Protein AF-0000000069439923 (afdb_homodimer)

Secondary structure (DSSP, 8-state):
-------HHHHHHHHHHHTTSGGG-HHHHHHHHHTTPPPHHHHHHHHSPTT--EESSTT---S-TTTS-HHHHHHH-GGGGEEEEEEESSHHHHHHHHTEEEEEEE-TTTGGGEE-HHHHHHHHHHHHHHHHHT--EEEE--B-EE-TT--SS--SS-TT--HHHHHHTTTTTS-EEEEE-SEEETHHHHHHHHSSEEEEETT-EEESS-HHHHHHTTS----GGGSSBHHHHTTTTS-SEEESSHHHHHHHHHHHHHTTS---S---B--GGGGGGTS-SSTT----SHHHHHHHSBTT--EEESTTSSTTEEEEEEEETTEEEEEEEE-TTTGGG-B-HHHHHHHHHHHHHHHHTT--EEEEEEE--B--SHHHHHTTHHHHHHHHHHHHHT--S-EEEEEEEEEEHHHHHHHTTTSTTSSSEEEE-TT-EEESS-HHHHHHHHTHHHHHT---HHHHHHHHHHHHHHHHHHTBHHHHHHTTSSSEE--GGGHHHHHHHHHHHHTTSPPPPPPP-----/-------HHHHHHHHHHHTTSGGG-HHHHHHHHHTTPPPHHHHHHHHSPTT--EESSTT---S-TTTS-HHHHHHHSGGGGEEEEEEESSHHHHHHHHTEEEEEEE-TTTGGGEE-HHHHHHHHHHHHHHHHHT--EEEE--B-EE-TT--SS--SS-TT--HHHHHHTTTTTS-EEEEE-SEEETHHHHHHHHSSEEEEETT-EEESS-HHHHHHTTS----GGGSSBHHHHTTTTS-SEEESSHHHHHHHHHHHHHTTS---S---B--GGGGGGTS-SSTT----SHHHHHHHSBTT--EEESTTSSTTEEEEEEEETTEEEEEEEE-TTTGGG-B-HHHHHHHHHHHHHHHHTT--EEEEEEE--B--SHHHHHTTHHHHHHHHHHHHHT--S-EEEEEEEEEEHHHHHHHTTTSTTSSSEEEE-TT-EEESS-HHHHHHHHTHHHHHT---HHHHHHHHHHHHHHHHHHTBHHHHHHTTSSSEE--GGGHHHHHHHHHHHHTTSPPPPPPP-----

Structure (mmCIF, N/CA/C/O backbone):
data_AF-0000000069439923-model_v1
#
loop_
_entity.id
_entity.type
_entity.pdbx_description
1 polymer 'Carboxyl transferase/pyruvate carboxylase'
#
loop_
_atom_site.group_PDB
_atom_site.id
_atom_site.type_symbol
_atom_site.label_atom_id
_atom_site.label_alt_id
_atom_site.label_comp_id
_atom_site.label_asym_id
_atom_site.label_entity_id
_atom_site.label_seq_id
_atom_site.pdbx_PDB_ins_code
_atom_site.Cartn_x
_atom_site.Cartn_y
_atom_site.Cartn_z
_atom_site.occupancy
_atom_site.B_iso_or_equiv
_atom_site.auth_seq_id
_atom_site.auth_comp_id
_atom_site.auth_asym_id
_atom_site.auth_atom_id
_atom_site.pdbx_PDB_model_num
ATOM 1 N N . MET A 1 1 ? 37.375 -51.719 -9.453 1 40 1 MET A N 1
ATOM 2 C CA . MET A 1 1 ? 36.125 -51.344 -8.812 1 40 1 MET A CA 1
ATOM 3 C C . MET A 1 1 ? 34.969 -52.219 -9.297 1 40 1 MET A C 1
ATOM 5 O O . MET A 1 1 ? 34.75 -52.375 -10.5 1 40 1 MET A O 1
ATOM 9 N N . ALA A 1 2 ? 34.719 -53.25 -8.516 1 52.19 2 ALA A N 1
ATOM 10 C CA . ALA A 1 2 ? 33.781 -54.344 -8.852 1 52.19 2 ALA A CA 1
ATOM 11 C C . ALA A 1 2 ? 32.5 -53.781 -9.43 1 52.19 2 ALA A C 1
ATOM 13 O O . ALA A 1 2 ? 31.953 -52.781 -8.945 1 52.19 2 ALA A O 1
ATOM 14 N N . ASP A 1 3 ? 32.188 -54 -10.664 1 51.09 3 ASP A N 1
ATOM 15 C CA . ASP A 1 3 ? 30.938 -53.688 -11.336 1 51.09 3 ASP A CA 1
ATOM 16 C C . ASP A 1 3 ? 29.734 -54.094 -10.477 1 51.09 3 ASP A C 1
ATOM 18 O O . ASP A 1 3 ? 29.406 -55.281 -10.383 1 51.09 3 ASP A O 1
ATOM 22 N N . GLU A 1 4 ? 29.766 -53.75 -9.203 1 59.94 4 GLU A N 1
ATOM 23 C CA . GLU A 1 4 ? 28.688 -54.094 -8.273 1 59.94 4 GLU A CA 1
ATOM 24 C C . GLU A 1 4 ? 27.328 -54.062 -8.961 1 59.94 4 GLU A C 1
ATOM 26 O O . GLU A 1 4 ? 26.969 -53.094 -9.617 1 59.94 4 GLU A O 1
ATOM 31 N N . GLN A 1 5 ? 26.844 -55.156 -9.367 1 76.88 5 GLN A N 1
ATOM 32 C CA . GLN A 1 5 ? 25.562 -55.406 -10.016 1 76.88 5 GLN A CA 1
ATOM 33 C C . GLN A 1 5 ? 24.422 -54.719 -9.258 1 76.88 5 GLN A C 1
ATOM 35 O O . GLN A 1 5 ? 24.172 -55 -8.094 1 76.88 5 GLN A O 1
ATOM 40 N N . LEU A 1 6 ? 23.938 -53.438 -9.68 1 85.56 6 LEU A N 1
ATOM 41 C CA . LEU A 1 6 ? 22.844 -52.719 -9.055 1 85.56 6 LEU A CA 1
ATOM 42 C C . LEU A 1 6 ? 21.578 -53.562 -9 1 85.56 6 LEU A C 1
ATOM 44 O O . LEU A 1 6 ? 21.297 -54.344 -9.922 1 85.56 6 LEU A O 1
ATOM 48 N N . ARG A 1 7 ? 20.938 -53.562 -7.867 1 90.12 7 ARG A N 1
ATOM 49 C CA . ARG A 1 7 ? 19.625 -54.219 -7.738 1 90.12 7 ARG A CA 1
ATOM 50 C C . ARG A 1 7 ? 18.641 -53.656 -8.773 1 90.12 7 ARG A C 1
ATOM 52 O O . ARG A 1 7 ? 18.781 -52.531 -9.219 1 90.12 7 ARG A O 1
ATOM 59 N N . GLU A 1 8 ? 17.734 -54.531 -9.141 1 87.12 8 GLU A N 1
ATOM 60 C CA . GLU A 1 8 ? 16.75 -54.188 -10.172 1 87.12 8 GLU A CA 1
ATOM 61 C C . GLU A 1 8 ? 16.016 -52.906 -9.812 1 87.12 8 GLU A C 1
ATOM 63 O O . GLU A 1 8 ? 15.766 -52.062 -10.68 1 87.12 8 GLU A O 1
ATOM 68 N N . ASP A 1 9 ? 15.602 -52.812 -8.57 1 90.31 9 ASP A N 1
ATOM 69 C CA . ASP A 1 9 ? 14.891 -51.625 -8.141 1 90.31 9 ASP A CA 1
ATOM 70 C C . ASP A 1 9 ? 15.781 -50.375 -8.25 1 90.31 9 ASP A C 1
ATOM 72 O O . ASP A 1 9 ? 15.297 -49.281 -8.562 1 90.31 9 ASP A O 1
ATOM 76 N N . HIS A 1 10 ? 17.031 -50.531 -8.047 1 90.25 10 HIS A N 1
ATOM 77 C CA . HIS A 1 10 ? 17.953 -49.406 -8.203 1 90.25 10 HIS A CA 1
ATOM 78 C C . HIS A 1 10 ? 18.125 -49.062 -9.68 1 90.25 10 HIS A C 1
ATOM 80 O O . HIS A 1 10 ? 18.234 -47.875 -10.016 1 90.25 10 HIS A O 1
ATOM 86 N N . VAL A 1 11 ? 18.203 -50.062 -10.469 1 90.5 11 VAL A N 1
ATOM 87 C CA . VAL A 1 11 ? 18.297 -49.812 -11.906 1 90.5 11 VAL A CA 1
ATOM 88 C C . VAL A 1 11 ? 17.062 -49.062 -12.383 1 90.5 11 VAL A C 1
ATOM 90 O O . VAL A 1 11 ? 17.172 -48.094 -13.156 1 90.5 11 VAL A O 1
ATOM 93 N N . GLU A 1 12 ? 15.945 -49.5 -11.938 1 90.5 12 GLU A N 1
ATOM 94 C CA . GLU A 1 12 ? 14.711 -48.812 -12.281 1 90.5 12 GLU A CA 1
ATOM 95 C C . GLU A 1 12 ? 14.742 -47.375 -11.812 1 90.5 12 GLU A C 1
ATOM 97 O O . GLU A 1 12 ? 14.328 -46.469 -12.547 1 90.5 12 GLU A O 1
ATOM 102 N N . LEU A 1 13 ? 15.172 -47.156 -10.625 1 91.5 13 LEU A N 1
ATOM 103 C CA . LEU A 1 13 ? 15.281 -45.812 -10.078 1 91.5 13 LEU A CA 1
ATOM 104 C C . LEU A 1 13 ? 16.141 -44.906 -10.984 1 91.5 13 LEU A C 1
ATOM 106 O O . LEU A 1 13 ? 15.742 -43.781 -11.312 1 91.5 13 LEU A O 1
ATOM 110 N N . LEU A 1 14 ? 17.203 -45.406 -11.344 1 92.69 14 LEU A N 1
ATOM 111 C CA . LEU A 1 14 ? 18.125 -44.625 -12.164 1 92.69 14 LEU A CA 1
ATOM 112 C C . LEU A 1 14 ? 17.531 -44.344 -13.539 1 92.69 14 LEU A C 1
ATOM 114 O O . LEU A 1 14 ? 17.719 -43.25 -14.086 1 92.69 14 LEU A O 1
ATOM 118 N N . ALA A 1 15 ? 16.844 -45.312 -14.062 1 93 15 ALA A N 1
ATOM 119 C CA . ALA A 1 15 ? 16.188 -45.125 -15.344 1 93 15 ALA A CA 1
ATOM 120 C C . ALA A 1 15 ? 15.109 -44.031 -15.25 1 93 15 ALA A C 1
ATOM 122 O O . ALA A 1 15 ? 15.008 -43.188 -16.125 1 93 15 ALA A O 1
ATOM 123 N N . ARG A 1 16 ? 14.328 -44.062 -14.172 1 92.81 16 ARG A N 1
ATOM 124 C CA . ARG A 1 16 ? 13.281 -43.094 -13.953 1 92.81 16 ARG A CA 1
ATOM 125 C C . ARG A 1 16 ? 13.867 -41.688 -13.734 1 92.81 16 ARG A C 1
ATOM 127 O O . ARG A 1 16 ? 13.32 -40.719 -14.211 1 92.81 16 ARG A O 1
ATOM 134 N N . ARG A 1 17 ? 14.867 -41.688 -13 1 93.12 17 ARG A N 1
ATOM 135 C CA . ARG A 1 17 ? 15.547 -40.406 -12.766 1 93.12 17 ARG A CA 1
ATOM 136 C C . ARG A 1 17 ? 16.047 -39.812 -14.07 1 93.12 17 ARG A C 1
ATOM 138 O O . ARG A 1 17 ? 15.938 -38.594 -14.281 1 93.12 17 ARG A O 1
ATOM 145 N N . ALA A 1 18 ? 16.594 -40.625 -14.906 1 95.06 18 ALA A N 1
ATOM 146 C CA . ALA A 1 18 ? 17.125 -40.156 -16.188 1 95.06 18 ALA A CA 1
ATOM 147 C C . ALA A 1 18 ? 16.016 -39.531 -17.047 1 95.06 18 ALA A C 1
ATOM 149 O O . ALA A 1 18 ? 16.266 -38.594 -17.797 1 95.06 18 ALA A O 1
ATOM 150 N N . LEU A 1 19 ? 14.828 -39.969 -16.875 1 94.94 19 LEU A N 1
ATOM 151 C CA . LEU A 1 19 ? 13.695 -39.469 -17.641 1 94.94 19 LEU A CA 1
ATOM 152 C C . LEU A 1 19 ? 13.312 -38.062 -17.188 1 94.94 19 LEU A C 1
ATOM 154 O O . LEU A 1 19 ? 12.586 -37.344 -17.891 1 94.94 19 LEU A O 1
ATOM 158 N N . THR A 1 20 ? 13.75 -37.656 -16.031 1 95.69 20 THR A N 1
ATOM 159 C CA . THR A 1 20 ? 13.398 -36.344 -15.508 1 95.69 20 THR A CA 1
ATOM 160 C C . THR A 1 20 ? 14.383 -35.281 -15.984 1 95.69 20 THR A C 1
ATOM 162 O O . THR A 1 20 ? 14.188 -34.094 -15.75 1 95.69 20 THR A O 1
ATOM 165 N N . GLU A 1 21 ? 15.406 -35.688 -16.688 1 95.75 21 GLU A N 1
ATOM 166 C CA . GLU A 1 21 ? 16.469 -34.781 -17.141 1 95.75 21 GLU A CA 1
ATOM 167 C C . GLU A 1 21 ? 16.219 -34.312 -18.578 1 95.75 21 GLU A C 1
ATOM 169 O O . GLU A 1 21 ? 15.484 -34.969 -19.328 1 95.75 21 GLU A O 1
ATOM 174 N N . ASP A 1 22 ? 16.812 -33.25 -18.969 1 96.31 22 ASP A N 1
ATOM 175 C CA . ASP A 1 22 ? 16.656 -32.656 -20.297 1 96.31 22 ASP A CA 1
ATOM 176 C C . ASP A 1 22 ? 17.078 -33.656 -21.391 1 96.31 22 ASP A C 1
ATOM 178 O O . ASP A 1 22 ? 16.484 -33.688 -22.469 1 96.31 22 ASP A O 1
ATOM 182 N N . ALA A 1 23 ? 18.094 -34.438 -21.047 1 96.06 23 ALA A N 1
ATOM 183 C CA . ALA A 1 23 ? 18.641 -35.375 -22.016 1 96.06 23 ALA A CA 1
ATOM 184 C C . ALA A 1 23 ? 17.578 -36.375 -22.484 1 96.06 23 ALA A C 1
ATOM 186 O O . ALA A 1 23 ? 17.672 -36.938 -23.578 1 96.06 23 ALA A O 1
ATOM 187 N N . ALA A 1 24 ? 16.594 -36.594 -21.688 1 95.88 24 ALA A N 1
ATOM 188 C CA . ALA A 1 24 ? 15.547 -37.531 -22 1 95.88 24 ALA A CA 1
ATOM 189 C C . ALA A 1 24 ? 14.531 -36.938 -22.969 1 95.88 24 ALA A C 1
ATOM 191 O O . ALA A 1 24 ? 13.711 -37.688 -23.531 1 95.88 24 ALA A O 1
ATOM 192 N N . ARG A 1 25 ? 14.531 -35.719 -23.219 1 96.06 25 ARG A N 1
ATOM 193 C CA . ARG A 1 25 ? 13.578 -35.062 -24.094 1 96.06 25 ARG A CA 1
ATOM 194 C C . ARG A 1 25 ? 14.297 -34.156 -25.094 1 96.06 25 ARG A C 1
ATOM 196 O O . ARG A 1 25 ? 14.055 -32.969 -25.156 1 96.06 25 ARG A O 1
ATOM 203 N N . PRO A 1 26 ? 15.125 -34.719 -25.938 1 96.25 26 PRO A N 1
ATOM 204 C CA . PRO A 1 26 ? 15.992 -33.938 -26.828 1 96.25 26 PRO A CA 1
ATOM 205 C C . PRO A 1 26 ? 15.195 -33.062 -27.797 1 96.25 26 PRO A C 1
ATOM 207 O O . PRO A 1 26 ? 15.617 -31.938 -28.109 1 96.25 26 PRO A O 1
ATOM 210 N N . ASP A 1 27 ? 14.07 -33.531 -28.312 1 96.25 27 ASP A N 1
ATOM 211 C CA . ASP A 1 27 ? 13.273 -32.75 -29.266 1 96.25 27 ASP A CA 1
ATOM 212 C C . ASP A 1 27 ? 12.711 -31.484 -28.609 1 96.25 27 ASP A C 1
ATOM 214 O O . ASP A 1 27 ? 12.766 -30.406 -29.188 1 96.25 27 ASP A O 1
ATOM 218 N N . ALA A 1 28 ? 12.133 -31.688 -27.422 1 95.5 28 ALA A N 1
ATOM 219 C CA . ALA A 1 28 ? 11.602 -30.547 -26.688 1 95.5 28 ALA A CA 1
ATOM 220 C C . ALA A 1 28 ? 12.703 -29.531 -26.391 1 95.5 28 ALA A C 1
ATOM 222 O O . ALA A 1 28 ? 12.492 -28.312 -26.516 1 95.5 28 ALA A O 1
ATOM 223 N N . VAL A 1 29 ? 13.836 -29.984 -26 1 96.62 29 VAL A N 1
ATOM 224 C CA . VAL A 1 29 ? 14.977 -29.141 -25.672 1 96.62 29 VAL A CA 1
ATOM 225 C C . VAL A 1 29 ? 15.461 -28.406 -26.922 1 96.62 29 VAL A C 1
ATOM 227 O O . VAL A 1 29 ? 15.742 -27.203 -26.875 1 96.62 29 VAL A O 1
ATOM 230 N N . ALA A 1 30 ? 15.492 -29.109 -28.016 1 97.31 30 ALA A N 1
ATOM 231 C CA . ALA A 1 30 ? 15.93 -28.5 -29.266 1 97.31 30 ALA A CA 1
ATOM 232 C C . ALA A 1 30 ? 14.977 -27.391 -29.703 1 97.31 30 ALA A C 1
ATOM 234 O O . ALA A 1 30 ? 15.414 -26.344 -30.172 1 97.31 30 ALA A O 1
ATOM 235 N N . ARG A 1 31 ? 13.75 -27.641 -29.594 1 96.62 31 ARG A N 1
ATOM 236 C CA . ARG A 1 31 ? 12.758 -26.625 -29.938 1 96.62 31 ARG A CA 1
ATOM 237 C C . ARG A 1 31 ? 12.906 -25.391 -29.047 1 96.62 31 ARG A C 1
ATOM 239 O O . ARG A 1 31 ? 12.812 -24.266 -29.531 1 96.62 31 ARG A O 1
ATOM 246 N N . ARG A 1 32 ? 13.109 -25.672 -27.75 1 96.44 32 ARG A N 1
ATOM 247 C CA . ARG A 1 32 ? 13.328 -24.578 -26.797 1 96.44 32 ARG A CA 1
ATOM 248 C C . ARG A 1 32 ? 14.539 -23.75 -27.188 1 96.44 32 ARG A C 1
ATOM 250 O O . ARG A 1 32 ? 14.453 -22.516 -27.234 1 96.44 32 ARG A O 1
ATOM 257 N N . HIS A 1 33 ? 15.625 -24.391 -27.516 1 97.19 33 HIS A N 1
ATOM 258 C CA . HIS A 1 33 ? 16.859 -23.703 -27.906 1 97.19 33 HIS A CA 1
ATOM 259 C C . HIS A 1 33 ? 16.688 -22.953 -29.219 1 97.19 33 HIS A C 1
ATOM 261 O O . HIS A 1 33 ? 17.203 -21.844 -29.375 1 97.19 33 HIS A O 1
ATOM 267 N N . ALA A 1 34 ? 15.953 -23.5 -30.109 1 96.81 34 ALA A N 1
ATOM 268 C CA . ALA A 1 34 ? 15.711 -22.891 -31.422 1 96.81 34 ALA A CA 1
ATOM 269 C C . ALA A 1 34 ? 14.922 -21.594 -31.281 1 96.81 34 ALA A C 1
ATOM 271 O O . ALA A 1 34 ? 15.094 -20.656 -32.062 1 96.81 34 ALA A O 1
ATOM 272 N N . ALA A 1 35 ? 14.133 -21.562 -30.281 1 93.94 35 ALA A N 1
ATOM 273 C CA . ALA A 1 35 ? 13.32 -20.375 -30.016 1 93.94 35 ALA A CA 1
ATOM 274 C C . ALA A 1 35 ? 14.094 -19.359 -29.172 1 93.94 35 ALA A C 1
ATOM 276 O O . ALA A 1 35 ? 13.547 -18.328 -28.75 1 93.94 35 ALA A O 1
ATOM 277 N N . GLY A 1 36 ? 15.375 -19.672 -28.875 1 93.5 36 GLY A N 1
ATOM 278 C CA . GLY A 1 36 ? 16.234 -18.75 -28.156 1 93.5 36 GLY A CA 1
ATOM 279 C C . GLY A 1 36 ? 16.109 -18.875 -26.641 1 93.5 36 GLY A C 1
ATOM 280 O O . GLY A 1 36 ? 16.641 -18.047 -25.906 1 93.5 36 GLY A O 1
ATOM 281 N N . GLY A 1 37 ? 15.359 -19.922 -26.203 1 96.12 37 GLY A N 1
ATOM 282 C CA . GLY A 1 37 ? 15.156 -20.078 -24.766 1 96.12 37 GLY A CA 1
ATOM 283 C C . GLY A 1 37 ? 16.094 -21.078 -24.141 1 96.12 37 GLY A C 1
ATOM 284 O O . GLY A 1 37 ? 16.688 -21.906 -24.828 1 96.12 37 GLY A O 1
ATOM 285 N N . ARG A 1 38 ? 16.25 -20.969 -22.766 1 97.75 38 ARG A N 1
ATOM 286 C CA . ARG A 1 38 ? 16.953 -21.969 -21.953 1 97.75 38 ARG A CA 1
ATOM 287 C C . ARG A 1 38 ? 15.961 -22.906 -21.266 1 97.75 38 ARG A C 1
ATOM 289 O O . ARG A 1 38 ? 14.789 -22.562 -21.109 1 97.75 38 ARG A O 1
ATOM 296 N N . THR A 1 39 ? 16.422 -24.109 -21 1 98 39 THR A N 1
ATOM 297 C CA . THR A 1 39 ? 15.562 -24.984 -20.219 1 98 39 THR A CA 1
ATOM 298 C C . THR A 1 39 ? 15.531 -24.562 -18.75 1 98 39 THR A C 1
ATOM 300 O O . THR A 1 39 ? 16.391 -23.812 -18.297 1 98 39 THR A O 1
ATOM 303 N N . ALA A 1 40 ? 14.492 -25.047 -18.047 1 98.12 40 ALA A N 1
ATOM 304 C CA . ALA A 1 40 ? 14.383 -24.781 -16.609 1 98.12 40 ALA A CA 1
ATOM 305 C C . ALA A 1 40 ? 15.641 -25.25 -15.875 1 98.12 40 ALA A C 1
ATOM 307 O O . ALA A 1 40 ? 16.172 -24.516 -15.031 1 98.12 40 ALA A O 1
ATOM 308 N N . ARG A 1 41 ? 16.109 -26.422 -16.203 1 97.88 41 ARG A N 1
ATOM 309 C CA . ARG A 1 41 ? 17.266 -27 -15.5 1 97.88 41 ARG A CA 1
ATOM 310 C C . ARG A 1 41 ? 18.547 -26.234 -15.836 1 97.88 41 ARG A C 1
ATOM 312 O O . ARG A 1 41 ? 19.422 -26.109 -14.984 1 97.88 41 ARG A O 1
ATOM 319 N N . GLU A 1 42 ? 18.688 -25.719 -17.094 1 98.25 42 GLU A N 1
ATOM 320 C CA . GLU A 1 42 ? 19.828 -24.875 -17.453 1 98.25 42 GLU A CA 1
ATOM 321 C C . GLU A 1 42 ? 19.844 -23.594 -16.609 1 98.25 42 GLU A C 1
ATOM 323 O O . GLU A 1 42 ? 20.906 -23.203 -16.094 1 98.25 42 GLU A O 1
ATOM 328 N N . ASN A 1 43 ? 18.703 -22.922 -16.516 1 98.69 43 ASN A N 1
ATOM 329 C CA . ASN A 1 43 ? 18.609 -21.719 -15.703 1 98.69 43 ASN A CA 1
ATOM 330 C C . ASN A 1 43 ? 18.938 -21.984 -14.242 1 98.69 43 ASN A C 1
ATOM 332 O O . ASN A 1 43 ? 19.672 -21.219 -13.617 1 98.69 43 ASN A O 1
ATOM 336 N N . ILE A 1 44 ? 18.391 -23.078 -13.672 1 98.62 44 ILE A N 1
ATOM 337 C CA . ILE A 1 44 ? 18.641 -23.422 -12.281 1 98.62 44 ILE A CA 1
ATOM 338 C C . ILE A 1 44 ? 20.125 -23.703 -12.086 1 98.62 44 ILE A C 1
ATOM 340 O O . ILE A 1 44 ? 20.75 -23.219 -11.133 1 98.62 44 ILE A O 1
ATOM 344 N N . SER A 1 45 ? 20.672 -24.516 -13.016 1 98.25 45 SER A N 1
ATOM 345 C CA . SER A 1 45 ? 22.094 -24.859 -12.914 1 98.25 45 SER A CA 1
ATOM 346 C C . SER A 1 45 ? 22.969 -23.609 -12.945 1 98.25 45 SER A C 1
ATOM 348 O O . SER A 1 45 ? 23.984 -23.531 -12.234 1 98.25 45 SER A O 1
ATOM 350 N N . ASP A 1 46 ? 22.609 -22.703 -13.789 1 98.44 46 ASP A N 1
ATOM 351 C CA . ASP A 1 46 ? 23.359 -21.453 -13.914 1 98.44 46 ASP A CA 1
ATOM 352 C C . ASP A 1 46 ? 23.188 -20.578 -12.672 1 98.44 46 ASP A C 1
ATOM 354 O O . ASP A 1 46 ? 24.078 -19.797 -12.32 1 98.44 46 ASP A O 1
ATOM 358 N N . LEU A 1 47 ? 22.094 -20.609 -11.961 1 98.75 47 LEU A N 1
ATOM 359 C CA . LEU A 1 47 ? 21.75 -19.766 -10.82 1 98.75 47 LEU A CA 1
ATOM 360 C C . LEU A 1 47 ? 22.438 -20.281 -9.555 1 98.75 47 LEU A C 1
ATOM 362 O O . LEU A 1 47 ? 22.953 -19.484 -8.758 1 98.75 47 LEU A O 1
ATOM 366 N N . VAL A 1 48 ? 22.453 -21.625 -9.336 1 98.62 48 VAL A N 1
ATOM 367 C CA . VAL A 1 48 ? 22.812 -22.156 -8.031 1 98.62 48 VAL A CA 1
ATOM 368 C C . VAL A 1 48 ? 24.281 -22.578 -8.023 1 98.62 48 VAL A C 1
ATOM 370 O O . VAL A 1 48 ? 24.891 -22.734 -9.086 1 98.62 48 VAL A O 1
ATOM 373 N N . ASP A 1 49 ? 24.828 -22.688 -6.844 1 97.94 49 ASP A N 1
ATOM 374 C CA . ASP A 1 49 ? 26.172 -23.234 -6.715 1 97.94 49 ASP A CA 1
ATOM 375 C C . ASP A 1 49 ? 26.219 -24.688 -7.168 1 97.94 49 ASP A C 1
ATOM 377 O O . ASP A 1 49 ? 25.312 -25.469 -6.879 1 97.94 49 ASP A O 1
ATOM 381 N N . ALA A 1 50 ? 27.359 -25.031 -7.812 1 96.81 50 ALA A N 1
ATOM 382 C CA . ALA A 1 50 ? 27.5 -26.375 -8.367 1 96.81 50 ALA A CA 1
ATOM 383 C C . ALA A 1 50 ? 27.312 -27.422 -7.285 1 96.81 50 ALA A C 1
ATOM 385 O O . ALA A 1 50 ? 27.906 -27.344 -6.211 1 96.81 50 ALA A O 1
ATOM 386 N N . GLY A 1 51 ? 26.406 -28.375 -7.578 1 94.19 51 GLY A N 1
ATOM 387 C CA . GLY A 1 51 ? 26.203 -29.516 -6.715 1 94.19 51 GLY A CA 1
ATOM 388 C C . GLY A 1 51 ? 25.328 -29.219 -5.512 1 94.19 51 GLY A C 1
ATOM 389 O O . GLY A 1 51 ? 25.141 -30.094 -4.652 1 94.19 51 GLY A O 1
ATOM 390 N N . SER A 1 52 ? 24.734 -28.078 -5.43 1 96.75 52 SER A N 1
ATOM 391 C CA . SER A 1 52 ? 24.031 -27.688 -4.207 1 96.75 52 SER A CA 1
ATOM 392 C C . SER A 1 52 ? 22.531 -27.906 -4.336 1 96.75 52 SER A C 1
ATOM 394 O O . SER A 1 52 ? 21.812 -27.891 -3.336 1 96.75 52 SER A O 1
ATOM 396 N N . PHE A 1 53 ? 22.031 -28.156 -5.5 1 97.44 53 PHE A N 1
ATOM 397 C CA . PHE A 1 53 ? 20.594 -28.203 -5.73 1 97.44 53 PHE A CA 1
ATOM 398 C C . PHE A 1 53 ? 20.016 -29.531 -5.219 1 97.44 53 PHE A C 1
ATOM 400 O O . PHE A 1 53 ? 20.469 -30.609 -5.605 1 97.44 53 PHE A O 1
ATOM 407 N N . VAL A 1 54 ? 19.062 -29.422 -4.32 1 95.56 54 VAL A N 1
ATOM 408 C CA . VAL A 1 54 ? 18.266 -30.547 -3.828 1 95.56 54 VAL A CA 1
ATOM 409 C C . VAL A 1 54 ? 16.844 -30.438 -4.34 1 95.56 54 VAL A C 1
ATOM 411 O O . VAL A 1 54 ? 16.078 -29.578 -3.893 1 95.56 54 VAL A O 1
ATOM 414 N N . GLU A 1 55 ? 16.5 -31.344 -5.234 1 96.56 55 GLU A N 1
ATOM 415 C CA . GLU A 1 55 ? 15.211 -31.25 -5.922 1 96.56 55 GLU A CA 1
ATOM 416 C C . GLU A 1 55 ? 14.109 -31.953 -5.133 1 96.56 55 GLU A C 1
ATOM 418 O O . GLU A 1 55 ? 14.328 -33.062 -4.602 1 96.56 55 GLU A O 1
ATOM 423 N N .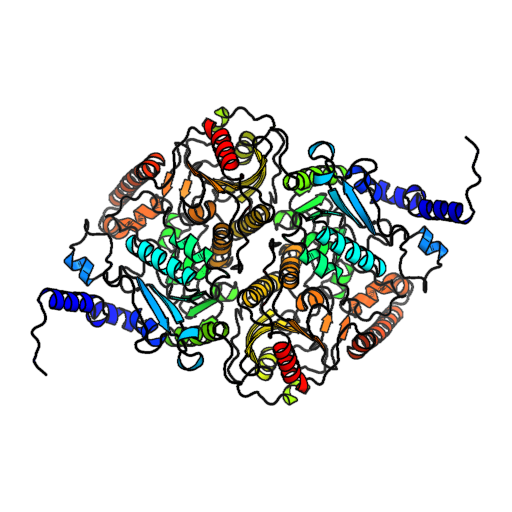 TYR A 1 56 ? 13.023 -31.297 -5.047 1 95.25 56 TYR A N 1
ATOM 424 C CA . TYR A 1 56 ? 11.828 -31.859 -4.43 1 95.25 56 TYR A CA 1
ATOM 425 C C . TYR A 1 56 ? 10.789 -32.219 -5.484 1 95.25 56 TYR A C 1
ATOM 427 O O . TYR A 1 56 ? 10.484 -31.391 -6.359 1 95.25 56 TYR A O 1
ATOM 435 N N . GLY A 1 57 ? 10.297 -33.438 -5.43 1 94.12 57 GLY A N 1
ATOM 436 C CA . GLY A 1 57 ? 9.164 -33.844 -6.254 1 94.12 57 GLY A CA 1
ATOM 437 C C . GLY A 1 57 ? 9.547 -34.094 -7.703 1 94.12 57 GLY A C 1
ATOM 438 O O . GLY A 1 57 ? 8.766 -33.812 -8.609 1 94.12 57 GLY A O 1
ATOM 439 N N . ARG A 1 58 ? 10.75 -34.656 -7.957 1 93.19 58 ARG A N 1
ATOM 440 C CA . ARG A 1 58 ? 11.242 -34.812 -9.32 1 93.19 58 ARG A CA 1
ATOM 441 C C . ARG A 1 58 ? 10.406 -35.844 -10.086 1 93.19 58 ARG A C 1
ATOM 443 O O . ARG A 1 58 ? 10.359 -35.812 -11.32 1 93.19 58 ARG A O 1
ATOM 450 N N . PHE A 1 59 ? 9.734 -36.812 -9.344 1 94.38 59 PHE A N 1
ATOM 451 C CA . PHE A 1 59 ? 9.07 -37.906 -10.016 1 94.38 59 PHE A CA 1
ATOM 452 C C . PHE A 1 59 ? 7.59 -37.625 -10.219 1 94.38 59 PHE A C 1
ATOM 454 O O . PHE A 1 59 ? 6.867 -38.438 -10.812 1 94.38 59 PHE A O 1
ATOM 461 N N . ALA A 1 60 ? 7.102 -36.438 -9.695 1 94.81 60 ALA A N 1
ATOM 462 C CA . ALA A 1 60 ? 5.711 -36.062 -9.938 1 94.81 60 ALA A CA 1
ATOM 463 C C . ALA A 1 60 ? 5.426 -35.969 -11.438 1 94.81 60 ALA A C 1
ATOM 465 O O . ALA A 1 60 ? 6.285 -35.531 -12.211 1 94.81 60 ALA A O 1
ATOM 466 N N . ILE A 1 61 ? 4.234 -36.438 -11.852 1 94.25 61 ILE A N 1
ATOM 467 C CA . ILE A 1 61 ? 3.787 -36.375 -13.234 1 94.25 61 ILE A CA 1
ATOM 468 C C . ILE A 1 61 ? 2.398 -35.719 -13.289 1 94.25 61 ILE A C 1
ATOM 470 O O . ILE A 1 61 ? 1.719 -35.625 -12.266 1 94.25 61 ILE A O 1
ATOM 474 N N . ALA A 1 62 ? 1.951 -35.281 -14.469 1 94 62 ALA A N 1
ATOM 475 C CA . ALA A 1 62 ? 0.643 -34.656 -14.641 1 94 62 ALA A CA 1
ATOM 476 C C . ALA A 1 62 ? -0.479 -35.625 -14.266 1 94 62 ALA A C 1
ATOM 478 O O . ALA A 1 62 ? -0.38 -36.812 -14.508 1 94 62 ALA A O 1
ATOM 479 N N . ALA A 1 63 ? -1.541 -35.094 -13.641 1 91.38 63 ALA A N 1
ATOM 480 C CA . ALA A 1 63 ? -2.699 -35.875 -13.227 1 91.38 63 ALA A CA 1
ATOM 481 C C . ALA A 1 63 ? -3.658 -36.094 -14.391 1 91.38 63 ALA A C 1
ATOM 483 O O . ALA A 1 63 ? -4.812 -35.656 -14.344 1 91.38 63 ALA A O 1
ATOM 484 N N . GLN A 1 64 ? -3.203 -36.844 -15.398 1 90.31 64 GLN A N 1
ATOM 485 C CA . GLN A 1 64 ? -3.975 -37.031 -16.625 1 90.31 64 GLN A CA 1
ATOM 486 C C . GLN A 1 64 ? -3.98 -38.5 -17.047 1 90.31 64 GLN A C 1
ATOM 488 O O . GLN A 1 64 ? -3.928 -38.812 -18.234 1 90.31 64 GLN A O 1
ATOM 493 N N . ARG A 1 65 ? -4.016 -39.375 -16.125 1 87.19 65 ARG A N 1
ATOM 494 C CA . ARG A 1 65 ? -3.926 -40.781 -16.438 1 87.19 65 ARG A CA 1
ATOM 495 C C . ARG A 1 65 ? -5.176 -41.281 -17.156 1 87.19 65 ARG A C 1
ATOM 497 O O . ARG A 1 65 ? -5.145 -42.312 -17.859 1 87.19 65 ARG A O 1
ATOM 504 N N . ARG A 1 66 ? -6.23 -40.594 -16.984 1 86.06 66 ARG A N 1
ATOM 505 C CA . ARG A 1 66 ? -7.461 -40.969 -17.672 1 86.06 66 ARG A CA 1
ATOM 506 C C . ARG A 1 66 ? -7.398 -40.625 -19.141 1 86.06 66 ARG A C 1
ATOM 508 O O . ARG A 1 66 ? -8.156 -41.188 -19.953 1 86.06 66 ARG A O 1
ATOM 515 N N . ARG A 1 67 ? -6.5 -39.844 -19.453 1 84.62 67 ARG A N 1
ATOM 516 C CA . ARG A 1 67 ? -6.445 -39.344 -20.812 1 84.62 67 ARG A CA 1
ATOM 517 C C . ARG A 1 67 ? -5.18 -39.812 -21.531 1 84.62 67 ARG A C 1
ATOM 519 O O . ARG A 1 67 ? -5.137 -39.844 -22.75 1 84.62 67 ARG A O 1
ATOM 526 N N . ARG A 1 68 ? -4.164 -40.125 -20.781 1 88.94 68 ARG A N 1
ATOM 527 C CA . ARG A 1 68 ? -2.861 -40.469 -21.344 1 88.94 68 ARG A CA 1
ATOM 528 C C . ARG A 1 68 ? -2.287 -41.719 -20.656 1 88.94 68 ARG A C 1
ATOM 530 O O . ARG A 1 68 ? -2.584 -41.969 -19.5 1 88.94 68 ARG A O 1
ATOM 537 N N . GLU A 1 69 ? -1.441 -42.344 -21.422 1 92.94 69 GLU A N 1
ATOM 538 C CA . GLU A 1 69 ? -0.777 -43.531 -20.859 1 92.94 69 GLU A CA 1
ATOM 539 C C . GLU A 1 69 ? 0.26 -43.125 -19.812 1 92.94 69 GLU A C 1
ATOM 541 O O . GLU A 1 69 ? 0.959 -42.125 -19.984 1 92.94 69 GLU A O 1
ATOM 546 N N . LEU A 1 70 ? 0.329 -44 -18.781 1 92.5 70 LEU A N 1
ATOM 547 C CA . LEU A 1 70 ? 1.248 -43.719 -17.688 1 92.5 70 LEU A CA 1
ATOM 548 C C . LEU A 1 70 ? 2.674 -43.562 -18.203 1 92.5 70 LEU A C 1
ATOM 550 O O . LEU A 1 70 ? 3.375 -42.625 -17.781 1 92.5 70 LEU A O 1
ATOM 554 N N . ALA A 1 71 ? 3.076 -44.406 -19.125 1 93.31 71 ALA A N 1
ATOM 555 C CA . ALA A 1 71 ? 4.434 -44.344 -19.656 1 93.31 71 ALA A CA 1
ATOM 556 C C . ALA A 1 71 ? 4.688 -43 -20.375 1 93.31 71 ALA A C 1
ATOM 558 O O . ALA A 1 71 ? 5.785 -42.469 -20.297 1 93.31 71 ALA A O 1
ATOM 559 N N . ASP A 1 72 ? 3.717 -42.594 -21.047 1 95.19 72 ASP A N 1
ATOM 560 C CA . ASP A 1 72 ? 3.812 -41.312 -21.734 1 95.19 72 ASP A CA 1
ATOM 561 C C . ASP A 1 72 ? 3.932 -40.156 -20.75 1 95.19 72 ASP A C 1
ATOM 563 O O . ASP A 1 72 ? 4.746 -39.25 -20.938 1 95.19 72 ASP A O 1
ATOM 567 N N . LEU A 1 73 ? 3.131 -40.188 -19.688 1 94.56 73 LEU A N 1
ATOM 568 C CA . LEU A 1 73 ? 3.174 -39.156 -18.656 1 94.56 73 LEU A CA 1
ATOM 569 C C . LEU A 1 73 ? 4.531 -39.125 -17.969 1 94.56 73 LEU A C 1
ATOM 571 O O . LEU A 1 73 ? 5.094 -38.062 -17.734 1 94.56 73 LEU A O 1
ATOM 575 N N . ILE A 1 74 ? 5.027 -40.312 -17.641 1 94.44 74 ILE A N 1
ATOM 576 C CA . ILE A 1 74 ? 6.324 -40.406 -17 1 94.44 74 ILE A CA 1
ATOM 577 C C . ILE A 1 74 ? 7.406 -39.812 -17.891 1 94.44 74 ILE A C 1
ATOM 579 O O . ILE A 1 74 ? 8.281 -39.094 -17.422 1 94.44 74 ILE A O 1
ATOM 583 N N . ALA A 1 75 ? 7.266 -39.969 -19.188 1 93.94 75 ALA A N 1
ATOM 584 C CA . ALA A 1 75 ? 8.289 -39.531 -20.141 1 93.94 75 ALA A CA 1
ATOM 585 C C . ALA A 1 75 ? 8.156 -38.062 -20.484 1 93.94 75 ALA A C 1
ATOM 587 O O . ALA A 1 75 ? 9.148 -37.375 -20.719 1 93.94 75 ALA A O 1
ATOM 588 N N . ARG A 1 76 ? 6.98 -37.531 -20.422 1 94.5 76 ARG A N 1
ATOM 589 C CA . ARG A 1 76 ? 6.77 -36.25 -21.078 1 94.5 76 ARG A CA 1
ATOM 590 C C . ARG A 1 76 ? 6.383 -35.188 -20.062 1 94.5 76 ARG A C 1
ATOM 592 O O . ARG A 1 76 ? 6.418 -34 -20.375 1 94.5 76 ARG A O 1
ATOM 599 N N . THR A 1 77 ? 6.066 -35.562 -18.875 1 96.31 77 THR A N 1
ATOM 600 C CA . THR A 1 77 ? 5.629 -34.562 -17.906 1 96.31 77 THR A CA 1
ATOM 601 C C . THR A 1 77 ? 6.457 -34.656 -16.625 1 96.31 77 THR A C 1
ATOM 603 O O . THR A 1 77 ? 5.906 -34.656 -15.523 1 96.31 77 THR A O 1
ATOM 606 N N . PRO A 1 78 ? 7.824 -34.719 -16.812 1 95.12 78 PRO A N 1
ATOM 607 C CA . PRO A 1 78 ? 8.664 -34.812 -15.617 1 95.12 78 PRO A CA 1
ATOM 608 C C . PRO A 1 78 ? 8.422 -33.656 -14.641 1 95.12 78 PRO A C 1
ATOM 610 O O . PRO A 1 78 ? 8.211 -32.5 -15.062 1 95.12 78 PRO A O 1
ATOM 613 N N . ALA A 1 79 ? 8.414 -33.969 -13.305 1 95.62 79 ALA A N 1
ATOM 614 C CA . ALA A 1 79 ? 8.242 -33.031 -12.195 1 95.62 79 ALA A CA 1
ATOM 615 C C . ALA A 1 79 ? 6.934 -32.281 -12.32 1 95.62 79 ALA A C 1
ATOM 617 O O . ALA A 1 79 ? 6.777 -31.203 -11.742 1 95.62 79 ALA A O 1
ATOM 618 N N . ASP A 1 80 ? 5.996 -32.781 -13.195 1 95.75 80 ASP A N 1
ATOM 619 C CA . ASP A 1 80 ? 4.73 -32.125 -13.516 1 95.75 80 ASP A CA 1
ATOM 620 C C . ASP A 1 80 ? 4.957 -30.688 -14.016 1 95.75 80 ASP A C 1
ATOM 622 O O . ASP A 1 80 ? 4.195 -29.781 -13.68 1 95.75 80 ASP A O 1
ATOM 626 N N . GLY A 1 81 ? 6.059 -30.438 -14.617 1 96.19 81 GLY A N 1
ATOM 627 C CA . GLY A 1 81 ? 6.355 -29.156 -15.25 1 96.19 81 GLY A CA 1
ATOM 628 C C . GLY A 1 81 ? 6.867 -28.125 -14.266 1 96.19 81 GLY A C 1
ATOM 629 O O . GLY A 1 81 ? 6.902 -26.938 -14.586 1 96.19 81 GLY A O 1
ATOM 630 N N . LEU A 1 82 ? 7.234 -28.484 -13.07 1 97.81 82 LEU A N 1
ATOM 631 C CA . LEU A 1 82 ? 7.77 -27.578 -12.07 1 97.81 82 LEU A CA 1
ATOM 632 C C . LEU A 1 82 ? 9.016 -28.156 -11.414 1 97.81 82 LEU A C 1
ATOM 634 O O . LEU A 1 82 ? 8.914 -29.062 -10.578 1 97.81 82 LEU A O 1
ATOM 638 N N . VAL A 1 83 ? 10.195 -27.656 -11.82 1 97.88 83 VAL A N 1
ATOM 639 C CA . VAL A 1 83 ? 11.438 -28.016 -11.141 1 97.88 83 VAL A CA 1
ATOM 640 C C . VAL A 1 83 ? 11.641 -27.141 -9.914 1 97.88 83 VAL A C 1
ATOM 642 O O . VAL A 1 83 ? 11.617 -25.906 -10.008 1 97.88 83 VAL A O 1
ATOM 645 N N . ALA A 1 84 ? 11.766 -27.734 -8.719 1 97.94 84 ALA A N 1
ATOM 646 C CA . ALA A 1 84 ? 11.797 -26.953 -7.484 1 97.94 84 ALA A CA 1
ATOM 647 C C . ALA A 1 84 ? 12.688 -27.625 -6.441 1 97.94 84 ALA A C 1
ATOM 649 O O . ALA A 1 84 ? 12.812 -28.844 -6.406 1 97.94 84 ALA A O 1
ATOM 650 N N . GLY A 1 85 ? 13.289 -26.781 -5.629 1 97.31 85 GLY A N 1
ATOM 651 C CA . GLY A 1 85 ? 14.125 -27.312 -4.57 1 97.31 85 GLY A CA 1
ATOM 652 C C . GLY A 1 85 ? 14.906 -26.25 -3.822 1 97.31 85 GLY A C 1
ATOM 653 O O . GLY A 1 85 ? 14.586 -25.062 -3.902 1 97.31 85 GLY A O 1
ATOM 654 N N . THR A 1 86 ? 15.766 -26.688 -2.947 1 97.38 86 THR A N 1
ATOM 655 C CA . THR A 1 86 ? 16.672 -25.828 -2.197 1 97.38 86 THR A CA 1
ATOM 656 C C . THR A 1 86 ? 18.078 -25.875 -2.777 1 97.38 86 THR A C 1
ATOM 658 O O . THR A 1 86 ? 18.438 -26.844 -3.453 1 97.38 86 THR A O 1
ATOM 661 N N . ALA A 1 87 ? 18.766 -24.844 -2.619 1 98 87 ALA A N 1
ATOM 662 C CA . ALA A 1 87 ? 20.141 -24.766 -3.104 1 98 87 ALA A CA 1
ATOM 663 C C . ALA A 1 87 ? 20.891 -23.609 -2.432 1 98 87 ALA A C 1
ATOM 665 O O . ALA A 1 87 ? 20.391 -23 -1.486 1 98 87 ALA A O 1
ATOM 666 N N . ARG A 1 88 ? 22.125 -23.469 -2.775 1 98.06 88 ARG A N 1
ATOM 667 C CA . ARG A 1 88 ? 22.906 -22.297 -2.408 1 98.06 88 ARG A CA 1
ATOM 668 C C . ARG A 1 88 ? 23.094 -21.375 -3.604 1 98.06 88 ARG A C 1
ATOM 670 O O . ARG A 1 88 ? 23.312 -21.828 -4.727 1 98.06 88 ARG A O 1
ATOM 677 N N . VAL A 1 89 ? 22.891 -20.156 -3.41 1 98.56 89 VAL A N 1
ATOM 678 C CA . VAL A 1 89 ? 23.188 -19.125 -4.398 1 98.56 89 VAL A CA 1
ATOM 679 C C . VAL A 1 89 ? 24.203 -18.141 -3.83 1 98.56 89 VAL A C 1
ATOM 681 O O . VAL A 1 89 ? 24.016 -17.625 -2.725 1 98.56 89 VAL A O 1
ATOM 684 N N . ASN A 1 90 ? 25.297 -17.859 -4.535 1 98.19 90 ASN A N 1
ATOM 685 C CA . ASN A 1 90 ? 26.328 -16.922 -4.121 1 98.19 90 ASN A CA 1
ATOM 686 C C . ASN A 1 90 ? 27.141 -17.469 -2.945 1 98.19 90 ASN A C 1
ATOM 688 O O . ASN A 1 90 ? 27.5 -16.734 -2.035 1 98.19 90 ASN A O 1
ATOM 692 N N . GLY A 1 91 ? 27.375 -18.781 -2.945 1 96.94 91 GLY A N 1
ATOM 693 C CA . GLY A 1 91 ? 28.141 -19.406 -1.877 1 96.94 91 GLY A CA 1
ATOM 694 C C . GLY A 1 91 ? 29.531 -18.828 -1.735 1 96.94 91 GLY A C 1
ATOM 695 O O . GLY A 1 91 ? 30.078 -18.766 -0.63 1 96.94 91 GLY A O 1
ATOM 696 N N . ASN A 1 92 ? 30.125 -18.422 -2.807 1 95.44 92 ASN A N 1
ATOM 697 C CA . ASN A 1 92 ? 31.469 -17.844 -2.799 1 95.44 92 ASN A CA 1
ATOM 698 C C . ASN A 1 92 ? 31.516 -16.531 -2.025 1 95.44 92 ASN A C 1
ATOM 700 O O . ASN A 1 92 ? 32.562 -16.156 -1.494 1 95.44 92 ASN A O 1
ATOM 704 N N . LEU A 1 93 ? 30.375 -15.859 -1.918 1 95.12 93 LEU A N 1
ATOM 705 C CA . LEU A 1 93 ? 30.328 -14.562 -1.258 1 95.12 93 LEU A CA 1
ATOM 706 C C . LEU A 1 93 ? 29.875 -14.711 0.195 1 95.12 93 LEU A C 1
ATOM 708 O O . LEU A 1 93 ? 30.328 -13.961 1.064 1 95.12 93 LEU A O 1
ATOM 712 N N . PHE A 1 94 ? 29.031 -15.664 0.524 1 96.25 94 PHE A N 1
ATOM 713 C CA . PHE A 1 94 ? 28.312 -15.609 1.796 1 96.25 94 PHE A CA 1
ATOM 714 C C . PHE A 1 94 ? 28.516 -16.891 2.59 1 96.25 94 PHE A C 1
ATOM 716 O O . PHE A 1 94 ? 28.156 -16.969 3.764 1 96.25 94 PHE A O 1
ATOM 723 N N . GLY A 1 95 ? 29.172 -17.828 2.109 1 92.75 95 GLY A N 1
ATOM 724 C CA . GLY A 1 95 ? 29.312 -19.109 2.773 1 92.75 95 GLY A CA 1
ATOM 725 C C . GLY A 1 95 ? 28.062 -19.969 2.672 1 92.75 95 GLY A C 1
ATOM 726 O O . GLY A 1 95 ? 27.062 -19.562 2.078 1 92.75 95 GLY A O 1
ATOM 727 N N . ALA A 1 96 ? 28.078 -21.094 3.252 1 88.75 96 ALA A N 1
ATOM 728 C CA . ALA A 1 96 ? 27.047 -22.094 3.035 1 88.75 96 ALA A CA 1
ATOM 729 C C . ALA A 1 96 ? 25.734 -21.703 3.709 1 88.75 96 ALA A C 1
ATOM 731 O O . ALA A 1 96 ? 24.656 -21.828 3.117 1 88.75 96 ALA A O 1
ATOM 732 N N . ASP A 1 97 ? 25.812 -21.172 4.887 1 88.94 97 ASP A N 1
ATOM 733 C CA . ASP A 1 97 ? 24.609 -20.906 5.656 1 88.94 97 ASP A CA 1
ATOM 734 C C . ASP A 1 97 ? 23.859 -19.703 5.094 1 88.94 97 ASP A C 1
ATOM 736 O O . ASP A 1 97 ? 22.656 -19.781 4.836 1 88.94 97 ASP A O 1
ATOM 740 N N . ARG A 1 98 ? 24.578 -18.656 4.719 1 93.69 98 ARG A N 1
ATOM 741 C CA . ARG A 1 98 ? 23.938 -17.422 4.285 1 93.69 98 ARG A CA 1
ATOM 742 C C . ARG A 1 98 ? 23.578 -17.469 2.803 1 93.69 98 ARG A C 1
ATOM 744 O O . ARG A 1 98 ? 22.875 -16.594 2.293 1 93.69 98 ARG A O 1
ATOM 751 N N . SER A 1 99 ? 24.016 -18.578 2.189 1 97.62 99 SER A N 1
ATOM 752 C CA . SER A 1 99 ? 23.766 -18.688 0.757 1 97.62 99 SER A CA 1
ATOM 753 C C . SER A 1 99 ? 22.594 -19.625 0.479 1 97.62 99 SER A C 1
ATOM 755 O O . SER A 1 99 ? 22.234 -19.859 -0.679 1 97.62 99 SER A O 1
ATOM 757 N N . ALA A 1 100 ? 21.984 -20.234 1.54 1 97.62 100 ALA A N 1
ATOM 758 C CA . ALA A 1 100 ? 20.828 -21.125 1.375 1 97.62 100 ALA A CA 1
ATOM 759 C C . ALA A 1 100 ? 19.641 -20.375 0.771 1 97.62 100 ALA A C 1
ATOM 761 O O . ALA A 1 100 ? 19.281 -19.297 1.238 1 97.62 100 ALA A O 1
ATOM 762 N N . CYS A 1 101 ? 19.109 -20.906 -0.301 1 98.5 101 CYS A N 1
ATOM 763 C CA . CYS A 1 101 ? 17.984 -20.328 -1.021 1 98.5 101 CYS A CA 1
ATOM 764 C C . CYS A 1 101 ? 17.031 -21.422 -1.49 1 98.5 101 CYS A C 1
ATOM 766 O O . CYS A 1 101 ? 17.328 -22.609 -1.383 1 98.5 101 CYS A O 1
ATOM 768 N N . ALA A 1 102 ? 15.875 -21.047 -1.843 1 98.75 102 ALA A N 1
ATOM 769 C CA . ALA A 1 102 ? 14.969 -21.891 -2.602 1 98.75 102 ALA A CA 1
ATOM 770 C C . ALA A 1 102 ? 14.859 -21.438 -4.051 1 98.75 102 ALA A C 1
ATOM 772 O O . ALA A 1 102 ? 15.023 -20.25 -4.344 1 98.75 102 ALA A O 1
ATOM 773 N N . VAL A 1 103 ? 14.68 -22.375 -4.926 1 98.69 103 VAL A N 1
ATOM 774 C CA . VAL A 1 103 ? 14.516 -22.078 -6.344 1 98.69 103 VAL A CA 1
ATOM 775 C C . VAL A 1 103 ? 13.383 -22.906 -6.93 1 98.69 103 VAL A C 1
ATOM 777 O O . VAL A 1 103 ? 13.289 -24.109 -6.656 1 98.69 103 VAL A O 1
ATOM 780 N N . LEU A 1 104 ? 12.5 -22.25 -7.59 1 98.69 104 LEU A N 1
ATOM 781 C CA . LEU A 1 104 ? 11.445 -22.906 -8.359 1 98.69 104 LEU A CA 1
ATOM 782 C C . LEU A 1 104 ? 11.461 -22.422 -9.812 1 98.69 104 LEU A C 1
ATOM 784 O O . LEU A 1 104 ? 11.75 -21.25 -10.078 1 98.69 104 LEU A O 1
ATOM 788 N N . SER A 1 105 ? 11.172 -23.328 -10.711 1 98.62 105 SER A N 1
ATOM 789 C CA . SER A 1 105 ? 11.094 -22.953 -12.117 1 98.62 105 SER A CA 1
ATOM 790 C C . SER A 1 105 ? 10.016 -23.766 -12.836 1 98.62 105 SER A C 1
ATOM 792 O O . SER A 1 105 ? 10.094 -25 -12.898 1 98.62 105 SER A O 1
ATOM 794 N N . TYR A 1 106 ? 9.023 -23 -13.297 1 98.19 106 TYR A N 1
ATOM 795 C CA . TYR A 1 106 ? 8.18 -23.688 -14.273 1 98.19 106 TYR A CA 1
ATOM 796 C C . TYR A 1 106 ? 8.992 -24.094 -15.5 1 98.19 106 TYR A C 1
ATOM 798 O O . TYR A 1 106 ? 9.93 -23.406 -15.898 1 98.19 106 TYR A O 1
ATOM 806 N N . ASP A 1 107 ? 8.703 -25.281 -16.047 1 97.25 107 ASP A N 1
ATOM 807 C CA . ASP A 1 107 ? 9.32 -25.797 -17.266 1 97.25 107 ASP A CA 1
ATOM 808 C C . ASP A 1 107 ? 8.398 -25.641 -18.469 1 97.25 107 ASP A C 1
ATOM 810 O O . ASP A 1 107 ? 7.5 -26.453 -18.672 1 97.25 107 ASP A O 1
ATOM 814 N N . TYR A 1 108 ? 8.688 -24.656 -19.234 1 96.06 108 TYR A N 1
ATOM 815 C CA . TYR A 1 108 ? 7.816 -24.328 -20.359 1 96.06 108 TYR A CA 1
ATOM 816 C C . TYR A 1 108 ? 7.762 -25.484 -21.359 1 96.06 108 TYR A C 1
ATOM 818 O O . TYR A 1 108 ? 6.812 -25.594 -22.141 1 96.06 108 TYR A O 1
ATOM 826 N N . THR A 1 109 ? 8.75 -26.344 -21.375 1 96.06 109 THR A N 1
ATOM 827 C CA . THR A 1 109 ? 8.781 -27.469 -22.297 1 96.06 109 THR A CA 1
ATOM 828 C C . THR A 1 109 ? 7.805 -28.562 -21.859 1 96.06 109 THR A C 1
ATOM 830 O O . THR A 1 109 ? 7.535 -29.5 -22.625 1 96.06 109 THR A O 1
ATOM 833 N N . VAL A 1 110 ? 7.332 -28.469 -20.672 1 95.38 110 VAL A N 1
ATOM 834 C CA . VAL A 1 110 ? 6.355 -29.422 -20.141 1 95.38 110 VAL A CA 1
ATOM 835 C C . VAL A 1 110 ? 4.984 -28.75 -20.062 1 95.38 110 VAL A C 1
ATOM 837 O O . VAL A 1 110 ? 4.703 -28.016 -19.109 1 95.38 110 VAL A O 1
ATOM 840 N N . LEU A 1 111 ? 4.078 -29.031 -20.969 1 92.69 111 LEU A N 1
ATOM 841 C CA . LEU A 1 111 ? 2.705 -28.547 -21.047 1 92.69 111 LEU A CA 1
ATOM 842 C C . LEU A 1 111 ? 2.654 -27.031 -20.875 1 92.69 111 LEU A C 1
ATOM 844 O O . LEU A 1 111 ? 1.84 -26.516 -20.109 1 92.69 111 LEU A O 1
ATOM 848 N N . ALA A 1 112 ? 3.592 -26.312 -21.406 1 91.69 112 ALA A N 1
ATOM 849 C CA . ALA A 1 112 ? 3.662 -24.859 -21.531 1 91.69 112 ALA A CA 1
ATOM 850 C C . ALA A 1 112 ? 3.773 -24.203 -20.156 1 91.69 112 ALA A C 1
ATOM 852 O O . ALA A 1 112 ? 3.311 -23.062 -19.969 1 91.69 112 ALA A O 1
ATOM 853 N N . GLY A 1 113 ? 4.297 -24.938 -19.172 1 93.94 113 GLY A N 1
ATOM 854 C CA . GLY A 1 113 ? 4.5 -24.359 -17.859 1 93.94 113 GLY A CA 1
ATOM 855 C C . GLY A 1 113 ? 3.203 -24.094 -17.125 1 93.94 113 GLY A C 1
ATOM 856 O O . GLY A 1 113 ? 3.131 -23.172 -16.297 1 93.94 113 GLY A O 1
ATOM 857 N N . THR A 1 114 ? 2.127 -24.828 -17.469 1 92.94 114 THR A N 1
ATOM 858 C CA . THR A 1 114 ? 0.838 -24.641 -16.812 1 92.94 114 THR A CA 1
ATOM 859 C C . THR A 1 114 ? 0.862 -25.234 -15.398 1 92.94 114 THR A C 1
ATOM 861 O O . THR A 1 114 ? 1.718 -26.062 -15.086 1 92.94 114 THR A O 1
ATOM 864 N N . GLN A 1 115 ? -0.063 -24.781 -14.602 1 94.25 115 GLN A N 1
ATOM 865 C CA . GLN A 1 115 ? -0.148 -25.203 -13.203 1 94.25 115 GLN A CA 1
ATOM 866 C C . GLN A 1 115 ? -1.088 -26.391 -13.047 1 94.25 115 GLN A C 1
ATOM 868 O O . GLN A 1 115 ? -2.305 -26.25 -13.18 1 94.25 115 GLN A O 1
ATOM 873 N N . GLY A 1 116 ? -0.518 -27.562 -12.766 1 91.88 116 GLY A N 1
ATOM 874 C CA . GLY A 1 116 ? -1.314 -28.766 -12.555 1 91.88 116 GLY A CA 1
ATOM 875 C C . GLY A 1 116 ? -1.57 -29.062 -11.094 1 91.88 116 GLY A C 1
ATOM 876 O O . GLY A 1 116 ? -1.004 -28.406 -10.211 1 91.88 116 GLY A O 1
ATOM 877 N N . ALA A 1 117 ? -2.428 -30.016 -10.844 1 91.56 117 ALA A N 1
ATOM 878 C CA . ALA A 1 117 ? -2.824 -30.391 -9.484 1 91.56 117 ALA A CA 1
ATOM 879 C C . ALA A 1 117 ? -1.612 -30.781 -8.648 1 91.56 117 ALA A C 1
ATOM 881 O O . ALA A 1 117 ? -1.456 -30.312 -7.516 1 91.56 117 ALA A O 1
ATOM 882 N N . LEU A 1 118 ? -0.797 -31.641 -9.18 1 92.12 118 LEU A N 1
ATOM 883 C CA . LEU A 1 118 ? 0.372 -32.062 -8.422 1 92.12 118 LEU A CA 1
ATOM 884 C C . LEU A 1 118 ? 1.401 -30.953 -8.328 1 92.12 118 LEU A C 1
ATOM 886 O O . LEU A 1 118 ? 2.129 -30.859 -7.332 1 92.12 118 LEU A O 1
ATOM 890 N N . GLY A 1 119 ? 1.432 -30.109 -9.375 1 93.62 119 GLY A N 1
ATOM 891 C CA . GLY A 1 119 ? 2.248 -28.906 -9.273 1 93.62 119 GLY A CA 1
ATOM 892 C C . GLY A 1 119 ? 1.885 -28.031 -8.086 1 93.62 119 GLY A C 1
ATOM 893 O O . GLY A 1 119 ? 2.764 -27.469 -7.43 1 93.62 119 GLY A O 1
ATOM 894 N N . HIS A 1 120 ? 0.644 -27.891 -7.812 1 94.75 120 HIS A N 1
ATOM 895 C CA . HIS A 1 120 ? 0.19 -27.125 -6.656 1 94.75 120 HIS A CA 1
ATOM 896 C C . HIS A 1 120 ? 0.651 -27.781 -5.352 1 94.75 120 HIS A C 1
ATOM 898 O O . HIS A 1 120 ? 1.09 -27.078 -4.434 1 94.75 120 HIS A O 1
ATOM 904 N N . HIS A 1 121 ? 0.59 -29.109 -5.316 1 93 121 HIS A N 1
ATOM 905 C CA . HIS A 1 121 ? 1.079 -29.781 -4.125 1 93 121 HIS A CA 1
ATOM 906 C C . HIS A 1 121 ? 2.562 -29.516 -3.902 1 93 121 HIS A C 1
ATOM 908 O O . HIS A 1 121 ? 2.998 -29.312 -2.768 1 93 121 HIS A O 1
ATOM 914 N N . LYS A 1 122 ? 3.307 -29.578 -4.977 1 94.94 122 LYS A N 1
ATOM 915 C CA . LYS A 1 122 ? 4.738 -29.297 -4.887 1 94.94 122 LYS A CA 1
ATOM 916 C C . LYS A 1 122 ? 5 -27.891 -4.375 1 94.94 122 LYS A C 1
ATOM 918 O O . LYS A 1 122 ? 5.859 -27.688 -3.512 1 94.94 122 LYS A O 1
ATOM 923 N N . LYS A 1 123 ? 4.27 -26.906 -4.883 1 97.25 123 LYS A N 1
ATOM 924 C CA . LYS A 1 123 ? 4.414 -25.531 -4.418 1 97.25 123 LYS A CA 1
ATOM 925 C C . LYS A 1 123 ? 4.066 -25.406 -2.938 1 97.25 123 LYS A C 1
ATOM 927 O O . LYS A 1 123 ? 4.816 -24.812 -2.164 1 97.25 123 LYS A O 1
ATOM 932 N N . ASP A 1 124 ? 2.934 -26.016 -2.541 1 96 124 ASP A N 1
ATOM 933 C CA . ASP A 1 124 ? 2.518 -25.953 -1.143 1 96 124 ASP A CA 1
ATOM 934 C C . ASP A 1 124 ? 3.619 -26.469 -0.216 1 96 124 ASP A C 1
ATOM 936 O O . ASP A 1 124 ? 3.953 -25.812 0.777 1 96 124 ASP A O 1
ATOM 940 N N . ARG A 1 125 ? 4.176 -27.562 -0.606 1 93.75 125 ARG A N 1
ATOM 941 C CA . ARG A 1 125 ? 5.23 -28.172 0.196 1 93.75 125 ARG A CA 1
ATOM 942 C C . ARG A 1 125 ? 6.461 -27.281 0.268 1 93.75 125 ARG A C 1
ATOM 944 O O . ARG A 1 125 ? 6.992 -27.031 1.353 1 93.75 125 ARG A O 1
ATOM 951 N N . LEU A 1 126 ? 6.844 -26.766 -0.826 1 96.38 126 LEU A N 1
ATOM 952 C CA . LEU A 1 126 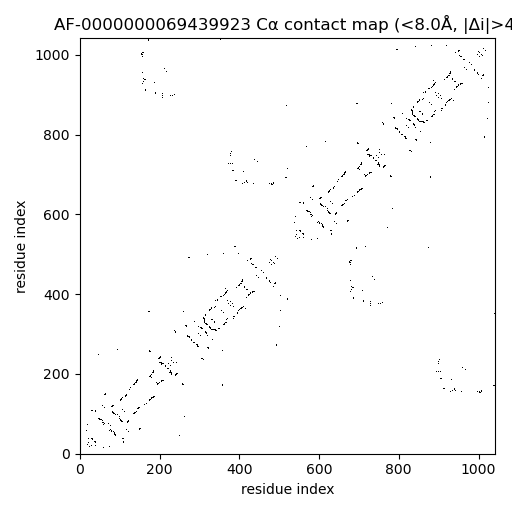? 8.062 -25.969 -0.846 1 96.38 126 LEU A CA 1
ATOM 953 C C . LEU A 1 126 ? 7.844 -24.609 -0.176 1 96.38 126 LEU A C 1
ATOM 955 O O . LEU A 1 126 ? 8.734 -24.094 0.502 1 96.38 126 LEU A O 1
ATOM 959 N N . PHE A 1 127 ? 6.691 -24 -0.396 1 98.19 127 PHE A N 1
ATOM 960 C CA . PHE A 1 127 ? 6.406 -22.719 0.241 1 98.19 127 PHE A CA 1
ATOM 961 C C . PHE A 1 127 ? 6.391 -22.859 1.759 1 98.19 127 PHE A C 1
ATOM 963 O O . PHE A 1 127 ? 6.871 -21.969 2.475 1 98.19 127 PHE A O 1
ATOM 970 N N . ASP A 1 128 ? 5.887 -23.938 2.283 1 94.81 128 ASP A N 1
ATOM 971 C CA . ASP A 1 128 ? 5.941 -24.234 3.713 1 94.81 128 ASP A CA 1
ATOM 972 C C . ASP A 1 128 ? 7.387 -24.328 4.195 1 94.81 128 ASP A C 1
ATOM 974 O O . ASP A 1 128 ? 7.746 -23.75 5.223 1 94.81 128 ASP A O 1
ATOM 978 N N . LEU A 1 129 ? 8.188 -25.016 3.461 1 94.44 129 LEU A N 1
ATOM 979 C CA . LEU A 1 129 ? 9.586 -25.203 3.828 1 94.44 129 LEU A CA 1
ATOM 980 C C . LEU A 1 129 ? 10.336 -23.875 3.768 1 94.44 129 LEU A C 1
ATOM 982 O O . LEU A 1 129 ? 11.188 -23.594 4.613 1 94.44 129 LEU A O 1
ATOM 986 N N . ILE A 1 130 ? 10.047 -23.062 2.762 1 97.88 130 ILE A N 1
ATOM 987 C CA . ILE A 1 130 ? 10.656 -21.75 2.621 1 97.88 130 ILE A CA 1
ATOM 988 C C . ILE A 1 130 ? 10.352 -20.906 3.859 1 97.88 130 ILE A C 1
ATOM 990 O O . ILE A 1 130 ? 11.242 -20.25 4.395 1 97.88 130 ILE A O 1
ATOM 994 N N . GLU A 1 131 ? 9.148 -20.922 4.293 1 96.56 131 GLU A N 1
ATOM 995 C CA . GLU A 1 131 ? 8.766 -20.172 5.484 1 96.56 131 GLU A CA 1
ATOM 996 C C . GLU A 1 131 ? 9.484 -20.703 6.723 1 96.56 131 GLU A C 1
ATOM 998 O O . GLU A 1 131 ? 10.023 -19.922 7.508 1 96.56 131 GLU A O 1
ATOM 1003 N N . ARG A 1 132 ? 9.57 -22.016 6.914 1 93.56 132 ARG A N 1
ATOM 1004 C CA . ARG A 1 132 ? 10.164 -22.641 8.094 1 93.56 132 ARG A CA 1
ATOM 1005 C C . ARG A 1 132 ? 11.664 -22.375 8.156 1 93.56 132 ARG A C 1
ATOM 1007 O O . ARG A 1 132 ? 12.219 -22.188 9.242 1 93.56 132 ARG A O 1
ATOM 1014 N N . MET A 1 133 ? 12.227 -22.328 6.93 1 95.44 133 MET A N 1
ATOM 1015 C CA . MET A 1 133 ? 13.688 -22.234 6.887 1 95.44 133 MET A CA 1
ATOM 1016 C C . MET A 1 133 ? 14.117 -20.812 6.547 1 95.44 133 MET A C 1
ATOM 1018 O O . MET A 1 133 ? 15.312 -20.516 6.508 1 95.44 133 MET A O 1
ATOM 1022 N N . LYS A 1 134 ? 13.102 -19.922 6.309 1 96.25 134 LYS A N 1
ATOM 1023 C CA . LYS A 1 134 ? 13.344 -18.531 5.961 1 96.25 134 LYS A CA 1
ATOM 1024 C C . LYS A 1 134 ? 14.328 -18.422 4.793 1 96.25 134 LYS A C 1
ATOM 1026 O O . LYS A 1 134 ? 15.32 -17.688 4.879 1 96.25 134 LYS A O 1
ATOM 1031 N N . LEU A 1 135 ? 14 -19.047 3.656 1 97.62 135 LEU A N 1
ATOM 1032 C CA . LEU A 1 135 ? 14.906 -19.125 2.514 1 97.62 135 LEU A CA 1
ATOM 1033 C C . LEU A 1 135 ? 14.57 -18.062 1.479 1 97.62 135 LEU A C 1
ATOM 1035 O O . LEU A 1 135 ? 13.492 -18.078 0.885 1 97.62 135 LEU A O 1
ATOM 1039 N N . PRO A 1 136 ? 15.578 -17.094 1.241 1 98.44 136 PRO A N 1
ATOM 1040 C CA . PRO A 1 136 ? 15.383 -16.266 0.042 1 98.44 136 PRO A CA 1
ATOM 1041 C C . PRO A 1 136 ? 15.07 -17.109 -1.197 1 98.44 136 PRO A C 1
ATOM 1043 O O . PRO A 1 136 ? 15.578 -18.219 -1.343 1 98.44 136 PRO A O 1
ATOM 1046 N N . THR A 1 137 ? 14.195 -16.594 -2.121 1 98.75 137 THR A N 1
ATOM 1047 C CA . THR A 1 137 ? 13.68 -17.469 -3.162 1 98.75 137 THR A CA 1
ATOM 1048 C C . THR A 1 137 ? 13.75 -16.797 -4.527 1 98.75 137 THR A C 1
ATOM 1050 O O . THR A 1 137 ? 13.43 -15.617 -4.656 1 98.75 137 THR A O 1
ATOM 1053 N N . VAL A 1 138 ? 14.203 -17.516 -5.512 1 98.81 138 VAL A N 1
ATOM 1054 C CA . VAL A 1 138 ? 14.094 -17.125 -6.914 1 98.81 138 VAL A CA 1
ATOM 1055 C C . VAL A 1 138 ? 13.07 -18.016 -7.613 1 98.81 138 VAL A C 1
ATOM 1057 O O . VAL A 1 138 ? 13.125 -19.25 -7.492 1 98.81 138 VAL A O 1
ATOM 1060 N N . PHE A 1 139 ? 12.078 -17.469 -8.273 1 98.81 139 PHE A N 1
ATOM 1061 C CA . PHE A 1 139 ? 11.008 -18.203 -8.945 1 98.81 139 PHE A CA 1
ATOM 1062 C C . PHE A 1 139 ? 10.945 -17.844 -10.422 1 98.81 139 PHE A C 1
ATOM 1064 O O . PHE A 1 139 ? 10.594 -16.719 -10.781 1 98.81 139 PHE A O 1
ATOM 1071 N N . PHE A 1 140 ? 11.352 -18.766 -11.344 1 98.81 140 PHE A N 1
ATOM 1072 C CA . PHE A 1 140 ? 11.148 -18.609 -12.781 1 98.81 140 PHE A CA 1
ATOM 1073 C C . PHE A 1 140 ? 9.695 -18.875 -13.156 1 98.81 140 PHE A C 1
ATOM 1075 O O . PHE A 1 140 ? 9.266 -20.031 -13.172 1 98.81 140 PHE A O 1
ATOM 1082 N N . ALA A 1 141 ? 8.945 -17.812 -13.594 1 98.44 141 ALA A N 1
ATOM 1083 C CA . ALA A 1 141 ? 7.488 -17.859 -13.547 1 98.44 141 ALA A CA 1
ATOM 1084 C C . ALA A 1 141 ? 6.902 -17.938 -14.953 1 98.44 141 ALA A C 1
ATOM 1086 O O . ALA A 1 141 ? 5.707 -17.703 -15.148 1 98.44 141 ALA A O 1
ATOM 1087 N N . GLU A 1 142 ? 7.664 -18.281 -15.93 1 97.56 142 GLU A N 1
ATOM 1088 C CA . GLU A 1 142 ? 7.16 -18.422 -17.297 1 97.56 142 GLU A CA 1
ATOM 1089 C C . GLU A 1 142 ? 6.035 -19.453 -17.359 1 97.56 142 GLU A C 1
ATOM 1091 O O . GLU A 1 142 ? 6.141 -20.531 -16.781 1 97.56 142 GLU A O 1
ATOM 1096 N N . GLY A 1 143 ? 4.938 -19.062 -18.094 1 94.81 143 GLY A N 1
ATOM 1097 C CA . GLY A 1 143 ? 3.924 -20.078 -18.328 1 94.81 143 GLY A CA 1
ATOM 1098 C C . GLY A 1 143 ? 2.523 -19.5 -18.438 1 94.81 143 GLY A C 1
ATOM 1099 O O . GLY A 1 143 ? 2.332 -18.297 -18.328 1 94.81 143 GLY A O 1
ATOM 1100 N N . GLY A 1 144 ? 1.486 -20.438 -18.672 1 88.12 144 GLY A N 1
ATOM 1101 C CA . GLY A 1 144 ? 0.151 -20.031 -19.094 1 88.12 144 GLY A CA 1
ATOM 1102 C C . GLY A 1 144 ? -0.849 -20.031 -17.953 1 88.12 144 GLY A C 1
ATOM 1103 O O . GLY A 1 144 ? -2.008 -19.656 -18.141 1 88.12 144 GLY A O 1
ATOM 1104 N N . GLY A 1 145 ? -0.498 -20.484 -16.844 1 89.19 145 GLY A N 1
ATOM 1105 C CA . GLY A 1 145 ? -1.441 -20.484 -15.742 1 89.19 145 GLY A CA 1
ATOM 1106 C C . GLY A 1 145 ? -1.994 -21.859 -15.43 1 89.19 145 GLY A C 1
ATOM 1107 O O . GLY A 1 145 ? -1.256 -22.844 -15.438 1 89.19 145 GLY A O 1
ATOM 1108 N N . GLY A 1 146 ? -3.381 -21.906 -15.094 1 89.44 146 GLY A N 1
ATOM 1109 C CA . GLY A 1 146 ? -3.988 -23.172 -14.68 1 89.44 146 GLY A CA 1
ATOM 1110 C C . GLY A 1 146 ? -4.098 -24.172 -15.812 1 89.44 146 GLY A C 1
ATOM 1111 O O . GLY A 1 146 ? -4.371 -23.812 -16.953 1 89.44 146 GLY A O 1
ATOM 1112 N N . ARG A 1 147 ? -3.951 -25.453 -15.414 1 87.06 147 ARG A N 1
ATOM 1113 C CA . ARG A 1 147 ? -3.996 -26.531 -16.391 1 87.06 147 ARG A CA 1
ATOM 1114 C C . ARG A 1 147 ? -5.398 -27.125 -16.484 1 87.06 147 ARG A C 1
ATOM 1116 O O . ARG A 1 147 ? -5.844 -27.828 -15.586 1 87.06 147 ARG A O 1
ATOM 1123 N N . PRO A 1 148 ? -6.172 -26.922 -17.516 1 77 148 PRO A N 1
ATOM 1124 C CA . PRO A 1 148 ? -7.512 -27.516 -17.656 1 77 148 PRO A CA 1
ATOM 1125 C C . PRO A 1 148 ? -7.48 -29.016 -17.875 1 77 148 PRO A C 1
ATOM 1127 O O . PRO A 1 148 ? -8.453 -29.719 -17.578 1 77 148 PRO A O 1
ATOM 1130 N N . GLY A 1 149 ? -6.5 -29.719 -18.156 1 75.06 149 GLY A N 1
ATOM 1131 C CA . GLY A 1 149 ? -6.461 -31.109 -18.562 1 75.06 149 GLY A CA 1
ATOM 1132 C C . GLY A 1 149 ? -6.195 -32.062 -17.422 1 75.06 149 GLY A C 1
ATOM 1133 O O . GLY A 1 149 ? -6.215 -33.281 -17.594 1 75.06 149 GLY A O 1
ATOM 1134 N N . ASP A 1 150 ? -5.969 -31.516 -16.203 1 82.94 150 ASP A N 1
ATOM 1135 C CA . ASP A 1 150 ? -5.754 -32.375 -15.039 1 82.94 150 ASP A CA 1
ATOM 1136 C C . ASP A 1 150 ? -7.07 -32.938 -14.539 1 82.94 150 ASP A C 1
ATOM 1138 O O . ASP A 1 150 ? -7.711 -32.375 -13.648 1 82.94 150 ASP A O 1
ATOM 1142 N N . THR A 1 151 ? -7.426 -34.125 -15.109 1 72.25 151 THR A N 1
ATOM 1143 C CA . THR A 1 151 ? -8.773 -34.656 -14.93 1 72.25 151 THR A CA 1
ATOM 1144 C C . THR A 1 151 ? -8.797 -35.719 -13.852 1 72.25 151 THR A C 1
ATOM 1146 O O . THR A 1 151 ? -9.867 -36.219 -13.469 1 72.25 151 THR A O 1
ATOM 1149 N N . ASP A 1 152 ? -7.699 -36.125 -13.344 1 78.94 152 ASP A N 1
ATOM 1150 C CA . ASP A 1 152 ? -7.66 -37.25 -12.398 1 78.94 152 ASP A CA 1
ATOM 1151 C C . ASP A 1 152 ? -7.949 -36.781 -10.977 1 78.94 152 ASP A C 1
ATOM 1153 O O . ASP A 1 152 ? -8.008 -37.594 -10.047 1 78.94 152 ASP A O 1
ATOM 1157 N N . TYR A 1 153 ? -8.289 -35.594 -10.812 1 75.25 153 TYR A N 1
ATOM 1158 C CA . TYR A 1 153 ? -8.594 -34.969 -9.523 1 75.25 153 TYR A CA 1
ATOM 1159 C C . TYR A 1 153 ? -10 -34.406 -9.516 1 75.25 153 TYR A C 1
ATOM 1161 O O . TYR A 1 153 ? -10.406 -33.719 -10.461 1 75.25 153 TYR A O 1
ATOM 1169 N N . PRO A 1 154 ? -10.891 -35.031 -8.547 1 79.12 154 PRO A N 1
ATOM 1170 C CA . PRO A 1 154 ? -12.203 -34.375 -8.484 1 79.12 154 PRO A CA 1
ATOM 1171 C C . PRO A 1 154 ? -12.102 -32.875 -8.242 1 79.12 154 PRO A C 1
ATOM 1173 O O . PRO A 1 154 ? -11.492 -32.438 -7.266 1 79.12 154 PRO A O 1
ATOM 1176 N N . VAL A 1 155 ? -12.57 -32.156 -9.234 1 83.88 155 VAL A N 1
ATOM 1177 C CA . VAL A 1 155 ? -12.484 -30.703 -9.078 1 83.88 155 VAL A CA 1
ATOM 1178 C C . VAL A 1 155 ? -13.719 -30.047 -9.695 1 83.88 155 VAL A C 1
ATOM 1180 O O . VAL A 1 155 ? -14.25 -30.531 -10.703 1 83.88 155 VAL A O 1
ATOM 1183 N N . VAL A 1 156 ? -14.211 -29.016 -8.969 1 87.5 156 VAL A N 1
ATOM 1184 C CA . VAL A 1 156 ? -15.211 -28.141 -9.562 1 87.5 156 VAL A CA 1
ATOM 1185 C C . VAL A 1 156 ? -14.555 -26.828 -10.008 1 87.5 156 VAL A C 1
ATOM 1187 O O . VAL A 1 156 ? -14.484 -26.531 -11.203 1 87.5 156 VAL A O 1
ATOM 1190 N N . SER A 1 157 ? -13.922 -26.141 -9.117 1 88.5 157 SER A N 1
ATOM 1191 C CA . SER A 1 157 ? -13.281 -24.875 -9.461 1 88.5 157 SER A CA 1
ATOM 1192 C C . SER A 1 157 ? -11.766 -24.953 -9.25 1 88.5 157 SER A C 1
ATOM 1194 O O . SER A 1 157 ? -11.016 -24.188 -9.844 1 88.5 157 SER A O 1
ATOM 1196 N N . MET A 1 158 ? -11.281 -25.812 -8.383 1 88.5 158 MET A N 1
ATOM 1197 C CA . MET A 1 158 ? -9.883 -25.938 -7.977 1 88.5 158 MET A CA 1
ATOM 1198 C C . MET A 1 158 ? -9.391 -24.672 -7.297 1 88.5 158 MET A C 1
ATOM 1200 O O . MET A 1 158 ? -8.188 -24.391 -7.281 1 88.5 158 MET A O 1
ATOM 1204 N N . LEU A 1 159 ? -10.25 -23.875 -6.789 1 91.81 159 LEU A N 1
ATOM 1205 C CA . LEU A 1 159 ? -9.875 -22.594 -6.191 1 91.81 159 LEU A CA 1
ATOM 1206 C C . LEU A 1 159 ? -9.578 -22.766 -4.703 1 91.81 159 LEU A C 1
ATOM 1208 O O . LEU A 1 159 ? -9.273 -21.781 -4.016 1 91.81 159 LEU A O 1
ATOM 1212 N N . ASP A 1 160 ? -9.648 -23.938 -4.23 1 91.31 160 ASP A N 1
ATOM 1213 C CA . ASP A 1 160 ? -9.305 -24.219 -2.84 1 91.31 160 ASP A CA 1
ATOM 1214 C C . ASP A 1 160 ? -7.812 -24.516 -2.689 1 91.31 160 ASP A C 1
ATOM 1216 O O . ASP A 1 160 ? -7.312 -24.656 -1.572 1 91.31 160 ASP A O 1
ATOM 1220 N N . VAL A 1 161 ? -7.043 -24.562 -3.816 1 91.56 161 VAL A N 1
ATOM 1221 C CA . VAL A 1 161 ? -5.598 -24.734 -3.729 1 91.56 161 VAL A CA 1
ATOM 1222 C C . VAL A 1 161 ? -4.992 -23.594 -2.906 1 91.56 161 VAL A C 1
ATOM 1224 O O . VAL A 1 161 ? -5.465 -22.453 -2.965 1 91.56 161 VAL A O 1
ATOM 1227 N N . ARG A 1 162 ? -3.875 -23.797 -2.244 1 93.75 162 ARG A N 1
ATOM 1228 C CA . ARG A 1 162 ? -3.363 -22.859 -1.255 1 93.75 162 ARG A CA 1
ATOM 1229 C C . ARG A 1 162 ? -2.131 -22.125 -1.779 1 93.75 162 ARG A C 1
ATOM 1231 O O . ARG A 1 162 ? -1.661 -21.172 -1.163 1 93.75 162 ARG A O 1
ATOM 1238 N N . ALA A 1 163 ? -1.645 -22.5 -2.873 1 94.5 163 ALA A N 1
ATOM 1239 C CA . ALA A 1 163 ? -0.344 -22.047 -3.35 1 94.5 163 ALA A CA 1
ATOM 1240 C C . ALA A 1 163 ? -0.28 -20.516 -3.381 1 94.5 163 ALA A C 1
ATOM 1242 O O . ALA A 1 163 ? 0.716 -19.922 -2.961 1 94.5 163 ALA A O 1
ATOM 1243 N N . PHE A 1 164 ? -1.31 -19.859 -3.834 1 95.19 164 PHE A N 1
ATOM 1244 C CA . PHE A 1 164 ? -1.302 -18.406 -3.982 1 95.19 164 PHE A CA 1
ATOM 1245 C C . PHE A 1 164 ? -1.299 -17.719 -2.619 1 95.19 164 PHE A C 1
ATOM 1247 O O . PHE A 1 164 ? -0.564 -16.766 -2.406 1 95.19 164 PHE A O 1
ATOM 1254 N N . LYS A 1 165 ? -2.09 -18.25 -1.695 1 95.69 165 LYS A N 1
ATOM 1255 C CA . LYS A 1 165 ? -2.072 -17.75 -0.322 1 95.69 165 LYS A CA 1
ATOM 1256 C C . LYS A 1 165 ? -0.688 -17.906 0.302 1 95.69 165 LYS A C 1
ATOM 1258 O O . LYS A 1 165 ? -0.157 -16.969 0.896 1 95.69 165 LYS A O 1
ATOM 1263 N N . LEU A 1 166 ? -0.125 -19.078 0.192 1 96.38 166 LEU A N 1
ATOM 1264 C CA . LEU A 1 166 ? 1.148 -19.391 0.832 1 96.38 166 LEU A CA 1
ATOM 1265 C C . LEU A 1 166 ? 2.27 -18.531 0.26 1 96.38 166 LEU A C 1
ATOM 1267 O O . LEU A 1 166 ? 3.105 -18.031 1.007 1 96.38 166 LEU A O 1
ATOM 1271 N N . TRP A 1 167 ? 2.258 -18.375 -1.056 1 97.44 167 TRP A N 1
ATOM 1272 C CA . TRP A 1 167 ? 3.256 -17.531 -1.698 1 97.44 167 TRP A CA 1
ATOM 1273 C C . TRP A 1 167 ? 3.1 -16.078 -1.264 1 97.44 167 TRP A C 1
ATOM 1275 O O . TRP A 1 167 ? 4.074 -15.43 -0.88 1 97.44 167 TRP A O 1
ATOM 1285 N N . ALA A 1 168 ? 1.906 -15.602 -1.292 1 96.75 168 ALA A N 1
ATOM 1286 C CA . ALA A 1 168 ? 1.62 -14.227 -0.892 1 96.75 168 ALA A CA 1
ATOM 1287 C C . ALA A 1 168 ? 2.01 -13.984 0.565 1 96.75 168 ALA A C 1
ATOM 1289 O O . ALA A 1 168 ? 2.51 -12.914 0.913 1 96.75 168 ALA A O 1
ATOM 1290 N N . ALA A 1 169 ? 1.842 -14.961 1.387 1 95.56 169 ALA A N 1
ATOM 1291 C CA . ALA A 1 169 ? 2.086 -14.852 2.822 1 95.56 169 ALA A CA 1
ATOM 1292 C C . ALA A 1 169 ? 3.58 -14.742 3.119 1 95.56 169 ALA A C 1
ATOM 1294 O O . ALA A 1 169 ? 3.975 -14.391 4.23 1 95.56 169 ALA A O 1
ATOM 1295 N N . LEU A 1 170 ? 4.414 -15.055 2.135 1 96.94 170 LEU A N 1
ATOM 1296 C CA . LEU A 1 170 ? 5.859 -14.961 2.322 1 96.94 170 LEU A CA 1
ATOM 1297 C C . LEU A 1 170 ? 6.332 -13.516 2.178 1 96.94 170 LEU A C 1
ATOM 1299 O O . LEU A 1 170 ? 7.512 -13.227 2.387 1 96.94 170 LEU A O 1
ATOM 1303 N N . SER A 1 171 ? 5.457 -12.602 1.84 1 96 171 SER A N 1
ATOM 1304 C CA . SER A 1 171 ? 5.797 -11.188 1.745 1 96 171 SER A CA 1
ATOM 1305 C C . SER A 1 171 ? 6.375 -10.664 3.059 1 96 171 SER A C 1
ATOM 1307 O O . SER A 1 171 ? 5.77 -10.836 4.117 1 96 171 SER A O 1
ATOM 1309 N N . GLY A 1 172 ? 7.543 -10.031 2.975 1 94.19 172 GLY A N 1
ATOM 1310 C CA . GLY A 1 172 ? 8.195 -9.469 4.145 1 94.19 172 GLY A CA 1
ATOM 1311 C C . GLY A 1 172 ? 8.859 -10.508 5.02 1 94.19 172 GLY A C 1
ATOM 1312 O O . GLY A 1 172 ? 9.516 -10.18 6.004 1 94.19 172 GLY A O 1
ATOM 1313 N N . VAL A 1 173 ? 8.68 -11.82 4.707 1 94.75 173 VAL A N 1
ATOM 1314 C CA . VAL A 1 173 ? 9.281 -12.914 5.473 1 94.75 173 VAL A CA 1
ATOM 1315 C C . VAL A 1 173 ? 10.609 -13.32 4.84 1 94.75 173 VAL A C 1
ATOM 1317 O O . VAL A 1 173 ? 11.617 -13.445 5.535 1 94.75 173 VAL A O 1
ATOM 1320 N N . VAL A 1 174 ? 10.594 -13.516 3.584 1 97.25 174 VAL A N 1
ATOM 1321 C CA . VAL A 1 174 ? 11.805 -13.789 2.82 1 97.25 174 VAL A CA 1
ATOM 1322 C C . VAL A 1 174 ? 11.797 -12.977 1.525 1 97.25 174 VAL A C 1
ATOM 1324 O O . VAL A 1 174 ? 10.734 -12.727 0.954 1 97.25 174 VAL A O 1
ATOM 1327 N N . PRO A 1 175 ? 13.008 -12.555 1.021 1 97.69 175 PRO A N 1
ATOM 1328 C CA . PRO A 1 175 ? 13.023 -11.922 -0.3 1 97.69 175 PRO A CA 1
ATOM 1329 C C . PRO A 1 175 ? 12.617 -12.883 -1.417 1 97.69 175 PRO A C 1
ATOM 1331 O O . PRO A 1 175 ? 13.094 -14.016 -1.471 1 97.69 175 PRO A O 1
ATOM 1334 N N . ARG A 1 176 ? 11.703 -12.484 -2.262 1 98.5 176 ARG A N 1
ATOM 1335 C CA . ARG A 1 176 ? 11.219 -13.273 -3.389 1 98.5 176 ARG A CA 1
ATOM 1336 C C . ARG A 1 176 ? 11.5 -12.57 -4.711 1 98.5 176 ARG A C 1
ATOM 1338 O O . ARG A 1 176 ? 10.992 -11.477 -4.957 1 98.5 176 ARG A O 1
ATOM 1345 N N . ILE A 1 177 ? 12.297 -13.148 -5.555 1 98.75 177 ILE A N 1
ATOM 1346 C CA . ILE A 1 177 ? 12.641 -12.602 -6.863 1 98.75 177 ILE A CA 1
ATOM 1347 C C . ILE A 1 177 ? 12.062 -13.492 -7.965 1 98.75 177 ILE A C 1
ATOM 1349 O O . ILE A 1 177 ? 12.344 -14.688 -8.016 1 98.75 177 ILE A O 1
ATOM 1353 N N . SER A 1 178 ? 11.234 -12.891 -8.797 1 98.75 178 SER A N 1
ATOM 1354 C CA . SER A 1 178 ? 10.719 -13.633 -9.938 1 98.75 178 SER A CA 1
ATOM 1355 C C . SER A 1 178 ? 11.492 -13.297 -11.211 1 98.75 178 SER A C 1
ATOM 1357 O O . SER A 1 178 ? 11.875 -12.141 -11.422 1 98.75 178 SER A O 1
ATOM 1359 N N . VAL A 1 179 ? 11.727 -14.258 -12 1 98.81 179 VAL A N 1
ATOM 1360 C CA . VAL A 1 179 ? 12.305 -14.102 -13.336 1 98.81 179 VAL A CA 1
ATOM 1361 C C . VAL A 1 179 ? 11.281 -14.539 -14.391 1 98.81 179 VAL A C 1
ATOM 1363 O O . VAL A 1 179 ? 10.68 -15.609 -14.273 1 98.81 179 VAL A O 1
ATOM 1366 N N . VAL A 1 180 ? 11.109 -13.672 -15.367 1 98.5 180 VAL A N 1
ATOM 1367 C CA . VAL A 1 180 ? 10.109 -13.984 -16.391 1 98.5 180 VAL A CA 1
ATOM 1368 C C . VAL A 1 180 ? 10.727 -13.836 -17.781 1 98.5 180 VAL A C 1
ATOM 1370 O O . VAL A 1 180 ? 11.32 -12.797 -18.094 1 98.5 180 VAL A O 1
ATOM 1373 N N . ASN A 1 181 ? 10.633 -14.828 -18.531 1 97.69 181 ASN A N 1
ATOM 1374 C CA . ASN A 1 181 ? 10.969 -14.852 -19.953 1 97.69 181 ASN A CA 1
ATOM 1375 C C . ASN A 1 181 ? 9.797 -15.336 -20.797 1 97.69 181 ASN A C 1
ATOM 1377 O O . ASN A 1 181 ? 9.164 -16.344 -20.469 1 97.69 181 ASN A O 1
ATOM 1381 N N . GLY A 1 182 ? 9.539 -14.641 -21.875 1 95.94 182 GLY A N 1
ATOM 1382 C CA . GLY A 1 182 ? 8.445 -15.055 -22.734 1 95.94 182 GLY A CA 1
ATOM 1383 C C . GLY A 1 182 ? 7.078 -14.695 -22.172 1 95.94 182 GLY A C 1
ATOM 1384 O O . GLY A 1 182 ? 6.844 -13.547 -21.797 1 95.94 182 GLY A O 1
ATOM 1385 N N . ARG A 1 183 ? 6.207 -15.711 -22.203 1 96.06 183 ARG A N 1
ATOM 1386 C CA . ARG A 1 183 ? 4.828 -15.453 -21.812 1 96.06 183 ARG A CA 1
ATOM 1387 C C . ARG A 1 183 ? 4.586 -15.852 -20.359 1 96.06 183 ARG A C 1
ATOM 1389 O O . ARG A 1 183 ? 4.988 -16.938 -19.938 1 96.06 183 ARG A O 1
ATOM 1396 N N . CYS A 1 184 ? 4.008 -14.992 -19.578 1 97.75 184 CYS A N 1
ATOM 1397 C CA . CYS A 1 184 ? 3.629 -15.188 -18.188 1 97.75 184 CYS A CA 1
ATOM 1398 C C . CYS A 1 184 ? 2.213 -14.688 -17.938 1 97.75 184 CYS A C 1
ATOM 1400 O O . CYS A 1 184 ? 1.99 -13.484 -17.797 1 97.75 184 CYS A O 1
ATOM 1402 N N . PHE A 1 185 ? 1.268 -15.617 -17.844 1 96.12 185 PHE A N 1
ATOM 1403 C CA . PHE A 1 185 ? -0.138 -15.234 -17.797 1 96.12 185 PHE A CA 1
ATOM 1404 C C . PHE A 1 185 ? -0.834 -15.875 -16.609 1 96.12 185 PHE A C 1
ATOM 1406 O O . PHE A 1 185 ? -0.375 -16.891 -16.078 1 96.12 185 PHE A O 1
ATOM 1413 N N . ALA A 1 186 ? -1.913 -15.242 -16.141 1 94.31 186 ALA A N 1
ATOM 1414 C CA . ALA A 1 186 ? -2.852 -15.766 -15.148 1 94.31 186 ALA A CA 1
ATOM 1415 C C . ALA A 1 186 ? -2.135 -16.125 -13.844 1 94.31 186 ALA A C 1
ATOM 1417 O O . ALA A 1 186 ? -1.412 -15.297 -13.281 1 94.31 186 ALA A O 1
ATOM 1418 N N . GLY A 1 187 ? -2.268 -17.344 -13.453 1 95.69 187 GLY A N 1
ATOM 1419 C CA . GLY A 1 187 ? -1.685 -17.734 -12.172 1 95.69 187 GLY A CA 1
ATOM 1420 C C . GLY A 1 187 ? -0.185 -17.516 -12.109 1 95.69 187 GLY A C 1
ATOM 1421 O O . GLY A 1 187 ? 0.354 -17.172 -11.062 1 95.69 187 GLY A O 1
ATOM 1422 N N . ASN A 1 188 ? 0.518 -17.766 -13.227 1 97.44 188 ASN A N 1
ATOM 1423 C CA . ASN A 1 188 ? 1.952 -17.5 -13.273 1 97.44 188 ASN A CA 1
ATOM 1424 C C . ASN A 1 188 ? 2.262 -16.031 -13.055 1 97.44 188 ASN A C 1
ATOM 1426 O O . ASN A 1 188 ? 3.23 -15.68 -12.375 1 97.44 188 ASN A O 1
ATOM 1430 N N . ALA A 1 189 ? 1.413 -15.211 -13.625 1 97.56 189 ALA A N 1
ATOM 1431 C CA . ALA A 1 189 ? 1.586 -13.773 -13.453 1 97.56 189 ALA A CA 1
ATOM 1432 C C . ALA A 1 189 ? 1.358 -13.359 -12 1 97.56 189 ALA A C 1
ATOM 1434 O O . ALA A 1 189 ? 2.004 -12.43 -11.508 1 97.56 189 ALA A O 1
ATOM 1435 N N . VAL A 1 190 ? 0.489 -14.023 -11.336 1 95.94 190 VAL A N 1
ATOM 1436 C CA . VAL A 1 190 ? 0.244 -13.742 -9.93 1 95.94 190 VAL A CA 1
ATOM 1437 C C . VAL A 1 190 ? 1.477 -14.109 -9.102 1 95.94 190 VAL A C 1
ATOM 1439 O O . VAL A 1 190 ? 1.855 -13.383 -8.18 1 95.94 190 VAL A O 1
ATOM 1442 N N . ILE A 1 191 ? 2.092 -15.25 -9.422 1 96.56 191 ILE A N 1
ATOM 1443 C CA . ILE A 1 191 ? 3.33 -15.633 -8.758 1 96.56 191 ILE A CA 1
ATOM 1444 C C . ILE A 1 191 ? 4.367 -14.523 -8.922 1 96.56 191 ILE A C 1
ATOM 1446 O O . ILE A 1 191 ? 4.969 -14.07 -7.945 1 96.56 191 ILE A O 1
ATOM 1450 N N . ALA A 1 192 ? 4.516 -14.109 -10.109 1 97.88 192 ALA A N 1
ATOM 1451 C CA . ALA A 1 192 ? 5.461 -13.023 -10.383 1 97.88 192 ALA A CA 1
ATOM 1452 C C . ALA A 1 192 ? 5.039 -11.734 -9.68 1 97.88 192 ALA A C 1
ATOM 1454 O O . ALA A 1 192 ? 5.859 -11.078 -9.039 1 97.88 192 ALA A O 1
ATOM 1455 N N . GLY A 1 193 ? 3.818 -11.438 -9.766 1 97.81 193 GLY A N 1
ATOM 1456 C CA . GLY A 1 193 ? 3.297 -10.188 -9.25 1 97.81 193 GLY A CA 1
ATOM 1457 C C . GLY A 1 193 ? 3.398 -10.078 -7.738 1 97.81 193 GLY A C 1
ATOM 1458 O O . GLY A 1 193 ? 3.562 -8.977 -7.199 1 97.81 193 GLY A O 1
ATOM 1459 N N . CYS A 1 194 ? 3.283 -11.195 -7.047 1 97.44 194 CYS A N 1
ATOM 1460 C CA . CYS A 1 194 ? 3.363 -11.203 -5.59 1 97.44 194 CYS A CA 1
ATOM 1461 C C . CYS A 1 194 ? 4.812 -11.156 -5.125 1 97.44 194 CYS A C 1
ATOM 1463 O O . CYS A 1 194 ? 5.082 -10.938 -3.941 1 97.44 194 CYS A O 1
ATOM 1465 N N . SER A 1 195 ? 5.781 -11.359 -6.008 1 98 195 SER A N 1
ATOM 1466 C CA . SER A 1 195 ? 7.191 -11.328 -5.637 1 98 195 SER A CA 1
ATOM 1467 C C . SER A 1 195 ? 7.637 -9.906 -5.305 1 98 195 SER A C 1
ATOM 1469 O O . SER A 1 195 ? 6.949 -8.938 -5.637 1 98 195 SER A O 1
ATOM 1471 N N . ASP A 1 196 ? 8.766 -9.766 -4.621 1 98.06 196 ASP A N 1
ATOM 1472 C CA . ASP A 1 196 ? 9.297 -8.461 -4.23 1 98.06 196 ASP A CA 1
ATOM 1473 C C . ASP A 1 196 ? 9.953 -7.762 -5.418 1 98.06 196 ASP A C 1
ATOM 1475 O O . ASP A 1 196 ? 9.836 -6.543 -5.566 1 98.06 196 ASP A O 1
ATOM 1479 N N . LEU A 1 197 ? 10.664 -8.523 -6.215 1 98.69 197 LEU A N 1
ATOM 1480 C CA . LEU A 1 197 ? 11.312 -7.988 -7.41 1 98.69 197 LEU A CA 1
ATOM 1481 C C . LEU A 1 197 ? 11.039 -8.883 -8.617 1 98.69 197 LEU A C 1
ATOM 1483 O O . LEU A 1 197 ? 11.016 -10.109 -8.5 1 98.69 197 LEU A O 1
ATOM 1487 N N . ILE A 1 198 ? 10.859 -8.258 -9.781 1 98.81 198 ILE A N 1
ATOM 1488 C CA . ILE A 1 198 ? 10.633 -8.984 -11.031 1 98.81 198 ILE A CA 1
ATOM 1489 C C . ILE A 1 198 ? 11.711 -8.609 -12.047 1 98.81 198 ILE A C 1
ATOM 1491 O O . ILE A 1 198 ? 11.883 -7.434 -12.375 1 98.81 198 ILE A O 1
ATOM 1495 N N . VAL A 1 199 ? 12.453 -9.539 -12.484 1 98.88 199 VAL A N 1
ATOM 1496 C CA . VAL A 1 199 ? 13.375 -9.43 -13.609 1 98.88 199 VAL A CA 1
ATOM 1497 C C . VAL A 1 199 ? 12.734 -10.039 -14.859 1 98.88 199 VAL A C 1
ATOM 1499 O O . VAL A 1 199 ? 12.281 -11.18 -14.828 1 98.88 199 VAL A O 1
ATOM 1502 N N . ALA A 1 200 ? 12.656 -9.281 -15.969 1 98.81 200 ALA A N 1
ATOM 1503 C CA . ALA A 1 200 ? 12.008 -9.805 -17.172 1 98.81 200 ALA A CA 1
ATOM 1504 C C . ALA A 1 200 ? 12.875 -9.555 -18.406 1 98.81 200 ALA A C 1
ATOM 1506 O O . ALA A 1 200 ? 13.523 -8.516 -18.516 1 98.81 200 ALA A O 1
ATOM 1507 N N . THR A 1 201 ? 12.906 -10.516 -19.297 1 98.5 201 THR A N 1
ATOM 1508 C CA . THR A 1 201 ? 13.578 -10.305 -20.578 1 98.5 201 THR A CA 1
ATOM 1509 C C . THR A 1 201 ? 12.766 -9.367 -21.469 1 98.5 201 THR A C 1
ATOM 1511 O O . THR A 1 201 ? 11.547 -9.234 -21.297 1 98.5 201 THR A O 1
ATOM 1514 N N . LYS A 1 202 ? 13.328 -8.766 -22.438 1 97.25 202 LYS A N 1
ATOM 1515 C CA . LYS A 1 202 ? 12.734 -7.707 -23.234 1 97.25 202 LYS A CA 1
ATOM 1516 C C . LYS A 1 202 ? 11.57 -8.234 -24.078 1 97.25 202 LYS A C 1
ATOM 1518 O O . LYS A 1 202 ? 10.703 -7.465 -24.484 1 97.25 202 LYS A O 1
ATOM 1523 N N . ASP A 1 203 ? 11.5 -9.547 -24.328 1 95.31 203 ASP A N 1
ATOM 1524 C CA . ASP A 1 203 ? 10.453 -10.109 -25.172 1 95.31 203 ASP A CA 1
ATOM 1525 C C . ASP A 1 203 ? 9.328 -10.711 -24.328 1 95.31 203 ASP A C 1
ATOM 1527 O O . ASP A 1 203 ? 8.508 -11.477 -24.844 1 95.31 203 ASP A O 1
ATOM 1531 N N . THR A 1 204 ? 9.273 -10.328 -23.125 1 97.25 204 THR A N 1
ATOM 1532 C CA . THR A 1 204 ? 8.32 -10.898 -22.188 1 97.25 204 THR A CA 1
ATOM 1533 C C . THR A 1 204 ? 6.969 -10.203 -22.297 1 97.25 204 THR A C 1
ATOM 1535 O O . THR A 1 204 ? 6.902 -9 -22.594 1 97.25 204 THR A O 1
ATOM 1538 N N . SER A 1 205 ? 5.895 -10.984 -22.203 1 97.5 205 SER A N 1
ATOM 1539 C CA . SER A 1 205 ? 4.531 -10.5 -22.016 1 97.5 205 SER A CA 1
ATOM 1540 C C . SER A 1 205 ? 3.943 -11.031 -20.703 1 97.5 205 SER A C 1
ATOM 1542 O O . SER A 1 205 ? 3.908 -12.242 -20.484 1 97.5 205 SER A O 1
ATOM 1544 N N . ILE A 1 206 ? 3.535 -10.164 -19.844 1 98.06 206 ILE A N 1
ATOM 1545 C CA . ILE A 1 206 ? 2.979 -10.523 -18.547 1 98.06 206 ILE A CA 1
ATOM 1546 C C . ILE A 1 206 ? 1.548 -10 -18.438 1 98.06 206 ILE A C 1
ATOM 1548 O O . ILE A 1 206 ? 1.298 -8.812 -18.656 1 98.06 206 ILE A O 1
ATOM 1552 N N . GLY A 1 207 ? 0.627 -10.883 -18.109 1 97.06 207 GLY A N 1
ATOM 1553 C CA . GLY A 1 207 ? -0.755 -10.453 -17.984 1 97.06 207 GLY A CA 1
ATOM 1554 C C . GLY A 1 207 ? -1.577 -11.344 -17.062 1 97.06 207 GLY A C 1
ATOM 1555 O O . GLY A 1 207 ? -1.315 -12.539 -16.969 1 97.06 207 GLY A O 1
ATOM 1556 N N . MET A 1 208 ? -2.594 -10.766 -16.484 1 94.5 208 MET A N 1
ATOM 1557 C CA . MET A 1 208 ? -3.457 -11.484 -15.547 1 94.5 208 MET A CA 1
ATOM 1558 C C . MET A 1 208 ? -4.34 -12.484 -16.281 1 94.5 208 MET A C 1
ATOM 1560 O O . MET A 1 208 ? -4.961 -13.352 -15.656 1 94.5 208 MET A O 1
ATOM 1564 N N . GLY A 1 209 ? -4.469 -12.398 -17.562 1 91.31 209 GLY A N 1
ATOM 1565 C CA . GLY A 1 209 ? -5.145 -13.375 -18.406 1 91.31 209 GLY A CA 1
ATOM 1566 C C . GLY A 1 209 ? -4.504 -13.523 -19.781 1 91.31 209 GLY A C 1
ATOM 1567 O O . GLY A 1 209 ? -4.086 -12.539 -20.391 1 91.31 209 GLY A O 1
ATOM 1568 N N . GLY A 1 210 ? -4.477 -14.773 -20.234 1 88.12 210 GLY A N 1
ATOM 1569 C CA . GLY A 1 210 ? -3.979 -15.008 -21.578 1 88.12 210 GLY A CA 1
ATOM 1570 C C . GLY A 1 210 ? -5.008 -14.719 -22.656 1 88.12 210 GLY A C 1
ATOM 1571 O O . GLY A 1 210 ? -6.141 -14.344 -22.344 1 88.12 210 GLY A O 1
ATOM 1572 N N . PRO A 1 211 ? -4.617 -14.875 -23.906 1 86.62 211 PRO A N 1
ATOM 1573 C CA . PRO A 1 211 ? -5.488 -14.547 -25.047 1 86.62 211 PRO A CA 1
ATOM 1574 C C . PRO A 1 211 ? -6.809 -15.312 -25.016 1 86.62 211 PRO A C 1
ATOM 1576 O O . PRO A 1 211 ? -7.859 -14.75 -25.328 1 86.62 211 PRO A O 1
ATOM 1579 N N . ALA A 1 212 ? -6.73 -16.531 -24.656 1 80.06 212 ALA A N 1
ATOM 1580 C CA . ALA A 1 212 ? -7.938 -17.344 -24.625 1 80.06 212 ALA A CA 1
ATOM 1581 C C . ALA A 1 212 ? -8.945 -16.812 -23.609 1 80.06 212 ALA A C 1
ATOM 1583 O O . ALA A 1 212 ? -10.148 -16.766 -23.891 1 80.06 212 ALA A O 1
ATOM 1584 N N . MET A 1 213 ? -8.469 -16.484 -22.484 1 83.31 213 MET A N 1
ATOM 1585 C CA . MET A 1 213 ? -9.328 -15.93 -21.453 1 83.31 213 MET A CA 1
ATOM 1586 C C . MET A 1 213 ? -9.898 -14.586 -21.891 1 83.31 213 MET A C 1
ATOM 1588 O O . MET A 1 213 ? -11.07 -14.289 -21.625 1 83.31 213 MET A O 1
ATOM 1592 N N . ILE A 1 214 ? -9.062 -13.789 -22.5 1 87.94 214 ILE A N 1
ATOM 1593 C CA . ILE A 1 214 ? -9.484 -12.469 -22.953 1 87.94 214 ILE A CA 1
ATOM 1594 C C . ILE A 1 214 ? -10.594 -12.617 -23.984 1 87.94 214 ILE A C 1
ATOM 1596 O O . ILE A 1 214 ? -11.625 -11.938 -23.906 1 87.94 214 ILE A O 1
ATOM 1600 N N . ALA A 1 215 ? -10.422 -13.539 -24.922 1 83.88 215 ALA A N 1
ATOM 1601 C CA . ALA A 1 215 ? -11.43 -13.805 -25.953 1 83.88 215 ALA A CA 1
ATOM 1602 C C . ALA A 1 215 ? -12.711 -14.359 -25.328 1 83.88 215 ALA A C 1
ATOM 1604 O O . ALA A 1 215 ? -13.812 -13.961 -25.719 1 83.88 215 ALA A O 1
ATOM 1605 N N . GLY A 1 216 ? -12.516 -15.234 -24.453 1 76.06 216 GLY A N 1
ATOM 1606 C CA . GLY A 1 216 ? -13.656 -15.844 -23.797 1 76.06 216 GLY A CA 1
ATOM 1607 C C . GLY A 1 216 ? -14.477 -14.852 -23 1 76.06 216 GLY A C 1
ATOM 1608 O O . GLY A 1 216 ? -15.68 -15.055 -22.781 1 76.06 216 GLY A O 1
ATOM 1609 N N . GLY A 1 217 ? -13.852 -13.789 -22.531 1 76.38 217 GLY A N 1
ATOM 1610 C CA . GLY A 1 217 ? -14.547 -12.75 -21.781 1 76.38 217 GLY A CA 1
ATOM 1611 C C . GLY A 1 217 ? -15.234 -11.734 -22.672 1 76.38 217 GLY A C 1
ATOM 1612 O O . GLY A 1 217 ? -15.844 -10.781 -22.172 1 76.38 217 GLY A O 1
ATOM 1613 N N . GLY A 1 218 ? -15.102 -11.953 -23.875 1 77.75 218 GLY A N 1
ATOM 1614 C CA . GLY A 1 218 ? -15.773 -11.086 -24.828 1 77.75 218 GLY A CA 1
A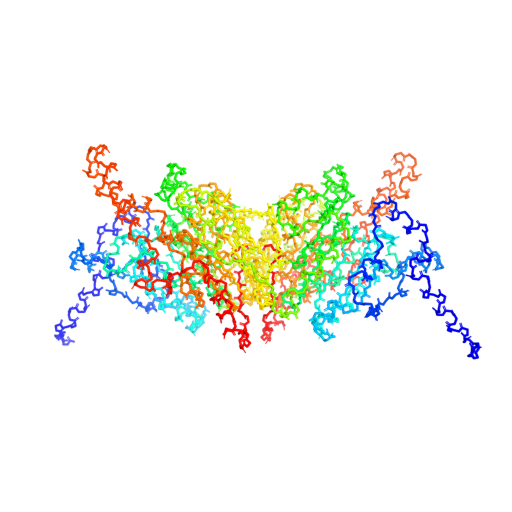TOM 1615 C C . GLY A 1 218 ? -15.008 -9.805 -25.125 1 77.75 218 GLY A C 1
ATOM 1616 O O . GLY A 1 218 ? -15.602 -8.797 -25.516 1 77.75 218 GLY A O 1
ATOM 1617 N N . LEU A 1 219 ? -13.703 -9.812 -24.844 1 83.56 219 LEU A N 1
ATOM 1618 C CA . LEU A 1 219 ? -12.922 -8.594 -24.984 1 83.56 219 LEU A CA 1
ATOM 1619 C C . LEU A 1 219 ? -12.141 -8.602 -26.297 1 83.56 219 LEU A C 1
ATOM 1621 O O . LEU A 1 219 ? -11.258 -7.77 -26.5 1 83.56 219 LEU A O 1
ATOM 1625 N N . GLY A 1 220 ? -12.492 -9.562 -27.172 1 85.44 220 GLY A N 1
ATOM 1626 C CA . GLY A 1 220 ? -11.875 -9.617 -28.484 1 85.44 220 GLY A CA 1
ATOM 1627 C C . GLY A 1 220 ? -10.625 -10.469 -28.531 1 85.44 220 GLY A C 1
ATOM 1628 O O . GLY A 1 220 ? -10.227 -11.055 -27.516 1 85.44 220 GLY A O 1
ATOM 1629 N N . GLU A 1 221 ? -10.109 -10.602 -29.734 1 90.38 221 GLU A N 1
ATOM 1630 C CA . GLU A 1 221 ? -8.883 -11.367 -29.953 1 90.38 221 GLU A CA 1
ATOM 1631 C C . GLU A 1 221 ? -7.645 -10.5 -29.734 1 90.38 221 GLU A C 1
ATOM 1633 O O . GLU A 1 221 ? -7.555 -9.398 -30.266 1 90.38 221 GLU A O 1
ATOM 1638 N N . VAL A 1 222 ? -6.793 -11.023 -28.844 1 92.75 222 VAL A N 1
ATOM 1639 C CA . VAL A 1 222 ? -5.547 -10.328 -28.547 1 92.75 222 VAL A CA 1
ATOM 1640 C C . VAL A 1 222 ? -4.367 -11.281 -28.719 1 92.75 222 VAL A C 1
ATOM 1642 O O . VAL A 1 222 ? -4.383 -12.398 -28.203 1 92.75 222 VAL A O 1
ATOM 1645 N N . HIS A 1 223 ? -3.445 -10.836 -29.594 1 94.5 223 HIS A N 1
ATOM 1646 C CA . HIS A 1 223 ? -2.23 -11.633 -29.719 1 94.5 223 HIS A CA 1
ATOM 1647 C C . HIS A 1 223 ? -1.518 -11.766 -28.375 1 94.5 223 HIS A C 1
ATOM 1649 O O . HIS A 1 223 ? -1.437 -10.797 -27.609 1 94.5 223 HIS A O 1
ATOM 1655 N N . PRO A 1 224 ? -0.979 -12.984 -28.078 1 92.81 224 PRO A N 1
ATOM 1656 C CA . PRO A 1 224 ? -0.351 -13.203 -26.766 1 92.81 224 PRO A CA 1
ATOM 1657 C C . PRO A 1 224 ? 0.728 -12.172 -26.453 1 92.81 224 PRO A C 1
ATOM 1659 O O . PRO A 1 224 ? 0.861 -11.742 -25.297 1 92.81 224 PRO A O 1
ATOM 1662 N N . ASP A 1 225 ? 1.466 -11.734 -27.406 1 94.38 225 ASP A N 1
ATOM 1663 C CA . ASP A 1 225 ? 2.576 -10.812 -27.188 1 94.38 225 ASP A CA 1
ATOM 1664 C C . ASP A 1 225 ? 2.072 -9.383 -26.984 1 94.38 225 ASP A C 1
ATOM 1666 O O . ASP A 1 225 ? 2.854 -8.484 -26.672 1 94.38 225 ASP A O 1
ATOM 1670 N N . GLU A 1 226 ? 0.775 -9.242 -27.062 1 94.56 226 GLU A N 1
ATOM 1671 C CA . GLU A 1 226 ? 0.175 -7.926 -26.844 1 94.56 226 GLU A CA 1
ATOM 1672 C C . GLU A 1 226 ? -0.5 -7.844 -25.484 1 94.56 226 GLU A C 1
ATOM 1674 O O . GLU A 1 226 ? -0.964 -6.777 -25.078 1 94.56 226 GLU A O 1
ATOM 1679 N N . VAL A 1 227 ? -0.468 -8.961 -24.844 1 95.25 227 VAL A N 1
ATOM 1680 C CA . VAL A 1 227 ? -1.054 -8.992 -23.516 1 95.25 227 VAL A CA 1
ATOM 1681 C C . VAL A 1 227 ? -0.011 -8.562 -22.484 1 95.25 227 VAL A C 1
ATOM 1683 O O . VAL A 1 227 ? 0.724 -9.398 -21.953 1 95.25 227 VAL A O 1
ATOM 1686 N N . GLY A 1 228 ? 0.13 -7.23 -22.234 1 97.31 228 GLY A N 1
ATOM 1687 C CA . GLY A 1 228 ? 1.059 -6.699 -21.234 1 97.31 228 GLY A CA 1
ATOM 1688 C C . GLY A 1 228 ? 2.512 -6.852 -21.656 1 97.31 228 GLY A C 1
ATOM 1689 O O . GLY A 1 228 ? 3.301 -7.477 -20.938 1 97.31 228 GLY A O 1
ATOM 1690 N N . PRO A 1 229 ? 2.873 -6.422 -22.812 1 98.12 229 PRO A N 1
ATOM 1691 C CA . PRO A 1 229 ? 4.273 -6.457 -23.25 1 98.12 229 PRO A CA 1
ATOM 1692 C C . PRO A 1 229 ? 5.184 -5.602 -22.359 1 98.12 229 PRO A C 1
ATOM 1694 O O . PRO A 1 229 ? 4.695 -4.758 -21.609 1 98.12 229 PRO A O 1
ATOM 1697 N N . ILE A 1 230 ? 6.484 -5.801 -22.453 1 97.75 230 ILE A N 1
ATOM 1698 C CA . ILE A 1 230 ? 7.465 -5.121 -21.609 1 97.75 230 ILE A CA 1
ATOM 1699 C C . ILE A 1 230 ? 7.355 -3.611 -21.812 1 97.75 230 ILE A C 1
ATOM 1701 O O . ILE A 1 230 ? 7.531 -2.84 -20.859 1 97.75 230 ILE A O 1
ATOM 1705 N N . ALA A 1 231 ? 7.047 -3.193 -23.016 1 97.12 231 ALA A N 1
ATOM 1706 C CA . ALA A 1 231 ? 6.891 -1.765 -23.266 1 97.12 231 ALA A CA 1
ATOM 1707 C C . ALA A 1 231 ? 5.84 -1.149 -22.359 1 97.12 231 ALA A C 1
ATOM 1709 O O . ALA A 1 231 ? 5.934 0.027 -22 1 97.12 231 ALA A O 1
ATOM 1710 N N . VAL A 1 232 ? 4.875 -1.972 -21.969 1 97.69 232 VAL A N 1
ATOM 1711 C CA . VAL A 1 232 ? 3.822 -1.536 -21.062 1 97.69 232 VAL A CA 1
ATOM 1712 C C . VAL A 1 232 ? 4.238 -1.809 -19.625 1 97.69 232 VAL A C 1
ATOM 1714 O O . VAL A 1 232 ? 4.254 -0.898 -18.797 1 97.69 232 VAL A O 1
ATOM 1717 N N . GLN A 1 233 ? 4.707 -2.998 -19.344 1 98.12 233 GLN A N 1
ATOM 1718 C CA . GLN A 1 233 ? 4.918 -3.471 -17.984 1 98.12 233 GLN A CA 1
ATOM 1719 C C . GLN A 1 233 ? 6.145 -2.812 -17.359 1 98.12 233 GLN A C 1
ATOM 1721 O O . GLN A 1 233 ? 6.238 -2.705 -16.125 1 98.12 233 GLN A O 1
ATOM 1726 N N . SER A 1 234 ? 7.102 -2.393 -18.125 1 97.44 234 SER A N 1
ATOM 1727 C CA . SER A 1 234 ? 8.258 -1.69 -17.578 1 97.44 234 SER A CA 1
ATOM 1728 C C . SER A 1 234 ? 7.914 -0.244 -17.234 1 97.44 234 SER A C 1
ATOM 1730 O O . SER A 1 234 ? 8.438 0.313 -16.266 1 97.44 234 SER A O 1
ATOM 1732 N N . THR A 1 235 ? 6.965 0.369 -17.953 1 97 235 THR A N 1
ATOM 1733 C CA . THR A 1 235 ? 6.633 1.778 -17.781 1 97 235 THR A CA 1
ATOM 1734 C C . THR A 1 235 ? 5.59 1.959 -16.672 1 97 235 THR A C 1
ATOM 1736 O O . THR A 1 235 ? 5.555 3 -16.016 1 97 235 THR A O 1
ATOM 1739 N N . ASN A 1 236 ? 4.852 0.923 -16.422 1 96.81 236 ASN A N 1
ATOM 1740 C CA . ASN A 1 236 ? 3.797 1.087 -15.43 1 96.81 236 ASN A CA 1
ATOM 1741 C C . ASN A 1 236 ? 4.203 0.513 -14.078 1 96.81 236 ASN A C 1
ATOM 1743 O O . ASN A 1 236 ? 3.391 0.454 -13.156 1 96.81 236 ASN A O 1
ATOM 1747 N N . GLY A 1 237 ? 5.422 0.052 -13.945 1 96.56 237 GLY A N 1
ATOM 1748 C CA . GLY A 1 237 ? 5.965 -0.261 -12.633 1 96.56 237 GLY A CA 1
ATOM 1749 C C . GLY A 1 237 ? 5.852 -1.731 -12.273 1 96.56 237 GLY A C 1
ATOM 1750 O O . GLY A 1 237 ? 6.16 -2.129 -11.148 1 96.56 237 GLY A O 1
ATOM 1751 N N . VAL A 1 238 ? 5.449 -2.629 -13.219 1 98.38 238 VAL A N 1
ATOM 1752 C CA . VAL A 1 238 ? 5.297 -4.051 -12.93 1 98.38 238 VAL A CA 1
ATOM 1753 C C . VAL A 1 238 ? 6.672 -4.711 -12.859 1 98.38 238 VAL A C 1
ATOM 1755 O O . VAL A 1 238 ? 6.938 -5.508 -11.953 1 98.38 238 VAL A O 1
ATOM 1758 N N . VAL A 1 239 ? 7.516 -4.352 -13.781 1 98.69 239 VAL A N 1
ATOM 1759 C CA . VAL A 1 239 ? 8.82 -4.988 -13.891 1 98.69 239 VAL A CA 1
ATOM 1760 C C . VAL A 1 239 ? 9.891 -4.094 -13.266 1 98.69 239 VAL A C 1
ATOM 1762 O O . VAL A 1 239 ? 9.914 -2.885 -13.508 1 98.69 239 VAL A O 1
ATOM 1765 N N . ASP A 1 240 ? 10.773 -4.684 -12.5 1 98.62 240 ASP A N 1
ATOM 1766 C CA . ASP A 1 240 ? 11.805 -3.924 -11.797 1 98.62 240 ASP A CA 1
ATOM 1767 C C . ASP A 1 240 ? 13.047 -3.76 -12.672 1 98.62 240 ASP A C 1
ATOM 1769 O O . ASP A 1 240 ? 13.672 -2.697 -12.672 1 98.62 240 ASP A O 1
ATOM 1773 N N . VAL A 1 241 ? 13.453 -4.836 -13.297 1 98.81 241 VAL A N 1
ATOM 1774 C CA . VAL A 1 241 ? 14.641 -4.812 -14.148 1 98.81 241 VAL A CA 1
ATOM 1775 C C . VAL A 1 241 ? 14.336 -5.512 -15.477 1 98.81 241 VAL A C 1
ATOM 1777 O O . VAL A 1 241 ? 13.836 -6.641 -15.484 1 98.81 241 VAL A O 1
ATOM 1780 N N . VAL A 1 242 ? 14.594 -4.844 -16.578 1 98.75 242 VAL A N 1
ATOM 1781 C CA . VAL A 1 242 ? 14.469 -5.426 -17.906 1 98.75 242 VAL A CA 1
ATOM 1782 C C . VAL A 1 242 ? 15.844 -5.84 -18.422 1 98.75 242 VAL A C 1
ATOM 1784 O O . VAL A 1 242 ? 16.812 -5.078 -18.328 1 98.75 242 VAL A O 1
ATOM 1787 N N . VAL A 1 243 ? 15.969 -7.059 -18.906 1 98.62 243 VAL A N 1
ATOM 1788 C CA . VAL A 1 243 ? 17.234 -7.586 -19.391 1 98.62 243 VAL A CA 1
ATOM 1789 C C . VAL A 1 243 ? 17.062 -8.141 -20.797 1 98.62 243 VAL A C 1
ATOM 1791 O O . VAL A 1 243 ? 15.945 -8.234 -21.297 1 98.62 243 VAL A O 1
ATOM 1794 N N . ASP A 1 244 ? 18.203 -8.539 -21.438 1 97.88 244 ASP A N 1
ATOM 1795 C CA . ASP A 1 244 ? 18.188 -8.922 -22.844 1 97.88 244 ASP A CA 1
ATOM 1796 C C . ASP A 1 244 ? 17.75 -10.375 -23.016 1 97.88 244 ASP A C 1
ATOM 1798 O O . ASP A 1 244 ? 17.047 -10.703 -23.969 1 97.88 244 ASP A O 1
ATOM 1802 N N . ASP A 1 245 ? 18.219 -11.25 -22.141 1 97.69 245 ASP A N 1
ATOM 1803 C CA . ASP A 1 245 ? 17.969 -12.688 -22.281 1 97.69 245 ASP A CA 1
ATOM 1804 C C . ASP A 1 245 ? 18.031 -13.391 -20.922 1 97.69 245 ASP A C 1
ATOM 1806 O O . ASP A 1 245 ? 18.234 -12.75 -19.891 1 97.69 245 ASP A O 1
ATOM 1810 N N . GLU A 1 246 ? 17.812 -14.703 -20.922 1 98.19 246 GLU A N 1
ATOM 1811 C CA . GLU A 1 246 ? 17.719 -15.469 -19.688 1 98.19 246 GLU A CA 1
ATOM 1812 C C . GLU A 1 246 ? 19.062 -15.562 -18.984 1 98.19 246 GLU A C 1
ATOM 1814 O O . GLU A 1 246 ? 19.125 -15.633 -17.766 1 98.19 246 GLU A O 1
ATOM 1819 N N . GLU A 1 247 ? 20.156 -15.609 -19.75 1 98.12 247 GLU A N 1
ATOM 1820 C CA . GLU A 1 247 ? 21.469 -15.617 -19.125 1 98.12 247 GLU A CA 1
ATOM 1821 C C . GLU A 1 247 ? 21.688 -14.367 -18.266 1 98.12 247 GLU A C 1
ATOM 1823 O O . GLU A 1 247 ? 22.125 -14.461 -17.125 1 98.12 247 GLU A O 1
ATOM 1828 N N . GLN A 1 248 ? 21.375 -13.258 -18.844 1 98.5 248 GLN A N 1
ATOM 1829 C CA . GLN A 1 248 ? 21.484 -12.008 -18.094 1 98.5 248 GLN A CA 1
ATOM 1830 C C . GLN A 1 248 ? 20.5 -11.969 -16.938 1 98.5 248 GLN A C 1
ATOM 1832 O O . GLN A 1 248 ? 20.781 -11.414 -15.875 1 98.5 248 GLN A O 1
ATOM 1837 N N . ALA A 1 249 ? 19.297 -12.5 -17.172 1 98.81 249 ALA A N 1
ATOM 1838 C CA . ALA A 1 249 ? 18.297 -12.539 -16.094 1 98.81 249 ALA A CA 1
ATOM 1839 C C . ALA A 1 249 ? 18.844 -13.273 -14.875 1 98.81 249 ALA A C 1
ATOM 1841 O O . ALA A 1 249 ? 18.656 -12.82 -13.742 1 98.81 249 ALA A O 1
ATOM 1842 N N . VAL A 1 250 ? 19.5 -14.398 -15.086 1 98.81 250 VAL A N 1
ATOM 1843 C CA . VAL A 1 250 ? 20.047 -15.188 -13.992 1 98.81 250 VAL A CA 1
ATOM 1844 C C . VAL A 1 250 ? 21.141 -14.383 -13.281 1 98.81 250 VAL A C 1
ATOM 1846 O O . VAL A 1 250 ? 21.203 -14.352 -12.055 1 98.81 250 VAL A O 1
ATOM 1849 N N . THR A 1 251 ? 21.969 -13.719 -14.078 1 98.56 251 THR A N 1
ATOM 1850 C CA . THR A 1 251 ? 23.031 -12.898 -13.516 1 98.56 251 THR A CA 1
ATOM 1851 C C . THR A 1 251 ? 22.453 -11.805 -12.625 1 98.56 251 THR A C 1
ATOM 1853 O O . THR A 1 251 ? 22.922 -11.586 -11.508 1 98.56 251 THR A O 1
ATOM 1856 N N . VAL A 1 252 ? 21.422 -11.172 -13.094 1 98.69 252 VAL A N 1
ATOM 1857 C CA . VAL A 1 252 ? 20.797 -10.078 -12.352 1 98.69 252 VAL A CA 1
ATOM 1858 C C . VAL A 1 252 ? 20.094 -10.641 -11.117 1 98.69 252 VAL A C 1
ATOM 1860 O O . VAL A 1 252 ? 20.141 -10.031 -10.047 1 98.69 252 VAL A O 1
ATOM 1863 N N . ALA A 1 253 ? 19.438 -11.789 -11.258 1 98.75 253 ALA A N 1
ATOM 1864 C CA . ALA A 1 253 ? 18.781 -12.414 -10.102 1 98.75 253 ALA A CA 1
ATOM 1865 C C . ALA A 1 253 ? 19.797 -12.719 -9.008 1 98.75 253 ALA A C 1
ATOM 1867 O O . ALA A 1 253 ? 19.531 -12.492 -7.82 1 98.75 253 ALA A O 1
ATOM 1868 N N . LYS A 1 254 ? 21 -13.234 -9.383 1 98.56 254 LYS A N 1
ATOM 1869 C CA . LYS A 1 254 ? 22.078 -13.5 -8.422 1 98.56 254 LYS A CA 1
ATOM 1870 C C . LYS A 1 254 ? 22.516 -12.219 -7.719 1 98.56 254 LYS A C 1
ATOM 1872 O O . LYS A 1 254 ? 22.719 -12.211 -6.504 1 98.56 254 LYS A O 1
ATOM 1877 N N . ARG A 1 255 ? 22.609 -11.219 -8.484 1 98.31 255 ARG A N 1
ATOM 1878 C CA . ARG A 1 255 ? 23.016 -9.938 -7.918 1 98.31 255 ARG A CA 1
ATOM 1879 C C . ARG A 1 255 ? 21.938 -9.406 -6.969 1 98.31 255 ARG A C 1
ATOM 1881 O O . ARG A 1 255 ? 22.25 -8.969 -5.855 1 98.31 255 ARG A O 1
ATOM 1888 N N . LEU A 1 256 ? 20.703 -9.422 -7.414 1 98.75 256 LEU A N 1
ATOM 1889 C CA . LEU A 1 256 ? 19.609 -8.898 -6.605 1 98.75 256 LEU A CA 1
ATOM 1890 C C . LEU A 1 256 ? 19.5 -9.648 -5.285 1 98.75 256 LEU A C 1
ATOM 1892 O O . LEU A 1 256 ? 19.406 -9.031 -4.223 1 98.75 256 LEU A O 1
ATOM 1896 N N . ILE A 1 257 ? 19.531 -10.984 -5.375 1 98.44 257 ILE A N 1
ATOM 1897 C CA . ILE A 1 257 ? 19.344 -11.758 -4.152 1 98.44 257 ILE A CA 1
ATOM 1898 C C . ILE A 1 257 ? 20.516 -11.531 -3.211 1 98.44 257 ILE A C 1
ATOM 1900 O O . ILE A 1 257 ? 20.359 -11.578 -1.989 1 98.44 257 ILE A O 1
ATOM 1904 N N . SER A 1 258 ? 21.703 -11.18 -3.682 1 98.44 258 SER A N 1
ATOM 1905 C CA . SER A 1 258 ? 22.906 -10.961 -2.885 1 98.44 258 SER A CA 1
ATOM 1906 C C . SER A 1 258 ? 22.734 -9.789 -1.929 1 98.44 258 SER A C 1
ATOM 1908 O O . SER A 1 258 ? 23.312 -9.773 -0.844 1 98.44 258 SER A O 1
ATOM 1910 N N . TYR A 1 259 ? 21.922 -8.766 -2.301 1 98.44 259 TYR A N 1
ATOM 1911 C CA . TYR A 1 259 ? 21.703 -7.621 -1.423 1 98.44 259 TYR A CA 1
ATOM 1912 C C . TYR A 1 259 ? 21.016 -8.055 -0.127 1 98.44 259 TYR A C 1
ATOM 1914 O O . TYR A 1 259 ? 21.141 -7.375 0.898 1 98.44 259 TYR A O 1
ATOM 1922 N N . PHE A 1 260 ? 20.312 -9.195 -0.179 1 98.06 260 PHE A N 1
ATOM 1923 C CA . PHE A 1 260 ? 19.5 -9.633 0.955 1 98.06 260 PHE A CA 1
ATOM 1924 C C . PHE A 1 260 ? 20.219 -10.727 1.738 1 98.06 260 PHE A C 1
ATOM 1926 O O . PHE A 1 260 ? 19.656 -11.273 2.691 1 98.06 260 PHE A O 1
ATOM 1933 N N . GLN A 1 261 ? 21.422 -11.062 1.3 1 97.12 261 GLN A N 1
ATOM 1934 C CA . GLN A 1 261 ? 22.172 -12.148 1.939 1 97.12 261 GLN A CA 1
ATOM 1935 C C . GLN A 1 261 ? 23.234 -11.602 2.889 1 97.12 261 GLN A C 1
ATOM 1937 O O . GLN A 1 261 ? 23.938 -12.367 3.549 1 97.12 261 GLN A O 1
ATOM 1942 N N . GLY A 1 262 ? 23.375 -10.273 2.936 1 94.69 262 GLY A N 1
ATOM 1943 C CA . GLY A 1 262 ? 24.25 -9.664 3.924 1 94.69 262 GLY A CA 1
ATOM 1944 C C . GLY A 1 262 ? 25.391 -8.875 3.307 1 94.69 262 GLY A C 1
ATOM 1945 O O . GLY A 1 262 ? 25.375 -8.594 2.107 1 94.69 262 GLY A O 1
ATOM 1946 N N . ALA A 1 263 ? 26.266 -8.445 4.137 1 95.31 263 ALA A N 1
ATOM 1947 C CA . ALA A 1 263 ? 27.406 -7.637 3.717 1 95.31 263 ALA A CA 1
ATOM 1948 C C . ALA A 1 263 ? 28.5 -8.5 3.088 1 95.31 263 ALA A C 1
ATOM 1950 O O . ALA A 1 263 ? 28.578 -9.703 3.361 1 95.31 263 ALA A O 1
ATOM 1951 N N . VAL A 1 264 ? 29.234 -7.973 2.199 1 96.62 264 VAL A N 1
ATOM 1952 C CA . VAL A 1 264 ? 30.422 -8.578 1.604 1 96.62 264 VAL A CA 1
ATOM 1953 C C . VAL A 1 264 ? 31.656 -7.75 1.942 1 96.62 264 VAL A C 1
ATOM 1955 O O . VAL A 1 264 ? 31.562 -6.758 2.67 1 96.62 264 VAL A O 1
ATOM 1958 N N . ALA A 1 265 ? 32.781 -8.211 1.484 1 95.06 265 ALA A N 1
ATOM 1959 C CA . ALA A 1 265 ? 33.969 -7.41 1.645 1 95.06 265 ALA A CA 1
ATOM 1960 C C . ALA A 1 265 ? 33.844 -6.055 0.958 1 95.06 265 ALA A C 1
ATOM 1962 O O . ALA A 1 265 ? 33.219 -5.957 -0.113 1 95.06 265 ALA A O 1
ATOM 1963 N N . PRO A 1 266 ? 34.375 -5.039 1.635 1 94 266 PRO A N 1
ATOM 1964 C CA . PRO A 1 266 ? 34.25 -3.709 1.027 1 94 266 PRO A CA 1
ATOM 1965 C C . PRO A 1 266 ? 34.812 -3.664 -0.393 1 94 266 PRO A C 1
ATOM 1967 O O . PRO A 1 266 ? 35.875 -4.227 -0.658 1 94 266 PRO A O 1
ATOM 1970 N N . GLY A 1 267 ? 34.031 -3.117 -1.21 1 91.19 267 GLY A N 1
ATOM 1971 C CA . GLY A 1 267 ? 34.469 -2.938 -2.582 1 91.19 267 GLY A CA 1
ATOM 1972 C C . GLY A 1 267 ? 35.188 -1.62 -2.809 1 91.19 267 GLY A C 1
ATOM 1973 O O . GLY A 1 267 ? 35.312 -0.806 -1.891 1 91.19 267 GLY A O 1
ATOM 1974 N N . ASP A 1 268 ? 35.688 -1.445 -4.098 1 92.25 268 ASP A N 1
ATOM 1975 C CA . ASP A 1 268 ? 36.344 -0.206 -4.488 1 92.25 268 ASP A CA 1
ATOM 1976 C C . ASP A 1 268 ? 35.344 0.933 -4.637 1 92.25 268 ASP A C 1
ATOM 1978 O O . ASP A 1 268 ? 34.188 0.705 -5.008 1 92.25 268 ASP A O 1
ATOM 1982 N N . GLY A 1 269 ? 35.781 2.025 -4.164 1 92.81 269 GLY A N 1
ATOM 1983 C CA . GLY A 1 269 ? 35 3.229 -4.414 1 92.81 269 GLY A CA 1
ATOM 1984 C C . GLY A 1 269 ? 35.625 4.133 -5.461 1 92.81 269 GLY A C 1
ATOM 1985 O O . GLY A 1 269 ? 36.844 4.188 -5.594 1 92.81 269 GLY A O 1
ATOM 1986 N N . ALA A 1 270 ? 34.781 4.75 -6.219 1 95.88 270 ALA A N 1
ATOM 1987 C CA . ALA A 1 270 ? 35.25 5.75 -7.172 1 95.88 270 ALA A CA 1
ATOM 1988 C C . ALA A 1 270 ? 35.844 6.953 -6.453 1 95.88 270 ALA A C 1
ATOM 1990 O O . ALA A 1 270 ? 35.781 7.055 -5.227 1 95.88 270 ALA A O 1
ATOM 1991 N N . ASP A 1 271 ? 36.594 7.855 -7.234 1 97.25 271 ASP A N 1
ATOM 1992 C CA . ASP A 1 271 ? 37.094 9.109 -6.688 1 97.25 271 ASP A CA 1
ATOM 1993 C C . ASP A 1 271 ? 35.938 10.016 -6.25 1 97.25 271 ASP A C 1
ATOM 1995 O O . ASP A 1 271 ? 35.219 10.547 -7.09 1 97.25 271 ASP A O 1
ATOM 1999 N N . GLN A 1 272 ? 35.844 10.234 -4.98 1 97.75 272 GLN A N 1
ATOM 2000 C CA . GLN A 1 272 ? 34.719 10.969 -4.406 1 97.75 272 GLN A CA 1
ATOM 2001 C C . GLN A 1 272 ? 34.812 12.461 -4.703 1 97.75 272 GLN A C 1
ATOM 2003 O O . GLN A 1 272 ? 33.844 13.195 -4.574 1 97.75 272 GLN A O 1
ATOM 2008 N N . THR A 1 273 ? 35.969 12.977 -5.059 1 97.56 273 THR A N 1
ATOM 2009 C CA . THR A 1 273 ? 36.125 14.406 -5.312 1 97.56 273 THR A CA 1
ATOM 2010 C C . THR A 1 273 ? 35.312 14.844 -6.52 1 97.56 273 THR A C 1
ATOM 2012 O O . THR A 1 273 ? 35 16.031 -6.672 1 97.56 273 THR A O 1
ATOM 2015 N N . ALA A 1 274 ? 34.969 13.875 -7.398 1 97.19 274 ALA A N 1
ATOM 2016 C CA . ALA A 1 274 ? 34.156 14.172 -8.578 1 97.19 274 ALA A CA 1
ATOM 2017 C C . ALA A 1 274 ? 32.781 14.711 -8.18 1 97.19 274 ALA A C 1
ATOM 2019 O O . ALA A 1 274 ? 32.156 15.461 -8.93 1 97.19 274 ALA A O 1
ATOM 2020 N N . LEU A 1 275 ? 32.312 14.359 -7.012 1 97.88 275 LEU A N 1
ATOM 2021 C CA . LEU A 1 275 ? 31 14.773 -6.527 1 97.88 275 LEU A CA 1
ATOM 2022 C C . LEU A 1 275 ? 30.922 16.297 -6.379 1 97.88 275 LEU A C 1
ATOM 2024 O O . LEU A 1 275 ? 29.844 16.875 -6.449 1 97.88 275 LEU A O 1
ATOM 2028 N N . ARG A 1 276 ? 32.094 17 -6.23 1 96.56 276 ARG A N 1
ATOM 2029 C CA . ARG A 1 276 ? 32.156 18.438 -6 1 96.56 276 ARG A CA 1
ATOM 2030 C C . ARG A 1 276 ? 31.609 19.203 -7.199 1 96.56 276 ARG A C 1
ATOM 2032 O O . ARG A 1 276 ? 31.172 20.359 -7.062 1 96.56 276 ARG A O 1
ATOM 2039 N N . THR A 1 277 ? 31.578 18.516 -8.359 1 95.12 277 THR A N 1
ATOM 2040 C CA . THR A 1 277 ? 31.281 19.281 -9.562 1 95.12 277 THR A CA 1
ATOM 2041 C C . THR A 1 277 ? 30.109 18.656 -10.328 1 95.12 277 THR A C 1
ATOM 2043 O O . THR A 1 277 ? 29.797 19.078 -11.438 1 95.12 277 THR A O 1
ATOM 2046 N N . MET A 1 278 ? 29.484 17.656 -9.789 1 94.94 278 MET A N 1
ATOM 2047 C CA . MET A 1 278 ? 28.453 16.922 -10.523 1 94.94 278 MET A CA 1
ATOM 2048 C C . MET A 1 278 ? 27.156 17.719 -10.57 1 94.94 278 MET A C 1
ATOM 2050 O O . MET A 1 278 ? 26.344 17.531 -11.477 1 94.94 278 MET A O 1
ATOM 2054 N N . ILE A 1 279 ? 26.891 18.516 -9.609 1 94.38 279 ILE A N 1
ATOM 2055 C CA . ILE A 1 279 ? 25.703 19.359 -9.617 1 94.38 279 ILE A CA 1
ATOM 2056 C C . ILE A 1 279 ? 26.031 20.719 -10.242 1 94.38 279 ILE A C 1
ATOM 2058 O O . ILE A 1 279 ? 26.984 21.375 -9.828 1 94.38 279 ILE A O 1
ATOM 2062 N N . PRO A 1 280 ? 25.266 21.109 -11.25 1 91.56 280 PRO A N 1
ATOM 2063 C CA . PRO A 1 280 ? 25.531 22.375 -11.914 1 91.56 280 PRO A CA 1
ATOM 2064 C C . PRO A 1 280 ? 25.375 23.578 -10.969 1 91.56 280 PRO A C 1
ATOM 2066 O O . PRO A 1 280 ? 24.531 23.547 -10.062 1 91.56 280 PRO A O 1
ATOM 2069 N N . GLU A 1 281 ? 26.047 24.625 -11.266 1 84.5 281 GLU A N 1
ATOM 2070 C CA . GLU A 1 281 ? 25.984 25.844 -10.477 1 84.5 281 GLU A CA 1
ATOM 2071 C C . GLU A 1 281 ? 24.672 26.594 -10.711 1 84.5 281 GLU A C 1
ATOM 2073 O O . GLU A 1 281 ? 24.141 27.219 -9.797 1 84.5 281 GLU A O 1
ATOM 2078 N N . ARG A 1 282 ? 24.328 26.469 -11.992 1 79 282 ARG A N 1
ATOM 2079 C CA . ARG A 1 282 ? 23.047 27.094 -12.305 1 79 282 ARG A CA 1
ATOM 2080 C C . ARG A 1 282 ? 21.906 26.375 -11.602 1 79 282 ARG A C 1
ATOM 2082 O O . ARG A 1 282 ? 21.656 25.203 -11.844 1 79 282 ARG A O 1
ATOM 2089 N N . ALA A 1 283 ? 21.109 27.062 -10.812 1 76.31 283 ALA A N 1
ATOM 2090 C CA . ALA A 1 283 ? 20.125 26.5 -9.898 1 76.31 283 ALA A CA 1
ATOM 2091 C C . ALA A 1 283 ? 19.047 25.734 -10.656 1 76.31 283 ALA A C 1
ATOM 2093 O O . ALA A 1 283 ? 18.547 24.719 -10.164 1 76.31 283 ALA A O 1
ATOM 2094 N N . ARG A 1 284 ? 18.828 26.094 -11.805 1 81.38 284 ARG A N 1
ATOM 2095 C CA . ARG A 1 284 ? 17.688 25.5 -12.484 1 81.38 284 ARG A CA 1
ATOM 2096 C C . ARG A 1 284 ? 18.109 24.422 -13.461 1 81.38 284 ARG A C 1
ATOM 2098 O O . ARG A 1 284 ? 17.281 23.719 -14.031 1 81.38 284 ARG A O 1
ATOM 2105 N N . ARG A 1 285 ? 19.328 24.234 -13.664 1 89.56 285 ARG A N 1
ATOM 2106 C CA . ARG A 1 285 ? 19.781 23.266 -14.648 1 89.56 285 ARG A CA 1
ATOM 2107 C C . ARG A 1 285 ? 19.688 21.844 -14.102 1 89.56 285 ARG A C 1
ATOM 2109 O O . ARG A 1 285 ? 20.234 21.531 -13.047 1 89.56 285 ARG A O 1
ATOM 2116 N N . ALA A 1 286 ? 18.984 21.016 -14.82 1 95.56 286 ALA A N 1
ATOM 2117 C CA . ALA A 1 286 ? 18.844 19.609 -14.453 1 95.56 286 ALA A CA 1
ATOM 2118 C C . ALA A 1 286 ? 20.172 18.875 -14.594 1 95.56 286 ALA A C 1
ATOM 2120 O O . ALA A 1 286 ? 21.094 19.344 -15.273 1 95.56 286 ALA A O 1
ATOM 2121 N N . TYR A 1 287 ? 20.391 17.781 -13.93 1 96.88 287 TYR A N 1
ATOM 2122 C CA . TYR A 1 287 ? 21.562 16.922 -13.977 1 96.88 287 TYR A CA 1
ATOM 2123 C C . TYR A 1 287 ? 21.188 15.469 -13.75 1 96.88 287 TYR A C 1
ATOM 2125 O O . TYR A 1 287 ? 20.172 15.172 -13.125 1 96.88 287 TYR A O 1
ATOM 2133 N N . PRO A 1 288 ? 21.969 14.508 -14.281 1 97 288 PRO A N 1
ATOM 2134 C CA . PRO A 1 288 ? 21.688 13.094 -14.07 1 97 288 PRO A CA 1
ATOM 2135 C C . PRO A 1 288 ? 22.047 12.617 -12.664 1 97 288 PRO A C 1
ATOM 2137 O O . PRO A 1 288 ? 23.125 12.945 -12.156 1 97 288 PRO A O 1
ATOM 2140 N N . ILE A 1 289 ? 21.172 11.891 -12.031 1 98.31 289 ILE A N 1
ATOM 2141 C CA . ILE A 1 289 ? 21.359 11.445 -10.656 1 98.31 289 ILE A CA 1
ATOM 2142 C C . ILE A 1 289 ? 22.188 10.164 -10.641 1 98.31 289 ILE A C 1
ATOM 2144 O O . ILE A 1 289 ? 22.844 9.859 -9.648 1 98.31 289 ILE A O 1
ATOM 2148 N N . ARG A 1 290 ? 22.219 9.344 -11.742 1 98.12 290 ARG A N 1
ATOM 2149 C CA . ARG A 1 290 ? 22.859 8.031 -11.812 1 98.12 290 ARG A CA 1
ATOM 2150 C C . ARG A 1 290 ? 24.344 8.117 -11.484 1 98.12 290 ARG A C 1
ATOM 2152 O O . ARG A 1 290 ? 24.844 7.379 -10.633 1 98.12 290 ARG A O 1
ATOM 2159 N N . PRO A 1 291 ? 25.109 9.07 -12.055 1 98.25 291 PRO A N 1
ATOM 2160 C CA . PRO A 1 291 ? 26.547 9.148 -11.75 1 98.25 291 PRO A CA 1
ATOM 2161 C C . PRO A 1 291 ? 26.828 9.422 -10.273 1 98.25 291 PRO A C 1
ATOM 2163 O O . PRO A 1 291 ? 27.812 8.945 -9.727 1 98.25 291 PRO A O 1
ATOM 2166 N N . ILE A 1 292 ? 25.953 10.18 -9.625 1 98.69 292 ILE A N 1
ATOM 2167 C CA . ILE A 1 292 ? 26.141 10.492 -8.211 1 98.69 292 ILE A CA 1
ATOM 2168 C C . ILE A 1 292 ? 25.969 9.219 -7.383 1 98.69 292 ILE A C 1
ATOM 2170 O O . ILE A 1 292 ? 26.812 8.914 -6.531 1 98.69 292 ILE A O 1
ATOM 2174 N N . ILE A 1 293 ? 24.922 8.445 -7.656 1 98.81 293 ILE A N 1
ATOM 2175 C CA . ILE A 1 293 ? 24.656 7.203 -6.938 1 98.81 293 ILE A CA 1
ATOM 2176 C C . ILE A 1 293 ? 25.797 6.223 -7.16 1 98.81 293 ILE A C 1
ATOM 2178 O O . ILE A 1 293 ? 26.297 5.621 -6.211 1 98.81 293 ILE A O 1
ATOM 2182 N N . GLU A 1 294 ? 26.266 6.109 -8.375 1 98.62 294 GLU A N 1
ATOM 2183 C CA . GLU A 1 294 ? 27.328 5.168 -8.727 1 98.62 294 GLU A CA 1
ATOM 2184 C C . GLU A 1 294 ? 28.656 5.574 -8.094 1 98.62 294 GLU A C 1
ATOM 2186 O O . GLU A 1 294 ? 29.469 4.719 -7.742 1 98.62 294 GLU A O 1
ATOM 2191 N N . THR A 1 295 ? 28.922 6.906 -7.973 1 98.56 295 THR A N 1
ATOM 2192 C CA . THR A 1 295 ? 30.156 7.391 -7.363 1 98.56 295 THR A CA 1
ATOM 2193 C C . THR A 1 295 ? 30.156 7.109 -5.863 1 98.56 295 THR A C 1
ATOM 2195 O O . THR A 1 295 ? 31.203 6.754 -5.301 1 98.56 295 THR A O 1
ATOM 2198 N N . LEU A 1 296 ? 28.984 7.234 -5.23 1 98.69 296 LEU A N 1
ATOM 2199 C CA . LEU A 1 296 ? 28.875 7 -3.797 1 98.69 296 LEU A CA 1
ATOM 2200 C C . LEU A 1 296 ? 28.984 5.512 -3.477 1 98.69 296 LEU A C 1
ATOM 2202 O O . LEU A 1 296 ? 29.484 5.137 -2.412 1 98.69 296 LEU A O 1
ATOM 2206 N N . ALA A 1 297 ? 28.547 4.602 -4.348 1 98.62 297 ALA A N 1
ATOM 2207 C CA . ALA A 1 297 ? 28.438 3.164 -4.109 1 98.62 297 ALA A CA 1
ATOM 2208 C C . ALA A 1 297 ? 29.75 2.453 -4.434 1 98.62 297 ALA A C 1
ATOM 2210 O O . ALA A 1 297 ? 30.641 3.029 -5.07 1 98.62 297 ALA A O 1
ATOM 2211 N N . ASP A 1 298 ? 29.859 1.202 -3.922 1 98.44 298 ASP A N 1
ATOM 2212 C CA . ASP A 1 298 ? 30.938 0.343 -4.406 1 98.44 298 ASP A CA 1
ATOM 2213 C C . ASP A 1 298 ? 30.859 0.155 -5.918 1 98.44 298 ASP A C 1
ATOM 2215 O O . ASP A 1 298 ? 29.766 -0.021 -6.469 1 98.44 298 ASP A O 1
ATOM 2219 N N . THR A 1 299 ? 32.031 0.246 -6.539 1 97.75 299 THR A N 1
ATOM 2220 C CA . THR A 1 299 ? 32.094 0.152 -7.996 1 97.75 299 THR A CA 1
ATOM 2221 C C . THR A 1 299 ? 31.391 -1.111 -8.477 1 97.75 299 THR A C 1
ATOM 2223 O O . THR A 1 299 ? 31.672 -2.211 -8 1 97.75 299 THR A O 1
ATOM 2226 N N . GLY A 1 300 ? 30.406 -0.914 -9.359 1 96.75 300 GLY A N 1
ATOM 2227 C CA . GLY A 1 300 ? 29.734 -2.021 -10.008 1 96.75 300 GLY A CA 1
ATOM 2228 C C . GLY A 1 300 ? 28.641 -2.637 -9.156 1 96.75 300 GLY A C 1
ATOM 2229 O O . GLY A 1 300 ? 28.062 -3.668 -9.516 1 96.75 300 GLY A O 1
ATOM 2230 N N . SER A 1 301 ? 28.25 -2.025 -8.062 1 98.12 301 SER A N 1
ATOM 2231 C CA . SER A 1 301 ? 27.344 -2.668 -7.129 1 98.12 301 SER A CA 1
ATOM 2232 C C . SER A 1 301 ? 25.906 -2.172 -7.32 1 98.12 301 SER A C 1
ATOM 2234 O O . SER A 1 301 ? 24.969 -2.732 -6.754 1 98.12 301 SER A O 1
ATOM 2236 N N . VAL A 1 302 ? 25.672 -1.136 -8.133 1 98.75 302 VAL A N 1
ATOM 2237 C CA . VAL A 1 302 ? 24.375 -0.456 -8.18 1 98.75 302 VAL A CA 1
ATOM 2238 C C . VAL A 1 302 ? 23.438 -1.199 -9.117 1 98.75 302 VAL A C 1
ATOM 2240 O O . VAL A 1 302 ? 23.812 -1.533 -10.242 1 98.75 302 VAL A O 1
ATOM 2243 N N . THR A 1 303 ? 22.25 -1.504 -8.672 1 98.88 303 THR A N 1
ATOM 2244 C CA . THR A 1 303 ? 21.141 -1.966 -9.5 1 98.88 303 THR A CA 1
ATOM 2245 C C . THR A 1 303 ? 19.938 -1.021 -9.383 1 98.88 303 THR A C 1
ATOM 2247 O O . THR A 1 303 ? 19.312 -0.939 -8.328 1 98.88 303 THR A O 1
ATOM 2250 N N . PHE A 1 304 ? 19.672 -0.319 -10.469 1 98.75 304 PHE A N 1
ATOM 2251 C CA . PHE A 1 304 ? 18.516 0.562 -10.492 1 98.75 304 PHE A CA 1
ATOM 2252 C C . PHE A 1 304 ? 17.234 -0.24 -10.664 1 98.75 304 PHE A C 1
ATOM 2254 O O . PHE A 1 304 ? 17.188 -1.2 -11.438 1 98.75 304 PHE A O 1
ATOM 2261 N N . LEU A 1 305 ? 16.25 0.102 -9.93 1 98.69 305 LEU A N 1
ATOM 2262 C CA . LEU A 1 305 ? 14.961 -0.566 -9.977 1 98.69 305 LEU A CA 1
ATOM 2263 C C . LEU A 1 305 ? 13.898 0.346 -10.586 1 98.69 305 LEU A C 1
ATOM 2265 O O . LEU A 1 305 ? 13.875 1.546 -10.305 1 98.69 305 LEU A O 1
ATOM 2269 N N . ARG A 1 306 ? 13.031 -0.232 -11.469 1 98.31 306 ARG A N 1
ATOM 2270 C CA . ARG A 1 306 ? 11.875 0.426 -12.062 1 98.31 306 ARG A CA 1
ATOM 2271 C C . ARG A 1 306 ? 12.258 1.765 -12.68 1 98.31 306 ARG A C 1
ATOM 2273 O O . ARG A 1 306 ? 11.609 2.781 -12.43 1 98.31 306 ARG A O 1
ATOM 2280 N N . GLU A 1 307 ? 13.219 1.744 -13.508 1 97.38 307 GLU A N 1
ATOM 2281 C CA . GLU A 1 307 ? 13.805 2.965 -14.055 1 97.38 307 GLU A CA 1
ATOM 2282 C C . GLU A 1 307 ? 12.797 3.719 -14.922 1 97.38 307 GLU A C 1
ATOM 2284 O O . GLU A 1 307 ? 12.82 4.949 -14.977 1 97.38 307 GLU A O 1
ATOM 2289 N N . LYS A 1 308 ? 11.883 3.01 -15.562 1 97.31 308 LYS A N 1
ATOM 2290 C CA . LYS A 1 308 ? 10.969 3.65 -16.5 1 97.31 308 LYS A CA 1
ATOM 2291 C C . LYS A 1 308 ? 9.672 4.07 -15.805 1 97.31 308 LYS A C 1
ATOM 2293 O O . LYS A 1 308 ? 8.875 4.816 -16.375 1 97.31 308 LYS A O 1
ATOM 2298 N N . PHE A 1 309 ? 9.453 3.623 -14.672 1 98 309 PHE A N 1
ATOM 2299 C CA . PHE A 1 309 ? 8.273 3.988 -13.906 1 98 309 PHE A CA 1
ATOM 2300 C C . PHE A 1 309 ? 8.57 5.148 -12.961 1 98 309 PHE A C 1
ATOM 2302 O O . PHE A 1 309 ? 9.453 5.051 -12.109 1 98 309 PHE A O 1
ATOM 2309 N N . ALA A 1 310 ? 7.762 6.242 -13.094 1 98.06 310 ALA A N 1
ATOM 2310 C CA . ALA A 1 310 ? 7.965 7.43 -12.273 1 98.06 310 ALA A CA 1
ATOM 2311 C C . ALA A 1 310 ? 9.445 7.812 -12.211 1 98.06 310 ALA A C 1
ATOM 2313 O O . ALA A 1 310 ? 10.039 7.863 -11.133 1 98.06 310 ALA A O 1
ATOM 2314 N N . PRO A 1 311 ? 9.953 8.117 -13.43 1 98 311 PRO A N 1
ATOM 2315 C CA . PRO A 1 311 ? 11.398 8.328 -13.531 1 98 311 PRO A CA 1
ATOM 2316 C C . PRO A 1 311 ? 11.875 9.547 -12.75 1 98 311 PRO A C 1
ATOM 2318 O O . PRO A 1 311 ? 13.078 9.734 -12.555 1 98 311 PRO A O 1
ATOM 2321 N N . GLU A 1 312 ? 10.969 10.406 -12.266 1 98.06 312 GLU A N 1
ATOM 2322 C CA . GLU A 1 312 ? 11.344 11.547 -11.438 1 98.06 312 GLU A CA 1
ATOM 2323 C C . GLU A 1 312 ? 11.828 11.094 -10.062 1 98.06 312 GLU A C 1
ATOM 2325 O O . GLU A 1 312 ? 12.406 11.883 -9.312 1 98.06 312 GLU A O 1
ATOM 2330 N N . MET A 1 313 ? 11.594 9.836 -9.719 1 98.62 313 MET A N 1
ATOM 2331 C CA . MET A 1 313 ? 12.07 9.203 -8.492 1 98.62 313 MET A CA 1
ATOM 2332 C C . MET A 1 313 ? 12.961 8.008 -8.805 1 98.62 313 MET A C 1
ATOM 2334 O O . MET A 1 313 ? 12.508 7.016 -9.367 1 98.62 313 MET A O 1
ATOM 2338 N N . ALA A 1 314 ? 14.211 8.102 -8.438 1 98.75 314 ALA A N 1
ATOM 2339 C CA . ALA A 1 314 ? 15.133 6.988 -8.641 1 98.75 314 ALA A CA 1
ATOM 2340 C C . ALA A 1 314 ? 15.195 6.094 -7.406 1 98.75 314 ALA A C 1
ATOM 2342 O O . ALA A 1 314 ? 15.211 6.582 -6.277 1 98.75 314 ALA A O 1
ATOM 2343 N N . THR A 1 315 ? 15.148 4.801 -7.59 1 98.81 315 THR A N 1
ATOM 2344 C CA . THR A 1 315 ? 15.375 3.791 -6.559 1 98.81 315 THR A CA 1
ATOM 2345 C C . THR A 1 315 ? 16.438 2.795 -7 1 98.81 315 THR A C 1
ATOM 2347 O O . THR A 1 315 ? 16.5 2.41 -8.172 1 98.81 315 THR A O 1
ATOM 2350 N N . ALA A 1 316 ? 17.312 2.439 -6.051 1 98.88 316 ALA A N 1
ATOM 2351 C CA . ALA A 1 316 ? 18.391 1.508 -6.379 1 98.88 316 ALA A CA 1
ATOM 2352 C C . ALA A 1 316 ? 18.812 0.709 -5.152 1 98.88 316 ALA A C 1
ATOM 2354 O O . ALA A 1 316 ? 18.688 1.187 -4.02 1 98.88 316 ALA A O 1
ATOM 2355 N N . LEU A 1 317 ? 19.203 -0.496 -5.375 1 98.88 317 LEU A N 1
ATOM 2356 C CA . LEU A 1 317 ? 19.984 -1.262 -4.41 1 98.88 317 LEU A CA 1
ATOM 2357 C C . LEU A 1 317 ? 21.484 -1.151 -4.711 1 98.88 317 LEU A C 1
ATOM 2359 O O . LEU A 1 317 ? 21.891 -1.155 -5.879 1 98.88 317 LEU A O 1
ATOM 2363 N N . ALA A 1 318 ? 22.234 -0.96 -3.723 1 98.75 318 ALA A N 1
ATOM 2364 C CA . ALA A 1 318 ? 23.672 -0.758 -3.879 1 98.75 318 ALA A CA 1
ATOM 2365 C C . ALA A 1 318 ? 24.438 -1.237 -2.646 1 98.75 318 ALA A C 1
ATOM 2367 O O . ALA A 1 318 ? 23.844 -1.799 -1.723 1 98.75 318 ALA A O 1
ATOM 2368 N N . ARG A 1 319 ? 25.734 -1.176 -2.703 1 98.62 319 ARG A N 1
ATOM 2369 C CA . ARG A 1 319 ? 26.594 -1.433 -1.548 1 98.62 319 ARG A CA 1
ATOM 2370 C C . ARG A 1 319 ? 27.5 -0.245 -1.27 1 98.62 319 ARG A C 1
ATOM 2372 O O . ARG A 1 319 ? 28 0.399 -2.199 1 98.62 319 ARG A O 1
ATOM 2379 N N . ILE A 1 320 ? 27.594 0.102 -0.113 1 98.25 320 ILE A N 1
ATOM 2380 C CA . ILE A 1 320 ? 28.641 1.015 0.354 1 98.25 320 ILE A CA 1
ATOM 2381 C C . ILE A 1 320 ? 29.547 0.297 1.352 1 98.25 320 ILE A C 1
ATOM 2383 O O . ILE A 1 320 ? 29.078 -0.157 2.402 1 98.25 320 ILE A O 1
ATOM 2387 N N . GLU A 1 321 ? 30.859 0.192 0.998 1 97.12 321 GLU A N 1
ATOM 2388 C CA . GLU A 1 321 ? 31.844 -0.545 1.795 1 97.12 321 GLU A CA 1
ATOM 2389 C C . GLU A 1 321 ? 31.344 -1.954 2.109 1 97.12 321 GLU A C 1
ATOM 2391 O O . GLU A 1 321 ? 31.422 -2.404 3.254 1 97.12 321 GLU A O 1
ATOM 2396 N N . GLY A 1 322 ? 30.75 -2.549 1.114 1 97.75 322 GLY A N 1
ATOM 2397 C CA . GLY A 1 322 ? 30.344 -3.941 1.196 1 97.75 322 GLY A CA 1
ATOM 2398 C C . GLY A 1 322 ? 28.953 -4.117 1.78 1 97.75 322 GLY A C 1
ATOM 2399 O O . GLY A 1 322 ? 28.344 -5.188 1.648 1 97.75 322 GLY A O 1
ATOM 2400 N N . ARG A 1 323 ? 28.391 -3.119 2.432 1 97.38 323 ARG A N 1
ATOM 2401 C CA . ARG A 1 323 ? 27.078 -3.197 3.064 1 97.38 323 ARG A CA 1
ATOM 2402 C C . ARG A 1 323 ? 25.969 -2.904 2.061 1 97.38 323 ARG A C 1
ATOM 2404 O O . ARG A 1 323 ? 26.016 -1.896 1.353 1 97.38 323 ARG A O 1
ATOM 2411 N N . PRO A 1 324 ? 25.016 -3.836 1.974 1 98.38 324 PRO A N 1
ATOM 2412 C CA . PRO A 1 324 ? 23.875 -3.52 1.099 1 98.38 324 PRO A CA 1
ATOM 2413 C C . PRO A 1 324 ? 23.016 -2.391 1.646 1 98.38 324 PRO A C 1
ATOM 2415 O O . PRO A 1 324 ? 22.719 -2.35 2.846 1 98.38 324 PRO A O 1
ATOM 2418 N N . ILE A 1 325 ? 22.625 -1.453 0.788 1 98.69 325 ILE A N 1
ATOM 2419 C CA . ILE A 1 325 ? 21.781 -0.331 1.168 1 98.69 325 ILE A CA 1
ATOM 2420 C C . ILE A 1 325 ? 20.734 -0.092 0.087 1 98.69 325 ILE A C 1
ATOM 2422 O O . ILE A 1 325 ? 20.875 -0.573 -1.04 1 98.69 325 ILE A O 1
ATOM 2426 N N . GLY A 1 326 ? 19.625 0.526 0.455 1 98.88 326 GLY A N 1
ATOM 2427 C CA . GLY A 1 326 ? 18.719 1.127 -0.506 1 98.88 326 GLY A CA 1
ATOM 2428 C C . GLY A 1 326 ? 18.984 2.604 -0.735 1 98.88 326 GLY A C 1
ATOM 2429 O O . GLY A 1 326 ? 19.297 3.336 0.203 1 98.88 326 GLY A O 1
ATOM 2430 N N . VAL A 1 327 ? 18.859 3.035 -1.98 1 98.94 327 VAL A N 1
ATOM 2431 C CA . VAL A 1 327 ? 19.047 4.445 -2.309 1 98.94 327 VAL A CA 1
ATOM 2432 C C . VAL A 1 327 ? 17.75 5.008 -2.908 1 98.94 327 VAL A C 1
ATOM 2434 O O . VAL A 1 327 ? 17.188 4.422 -3.83 1 98.94 327 VAL A O 1
ATOM 2437 N N . LEU A 1 328 ? 17.266 5.992 -2.377 1 98.75 328 LEU A N 1
ATOM 2438 C CA . LEU A 1 328 ? 16.141 6.797 -2.844 1 98.75 328 LEU A CA 1
ATOM 2439 C C . LEU A 1 328 ? 16.609 8.188 -3.264 1 98.75 328 LEU A C 1
ATOM 2441 O O . LEU A 1 328 ? 17.344 8.852 -2.527 1 98.75 328 LEU A O 1
ATOM 2445 N N . ALA A 1 329 ? 16.219 8.68 -4.488 1 98.88 329 ALA A N 1
ATOM 2446 C CA . ALA A 1 329 ? 16.734 9.961 -4.934 1 98.88 329 ALA A CA 1
ATOM 2447 C C . ALA A 1 329 ? 15.766 10.664 -5.875 1 98.88 329 ALA A C 1
ATOM 2449 O O . ALA A 1 329 ? 15.117 10.016 -6.703 1 98.88 329 ALA A O 1
ATOM 2450 N N . ASN A 1 330 ? 15.664 11.969 -5.762 1 98.56 330 ASN A N 1
ATOM 2451 C CA . ASN A 1 330 ? 14.977 12.75 -6.781 1 98.56 330 ASN A CA 1
ATOM 2452 C C . ASN A 1 330 ? 15.781 12.82 -8.078 1 98.56 330 ASN A C 1
ATOM 2454 O O . ASN A 1 330 ? 17 12.953 -8.039 1 98.56 330 ASN A O 1
ATOM 2458 N N . ASN A 1 331 ? 15.117 12.695 -9.227 1 98.44 331 ASN A N 1
ATOM 2459 C CA . ASN A 1 331 ? 15.711 12.867 -10.547 1 98.44 331 ASN A CA 1
ATOM 2460 C C . ASN A 1 331 ? 15.273 14.18 -11.195 1 98.44 331 ASN A C 1
ATOM 2462 O O . ASN A 1 331 ? 14.203 14.258 -11.797 1 98.44 331 ASN A O 1
ATOM 2466 N N . SER A 1 332 ? 16.156 15.164 -11.156 1 96.69 332 SER A N 1
ATOM 2467 C CA . SER A 1 332 ? 15.805 16.516 -11.586 1 96.69 332 SER A CA 1
ATOM 2468 C C . SER A 1 332 ? 15.633 16.578 -13.102 1 96.69 332 SER A C 1
ATOM 2470 O O . SER A 1 332 ? 15.094 17.562 -13.625 1 96.69 332 SER A O 1
ATOM 2472 N N . MET A 1 333 ? 16.016 15.523 -13.844 1 97.19 333 MET A N 1
ATOM 2473 C CA . MET A 1 333 ? 15.883 15.477 -15.297 1 97.19 333 MET A CA 1
ATOM 2474 C C . MET A 1 333 ? 14.422 15.273 -15.695 1 97.19 333 MET A C 1
ATOM 2476 O O . MET A 1 333 ? 14.062 15.469 -16.859 1 97.19 333 MET A O 1
ATOM 2480 N N . VAL A 1 334 ? 13.664 14.883 -14.758 1 96.56 334 VAL A N 1
ATOM 2481 C CA . VAL A 1 334 ? 12.25 14.625 -15 1 96.56 334 VAL A CA 1
ATOM 2482 C C . VAL A 1 334 ? 11.398 15.414 -14.016 1 96.56 334 VAL A C 1
ATOM 2484 O O . VAL A 1 334 ? 11.492 15.211 -12.797 1 96.56 334 VAL A O 1
ATOM 2487 N N . MET A 1 335 ? 10.547 16.297 -14.477 1 93.56 335 MET A N 1
ATOM 2488 C CA . MET A 1 335 ? 9.656 17.125 -13.672 1 93.56 335 MET A CA 1
ATOM 2489 C C . MET A 1 335 ? 10.43 17.844 -12.578 1 93.56 335 MET A C 1
ATOM 2491 O O . MET A 1 335 ? 9.969 17.953 -11.438 1 93.56 335 MET A O 1
ATOM 2495 N N . ALA A 1 336 ? 11.625 18.172 -12.883 1 93.12 336 ALA A N 1
ATOM 2496 C CA . ALA A 1 336 ? 12.516 18.906 -11.992 1 93.12 336 ALA A CA 1
ATOM 2497 C C . ALA A 1 336 ? 12.688 18.172 -10.664 1 93.12 336 ALA A C 1
ATOM 2499 O O . ALA A 1 336 ? 13.047 18.781 -9.656 1 93.12 336 ALA A O 1
ATOM 2500 N N . GLY A 1 337 ? 12.281 16.891 -10.57 1 95.56 337 GLY A N 1
ATOM 2501 C CA . GLY A 1 337 ? 12.453 16.109 -9.359 1 95.56 337 GLY A CA 1
ATOM 2502 C C . GLY A 1 337 ? 11.258 16.188 -8.422 1 95.56 337 GLY A C 1
ATOM 2503 O O . GLY A 1 337 ? 11.32 15.719 -7.289 1 95.56 337 GLY A O 1
ATOM 2504 N N . ALA A 1 338 ? 10.164 16.875 -8.891 1 95.94 338 ALA A N 1
ATOM 2505 C CA . ALA A 1 338 ? 8.945 16.938 -8.086 1 95.94 338 ALA A CA 1
ATOM 2506 C C . ALA A 1 338 ? 8.383 15.539 -7.836 1 95.94 338 ALA A C 1
ATOM 2508 O O . ALA A 1 338 ? 8.477 14.664 -8.695 1 95.94 338 ALA A O 1
ATOM 2509 N N . ILE A 1 339 ? 7.801 15.391 -6.645 1 97.94 339 ILE A N 1
ATOM 2510 C CA . ILE A 1 339 ? 7.277 14.07 -6.289 1 97.94 339 ILE A CA 1
ATOM 2511 C C . ILE A 1 339 ? 5.824 13.961 -6.734 1 97.94 339 ILE A C 1
ATOM 2513 O O . ILE A 1 339 ? 4.945 14.633 -6.188 1 97.94 339 ILE A O 1
ATOM 2517 N N . THR A 1 340 ? 5.594 13.148 -7.715 1 97.88 340 THR A N 1
ATOM 2518 C CA . THR A 1 340 ? 4.254 12.875 -8.227 1 97.88 340 THR A CA 1
ATOM 2519 C C . THR A 1 340 ? 3.59 11.75 -7.43 1 97.88 340 THR A C 1
ATOM 2521 O O . THR A 1 340 ? 4.215 11.156 -6.547 1 97.88 340 THR A O 1
ATOM 2524 N N . ALA A 1 341 ? 2.299 11.516 -7.773 1 97.44 341 ALA A N 1
ATOM 2525 C CA . ALA A 1 341 ? 1.576 10.398 -7.156 1 97.44 341 ALA A CA 1
ATOM 2526 C C . ALA A 1 341 ? 2.287 9.078 -7.414 1 97.44 341 ALA A C 1
ATOM 2528 O O . ALA A 1 341 ? 2.508 8.289 -6.488 1 97.44 341 ALA A O 1
ATOM 2529 N N . ALA A 1 342 ? 2.678 8.828 -8.648 1 97.31 342 ALA A N 1
ATOM 2530 C CA . ALA A 1 342 ? 3.357 7.586 -9.008 1 97.31 342 ALA A CA 1
ATOM 2531 C C . ALA A 1 342 ? 4.711 7.48 -8.312 1 97.31 342 ALA A C 1
ATOM 2533 O O . ALA A 1 342 ? 5.098 6.398 -7.855 1 97.31 342 ALA A O 1
ATOM 2534 N N . ALA A 1 343 ? 5.395 8.594 -8.25 1 98.31 343 ALA A N 1
ATOM 2535 C CA . ALA A 1 343 ? 6.68 8.617 -7.559 1 98.31 343 ALA A CA 1
ATOM 2536 C C . ALA A 1 343 ? 6.516 8.289 -6.074 1 98.31 343 ALA A C 1
ATOM 2538 O O . ALA A 1 343 ? 7.355 7.605 -5.488 1 98.31 343 ALA A O 1
ATOM 2539 N N . SER A 1 344 ? 5.457 8.82 -5.504 1 98.12 344 SER A N 1
ATOM 2540 C CA . SER A 1 344 ? 5.16 8.531 -4.105 1 98.12 344 SER A CA 1
ATOM 2541 C C . SER A 1 344 ? 4.922 7.043 -3.883 1 98.12 344 SER A C 1
ATOM 2543 O O . SER A 1 344 ? 5.438 6.465 -2.926 1 98.12 344 SER A O 1
ATOM 2545 N N . ASP A 1 345 ? 4.16 6.422 -4.77 1 97.19 345 ASP A N 1
ATOM 2546 C CA . ASP A 1 345 ? 3.906 4.984 -4.688 1 97.19 345 ASP A CA 1
ATOM 2547 C C . ASP A 1 345 ? 5.203 4.188 -4.816 1 97.19 345 ASP A C 1
ATOM 2549 O O . ASP A 1 345 ? 5.438 3.25 -4.051 1 97.19 345 ASP A O 1
ATOM 2553 N N . LYS A 1 346 ? 6.023 4.551 -5.781 1 97.94 346 LYS A N 1
ATOM 2554 C CA . LYS A 1 346 ? 7.309 3.893 -6.004 1 97.94 346 LYS A CA 1
ATOM 2555 C C . LYS A 1 346 ? 8.188 3.971 -4.758 1 97.94 346 LYS A C 1
ATOM 2557 O O . LYS A 1 346 ? 8.742 2.961 -4.32 1 97.94 346 LYS A O 1
ATOM 2562 N N . ALA A 1 347 ? 8.266 5.16 -4.176 1 98.44 347 ALA A N 1
ATOM 2563 C CA . ALA A 1 347 ? 9.102 5.391 -3.002 1 98.44 347 ALA A CA 1
ATOM 2564 C C . ALA A 1 347 ? 8.578 4.617 -1.797 1 98.44 347 ALA A C 1
ATOM 2566 O O . ALA A 1 347 ? 9.359 3.982 -1.076 1 98.44 347 ALA A O 1
ATOM 2567 N N . ALA A 1 348 ? 7.293 4.664 -1.572 1 97.5 348 ALA A N 1
ATOM 2568 C CA . ALA A 1 348 ? 6.691 3.986 -0.426 1 97.5 348 ALA A CA 1
ATOM 2569 C C . ALA A 1 348 ? 6.984 2.488 -0.456 1 97.5 348 ALA A C 1
ATOM 2571 O O . ALA A 1 348 ? 7.426 1.916 0.543 1 97.5 348 ALA A O 1
ATOM 2572 N N . ARG A 1 349 ? 6.762 1.856 -1.583 1 96.88 349 ARG A N 1
ATOM 2573 C CA . ARG A 1 349 ? 7.027 0.427 -1.714 1 96.88 349 ARG A CA 1
ATOM 2574 C C . ARG A 1 349 ? 8.5 0.122 -1.494 1 96.88 349 ARG A C 1
ATOM 2576 O O . ARG A 1 349 ? 8.852 -0.877 -0.862 1 96.88 349 ARG A O 1
ATOM 2583 N N . PHE A 1 350 ? 9.344 0.926 -2.066 1 98.44 350 PHE A N 1
ATOM 2584 C CA . PHE A 1 350 ? 10.781 0.728 -1.949 1 98.44 350 PHE A CA 1
ATOM 2585 C C . PHE A 1 350 ? 11.227 0.805 -0.493 1 98.44 350 PHE A C 1
ATOM 2587 O O . PHE A 1 350 ? 12.031 -0.007 -0.04 1 98.44 350 PHE A O 1
ATOM 2594 N N . LEU A 1 351 ? 10.695 1.796 0.264 1 97.88 351 LEU A N 1
ATOM 2595 C CA . LEU A 1 351 ? 11 1.919 1.685 1 97.88 351 LEU A CA 1
ATOM 2596 C C . LEU A 1 351 ? 10.531 0.684 2.449 1 97.88 351 LEU A C 1
ATOM 2598 O O . LEU A 1 351 ? 11.234 0.199 3.34 1 97.88 351 LEU A O 1
ATOM 2602 N N . GLN A 1 352 ? 9.391 0.171 2.098 1 96.75 352 GLN A N 1
ATOM 2603 C CA . GLN A 1 352 ? 8.891 -1.039 2.74 1 96.75 352 GLN A CA 1
ATOM 2604 C C . GLN A 1 352 ? 9.812 -2.227 2.469 1 96.75 352 GLN A C 1
ATOM 2606 O O . GLN A 1 352 ? 10.07 -3.035 3.363 1 96.75 352 GLN A O 1
ATOM 2611 N N . LEU A 1 353 ? 10.266 -2.348 1.223 1 97.69 353 LEU A N 1
ATOM 2612 C CA . LEU A 1 353 ? 11.18 -3.42 0.858 1 97.69 353 LEU A CA 1
ATOM 2613 C C . LEU A 1 353 ? 12.453 -3.357 1.699 1 97.69 353 LEU A C 1
ATOM 2615 O O . LEU A 1 353 ? 12.875 -4.367 2.271 1 97.69 353 LEU A O 1
ATOM 2619 N N . CYS A 1 354 ? 13.047 -2.17 1.764 1 97.94 354 CYS A N 1
ATOM 2620 C CA . CYS A 1 354 ? 14.266 -1.982 2.541 1 97.94 354 CYS A CA 1
ATOM 2621 C C . CYS A 1 354 ? 14.031 -2.299 4.012 1 97.94 354 CYS A C 1
ATOM 2623 O O . CYS A 1 354 ? 14.828 -2.99 4.641 1 97.94 354 CYS A O 1
ATOM 2625 N N . ASP A 1 355 ? 12.945 -1.813 4.57 1 96.62 355 ASP A N 1
ATOM 2626 C CA . ASP A 1 355 ? 12.633 -2.021 5.98 1 96.62 355 ASP A CA 1
ATOM 2627 C C . ASP A 1 355 ? 12.438 -3.506 6.285 1 96.62 355 ASP A C 1
ATOM 2629 O O . ASP A 1 355 ? 12.945 -4.012 7.289 1 96.62 355 ASP A O 1
ATOM 2633 N N . ALA A 1 356 ? 11.727 -4.195 5.438 1 95.88 356 ALA A N 1
ATOM 2634 C CA . ALA A 1 356 ? 11.398 -5.602 5.652 1 95.88 356 ALA A CA 1
ATOM 2635 C C . ALA A 1 356 ? 12.664 -6.449 5.742 1 95.88 356 ALA A C 1
ATOM 2637 O O . ALA A 1 356 ? 12.711 -7.426 6.492 1 95.88 356 ALA A O 1
ATOM 2638 N N . PHE A 1 357 ? 13.672 -6.051 4.996 1 95.94 357 PHE A N 1
ATOM 2639 C CA . PHE A 1 357 ? 14.82 -6.945 4.906 1 95.94 357 PHE A CA 1
ATOM 2640 C C . PHE A 1 357 ? 16.062 -6.277 5.469 1 95.94 357 PHE A C 1
ATOM 2642 O O . PHE A 1 357 ? 17.188 -6.691 5.16 1 95.94 357 PHE A O 1
ATOM 2649 N N . GLY A 1 358 ? 15.883 -5.168 6.184 1 95.88 358 GLY A N 1
ATOM 2650 C CA . GLY A 1 358 ? 16.938 -4.605 7.016 1 95.88 358 GLY A CA 1
ATOM 2651 C C . GLY A 1 358 ? 17.984 -3.846 6.219 1 95.88 358 GLY A C 1
ATOM 2652 O O . GLY A 1 358 ? 19.156 -3.832 6.586 1 95.88 358 GLY A O 1
ATOM 2653 N N . LEU A 1 359 ? 17.625 -3.307 5.09 1 97.94 359 LEU A N 1
ATOM 2654 C CA . LEU A 1 359 ? 18.562 -2.502 4.297 1 97.94 359 LEU A CA 1
ATOM 2655 C C . LEU A 1 359 ? 18.5 -1.036 4.715 1 97.94 359 LEU A C 1
ATOM 2657 O O . LEU A 1 359 ? 17.469 -0.375 4.523 1 97.94 359 LEU A O 1
ATOM 2661 N N . PRO A 1 360 ? 19.625 -0.493 5.281 1 98.25 360 PRO A N 1
ATOM 2662 C CA . PRO A 1 360 ? 19.609 0.947 5.551 1 98.25 360 PRO A CA 1
ATOM 2663 C C . PRO A 1 360 ? 19.391 1.779 4.289 1 98.25 360 PRO A C 1
ATOM 2665 O O . PRO A 1 360 ? 19.703 1.327 3.186 1 98.25 360 PRO A O 1
ATOM 2668 N N . VAL A 1 361 ? 18.812 3.016 4.465 1 98.81 361 VAL A N 1
ATOM 2669 C CA . VAL A 1 361 ? 18.375 3.791 3.309 1 98.81 361 VAL A CA 1
ATOM 2670 C C . VAL A 1 361 ? 19.172 5.098 3.234 1 98.81 361 VAL A C 1
ATOM 2672 O O . VAL A 1 361 ? 19.328 5.793 4.238 1 98.81 361 VAL A O 1
ATOM 2675 N N . LEU A 1 362 ? 19.75 5.355 2.094 1 98.88 362 LEU A N 1
ATOM 2676 C CA . LEU A 1 362 ? 20.312 6.656 1.747 1 98.88 362 LEU A CA 1
ATOM 2677 C C . LEU A 1 362 ? 19.344 7.453 0.879 1 98.88 362 LEU A C 1
ATOM 2679 O O . LEU A 1 362 ? 19 7.031 -0.226 1 98.88 362 LEU A O 1
ATOM 2683 N N . SER A 1 363 ? 18.844 8.531 1.401 1 98.88 363 SER A N 1
ATOM 2684 C CA . SER A 1 363 ? 17.953 9.414 0.658 1 98.88 363 SER A CA 1
ATOM 2685 C C . SER A 1 363 ? 18.703 10.633 0.12 1 98.88 363 SER A C 1
ATOM 2687 O O . SER A 1 363 ? 19.234 11.43 0.892 1 98.88 363 SER A O 1
ATOM 2689 N N . LEU A 1 364 ? 18.797 10.758 -1.186 1 98.88 364 LEU A N 1
ATOM 2690 C CA . LEU A 1 364 ? 19.406 11.898 -1.856 1 98.88 364 LEU A CA 1
ATOM 2691 C C . LEU A 1 364 ? 18.344 12.891 -2.322 1 98.88 364 LEU A C 1
ATOM 2693 O O . LEU A 1 364 ? 17.578 12.602 -3.236 1 98.88 364 LEU A O 1
ATOM 2697 N N . VAL A 1 365 ? 18.406 14.102 -1.766 1 98.69 365 VAL A N 1
ATOM 2698 C CA . VAL A 1 365 ? 17.25 15 -1.862 1 98.69 365 VAL A CA 1
ATOM 2699 C C . VAL A 1 365 ? 17.578 16.156 -2.799 1 98.69 365 VAL A C 1
ATOM 2701 O O . VAL A 1 365 ? 18.516 16.922 -2.549 1 98.69 365 VAL A O 1
ATOM 2704 N N . ASP A 1 366 ? 17.016 16.328 -3.854 1 97.94 366 ASP A N 1
ATOM 2705 C CA . ASP A 1 366 ? 16.859 17.5 -4.707 1 97.94 366 ASP A CA 1
ATOM 2706 C C . ASP A 1 366 ? 15.398 17.719 -5.09 1 97.94 366 ASP A C 1
ATOM 2708 O O . ASP A 1 366 ? 15 17.453 -6.23 1 97.94 366 ASP A O 1
ATOM 2712 N N . CYS A 1 367 ? 14.648 18.203 -4.117 1 94.81 367 CYS A N 1
ATOM 2713 C CA . CYS A 1 367 ? 13.195 18.125 -4.152 1 94.81 367 CYS A CA 1
ATOM 2714 C C . CYS A 1 367 ? 12.586 19.531 -4.16 1 94.81 367 CYS A C 1
ATOM 2716 O O . CYS A 1 367 ? 12.695 20.266 -3.18 1 94.81 367 CYS A O 1
ATOM 2718 N N . PRO A 1 368 ? 11.938 19.891 -5.223 1 93.12 368 PRO A N 1
ATOM 2719 C CA . PRO A 1 368 ? 11.203 21.156 -5.219 1 93.12 368 PRO A CA 1
ATOM 2720 C C . PRO A 1 368 ? 9.867 21.062 -4.48 1 93.12 368 PRO A C 1
ATOM 2722 O O . PRO A 1 368 ? 9.156 22.062 -4.352 1 93.12 368 PRO A O 1
ATOM 2725 N N . GLY A 1 369 ? 9.547 19.891 -3.979 1 93.44 369 GLY A N 1
ATOM 2726 C CA . GLY A 1 369 ? 8.289 19.625 -3.309 1 93.44 369 GLY A CA 1
ATOM 2727 C C . GLY A 1 369 ? 7.457 18.562 -4 1 93.44 369 GLY A C 1
ATOM 2728 O O . GLY A 1 369 ? 7.918 17.922 -4.953 1 93.44 369 GLY A O 1
ATOM 2729 N N . TYR A 1 370 ? 6.25 18.281 -3.41 1 95 370 TYR A N 1
ATOM 2730 C CA . TYR A 1 370 ? 5.262 17.469 -4.121 1 95 370 TYR A CA 1
ATOM 2731 C C . TYR A 1 370 ? 4.734 18.219 -5.34 1 95 370 TYR A C 1
ATOM 2733 O O . TYR A 1 370 ? 4.734 19.453 -5.375 1 95 370 TYR A O 1
ATOM 2741 N N . MET A 1 371 ? 4.336 17.438 -6.309 1 93.25 371 MET A N 1
ATOM 2742 C CA . MET A 1 371 ? 3.557 18.031 -7.391 1 93.25 371 MET A CA 1
ATOM 2743 C C . MET A 1 371 ? 2.271 18.656 -6.859 1 93.25 371 MET A C 1
ATOM 2745 O O . MET A 1 371 ? 1.811 18.312 -5.77 1 93.25 371 MET A O 1
ATOM 2749 N N . VAL A 1 372 ? 1.775 19.703 -7.609 1 92.31 372 VAL A N 1
ATOM 2750 C CA . VAL A 1 372 ? 0.544 20.375 -7.199 1 92.31 372 VAL A CA 1
ATOM 2751 C C . VAL A 1 372 ? -0.32 20.672 -8.422 1 92.31 372 VAL A C 1
ATOM 2753 O O . VAL A 1 372 ? 0.134 20.516 -9.562 1 92.31 372 VAL A O 1
ATOM 2756 N N . GLY A 1 373 ? -1.586 21.062 -8.133 1 93.94 373 GLY A N 1
ATOM 2757 C CA . GLY A 1 373 ? -2.484 21.469 -9.203 1 93.94 373 GLY A CA 1
ATOM 2758 C C . GLY A 1 373 ? -3.547 20.438 -9.516 1 93.94 373 GLY A C 1
ATOM 2759 O O . GLY A 1 373 ? -3.469 19.297 -9.039 1 93.94 373 GLY A O 1
ATOM 2760 N N . PRO A 1 374 ? -4.477 20.844 -10.297 1 94.75 374 PRO A N 1
ATOM 2761 C CA . PRO A 1 374 ? -5.633 19.984 -10.57 1 94.75 374 PRO A CA 1
ATOM 2762 C C . PRO A 1 374 ? -5.234 18.641 -11.18 1 94.75 374 PRO A C 1
ATOM 2764 O O . PRO A 1 374 ? -5.809 17.609 -10.828 1 94.75 374 PRO A O 1
ATOM 2767 N N . ALA A 1 375 ? -4.301 18.672 -12.055 1 94.62 375 ALA A N 1
ATOM 2768 C CA . ALA A 1 375 ? -3.881 17.422 -12.688 1 94.62 375 ALA A CA 1
ATOM 2769 C C . ALA A 1 375 ? -3.287 16.469 -11.664 1 94.62 375 ALA A C 1
ATOM 2771 O O . ALA A 1 375 ? -3.545 15.258 -11.711 1 94.62 375 ALA A O 1
ATOM 2772 N N . ALA A 1 376 ? -2.453 16.938 -10.797 1 95.5 376 ALA A N 1
ATOM 2773 C CA . ALA A 1 376 ? -1.88 16.125 -9.727 1 95.5 376 ALA A CA 1
ATOM 2774 C C . ALA A 1 376 ? -2.971 15.586 -8.805 1 95.5 376 ALA A C 1
ATOM 2776 O O . ALA A 1 376 ? -2.939 14.414 -8.414 1 95.5 376 ALA A O 1
ATOM 2777 N N . GLU A 1 377 ? -3.914 16.453 -8.469 1 96 377 GLU A N 1
ATOM 2778 C CA . GLU A 1 377 ? -4.984 16.047 -7.559 1 96 377 GLU A CA 1
ATOM 2779 C C . GLU A 1 377 ? -5.871 14.977 -8.195 1 96 377 GLU A C 1
ATOM 2781 O O . GLU A 1 377 ? -6.391 14.102 -7.5 1 96 377 GLU A O 1
ATOM 2786 N N . ALA A 1 378 ? -6.035 15.055 -9.492 1 95.69 378 ALA A N 1
ATOM 2787 C CA . ALA A 1 378 ? -6.82 14.055 -10.203 1 95.69 378 ALA A CA 1
ATOM 2788 C C . ALA A 1 378 ? -6.219 12.664 -10.031 1 95.69 378 ALA A C 1
ATOM 2790 O O . ALA A 1 378 ? -6.926 11.656 -10.141 1 95.69 378 ALA A O 1
ATOM 2791 N N . GLU A 1 379 ? -4.965 12.594 -9.703 1 96.06 379 GLU A N 1
ATOM 2792 C CA . GLU A 1 379 ? -4.281 11.32 -9.492 1 96.06 379 GLU A CA 1
ATOM 2793 C C . GLU A 1 379 ? -4.281 10.93 -8.016 1 96.06 379 GLU A C 1
ATOM 2795 O O . GLU A 1 379 ? -3.469 10.109 -7.586 1 96.06 379 GLU A O 1
ATOM 2800 N N . ALA A 1 380 ? -5.148 11.555 -7.238 1 97.62 380 ALA A N 1
ATOM 2801 C CA . ALA A 1 380 ? -5.289 11.289 -5.809 1 97.62 380 ALA A CA 1
ATOM 2802 C C . ALA A 1 380 ? -3.986 11.57 -5.07 1 97.62 380 ALA A C 1
ATOM 2804 O O . ALA A 1 380 ? -3.588 10.805 -4.188 1 97.62 380 ALA A O 1
ATOM 2805 N N . LEU A 1 381 ? -3.344 12.602 -5.402 1 96.75 381 LEU A N 1
ATOM 2806 C CA . LEU A 1 381 ? -2.035 12.922 -4.836 1 96.75 381 LEU A CA 1
ATOM 2807 C C . LEU A 1 381 ? -2.105 12.992 -3.314 1 96.75 381 LEU A C 1
ATOM 2809 O O . LEU A 1 381 ? -1.186 12.547 -2.623 1 96.75 381 LEU A O 1
ATOM 2813 N N . VAL A 1 382 ? -3.188 13.453 -2.762 1 96.38 382 VAL A N 1
ATOM 2814 C CA . VAL A 1 382 ? -3.307 13.641 -1.318 1 96.38 382 VAL A CA 1
ATOM 2815 C C . VAL A 1 382 ? -3.033 12.32 -0.604 1 96.38 382 VAL A C 1
ATOM 2817 O O . VAL A 1 382 ? -2.188 12.25 0.291 1 96.38 382 VAL A O 1
ATOM 2820 N N . ARG A 1 383 ? -3.635 11.266 -1.013 1 96 383 ARG A N 1
ATOM 2821 C CA . ARG A 1 383 ? -3.488 9.984 -0.332 1 96 383 ARG A CA 1
ATOM 2822 C C . ARG A 1 383 ? -2.188 9.297 -0.735 1 96 383 ARG A C 1
ATOM 2824 O O . ARG A 1 383 ? -1.537 8.656 0.091 1 96 383 ARG A O 1
ATOM 2831 N N . ARG A 1 384 ? -1.845 9.438 -1.994 1 96.12 384 ARG A N 1
ATOM 2832 C CA . ARG A 1 384 ? -0.664 8.742 -2.488 1 96.12 384 ARG A CA 1
ATOM 2833 C C . ARG A 1 384 ? 0.615 9.398 -1.979 1 96.12 384 ARG A C 1
ATOM 2835 O O . ARG A 1 384 ? 1.583 8.711 -1.648 1 96.12 384 ARG A O 1
ATOM 2842 N N . ALA A 1 385 ? 0.614 10.734 -1.87 1 96.56 385 ALA A N 1
ATOM 2843 C CA . ALA A 1 385 ? 1.723 11.438 -1.227 1 96.56 385 ALA A CA 1
ATOM 2844 C C . ALA A 1 385 ? 1.827 11.055 0.249 1 96.56 385 ALA A C 1
ATOM 2846 O O . ALA A 1 385 ? 2.926 10.844 0.765 1 96.56 385 ALA A O 1
ATOM 2847 N N . SER A 1 386 ? 0.705 10.961 0.889 1 96.06 386 SER A N 1
ATOM 2848 C CA . SER A 1 386 ? 0.668 10.609 2.305 1 96.06 386 SER A CA 1
ATOM 2849 C C . SER A 1 386 ? 1.166 9.188 2.535 1 96.06 386 SER A C 1
ATOM 2851 O O . SER A 1 386 ? 1.716 8.875 3.594 1 96.06 386 SER A O 1
ATOM 2853 N N . ARG A 1 387 ? 0.988 8.32 1.542 1 95.62 387 ARG A N 1
ATOM 2854 C CA . ARG A 1 387 ? 1.497 6.957 1.611 1 95.62 387 ARG A CA 1
ATOM 2855 C C . ARG A 1 387 ? 3.006 6.945 1.825 1 95.62 387 ARG A C 1
ATOM 2857 O O . ARG A 1 387 ? 3.521 6.148 2.615 1 95.62 387 ARG A O 1
ATOM 2864 N N . MET A 1 388 ? 3.697 7.793 1.121 1 96.56 388 MET A N 1
ATOM 2865 C CA . MET A 1 388 ? 5.145 7.91 1.27 1 96.56 388 MET A CA 1
ATOM 2866 C C . MET A 1 388 ? 5.512 8.352 2.682 1 96.56 388 MET A C 1
ATOM 2868 O O . MET A 1 388 ? 6.457 7.828 3.275 1 96.56 388 MET A O 1
ATOM 2872 N N . LEU A 1 389 ? 4.734 9.273 3.27 1 95.69 389 LEU A N 1
ATOM 2873 C CA . LEU A 1 389 ? 4.969 9.742 4.633 1 95.69 389 LEU A CA 1
ATOM 2874 C C . LEU A 1 389 ? 4.727 8.625 5.641 1 95.69 389 LEU A C 1
ATOM 2876 O O . LEU A 1 389 ? 5.512 8.445 6.574 1 95.69 389 LEU A O 1
ATOM 2880 N N . VAL A 1 390 ? 3.697 7.859 5.461 1 95.62 390 VAL A N 1
ATOM 2881 C CA . VAL A 1 390 ? 3.357 6.773 6.375 1 95.62 390 VAL A CA 1
ATOM 2882 C C . VAL A 1 390 ? 4.434 5.691 6.32 1 95.62 390 VAL A C 1
ATOM 2884 O O . VAL A 1 390 ? 4.879 5.195 7.355 1 95.62 390 VAL A O 1
ATOM 2887 N N . ALA A 1 391 ? 4.871 5.344 5.098 1 95.44 391 ALA A N 1
ATOM 2888 C CA . ALA A 1 391 ? 5.941 4.363 4.949 1 95.44 391 ALA A CA 1
ATOM 2889 C C . ALA A 1 391 ? 7.23 4.859 5.602 1 95.44 391 ALA A C 1
ATOM 2891 O O . ALA A 1 391 ? 7.918 4.098 6.289 1 95.44 391 ALA A O 1
ATOM 2892 N N . GLY A 1 392 ? 7.535 6.145 5.41 1 96.12 392 GLY A N 1
ATOM 2893 C CA . GLY A 1 392 ? 8.711 6.734 6.031 1 96.12 392 GLY A CA 1
ATOM 2894 C C . GLY A 1 392 ? 8.633 6.762 7.543 1 96.12 392 GLY A C 1
ATOM 2895 O O . GLY A 1 392 ? 9.625 6.48 8.227 1 96.12 392 GLY A O 1
ATOM 2896 N N . ALA A 1 393 ? 7.477 7.098 8.055 1 94.69 393 ALA A N 1
ATOM 2897 C CA . ALA A 1 393 ? 7.281 7.199 9.492 1 94.69 393 ALA A CA 1
ATOM 2898 C C . ALA A 1 393 ? 7.402 5.832 10.164 1 94.69 393 ALA A C 1
ATOM 2900 O O . ALA A 1 393 ? 7.738 5.738 11.344 1 94.69 393 ALA A O 1
ATOM 2901 N N . ALA A 1 394 ? 7.168 4.816 9.43 1 93.69 394 ALA A N 1
ATOM 2902 C CA . ALA A 1 394 ? 7.172 3.463 9.977 1 93.69 394 ALA A CA 1
ATOM 2903 C C . ALA A 1 394 ? 8.539 2.809 9.812 1 93.69 394 ALA A C 1
ATOM 2905 O O . ALA A 1 394 ? 8.75 1.678 10.25 1 93.69 394 ALA A O 1
ATOM 2906 N N . LEU A 1 395 ? 9.469 3.504 9.172 1 94.75 395 LEU A N 1
ATOM 2907 C CA . LEU A 1 395 ? 10.781 2.939 8.875 1 94.75 395 LEU A CA 1
ATOM 2908 C C . LEU A 1 395 ? 11.539 2.615 10.156 1 94.75 395 LEU A C 1
ATOM 2910 O O . LEU A 1 395 ? 11.656 3.465 11.047 1 94.75 395 LEU A O 1
ATOM 2914 N N . ARG A 1 396 ? 12.07 1.334 10.312 1 95.44 396 ARG A N 1
ATOM 2915 C CA . ARG A 1 396 ? 12.867 0.895 11.453 1 95.44 396 ARG A CA 1
ATOM 2916 C C . ARG A 1 396 ? 14.359 0.936 11.125 1 95.44 396 ARG A C 1
ATOM 2918 O O . ARG A 1 396 ? 15.188 1.157 12.008 1 95.44 396 ARG A O 1
ATOM 2925 N N . VAL A 1 397 ? 14.672 0.721 9.812 1 96.75 397 VAL A N 1
ATOM 2926 C CA . VAL A 1 397 ? 16.062 0.714 9.398 1 96.75 397 VAL A CA 1
ATOM 2927 C C . VAL A 1 397 ? 16.625 2.135 9.445 1 96.75 397 VAL A C 1
ATOM 2929 O O . VAL A 1 397 ? 15.883 3.107 9.32 1 96.75 397 VAL A O 1
ATOM 2932 N N . PRO A 1 398 ? 17.953 2.277 9.594 1 96.5 398 PRO A N 1
ATOM 2933 C CA . PRO A 1 398 ? 18.562 3.609 9.594 1 96.5 398 PRO A CA 1
ATOM 2934 C C . PRO A 1 398 ? 18.359 4.352 8.281 1 96.5 398 PRO A C 1
ATOM 2936 O O . PRO A 1 398 ? 18.438 3.746 7.207 1 96.5 398 PRO A O 1
ATOM 2939 N N . LEU A 1 399 ? 18.016 5.613 8.422 1 98.25 399 LEU A N 1
ATOM 2940 C CA . LEU A 1 399 ? 17.906 6.531 7.293 1 98.25 399 LEU A CA 1
ATOM 2941 C C . LEU A 1 399 ? 18.938 7.652 7.395 1 98.25 399 LEU A C 1
ATOM 2943 O O . LEU A 1 399 ? 19.109 8.25 8.461 1 98.25 399 LEU A O 1
ATOM 2947 N N . VAL A 1 400 ? 19.734 7.848 6.348 1 98.5 400 VAL A N 1
ATOM 2948 C CA . VAL A 1 400 ? 20.609 9.008 6.195 1 98.5 400 VAL A CA 1
ATOM 2949 C C . VAL A 1 400 ? 20.141 9.852 5.008 1 98.5 400 VAL A C 1
ATOM 2951 O O . VAL A 1 400 ? 19.828 9.312 3.943 1 98.5 400 VAL A O 1
ATOM 2954 N N . SER A 1 401 ? 20.047 11.141 5.219 1 98.75 401 SER A N 1
ATOM 2955 C CA . SER A 1 401 ? 19.578 12.023 4.152 1 98.75 401 SER A CA 1
ATOM 2956 C C . SER A 1 401 ? 20.656 13.039 3.775 1 98.75 401 SER A C 1
ATOM 2958 O O . SER A 1 401 ? 21.297 13.625 4.648 1 98.75 401 SER A O 1
ATOM 2960 N N . VAL A 1 402 ? 20.844 13.203 2.494 1 98.69 402 VAL A N 1
ATOM 2961 C CA . VAL A 1 402 ? 21.766 14.203 1.953 1 98.69 402 VAL A CA 1
ATOM 2962 C C . VAL A 1 402 ? 21 15.148 1.022 1 98.69 402 VAL A C 1
ATOM 2964 O O . VAL A 1 402 ? 20.516 14.734 -0.033 1 98.69 402 VAL A O 1
ATOM 2967 N N . ILE A 1 403 ? 20.859 16.375 1.41 1 98.5 403 ILE A N 1
ATOM 2968 C CA . ILE A 1 403 ? 20.281 17.375 0.529 1 98.5 403 ILE A CA 1
ATOM 2969 C C . ILE A 1 403 ? 21.312 17.828 -0.491 1 98.5 403 ILE A C 1
ATOM 2971 O O . ILE A 1 403 ? 22.266 18.531 -0.142 1 98.5 403 ILE A O 1
ATOM 2975 N N . LEU A 1 404 ? 21.078 17.5 -1.735 1 98.12 404 LEU A N 1
ATOM 2976 C CA . LEU A 1 404 ? 22.031 17.781 -2.795 1 98.12 404 LEU A CA 1
ATOM 2977 C C . LEU A 1 404 ? 21.938 19.234 -3.25 1 98.12 404 LEU A C 1
ATOM 2979 O O . LEU A 1 404 ? 22.953 19.906 -3.42 1 98.12 404 LEU A O 1
ATOM 2983 N N . ARG A 1 405 ? 20.766 19.672 -3.465 1 96.62 405 ARG A N 1
ATOM 2984 C CA . ARG A 1 405 ? 20.562 21.016 -3.979 1 96.62 405 ARG A CA 1
ATOM 2985 C C . ARG A 1 405 ? 19.328 21.672 -3.381 1 96.62 405 ARG A C 1
ATOM 2987 O O . ARG A 1 405 ? 19.406 22.688 -2.693 1 96.62 405 ARG A O 1
ATOM 2994 N N . ARG A 1 406 ? 18.156 21.125 -3.535 1 95.31 406 ARG A N 1
ATOM 2995 C CA . ARG A 1 406 ? 16.906 21.688 -3.031 1 95.31 406 ARG A CA 1
ATOM 2996 C C . ARG A 1 406 ? 16.281 20.781 -1.995 1 95.31 406 ARG A C 1
ATOM 2998 O O . ARG A 1 406 ? 16.125 19.578 -2.229 1 95.31 406 ARG A O 1
ATOM 3005 N N . GLY A 1 407 ? 15.914 21.203 -0.9 1 96.19 407 GLY A N 1
ATOM 3006 C CA . GLY A 1 407 ? 15.062 20.578 0.103 1 96.19 407 GLY A CA 1
ATOM 3007 C C . GLY A 1 407 ? 13.828 21.406 0.427 1 96.19 407 GLY A C 1
ATOM 3008 O O . GLY A 1 407 ? 13.797 22.109 1.432 1 96.19 407 GLY A O 1
ATOM 3009 N N . TYR A 1 408 ? 12.844 21.297 -0.404 1 93.38 408 TYR A N 1
ATOM 3010 C CA . TYR A 1 408 ? 11.703 22.203 -0.275 1 93.38 408 TYR A CA 1
ATOM 3011 C C . TYR A 1 408 ? 10.445 21.438 0.111 1 93.38 408 TYR A C 1
ATOM 3013 O O . TYR A 1 408 ? 10.117 20.422 -0.498 1 93.38 408 TYR A O 1
ATOM 3021 N N . GLY A 1 409 ? 9.766 21.938 1.161 1 93.06 409 GLY A N 1
ATOM 3022 C CA . GLY A 1 409 ? 8.375 21.625 1.442 1 93.06 409 GLY A CA 1
ATOM 3023 C C . GLY A 1 409 ? 8.164 20.219 1.973 1 93.06 409 GLY A C 1
ATOM 3024 O O . GLY A 1 409 ? 9.109 19.578 2.441 1 93.06 409 GLY A O 1
ATOM 3025 N N . LEU A 1 410 ? 6.867 19.781 1.881 1 94.06 410 LEU A N 1
ATOM 3026 C CA . LEU A 1 410 ? 6.426 18.484 2.396 1 94.06 410 LEU A CA 1
ATOM 3027 C C . LEU A 1 410 ? 7.117 17.344 1.66 1 94.06 410 LEU A C 1
ATOM 3029 O O . LEU A 1 410 ? 7.324 16.266 2.229 1 94.06 410 LEU A O 1
ATOM 3033 N N . GLY A 1 411 ? 7.461 17.641 0.406 1 96.31 411 GLY A N 1
ATOM 3034 C CA . GLY A 1 411 ? 8.203 16.641 -0.339 1 96.31 411 GLY A CA 1
ATOM 3035 C C . GLY A 1 411 ? 9.547 16.297 0.286 1 96.31 411 GLY A C 1
ATOM 3036 O O . GLY A 1 411 ? 9.898 15.125 0.419 1 96.31 411 GLY A O 1
ATOM 3037 N N . ALA A 1 412 ? 10.273 17.359 0.633 1 96.94 412 ALA A N 1
ATOM 3038 C CA . ALA A 1 412 ? 11.555 17.125 1.303 1 96.94 412 ALA A CA 1
ATOM 3039 C C . ALA A 1 412 ? 11.359 16.406 2.627 1 96.94 412 ALA A C 1
ATOM 3041 O O . ALA A 1 412 ? 12.164 15.539 2.99 1 96.94 412 ALA A O 1
ATOM 3042 N N . GLN A 1 413 ? 10.305 16.734 3.377 1 97 413 GLN A N 1
ATOM 3043 C CA . GLN A 1 413 ? 10.008 16.031 4.613 1 97 413 GLN A CA 1
ATOM 3044 C C . GLN A 1 413 ? 9.75 14.547 4.344 1 97 413 GLN A C 1
ATOM 3046 O O . GLN A 1 413 ? 10.211 13.68 5.09 1 97 413 GLN A O 1
ATOM 3051 N N . ALA A 1 414 ? 9.023 14.312 3.293 1 97.5 414 ALA A N 1
ATOM 3052 C CA . ALA A 1 414 ? 8.734 12.922 2.949 1 97.5 414 ALA A CA 1
ATOM 3053 C C . ALA A 1 414 ? 10.016 12.172 2.592 1 97.5 414 ALA A C 1
ATOM 3055 O O . ALA A 1 414 ? 10.203 11.031 3.008 1 97.5 414 ALA A O 1
ATOM 3056 N N . MET A 1 415 ? 10.922 12.805 1.848 1 98.25 415 MET A N 1
ATOM 3057 C CA . MET A 1 415 ? 12.195 12.211 1.459 1 98.25 415 MET A CA 1
ATOM 3058 C C . MET A 1 415 ? 13.031 11.875 2.688 1 98.25 415 MET A C 1
ATOM 3060 O O . MET A 1 415 ? 13.93 11.031 2.619 1 98.25 415 MET A O 1
ATOM 3064 N N . THR A 1 416 ? 12.75 12.539 3.801 1 97.81 416 THR A N 1
ATOM 3065 C CA . THR A 1 416 ? 13.555 12.375 5.008 1 97.81 416 THR A CA 1
ATOM 3066 C C . THR A 1 416 ? 12.766 11.648 6.09 1 97.81 416 THR A C 1
ATOM 3068 O O . THR A 1 416 ? 13.094 11.742 7.277 1 97.81 416 THR A O 1
ATOM 3071 N N . GLY A 1 417 ? 11.727 10.984 5.711 1 96 417 GLY A N 1
ATOM 3072 C CA . GLY A 1 417 ? 11 10.156 6.656 1 96 417 GLY A CA 1
ATOM 3073 C C . GLY A 1 417 ? 9.961 10.922 7.457 1 96 417 GLY A C 1
ATOM 3074 O O . GLY A 1 417 ? 9.406 10.398 8.422 1 96 417 GLY A O 1
ATOM 3075 N N . GLY A 1 418 ? 9.742 12.203 7.191 1 95.69 418 GLY A N 1
ATOM 3076 C CA . GLY A 1 418 ? 8.672 12.961 7.82 1 95.69 418 GLY A CA 1
ATOM 3077 C C . GLY A 1 418 ? 9.156 14.258 8.445 1 95.69 418 GLY A C 1
ATOM 3078 O O . GLY A 1 418 ? 8.352 15.141 8.75 1 95.69 418 GLY A O 1
ATOM 3079 N N . SER A 1 419 ? 10.43 14.391 8.633 1 95.94 419 SER A N 1
ATOM 3080 C CA . SER A 1 419 ? 11.094 15.562 9.18 1 95.94 419 SER A CA 1
ATOM 3081 C C . SER A 1 419 ? 12.602 15.523 8.922 1 95.94 419 SER A C 1
ATOM 3083 O O . SER A 1 419 ? 13.18 14.445 8.781 1 95.94 419 SER A O 1
ATOM 3085 N N . LEU A 1 420 ? 13.227 16.719 8.93 1 95.69 420 LEU A N 1
ATOM 3086 C CA . LEU A 1 420 ? 14.664 16.781 8.672 1 95.69 420 LEU A CA 1
ATOM 3087 C C . LEU A 1 420 ? 15.445 16.156 9.82 1 95.69 420 LEU A C 1
ATOM 3089 O O . LEU A 1 420 ? 16.641 15.867 9.688 1 95.69 420 LEU A O 1
ATOM 3093 N N . HIS A 1 421 ? 14.734 15.789 10.922 1 94.5 421 HIS A N 1
ATOM 3094 C CA . HIS A 1 421 ? 15.438 15.219 12.07 1 94.5 421 HIS A CA 1
ATOM 3095 C C . HIS A 1 421 ? 15.078 13.742 12.25 1 94.5 421 HIS A C 1
ATOM 3097 O O . HIS A 1 421 ? 15.438 13.141 13.266 1 94.5 421 HIS A O 1
ATOM 3103 N N . GLU A 1 422 ? 14.359 13.219 11.352 1 94.69 422 GLU A N 1
ATOM 3104 C CA . GLU A 1 422 ? 14.023 11.797 11.469 1 94.69 422 GLU A CA 1
ATOM 3105 C C . GLU A 1 422 ? 15.188 10.914 11.039 1 94.69 422 GLU A C 1
ATOM 3107 O O . GLU A 1 422 ? 15.445 9.875 11.656 1 94.69 422 GLU A O 1
ATOM 3112 N N . PRO A 1 423 ? 15.961 11.297 9.977 1 96.94 423 PRO A N 1
ATOM 3113 C CA . PRO A 1 423 ? 17.156 10.5 9.68 1 96.94 423 PRO A CA 1
ATOM 3114 C C . PRO A 1 423 ? 18.172 10.523 10.82 1 96.94 423 PRO A C 1
ATOM 3116 O O . PRO A 1 423 ? 18.188 11.461 11.625 1 96.94 423 PRO A O 1
ATOM 3119 N N . LEU A 1 424 ? 18.984 9.484 10.914 1 95.5 424 LEU A N 1
ATOM 3120 C CA . LEU A 1 424 ? 20.078 9.484 11.875 1 95.5 424 LEU A CA 1
ATOM 3121 C C . LEU A 1 424 ? 21.062 10.617 11.594 1 95.5 424 LEU A C 1
ATOM 3123 O O . LEU A 1 424 ? 21.734 11.102 12.5 1 95.5 424 LEU A O 1
ATOM 3127 N N . LEU A 1 425 ? 21.094 10.969 10.328 1 95.25 425 LEU A N 1
ATOM 3128 C CA . LEU A 1 425 ? 21.953 12.039 9.852 1 95.25 425 LEU A CA 1
ATOM 3129 C C . LEU A 1 425 ? 21.328 12.766 8.672 1 95.25 425 LEU A C 1
ATOM 3131 O O . LEU A 1 425 ? 20.938 12.125 7.691 1 95.25 425 LEU A O 1
ATOM 3135 N N . THR A 1 426 ? 21.094 14.055 8.828 1 98.19 426 THR A N 1
ATOM 3136 C CA . THR A 1 426 ? 20.672 14.914 7.727 1 98.19 426 THR A CA 1
ATOM 3137 C C . THR A 1 426 ? 21.75 15.953 7.422 1 98.19 426 THR A C 1
ATOM 3139 O O . THR A 1 426 ? 21.969 16.875 8.219 1 98.19 426 THR A O 1
ATOM 3142 N N . VAL A 1 427 ? 22.406 15.828 6.242 1 97.81 427 VAL A N 1
ATOM 3143 C CA . VAL A 1 427 ? 23.438 16.766 5.852 1 97.81 427 VAL A CA 1
ATOM 3144 C C . VAL A 1 427 ? 23.109 17.375 4.484 1 97.81 427 VAL A C 1
ATOM 3146 O O . VAL A 1 427 ? 22.219 16.891 3.789 1 97.81 427 VAL A O 1
ATOM 3149 N N . ALA A 1 428 ? 23.781 18.484 4.152 1 98.31 428 ALA A N 1
ATOM 3150 C CA . ALA A 1 428 ? 23.578 19.141 2.865 1 98.31 428 ALA A CA 1
ATOM 3151 C C . ALA A 1 428 ? 24.906 19.438 2.188 1 98.31 428 ALA A C 1
ATOM 3153 O O . ALA A 1 428 ? 25.938 19.562 2.854 1 98.31 428 ALA A O 1
ATOM 3154 N N . TRP A 1 429 ? 24.828 19.406 0.872 1 97.62 429 TRP A N 1
ATOM 3155 C CA . TRP A 1 429 ? 25.953 19.969 0.13 1 97.62 429 TRP A CA 1
ATOM 3156 C C . TRP A 1 429 ? 25.938 21.484 0.178 1 97.62 429 TRP A C 1
ATOM 3158 O O . TRP A 1 429 ? 24.922 22.094 0.519 1 97.62 429 TRP A O 1
ATOM 3168 N N . PRO A 1 430 ? 27.094 22.188 -0.114 1 93.62 430 PRO A N 1
ATOM 3169 C CA . PRO A 1 430 ? 27.234 23.609 0.159 1 93.62 430 PRO A CA 1
ATOM 3170 C C . PRO A 1 430 ? 26.266 24.469 -0.646 1 93.62 430 PRO A C 1
ATOM 3172 O O . PRO A 1 430 ? 25.844 25.531 -0.178 1 93.62 430 PRO A O 1
ATOM 3175 N N . ASN A 1 431 ? 25.891 24.047 -1.757 1 92.69 431 ASN A N 1
ATOM 3176 C CA . ASN A 1 431 ? 25.031 24.875 -2.613 1 92.69 431 ASN A CA 1
ATOM 3177 C C . ASN A 1 431 ? 23.562 24.594 -2.359 1 92.69 431 ASN A C 1
ATOM 3179 O O . ASN A 1 431 ? 22.688 25.125 -3.062 1 92.69 431 ASN A O 1
ATOM 3183 N N . ALA A 1 432 ? 23.25 23.812 -1.38 1 95.12 432 ALA A N 1
ATOM 3184 C CA . ALA A 1 432 ? 21.859 23.406 -1.14 1 95.12 432 ALA A CA 1
ATOM 3185 C C . ALA A 1 432 ? 21.062 24.547 -0.509 1 95.12 432 ALA A C 1
ATOM 3187 O O . ALA A 1 432 ? 21.609 25.359 0.244 1 95.12 432 ALA A O 1
ATOM 3188 N N . HIS A 1 433 ? 19.828 24.641 -0.874 1 94.69 433 HIS A N 1
ATOM 3189 C CA . HIS A 1 433 ? 18.859 25.562 -0.312 1 94.69 433 HIS A CA 1
ATOM 3190 C C . HIS A 1 433 ? 17.656 24.828 0.267 1 94.69 433 HIS A C 1
ATOM 3192 O O . HIS A 1 433 ? 17.203 23.828 -0.301 1 94.69 433 HIS A O 1
ATOM 3198 N N . LEU A 1 434 ? 17.234 25.25 1.397 1 94.94 434 LEU A N 1
ATOM 3199 C CA . LEU A 1 434 ? 16.078 24.672 2.076 1 94.94 434 LEU A CA 1
ATOM 3200 C C . LEU A 1 434 ? 14.969 25.703 2.252 1 94.94 434 LEU A C 1
ATOM 3202 O O . LEU A 1 434 ? 15.242 26.891 2.408 1 94.94 434 LEU A O 1
ATOM 3206 N N . GLY A 1 435 ? 13.789 25.281 2.229 1 91.25 435 GLY A N 1
ATOM 3207 C CA . GLY A 1 435 ? 12.656 26.172 2.434 1 91.25 435 GLY A CA 1
ATOM 3208 C C . GLY A 1 435 ? 11.336 25.422 2.551 1 91.25 435 GLY A C 1
ATOM 3209 O O . GLY A 1 435 ? 11.234 24.266 2.176 1 91.25 435 GLY A O 1
ATOM 3210 N N . PRO A 1 436 ? 10.352 26.078 3.162 1 86.94 436 PRO A N 1
ATOM 3211 C CA . PRO A 1 436 ? 9.031 25.469 3.285 1 86.94 436 PRO A CA 1
ATOM 3212 C C . PRO A 1 436 ? 8.352 25.266 1.934 1 86.94 436 PRO A C 1
ATOM 3214 O O . PRO A 1 436 ? 7.387 24.484 1.834 1 86.94 436 PRO A O 1
ATOM 3217 N N . MET A 1 437 ? 8.656 26 0.974 1 81.88 437 MET A N 1
ATOM 3218 C CA . MET A 1 437 ? 8.195 25.922 -0.41 1 81.88 437 MET A CA 1
ATOM 3219 C C . MET A 1 437 ? 9.18 26.594 -1.352 1 81.88 437 MET A C 1
ATOM 3221 O O . MET A 1 437 ? 10.242 27.047 -0.922 1 81.88 437 MET A O 1
ATOM 3225 N N . GLY A 1 438 ? 8.891 26.547 -2.631 1 79.19 438 GLY A N 1
ATOM 3226 C CA . GLY A 1 438 ? 9.703 27.344 -3.535 1 79.19 438 GLY A CA 1
ATOM 3227 C C . GLY A 1 438 ? 9.812 28.797 -3.117 1 79.19 438 GLY A C 1
ATOM 3228 O O . GLY A 1 438 ? 8.828 29.406 -2.695 1 79.19 438 GLY A O 1
ATOM 3229 N N . LEU A 1 439 ? 10.93 29.391 -3.131 1 79.81 439 LEU A N 1
ATOM 3230 C CA . LEU A 1 439 ? 11.266 30.641 -2.467 1 79.81 439 LEU A CA 1
ATOM 3231 C C . LEU A 1 439 ? 10.477 31.797 -3.066 1 79.81 439 LEU A C 1
ATOM 3233 O O . LEU A 1 439 ? 9.977 32.656 -2.338 1 79.81 439 LEU A O 1
ATOM 3237 N N . GLU A 1 440 ? 10.422 31.766 -4.391 1 74.38 440 GLU A N 1
ATOM 3238 C CA . GLU A 1 440 ? 9.648 32.844 -5 1 74.38 440 GLU A CA 1
ATOM 3239 C C . GLU A 1 440 ? 8.18 32.75 -4.59 1 74.38 440 GLU A C 1
ATOM 3241 O O . GLU A 1 440 ? 7.562 33.781 -4.281 1 74.38 440 GLU A O 1
ATOM 3246 N N . GLY A 1 441 ? 7.691 31.578 -4.566 1 73 441 GLY A N 1
ATOM 3247 C CA . GLY A 1 441 ? 6.324 31.375 -4.109 1 73 441 GLY A CA 1
ATOM 3248 C C . GLY A 1 441 ? 6.109 31.781 -2.664 1 73 441 GLY A C 1
ATOM 3249 O O . GLY A 1 441 ? 5.109 32.406 -2.336 1 73 441 GLY A O 1
ATOM 3250 N N . ALA A 1 442 ? 7.023 31.562 -1.91 1 75.69 442 ALA A N 1
ATOM 3251 C CA . ALA A 1 442 ? 6.957 31.922 -0.495 1 75.69 442 ALA A CA 1
ATOM 3252 C C . ALA A 1 442 ? 6.918 33.438 -0.312 1 75.69 442 ALA A C 1
ATOM 3254 O O . ALA A 1 442 ? 6.156 33.938 0.512 1 75.69 442 ALA A O 1
ATOM 3255 N N . VAL A 1 443 ? 7.738 34.094 -1.084 1 77.25 443 VAL A N 1
ATOM 3256 C CA . VAL A 1 443 ? 7.824 35.562 -0.988 1 77.25 443 VAL A CA 1
ATOM 3257 C C . VAL A 1 443 ? 6.504 36.188 -1.423 1 77.25 443 VAL A C 1
ATOM 3259 O O . VAL A 1 443 ? 5.957 37.062 -0.725 1 77.25 443 VAL A O 1
ATOM 3262 N N . ARG A 1 444 ? 6.012 35.656 -2.441 1 75.38 444 ARG A N 1
ATOM 3263 C CA . ARG A 1 444 ? 4.777 36.219 -2.977 1 75.38 444 ARG A CA 1
ATOM 3264 C C . ARG A 1 444 ? 3.605 35.969 -2.035 1 75.38 444 ARG A C 1
ATOM 3266 O O . ARG A 1 444 ? 2.764 36.844 -1.839 1 75.38 444 ARG A O 1
ATOM 3273 N N . LEU A 1 445 ? 3.605 34.906 -1.442 1 72.94 445 LEU A N 1
ATOM 3274 C CA . LEU A 1 445 ? 2.527 34.562 -0.524 1 72.94 445 LEU A CA 1
ATOM 3275 C C . LEU A 1 445 ? 2.697 35.25 0.812 1 72.94 445 LEU A C 1
ATOM 3277 O O . LEU A 1 445 ? 1.736 35.812 1.351 1 72.94 445 LEU A O 1
ATOM 3281 N N . GLY A 1 446 ? 3.844 35.312 1.232 1 73.75 446 GLY A N 1
ATOM 3282 C CA . GLY A 1 446 ? 4.125 35.844 2.547 1 73.75 446 GLY A CA 1
ATOM 3283 C C . GLY A 1 446 ? 3.986 37.375 2.598 1 73.75 446 GLY A C 1
ATOM 3284 O O . GLY A 1 446 ? 3.605 37.938 3.629 1 73.75 446 GLY A O 1
ATOM 3285 N N . LEU A 1 447 ? 4.344 38 1.479 1 75.38 447 LEU A N 1
ATOM 3286 C CA . LEU A 1 447 ? 4.34 39.438 1.441 1 75.38 447 LEU A CA 1
ATOM 3287 C C . LEU A 1 447 ? 3.199 39.969 0.569 1 75.38 447 LEU A C 1
ATOM 3289 O O . LEU A 1 447 ? 3.289 41.062 0.012 1 75.38 447 LEU A O 1
ATOM 3293 N N . ARG A 1 448 ? 2.256 39.094 0.443 1 76.88 448 ARG A N 1
ATOM 3294 C CA . ARG A 1 448 ? 1.175 39.406 -0.483 1 76.88 448 ARG A CA 1
ATOM 3295 C C . ARG A 1 448 ? 0.597 40.781 -0.188 1 76.88 448 ARG A C 1
ATOM 3297 O O . ARG A 1 448 ? 0.488 41.625 -1.085 1 76.88 448 ARG A O 1
ATOM 3304 N N . LYS A 1 449 ? 0.252 41.062 1.053 1 76.38 449 LYS A N 1
ATOM 3305 C CA . LYS A 1 449 ? -0.361 42.344 1.419 1 76.38 449 LYS A CA 1
ATOM 3306 C C . LYS A 1 449 ? 0.59 43.5 1.158 1 76.38 449 LYS A C 1
ATOM 3308 O O . LYS A 1 449 ? 0.188 44.531 0.606 1 76.38 449 LYS A O 1
ATOM 3313 N N . GLU A 1 450 ? 1.812 43.25 1.535 1 81.12 450 GLU A N 1
ATOM 3314 C CA . GLU A 1 450 ? 2.818 44.281 1.337 1 81.12 450 GLU A CA 1
ATOM 3315 C C . GLU A 1 450 ? 3.061 44.531 -0.148 1 81.12 450 GLU A C 1
ATOM 3317 O O . GLU A 1 450 ? 3.229 45.688 -0.564 1 81.12 450 GLU A O 1
ATOM 3322 N N . LEU A 1 451 ? 3.068 43.562 -0.896 1 84.31 451 LEU A N 1
ATOM 3323 C CA . LEU A 1 451 ? 3.334 43.656 -2.326 1 84.31 451 LEU A CA 1
ATOM 3324 C C . LEU A 1 451 ? 2.152 44.312 -3.055 1 84.31 451 LEU A C 1
ATOM 3326 O O . LEU A 1 451 ? 2.34 45.094 -3.971 1 84.31 451 LEU A O 1
ATOM 3330 N N . GLU A 1 452 ? 1.005 43.938 -2.604 1 82.19 452 GLU A N 1
ATOM 3331 C CA . GLU A 1 452 ? -0.197 44.5 -3.211 1 82.19 452 GLU A CA 1
ATOM 3332 C C . GLU A 1 452 ? -0.301 46 -2.941 1 82.19 452 GLU A C 1
ATOM 3334 O O . GLU A 1 452 ? -0.917 46.719 -3.717 1 82.19 452 GLU A O 1
ATOM 3339 N N . ALA A 1 453 ? 0.293 46.406 -1.868 1 86.31 453 ALA A N 1
ATOM 3340 C CA . ALA A 1 453 ? 0.262 47.812 -1.489 1 86.31 453 ALA A CA 1
ATOM 3341 C C . ALA A 1 453 ? 1.171 48.656 -2.391 1 86.31 453 ALA A C 1
ATOM 3343 O O . ALA A 1 453 ? 1.05 49.875 -2.445 1 86.31 453 ALA A O 1
ATOM 3344 N N . ILE A 1 454 ? 2.016 47.938 -3.094 1 89.75 454 ILE A N 1
ATOM 3345 C CA . ILE A 1 454 ? 2.902 48.625 -4.027 1 89.75 454 ILE A CA 1
ATOM 3346 C C . ILE A 1 454 ? 2.193 48.812 -5.363 1 89.75 454 ILE A C 1
ATOM 3348 O O . ILE A 1 454 ? 1.982 47.875 -6.113 1 89.75 454 ILE A O 1
ATOM 3352 N N . ALA A 1 455 ? 1.798 50.031 -5.715 1 87.25 455 ALA A N 1
ATOM 3353 C CA . ALA A 1 455 ? 0.971 50.344 -6.879 1 87.25 455 ALA A CA 1
ATOM 3354 C C . ALA A 1 455 ? 1.749 50.125 -8.172 1 87.25 455 ALA A C 1
ATOM 3356 O O . ALA A 1 455 ? 1.212 49.594 -9.148 1 87.25 455 ALA A O 1
ATOM 3357 N N . ASP A 1 456 ? 2.959 50.562 -8.148 1 89.81 456 ASP A N 1
ATOM 3358 C CA . ASP A 1 456 ? 3.787 50.469 -9.344 1 89.81 456 ASP A CA 1
ATOM 3359 C C . ASP A 1 456 ? 4.234 49.031 -9.586 1 89.81 456 ASP A C 1
ATOM 3361 O O . ASP A 1 456 ? 4.875 48.406 -8.734 1 89.81 456 ASP A O 1
ATOM 3365 N N . GLU A 1 457 ? 3.83 48.531 -10.797 1 87.56 457 GLU A N 1
ATOM 3366 C CA . GLU A 1 457 ? 4.133 47.125 -11.141 1 87.56 457 GLU A CA 1
ATOM 3367 C C . GLU A 1 457 ? 5.637 46.875 -11.133 1 87.56 457 GLU A C 1
ATOM 3369 O O . GLU A 1 457 ? 6.09 45.844 -10.672 1 87.56 457 GLU A O 1
ATOM 3374 N N . SER A 1 458 ? 6.375 47.781 -11.734 1 88.62 458 SER A N 1
ATOM 3375 C CA . SER A 1 458 ? 7.824 47.625 -11.773 1 88.62 458 SER A CA 1
ATOM 3376 C C . SER A 1 458 ? 8.422 47.625 -10.375 1 88.62 458 SER A C 1
ATOM 3378 O O . SER A 1 458 ? 9.328 46.844 -10.078 1 88.62 458 SER A O 1
ATOM 3380 N N . ALA A 1 459 ? 7.922 48.438 -9.539 1 89.62 459 ALA A N 1
ATOM 3381 C CA . ALA A 1 459 ? 8.375 48.5 -8.148 1 89.62 459 ALA A CA 1
ATOM 3382 C C . ALA A 1 459 ? 7.988 47.25 -7.387 1 89.62 459 ALA A C 1
ATOM 3384 O O . ALA A 1 459 ? 8.742 46.781 -6.539 1 89.62 459 ALA A O 1
ATOM 3385 N N . ARG A 1 460 ? 6.855 46.781 -7.656 1 88.94 460 ARG A N 1
ATOM 3386 C CA . ARG A 1 460 ? 6.391 45.531 -7.035 1 88.94 460 ARG A CA 1
ATOM 3387 C C . ARG A 1 460 ? 7.289 44.375 -7.414 1 88.94 460 ARG A C 1
ATOM 3389 O O . ARG A 1 460 ? 7.688 43.594 -6.555 1 88.94 460 ARG A O 1
ATOM 3396 N N . GLU A 1 461 ? 7.574 44.312 -8.656 1 87.25 461 GLU A N 1
ATOM 3397 C CA . GLU A 1 461 ? 8.43 43.219 -9.125 1 87.25 461 GLU A CA 1
ATOM 3398 C C . GLU A 1 461 ? 9.836 43.344 -8.539 1 87.25 461 GLU A C 1
ATOM 3400 O O . GLU A 1 461 ? 10.484 42.344 -8.258 1 87.25 461 GLU A O 1
ATOM 3405 N N . GLU A 1 462 ? 10.258 44.562 -8.477 1 89.38 462 GLU A N 1
ATOM 3406 C CA . GLU A 1 462 ? 11.562 44.781 -7.855 1 89.38 462 GLU A CA 1
ATOM 3407 C C . GLU A 1 462 ? 11.547 44.375 -6.383 1 89.38 462 GLU A C 1
ATOM 3409 O O . GLU A 1 462 ? 12.523 43.781 -5.883 1 89.38 462 GLU A O 1
ATOM 3414 N N . ALA A 1 463 ? 10.516 44.688 -5.734 1 88.88 463 ALA A N 1
ATOM 3415 C CA . ALA A 1 463 ? 10.352 44.281 -4.344 1 88.88 463 ALA A CA 1
ATOM 3416 C C . ALA A 1 463 ? 10.336 42.75 -4.223 1 88.88 463 ALA A C 1
ATOM 3418 O O . ALA A 1 463 ? 10.922 42.188 -3.297 1 88.88 463 ALA A O 1
ATOM 3419 N N . VAL A 1 464 ? 9.688 42.156 -5.105 1 85.69 464 VAL A N 1
ATOM 3420 C CA . VAL A 1 464 ? 9.648 40.719 -5.141 1 85.69 464 VAL A CA 1
ATOM 3421 C C . VAL A 1 464 ? 11.062 40.156 -5.363 1 85.69 464 VAL A C 1
ATOM 3423 O O . VAL A 1 464 ? 11.477 39.219 -4.695 1 85.69 464 VAL A O 1
ATOM 3426 N N . ARG A 1 465 ? 11.719 40.75 -6.27 1 87.19 465 ARG A N 1
ATOM 3427 C CA . ARG A 1 465 ? 13.078 40.312 -6.57 1 87.19 465 ARG A CA 1
ATOM 3428 C C . ARG A 1 465 ? 13.977 40.469 -5.348 1 87.19 465 ARG A C 1
ATOM 3430 O O . ARG A 1 465 ? 14.781 39.562 -5.055 1 87.19 465 ARG A O 1
ATOM 3437 N N . GLN A 1 466 ? 13.867 41.562 -4.723 1 88.56 466 GLN A N 1
ATOM 3438 C CA . GLN A 1 466 ? 14.68 41.812 -3.535 1 88.56 466 GLN A CA 1
ATOM 3439 C C . GLN A 1 466 ? 14.312 40.844 -2.408 1 88.56 466 GLN A C 1
ATOM 3441 O O . GLN A 1 466 ? 15.195 40.281 -1.752 1 88.56 466 GLN A O 1
ATOM 3446 N N . ALA A 1 467 ? 13.102 40.719 -2.209 1 86.88 467 ALA A N 1
ATOM 3447 C CA . ALA A 1 467 ? 12.633 39.812 -1.17 1 86.88 467 ALA A CA 1
ATOM 3448 C C . ALA A 1 467 ? 13.031 38.375 -1.486 1 86.88 467 ALA A C 1
ATOM 3450 O O . ALA A 1 467 ? 13.375 37.594 -0.586 1 86.88 467 ALA A O 1
ATOM 3451 N N . THR A 1 468 ? 12.969 38.031 -2.74 1 85.62 468 THR A N 1
ATOM 3452 C CA . THR A 1 468 ? 13.359 36.719 -3.166 1 85.62 468 THR A CA 1
ATOM 3453 C C . THR A 1 468 ? 14.852 36.469 -2.967 1 85.62 468 THR A C 1
ATOM 3455 O O . THR A 1 468 ? 15.281 35.406 -2.545 1 85.62 468 THR A O 1
ATOM 3458 N N . ALA A 1 469 ? 15.555 37.469 -3.295 1 87.75 469 ALA A N 1
ATOM 3459 C CA . ALA A 1 469 ? 17 37.406 -3.08 1 87.75 469 ALA A CA 1
ATOM 3460 C C . ALA A 1 469 ? 17.312 37.219 -1.602 1 87.75 469 ALA A C 1
ATOM 3462 O O . ALA A 1 469 ? 18.203 36.438 -1.245 1 87.75 469 ALA A O 1
ATOM 3463 N N . ALA A 1 470 ? 16.703 37.969 -0.79 1 87.38 470 ALA A N 1
ATOM 3464 C CA . ALA A 1 470 ? 16.875 37.812 0.653 1 87.38 470 ALA A CA 1
ATOM 3465 C C . ALA A 1 470 ? 16.469 36.438 1.125 1 87.38 470 ALA A C 1
ATOM 3467 O O . ALA A 1 470 ? 17.125 35.844 1.98 1 87.38 470 ALA A O 1
ATOM 3468 N N . ALA A 1 471 ? 15.391 36.031 0.623 1 86.44 471 ALA A N 1
ATOM 3469 C CA . ALA A 1 471 ? 14.922 34.688 0.959 1 86.44 471 ALA A CA 1
ATOM 3470 C C . ALA A 1 471 ? 15.922 33.656 0.513 1 86.44 471 ALA A C 1
ATOM 3472 O O . ALA A 1 471 ? 16.141 32.656 1.218 1 86.44 471 ALA A O 1
ATOM 3473 N N . GLN A 1 472 ? 16.438 33.844 -0.621 1 87.88 472 GLN A N 1
ATOM 3474 C CA . GLN A 1 472 ? 17.438 32.906 -1.149 1 87.88 472 GLN A CA 1
ATOM 3475 C C . GLN A 1 472 ? 18.672 32.875 -0.257 1 87.88 472 GLN A C 1
ATOM 3477 O O . GLN A 1 472 ? 19.25 31.812 -0.041 1 87.88 472 GLN A O 1
ATOM 3482 N N . GLU A 1 473 ? 19.062 34 0.152 1 90 473 GLU A N 1
ATOM 3483 C CA . GLU A 1 473 ? 20.203 34.062 1.062 1 90 473 GLU A CA 1
ATOM 3484 C C . GLU A 1 473 ? 19.906 33.312 2.367 1 90 473 GLU A C 1
ATOM 3486 O O . GLU A 1 473 ? 20.766 32.625 2.889 1 90 473 GLU A O 1
ATOM 3491 N N . ASN A 1 474 ? 18.812 33.531 2.893 1 90.38 474 ASN A N 1
ATOM 3492 C CA . ASN A 1 474 ? 18.422 32.875 4.133 1 90.38 474 ASN A CA 1
ATOM 3493 C C . ASN A 1 474 ? 18.281 31.375 3.941 1 90.38 474 ASN A C 1
ATOM 3495 O O . ASN A 1 474 ? 18.5 30.594 4.875 1 90.38 474 ASN A O 1
ATOM 3499 N N . ALA A 1 475 ? 17.969 30.969 2.732 1 93.31 475 ALA A N 1
ATOM 3500 C CA . ALA A 1 475 ? 17.641 29.578 2.43 1 93.31 475 ALA A CA 1
ATOM 3501 C C . ALA A 1 475 ? 18.891 28.719 2.34 1 93.31 475 ALA A C 1
ATOM 3503 O O . ALA A 1 475 ? 18.812 27.484 2.246 1 93.31 475 ALA A O 1
ATOM 3504 N N . LYS A 1 476 ? 20.047 29.312 2.389 1 93.56 476 LYS A N 1
ATOM 3505 C CA . LYS A 1 476 ? 21.297 28.562 2.27 1 93.56 476 LYS A CA 1
ATOM 3506 C C . LYS A 1 476 ? 21.406 27.5 3.352 1 93.56 476 LYS A C 1
ATOM 3508 O O . LYS A 1 476 ? 21.047 27.75 4.508 1 93.56 476 LYS A O 1
ATOM 3513 N N . ALA A 1 477 ? 21.969 26.344 2.936 1 94.69 477 ALA A N 1
ATOM 3514 C CA . ALA A 1 477 ? 22.062 25.188 3.826 1 94.69 477 ALA A CA 1
ATOM 3515 C C . ALA A 1 477 ? 22.875 25.531 5.078 1 94.69 477 ALA A C 1
ATOM 3517 O O . ALA A 1 477 ? 22.562 25.031 6.168 1 94.69 477 ALA A O 1
ATOM 3518 N N . ILE A 1 478 ? 23.812 26.359 4.93 1 93.62 478 ILE A N 1
ATOM 3519 C CA . ILE A 1 478 ? 24.672 26.719 6.059 1 93.62 478 ILE A CA 1
ATOM 3520 C C . ILE A 1 478 ? 23.844 27.422 7.133 1 93.62 478 ILE A C 1
ATOM 3522 O O . ILE A 1 478 ? 24.094 27.25 8.328 1 93.62 478 ILE A O 1
ATOM 3526 N N . ASN A 1 479 ? 22.891 28.281 6.742 1 93.31 479 ASN A N 1
ATOM 3527 C CA . ASN A 1 479 ? 22 28.938 7.695 1 93.31 479 ASN A CA 1
ATOM 3528 C C . ASN A 1 479 ? 21.109 27.938 8.414 1 93.31 479 ASN A C 1
ATOM 3530 O O . ASN A 1 479 ? 20.828 28.078 9.609 1 93.31 479 ASN A O 1
ATOM 3534 N N . ALA A 1 480 ? 20.641 26.906 7.727 1 93.19 480 ALA A N 1
ATOM 3535 C CA . ALA A 1 480 ? 19.844 25.844 8.344 1 93.19 480 ALA A CA 1
ATOM 3536 C C . ALA A 1 480 ? 20.672 25.094 9.383 1 93.19 480 ALA A C 1
ATOM 3538 O O . ALA A 1 480 ? 20.156 24.75 10.461 1 93.19 480 ALA A O 1
ATOM 3539 N N . ALA A 1 481 ? 21.891 24.781 9.008 1 91.25 481 ALA A N 1
ATOM 3540 C CA . ALA A 1 481 ? 22.766 24.094 9.945 1 91.25 481 ALA A CA 1
ATOM 3541 C C . ALA A 1 481 ? 23.062 24.969 11.164 1 91.25 481 ALA A C 1
ATOM 3543 O O . ALA A 1 481 ? 23.188 24.453 12.281 1 91.25 481 ALA A O 1
ATOM 3544 N N . GLN A 1 482 ? 23.156 26.297 10.953 1 91.38 482 GLN A N 1
ATOM 3545 C CA . GLN A 1 482 ? 23.453 27.234 12.023 1 91.38 482 GLN A CA 1
ATOM 3546 C C . GLN A 1 482 ? 22.406 27.188 13.125 1 91.38 482 GLN A C 1
ATOM 3548 O O . GLN A 1 482 ? 22.719 27.375 14.297 1 91.38 482 GLN A O 1
ATOM 3553 N N . ILE A 1 483 ? 21.188 26.953 12.734 1 91.12 483 ILE A N 1
ATOM 3554 C CA . ILE A 1 483 ? 20.125 26.906 13.727 1 91.12 483 ILE A CA 1
ATOM 3555 C C . ILE A 1 483 ? 19.688 25.469 13.961 1 91.12 483 ILE A C 1
ATOM 3557 O O . ILE A 1 483 ? 18.609 25.203 14.492 1 91.12 483 ILE A O 1
ATOM 3561 N N . PHE A 1 484 ? 20.422 24.469 13.398 1 91.31 484 PHE A N 1
ATOM 3562 C CA . PHE A 1 484 ? 20.344 23.047 13.656 1 91.31 484 PHE A CA 1
ATOM 3563 C C . PHE A 1 484 ? 19.062 22.453 13.086 1 91.31 484 PHE A C 1
ATOM 3565 O O . PHE A 1 484 ? 18.469 21.547 13.672 1 91.31 484 PHE A O 1
ATOM 3572 N N . GLU A 1 485 ? 18.531 23.047 11.992 1 93.44 485 GLU A N 1
ATOM 3573 C CA . GLU A 1 485 ? 17.5 22.344 11.242 1 93.44 485 GLU A CA 1
ATOM 3574 C C . GLU A 1 485 ? 18.031 21.094 10.57 1 93.44 485 GLU A C 1
ATOM 3576 O O . GLU A 1 485 ? 17.297 20.141 10.312 1 93.44 485 GLU A O 1
ATOM 3581 N N . ILE A 1 486 ? 19.312 21.094 10.211 1 95.69 486 ILE A N 1
ATOM 3582 C CA . ILE A 1 486 ? 20.047 19.922 9.727 1 95.69 486 ILE A CA 1
ATOM 3583 C C . ILE A 1 486 ? 21.328 19.75 10.531 1 95.69 486 ILE A C 1
ATOM 3585 O O . ILE A 1 486 ? 21.734 20.641 11.273 1 95.69 486 ILE A O 1
ATOM 3589 N N . ASP A 1 487 ? 21.906 18.625 10.352 1 94.25 487 ASP A N 1
ATOM 3590 C CA . ASP A 1 487 ? 23.031 18.281 11.211 1 94.25 487 ASP A CA 1
ATOM 3591 C C . ASP A 1 487 ? 24.312 18.984 10.758 1 94.25 487 ASP A C 1
ATOM 3593 O O . ASP A 1 487 ? 25.172 19.328 11.578 1 94.25 487 ASP A O 1
ATOM 3597 N N . ASP A 1 488 ? 24.469 19.125 9.43 1 92.81 488 ASP A N 1
ATOM 3598 C CA . ASP A 1 488 ? 25.734 19.656 8.945 1 92.81 488 ASP A CA 1
ATOM 3599 C C . ASP A 1 488 ? 25.656 20 7.461 1 92.81 488 ASP A C 1
ATOM 3601 O O . ASP A 1 488 ? 24.688 19.641 6.785 1 92.81 488 ASP A O 1
ATOM 3605 N N . VAL A 1 489 ? 26.562 20.891 7.023 1 96.69 489 VAL A N 1
ATOM 3606 C CA . VAL A 1 489 ? 26.891 21.094 5.617 1 96.69 489 VAL A CA 1
ATOM 3607 C C . VAL A 1 489 ? 28.281 20.531 5.332 1 96.69 489 VAL A C 1
ATOM 3609 O O . VAL A 1 489 ? 29.25 20.891 6.004 1 96.69 489 VAL A O 1
ATOM 3612 N N . ILE A 1 490 ? 28.344 19.656 4.324 1 97.25 490 ILE A N 1
ATOM 3613 C CA . ILE A 1 490 ? 29.578 18.875 4.207 1 97.25 490 ILE A CA 1
ATOM 3614 C C . ILE A 1 490 ? 30.172 19.078 2.818 1 97.25 490 ILE A C 1
ATOM 3616 O O . ILE A 1 490 ? 29.5 19.531 1.898 1 97.25 490 ILE A O 1
ATOM 3620 N N . ASP A 1 491 ? 31.516 18.75 2.715 1 96.88 491 ASP A N 1
ATOM 3621 C CA . ASP A 1 491 ? 32.125 18.547 1.409 1 96.88 491 ASP A CA 1
ATOM 3622 C C . ASP A 1 491 ? 31.531 17.328 0.696 1 96.88 491 ASP A C 1
ATOM 3624 O O . ASP A 1 491 ? 31.531 16.234 1.239 1 96.88 491 ASP A O 1
ATOM 3628 N N . PRO A 1 492 ? 30.984 17.578 -0.506 1 97.94 492 PRO A N 1
ATOM 3629 C CA . PRO A 1 492 ? 30.406 16.438 -1.227 1 97.94 492 PRO A CA 1
ATOM 3630 C C . PRO A 1 492 ? 31.312 15.219 -1.23 1 97.94 492 PRO A C 1
ATOM 3632 O O . PRO A 1 492 ? 30.828 14.086 -1.188 1 97.94 492 PRO A O 1
ATOM 3635 N N . ALA A 1 493 ? 32.594 15.375 -1.225 1 97.62 493 ALA A N 1
ATOM 3636 C CA . ALA A 1 493 ? 33.562 14.281 -1.295 1 97.62 493 ALA A CA 1
ATOM 3637 C C . ALA A 1 493 ? 33.562 13.469 -0.002 1 97.62 493 ALA A C 1
ATOM 3639 O O . ALA A 1 493 ? 34.094 12.352 0.037 1 97.62 493 ALA A O 1
ATOM 3640 N N . GLU A 1 494 ? 33 13.992 1.041 1 95.94 494 GLU A N 1
ATOM 3641 C CA . GLU A 1 494 ? 32.969 13.32 2.338 1 95.94 494 GLU A CA 1
ATOM 3642 C C . GLU A 1 494 ? 31.719 12.461 2.488 1 95.94 494 GLU A C 1
ATOM 3644 O O . GLU A 1 494 ? 31.578 11.719 3.461 1 95.94 494 GLU A O 1
ATOM 3649 N N . THR A 1 495 ? 30.797 12.555 1.546 1 98.25 495 THR A N 1
ATOM 3650 C CA . THR A 1 495 ? 29.469 11.969 1.673 1 98.25 495 THR A CA 1
ATOM 3651 C C . THR A 1 495 ? 29.578 10.461 1.918 1 98.25 495 THR A C 1
ATOM 3653 O O . THR A 1 495 ? 28.984 9.945 2.871 1 98.25 495 THR A O 1
ATOM 3656 N N . ARG A 1 496 ? 30.328 9.742 1.131 1 98.19 496 ARG A N 1
ATOM 3657 C CA . ARG A 1 496 ? 30.438 8.281 1.199 1 98.19 496 ARG A CA 1
ATOM 3658 C C . ARG A 1 496 ? 30.906 7.836 2.576 1 98.19 496 ARG A C 1
ATOM 3660 O O . ARG A 1 496 ? 30.312 6.941 3.184 1 98.19 496 ARG A O 1
ATOM 3667 N N . SER A 1 497 ? 32 8.445 3.094 1 95.75 497 SER A N 1
ATOM 3668 C CA . SER A 1 497 ? 32.594 8.047 4.375 1 95.75 497 SER A CA 1
ATOM 3669 C C . SER A 1 497 ? 31.625 8.328 5.523 1 95.75 497 SER A C 1
ATOM 3671 O O . SER A 1 497 ? 31.516 7.527 6.453 1 95.75 497 SER A O 1
ATOM 3673 N N . LEU A 1 498 ? 30.891 9.453 5.492 1 95.25 498 LEU A N 1
ATOM 3674 C CA . LEU A 1 498 ? 29.938 9.805 6.531 1 95.25 498 LEU A CA 1
ATOM 3675 C C . LEU A 1 498 ? 28.766 8.82 6.555 1 95.25 498 LEU A C 1
ATOM 3677 O O . LEU A 1 498 ? 28.344 8.383 7.621 1 95.25 498 LEU A O 1
ATOM 3681 N N . VAL A 1 499 ? 28.281 8.523 5.375 1 97.5 499 VAL A N 1
ATOM 3682 C CA . VAL A 1 499 ? 27.172 7.578 5.254 1 97.5 499 VAL A CA 1
ATOM 3683 C C . VAL A 1 499 ? 27.594 6.211 5.781 1 97.5 499 VAL A C 1
ATOM 3685 O O . VAL A 1 499 ? 26.891 5.605 6.594 1 97.5 499 VAL A O 1
ATOM 3688 N N . ALA A 1 500 ? 28.766 5.746 5.344 1 96.5 500 ALA A N 1
ATOM 3689 C CA . ALA A 1 500 ? 29.266 4.445 5.766 1 96.5 500 ALA A CA 1
ATOM 3690 C C . ALA A 1 500 ? 29.438 4.383 7.281 1 96.5 500 ALA A C 1
ATOM 3692 O O . ALA A 1 500 ? 29.031 3.404 7.914 1 96.5 500 ALA A O 1
ATOM 3693 N N . SER A 1 501 ? 30.016 5.418 7.84 1 94.88 501 SER A N 1
ATOM 3694 C CA . SER A 1 501 ? 30.266 5.457 9.281 1 94.88 501 SER A CA 1
ATOM 3695 C C . SER A 1 501 ? 28.953 5.461 10.055 1 94.88 501 SER A C 1
ATOM 3697 O O . SER A 1 501 ? 28.828 4.785 11.086 1 94.88 501 SER A O 1
ATOM 3699 N N . THR A 1 502 ? 27.984 6.242 9.555 1 95.56 502 THR A N 1
ATOM 3700 C CA . THR A 1 502 ? 26.703 6.328 10.227 1 95.56 502 THR A CA 1
ATOM 3701 C C . THR A 1 502 ? 25.984 4.984 10.195 1 95.56 502 THR A C 1
ATOM 3703 O O . THR A 1 502 ? 25.469 4.527 11.219 1 95.56 502 THR A O 1
ATOM 3706 N N . PHE A 1 503 ? 25.953 4.328 9.047 1 96.38 503 PHE A N 1
ATOM 3707 C CA . PHE A 1 503 ? 25.297 3.031 8.938 1 96.38 503 PHE A CA 1
ATOM 3708 C C . PHE A 1 503 ? 26.016 1.99 9.789 1 96.38 503 PHE A C 1
ATOM 3710 O O . PHE A 1 503 ? 25.375 1.146 10.414 1 96.38 503 PHE A O 1
ATOM 3717 N N . ALA A 1 504 ? 27.344 2.041 9.859 1 91.88 504 ALA A N 1
ATOM 3718 C CA . ALA A 1 504 ? 28.109 1.109 10.688 1 91.88 504 ALA A CA 1
ATOM 3719 C C . ALA A 1 504 ? 27.734 1.262 12.164 1 91.88 504 ALA A C 1
ATOM 3721 O O . ALA A 1 504 ? 27.594 0.268 12.875 1 91.88 504 ALA A O 1
ATOM 3722 N N . ALA A 1 505 ? 27.578 2.455 12.562 1 91.44 505 ALA A N 1
ATOM 3723 C CA . ALA A 1 505 ? 27.234 2.73 13.961 1 91.44 505 ALA A CA 1
ATOM 3724 C C . ALA A 1 505 ? 25.797 2.311 14.266 1 91.44 505 ALA A C 1
ATOM 3726 O O . ALA A 1 505 ? 25.5 1.889 15.391 1 91.44 505 ALA A O 1
ATOM 3727 N N . ALA A 1 506 ? 24.953 2.4 13.336 1 91.56 506 ALA A N 1
ATOM 3728 C CA . ALA A 1 506 ? 23.531 2.219 13.555 1 91.56 506 ALA A CA 1
ATOM 3729 C C . ALA A 1 506 ? 23.141 0.744 13.484 1 91.56 506 ALA A C 1
ATOM 3731 O O . ALA A 1 506 ? 22.156 0.326 14.086 1 91.56 506 ALA A O 1
ATOM 3732 N N . MET A 1 507 ? 23.812 -0.016 12.75 1 87.19 507 MET A N 1
ATOM 3733 C CA . MET A 1 507 ? 23.391 -1.378 12.438 1 87.19 507 MET A CA 1
ATOM 3734 C C . MET A 1 507 ? 24.031 -2.379 13.398 1 87.19 507 MET A C 1
ATOM 3736 O O . MET A 1 507 ? 24.172 -3.559 13.07 1 87.19 507 MET A O 1
ATOM 3740 N N . ARG A 1 508 ? 24.312 -1.949 14.602 1 83.88 508 ARG A N 1
ATOM 3741 C CA . ARG A 1 508 ? 24.922 -2.824 15.594 1 83.88 508 ARG A CA 1
ATOM 3742 C C . ARG A 1 508 ? 23.859 -3.613 16.359 1 83.88 508 ARG A C 1
ATOM 3744 O O . ARG A 1 508 ? 24.156 -4.664 16.938 1 83.88 508 ARG A O 1
ATOM 3751 N N . GLU A 1 509 ? 22.594 -3.043 16.406 1 82 509 GLU A N 1
ATOM 3752 C CA . GLU A 1 509 ? 21.516 -3.645 17.172 1 82 509 GLU A CA 1
ATOM 3753 C C . GLU A 1 509 ? 20.391 -4.133 16.25 1 82 509 GLU A C 1
ATOM 3755 O O . GLU A 1 509 ? 20.219 -3.605 15.156 1 82 509 GLU A O 1
ATOM 3760 N N . PRO A 1 510 ? 19.703 -5.168 16.719 1 85.44 510 PRO A N 1
ATOM 3761 C CA . PRO A 1 510 ? 18.562 -5.621 15.93 1 85.44 510 PRO A CA 1
ATOM 3762 C C . PRO A 1 510 ? 17.484 -4.551 15.797 1 85.44 510 PRO A C 1
ATOM 3764 O O . PRO A 1 510 ? 17.328 -3.707 16.672 1 85.44 510 PRO A O 1
ATOM 3767 N N . LEU A 1 511 ? 16.781 -4.59 14.711 1 89.56 511 LEU A N 1
ATOM 3768 C CA . LEU A 1 511 ? 15.688 -3.654 14.477 1 89.56 511 LEU A CA 1
ATOM 3769 C C . LEU A 1 511 ? 14.539 -3.906 15.445 1 89.56 511 LEU A C 1
ATOM 3771 O O . LEU A 1 511 ? 14.297 -5.047 15.844 1 89.56 511 LEU A O 1
ATOM 3775 N N . PRO A 1 512 ? 13.891 -2.803 15.812 1 84.94 512 PRO A N 1
ATOM 3776 C CA . PRO A 1 512 ? 12.688 -3.002 16.625 1 84.94 512 PRO A CA 1
ATOM 3777 C C . PRO A 1 512 ? 11.586 -3.76 15.891 1 84.94 512 PRO A C 1
ATOM 3779 O O . PRO A 1 512 ? 11.695 -3.994 14.68 1 84.94 512 PRO A O 1
ATOM 3782 N N . LEU A 1 513 ? 10.562 -4.156 16.656 1 82.38 513 LEU A N 1
ATOM 3783 C CA . LEU A 1 513 ? 9.43 -4.863 16.062 1 82.38 513 LEU A CA 1
ATOM 3784 C C . LEU A 1 513 ? 8.695 -3.977 15.07 1 82.38 513 LEU A C 1
ATOM 3786 O O . LEU A 1 513 ? 8.602 -2.762 15.266 1 82.38 513 LEU A O 1
ATOM 3790 N N . ARG A 1 514 ? 8.203 -4.629 14.109 1 83.81 514 ARG A N 1
ATOM 3791 C CA . ARG A 1 514 ? 7.453 -3.902 13.086 1 83.81 514 ARG A CA 1
ATOM 3792 C C . ARG A 1 514 ? 6.137 -3.373 13.641 1 83.81 514 ARG A C 1
ATOM 3794 O O . ARG A 1 514 ? 5.484 -4.035 14.445 1 83.81 514 ARG A O 1
ATOM 3801 N N . ARG A 1 515 ? 5.848 -2.201 13.148 1 77.19 515 ARG A N 1
ATOM 3802 C CA . ARG A 1 515 ? 4.602 -1.557 13.547 1 77.19 515 ARG A CA 1
ATOM 3803 C C . ARG A 1 515 ? 3.49 -1.843 12.539 1 77.19 515 ARG A C 1
ATOM 3805 O O . ARG A 1 515 ? 3.762 -2.15 11.383 1 77.19 515 ARG A O 1
ATOM 3812 N N . SER A 1 516 ? 2.277 -1.846 13.055 1 79.94 516 SER A N 1
ATOM 3813 C CA . SER A 1 516 ? 1.119 -1.936 12.172 1 79.94 516 SER A CA 1
ATOM 3814 C C . SER A 1 516 ? 0.961 -0.67 11.336 1 79.94 516 SER A C 1
ATOM 3816 O O . SER A 1 516 ? 1.18 0.438 11.828 1 79.94 516 SER A O 1
ATOM 3818 N N . VAL A 1 517 ? 0.788 -0.91 10.055 1 89.38 517 VAL A N 1
ATOM 3819 C CA . VAL A 1 517 ? 0.571 0.221 9.156 1 89.38 517 VAL A CA 1
ATOM 3820 C C . VAL A 1 517 ? -0.653 -0.039 8.281 1 89.38 517 VAL A C 1
ATOM 3822 O O . VAL A 1 517 ? -0.861 -1.16 7.812 1 89.38 517 VAL A O 1
ATOM 3825 N N . VAL A 1 518 ? -1.53 0.921 8.172 1 90.12 518 VAL A N 1
ATOM 3826 C CA . VAL A 1 518 ? -2.584 0.92 7.164 1 90.12 518 VAL A CA 1
ATOM 3827 C C . VAL A 1 518 ? -2.188 1.825 6 1 90.12 518 VAL A C 1
ATOM 3829 O O . VAL A 1 518 ? -2.076 3.043 6.16 1 90.12 518 VAL A O 1
ATOM 3832 N N . ASP A 1 519 ? -1.986 1.192 4.906 1 90.38 519 ASP A N 1
ATOM 3833 C CA . ASP A 1 519 ? -1.655 1.987 3.727 1 90.38 519 ASP A CA 1
ATOM 3834 C C . ASP A 1 519 ? -2.748 3.01 3.428 1 90.38 519 ASP A C 1
ATOM 3836 O O . ASP A 1 519 ? -3.938 2.709 3.551 1 90.38 519 ASP A O 1
ATOM 3840 N N . THR A 1 520 ? -2.359 4.246 3.041 1 89.12 520 THR A N 1
ATOM 3841 C CA . THR A 1 520 ? -3.338 5.312 2.857 1 89.12 520 THR A CA 1
ATOM 3842 C C . THR A 1 520 ? -4.039 5.172 1.51 1 89.12 520 THR A C 1
ATOM 3844 O O . THR A 1 520 ? -5.059 5.824 1.266 1 89.12 520 THR A O 1
ATOM 3847 N N . TRP A 1 521 ? -3.426 4.418 0.69 1 87.31 521 TRP A N 1
ATOM 3848 C CA . TRP A 1 521 ? -3.979 4.23 -0.648 1 87.31 521 TRP A CA 1
ATOM 3849 C C . TRP A 1 521 ? -4.105 2.748 -0.983 1 87.31 521 TRP A C 1
ATOM 3851 O O . TRP A 1 521 ? -3.34 1.923 -0.48 1 87.31 521 TRP A O 1
ATOM 3861 N N . MET B 1 1 ? -24.125 32.188 49.719 1 39.34 1 MET B N 1
ATOM 3862 C CA . MET B 1 1 ? -22.844 31.734 49.188 1 39.34 1 MET B CA 1
ATOM 3863 C C . MET B 1 1 ? -21.875 32.906 49.031 1 39.34 1 MET B C 1
ATOM 3865 O O . MET B 1 1 ? -22.219 33.906 48.406 1 39.34 1 MET B O 1
ATOM 3869 N N . ALA B 1 2 ? -21.031 33.094 50.062 1 51.78 2 ALA B N 1
ATOM 3870 C CA . ALA B 1 2 ? -20.156 34.25 50.219 1 51.78 2 ALA B CA 1
ATOM 3871 C C . ALA B 1 2 ? -19.438 34.594 48.906 1 51.78 2 ALA B C 1
ATOM 3873 O O . ALA B 1 2 ? -18.984 33.688 48.188 1 51.78 2 ALA B O 1
ATOM 3874 N N . ASP B 1 3 ? -19.75 35.656 48.281 1 50.81 3 ASP B N 1
ATOM 3875 C CA . ASP B 1 3 ? -19.078 36.219 47.094 1 50.81 3 ASP B CA 1
ATOM 3876 C C . ASP B 1 3 ? -17.562 36.156 47.25 1 50.81 3 ASP B C 1
ATOM 3878 O O . ASP B 1 3 ? -16.969 36.969 47.969 1 50.81 3 ASP B O 1
ATOM 3882 N N . GLU B 1 4 ? -17.031 35.031 47.656 1 59.78 4 GLU B N 1
ATOM 3883 C CA . GLU B 1 4 ? -15.609 34.812 47.875 1 59.78 4 GLU B CA 1
ATOM 3884 C C . GLU B 1 4 ? -14.789 35.625 46.844 1 59.78 4 GLU B C 1
ATOM 3886 O O . GLU B 1 4 ? -15.023 35.5 45.656 1 59.78 4 GLU B O 1
ATOM 3891 N N . GLN B 1 5 ? -14.344 36.75 47.188 1 76.5 5 GLN B N 1
ATOM 3892 C CA . GLN B 1 5 ? -13.516 37.656 46.406 1 76.5 5 GLN B CA 1
ATOM 3893 C C . GLN B 1 5 ? -12.344 36.906 45.75 1 76.5 5 GLN B C 1
ATOM 3895 O O . GLN B 1 5 ? -11.5 36.344 46.469 1 76.5 5 GLN B O 1
ATOM 3900 N N . LEU B 1 6 ? -12.422 36.469 44.438 1 84.81 6 LEU B N 1
ATOM 3901 C CA . LEU B 1 6 ? -11.359 35.781 43.688 1 84.81 6 LEU B CA 1
ATOM 3902 C C . LEU B 1 6 ? -10.07 36.594 43.719 1 84.81 6 LEU B C 1
ATOM 3904 O O . LEU B 1 6 ? -10.109 37.844 43.688 1 84.81 6 LEU B O 1
ATOM 3908 N N . ARG B 1 7 ? -8.977 35.938 44 1 89.75 7 ARG B N 1
ATOM 3909 C CA . ARG B 1 7 ? -7.668 36.562 43.906 1 89.75 7 ARG B CA 1
ATOM 3910 C C . ARG B 1 7 ? -7.457 37.156 42.5 1 89.75 7 ARG B C 1
ATOM 3912 O O . ARG B 1 7 ? -8.039 36.688 41.531 1 89.75 7 ARG B O 1
ATOM 3919 N N . GLU B 1 8 ? -6.656 38.25 42.5 1 86.69 8 GLU B N 1
ATOM 3920 C CA . GLU B 1 8 ? -6.398 38.969 41.281 1 86.69 8 GLU B CA 1
ATOM 3921 C C . GLU B 1 8 ? -5.895 38.031 40.188 1 86.69 8 GLU B C 1
ATOM 3923 O O . GLU B 1 8 ? -6.285 38.156 39 1 86.69 8 GLU B O 1
ATOM 3928 N N . ASP B 1 9 ? -4.977 37.156 40.531 1 89.94 9 ASP B N 1
ATOM 3929 C CA . ASP B 1 9 ? -4.438 36.219 39.562 1 89.94 9 ASP B CA 1
ATOM 3930 C C . ASP B 1 9 ? -5.523 35.281 39.062 1 89.94 9 ASP B C 1
ATOM 3932 O O . ASP B 1 9 ? -5.508 34.875 37.875 1 89.94 9 ASP B O 1
ATOM 3936 N N . HIS B 1 10 ? -6.445 34.938 39.875 1 90.12 10 HIS B N 1
ATOM 3937 C CA . HIS B 1 10 ? -7.562 34.125 39.438 1 90.12 10 HIS B CA 1
ATOM 3938 C C . HIS B 1 10 ? -8.492 34.875 38.5 1 90.12 10 HIS B C 1
ATOM 3940 O O . HIS B 1 10 ? -9.008 34.312 37.531 1 90.12 10 HIS B O 1
ATOM 3946 N N . VAL B 1 11 ? -8.703 36.094 38.875 1 90 11 VAL B N 1
ATOM 3947 C CA . VAL B 1 11 ? -9.523 36.938 38 1 90 11 VAL B CA 1
ATOM 3948 C C . VAL B 1 11 ? -8.883 37.062 36.625 1 90 11 VAL B C 1
ATOM 3950 O O . VAL B 1 11 ? -9.562 36.938 35.625 1 90 11 VAL B O 1
ATOM 3953 N N . GLU B 1 12 ? -7.625 37.312 36.625 1 90.06 12 GLU B N 1
ATOM 3954 C CA . GLU B 1 12 ? -6.898 37.375 35.375 1 90.06 12 GLU B CA 1
ATOM 3955 C C . GLU B 1 12 ? -7.035 36.062 34.594 1 90.06 12 GLU B C 1
ATOM 3957 O O . GLU B 1 12 ? -7.234 36.094 33.375 1 90.06 12 GLU B O 1
ATOM 3962 N N . LEU B 1 13 ? -6.879 34.969 35.25 1 91.19 13 LEU B N 1
ATOM 3963 C CA . LEU B 1 13 ? -7.016 33.656 34.625 1 91.19 13 LEU B CA 1
ATOM 3964 C C . LEU B 1 13 ? -8.375 33.531 33.938 1 91.19 13 LEU B C 1
ATOM 3966 O O . LEU B 1 13 ? -8.445 33.125 32.781 1 91.19 13 LEU B O 1
ATOM 3970 N N . LEU B 1 14 ? -9.336 33.875 34.625 1 92.44 14 LEU B N 1
ATOM 3971 C CA . LEU B 1 14 ? -10.688 33.719 34.094 1 92.44 14 LEU B CA 1
ATOM 3972 C C . LEU B 1 14 ? -10.898 34.656 32.875 1 92.44 14 LEU B C 1
ATOM 3974 O O . LEU B 1 14 ? -11.57 34.281 31.922 1 92.44 14 LEU B O 1
ATOM 3978 N N . ALA B 1 15 ? -10.359 35.812 33 1 92.81 15 ALA B N 1
ATOM 3979 C CA . ALA B 1 15 ? -10.453 36.781 31.875 1 92.81 15 ALA B CA 1
ATOM 3980 C C . ALA B 1 15 ? -9.742 36.25 30.641 1 92.81 15 ALA B C 1
ATOM 3982 O O . ALA B 1 15 ? -10.266 36.312 29.531 1 92.81 15 ALA B O 1
ATOM 3983 N N . ARG B 1 16 ? -8.555 35.656 30.844 1 92.62 16 ARG B N 1
ATOM 3984 C CA . ARG B 1 16 ? -7.777 35.094 29.75 1 92.62 16 ARG B CA 1
ATOM 3985 C C . ARG B 1 16 ? -8.484 33.906 29.156 1 92.62 16 ARG B C 1
ATOM 3987 O O . ARG B 1 16 ? -8.469 33.688 27.938 1 92.62 16 ARG B O 1
ATOM 3994 N N . ARG B 1 17 ? -8.992 33.125 30 1 92.94 17 ARG B N 1
ATOM 3995 C CA . ARG B 1 17 ? -9.742 31.969 29.531 1 92.94 17 ARG B CA 1
ATOM 3996 C C . ARG B 1 17 ? -10.93 32.375 28.672 1 92.94 17 ARG B C 1
ATOM 3998 O O . ARG B 1 17 ? -11.203 31.766 27.641 1 92.94 17 ARG B O 1
ATOM 4005 N N . ALA B 1 18 ? -11.609 33.406 29.094 1 94.94 18 ALA B N 1
ATOM 4006 C CA . ALA B 1 18 ? -12.773 33.906 28.359 1 94.94 18 ALA B CA 1
ATOM 4007 C C . ALA B 1 18 ? -12.383 34.344 26.953 1 94.94 18 ALA B C 1
ATOM 4009 O O . ALA B 1 18 ? -13.172 34.188 26.016 1 94.94 18 ALA B O 1
ATOM 4010 N N . LEU B 1 19 ? -11.203 34.781 26.781 1 94.88 19 LEU B N 1
ATOM 4011 C CA . LEU B 1 19 ? -10.727 35.281 25.484 1 94.88 19 LEU B CA 1
ATOM 4012 C C . LEU B 1 19 ? -10.508 34.094 24.531 1 94.88 19 LEU B C 1
ATOM 4014 O O . LEU B 1 19 ? -10.391 34.312 23.312 1 94.88 19 LEU B O 1
ATOM 4018 N N . THR B 1 20 ? -10.414 32.906 25.047 1 95.62 20 THR B N 1
ATOM 4019 C CA . THR B 1 20 ? -10.156 31.75 24.203 1 95.62 20 THR B CA 1
ATOM 4020 C C . THR B 1 20 ? -11.461 31.156 23.672 1 95.62 20 THR B C 1
ATOM 4022 O O . THR B 1 20 ? -11.445 30.25 22.844 1 95.62 20 THR B O 1
ATOM 4025 N N . GLU B 1 21 ? -12.57 31.688 24.094 1 95.69 21 GLU B N 1
ATOM 4026 C CA . GLU B 1 21 ? -13.883 31.172 23.719 1 95.69 21 GLU B CA 1
ATOM 4027 C C . GLU B 1 21 ? -14.469 31.953 22.547 1 95.69 21 GLU B C 1
ATOM 4029 O O . GLU B 1 21 ? -14.062 33.094 22.281 1 95.69 21 GLU B O 1
ATOM 4034 N N . ASP B 1 22 ? -15.406 31.406 21.859 1 96.25 22 ASP B N 1
ATOM 4035 C CA . ASP B 1 22 ? -16.031 32 20.688 1 96.25 22 ASP B CA 1
ATOM 4036 C C . ASP B 1 22 ? -16.688 33.344 21.047 1 96.25 22 ASP B C 1
ATOM 4038 O O . ASP B 1 22 ? -16.688 34.281 20.25 1 96.25 22 ASP B O 1
ATOM 4042 N N . ALA B 1 23 ? -17.203 33.406 22.266 1 95.94 23 ALA B N 1
ATOM 4043 C CA . ALA B 1 23 ? -17.922 34.594 22.688 1 95.94 23 ALA B CA 1
ATOM 4044 C C . ALA B 1 23 ? -17.016 35.812 22.672 1 95.94 23 ALA B C 1
ATOM 4046 O O . ALA B 1 23 ? -17.484 36.938 22.547 1 95.94 23 ALA B O 1
ATOM 4047 N N . ALA B 1 24 ? -15.758 35.594 22.75 1 95.69 24 ALA B N 1
ATOM 4048 C CA . ALA B 1 24 ? -14.797 36.688 22.781 1 95.69 24 ALA B CA 1
ATOM 4049 C C . ALA B 1 24 ? -14.531 37.219 21.375 1 95.69 24 ALA B C 1
ATOM 4051 O O . ALA B 1 24 ? -13.945 38.281 21.203 1 95.69 24 ALA B O 1
ATOM 4052 N N . ARG B 1 25 ? -14.93 36.562 20.375 1 95.94 25 ARG B N 1
ATOM 4053 C CA . ARG B 1 25 ? -14.695 36.969 18.984 1 95.94 25 ARG B CA 1
ATOM 4054 C C . ARG B 1 25 ? -15.992 36.938 18.188 1 95.94 25 ARG B C 1
ATOM 4056 O O . ARG B 1 25 ? -16.078 36.25 17.172 1 95.94 25 ARG B O 1
ATOM 4063 N N . PRO B 1 26 ? -16.969 37.719 18.547 1 96.12 26 PRO B N 1
ATOM 4064 C CA . PRO B 1 26 ? -18.312 37.656 17.953 1 96.12 26 PRO B CA 1
ATOM 4065 C C . PRO B 1 26 ? -18.297 37.938 16.453 1 96.12 26 PRO B C 1
ATOM 4067 O O . PRO B 1 26 ? -19.062 37.344 15.688 1 96.12 26 PRO B O 1
ATOM 4070 N N . ASP B 1 27 ? -17.484 38.875 15.977 1 96.19 27 ASP B N 1
ATOM 4071 C CA . ASP B 1 27 ? -17.438 39.219 14.555 1 96.19 27 ASP B CA 1
ATOM 4072 C C . ASP B 1 27 ? -16.938 38.062 13.719 1 96.19 27 ASP B C 1
ATOM 4074 O O . ASP B 1 27 ? -17.5 37.75 12.672 1 96.19 27 ASP B O 1
ATOM 4078 N N . ALA B 1 28 ? -15.836 37.469 14.195 1 95.5 28 ALA B N 1
ATOM 4079 C CA . ALA B 1 28 ? -15.297 36.312 13.492 1 95.5 28 ALA B CA 1
ATOM 4080 C C . ALA B 1 28 ? -16.312 35.156 13.445 1 95.5 28 ALA B C 1
ATOM 4082 O O . ALA B 1 28 ? -16.469 34.5 12.414 1 95.5 28 ALA B O 1
ATOM 4083 N N . VAL B 1 29 ? -16.984 34.938 14.508 1 96.56 29 VAL B N 1
ATOM 4084 C CA . VAL B 1 29 ? -17.984 33.875 14.617 1 96.56 29 VAL B CA 1
ATOM 4085 C C . VAL B 1 29 ? -19.156 34.188 13.688 1 96.56 29 VAL B C 1
ATOM 4087 O O . VAL B 1 29 ? -19.641 33.281 12.984 1 96.56 29 VAL B O 1
ATOM 4090 N N . ALA B 1 30 ? -19.547 35.438 13.648 1 97.25 30 ALA B N 1
ATOM 4091 C CA . ALA B 1 30 ? -20.656 35.844 12.789 1 97.25 30 ALA B CA 1
ATOM 4092 C C . ALA B 1 30 ? -20.312 35.625 11.312 1 97.25 30 ALA B C 1
ATOM 4094 O O . ALA B 1 30 ? -21.141 35.156 10.531 1 97.25 30 ALA B O 1
ATOM 4095 N N . ARG B 1 31 ? -19.156 36 10.953 1 96.56 31 ARG B N 1
ATOM 4096 C CA . ARG B 1 31 ? -18.703 35.781 9.586 1 96.56 31 ARG B CA 1
ATOM 4097 C C . ARG B 1 31 ? -18.688 34.281 9.234 1 96.56 31 ARG B C 1
ATOM 4099 O O . ARG B 1 31 ? -19.094 33.906 8.133 1 96.56 31 ARG B O 1
ATOM 4106 N N . ARG B 1 32 ? -18.188 33.5 10.172 1 96.44 32 ARG B N 1
ATOM 4107 C CA . ARG B 1 32 ? -18.156 32.062 9.992 1 96.44 32 ARG B CA 1
ATOM 4108 C C . ARG B 1 32 ? -19.562 31.5 9.773 1 96.44 32 ARG B C 1
ATOM 4110 O O . ARG B 1 32 ? -19.781 30.75 8.828 1 96.44 32 ARG B O 1
ATOM 4117 N N . HIS B 1 33 ? -20.5 31.922 10.586 1 97.12 33 HIS B N 1
ATOM 4118 C CA . HIS B 1 33 ? -21.875 31.453 10.492 1 97.12 33 HIS B CA 1
ATOM 4119 C C . HIS B 1 33 ? -22.531 31.938 9.203 1 97.12 33 HIS B C 1
ATOM 4121 O O . HIS B 1 33 ? -23.281 31.203 8.57 1 97.12 33 HIS B O 1
ATOM 4127 N N . ALA B 1 34 ? -22.219 33.125 8.789 1 96.75 34 ALA B N 1
ATOM 4128 C CA . ALA B 1 34 ? -22.766 33.688 7.574 1 96.75 34 ALA B CA 1
ATOM 4129 C C . ALA B 1 34 ? -22.328 32.906 6.34 1 96.75 34 ALA B C 1
ATOM 4131 O O . ALA B 1 34 ? -23.062 32.812 5.355 1 96.75 34 ALA B O 1
ATOM 4132 N N . ALA B 1 35 ? -21.172 32.344 6.438 1 93.94 35 ALA B N 1
ATOM 4133 C CA . ALA B 1 35 ? -20.625 31.562 5.336 1 93.94 35 ALA B CA 1
ATOM 4134 C C . ALA B 1 35 ? -21.109 30.125 5.41 1 93.94 35 ALA B C 1
ATOM 4136 O O . ALA B 1 35 ? -20.688 29.281 4.617 1 93.94 35 ALA B O 1
ATOM 4137 N N . GLY B 1 36 ? -21.984 29.828 6.402 1 93.44 36 GLY B N 1
ATOM 4138 C CA . GLY B 1 36 ? -22.578 28.5 6.512 1 93.44 36 GLY B CA 1
ATOM 4139 C C . GLY B 1 36 ? -21.719 27.531 7.316 1 93.44 36 GLY B C 1
ATOM 4140 O O . GLY B 1 36 ? -22.016 26.328 7.359 1 93.44 36 GLY B O 1
ATOM 4141 N N . GLY B 1 37 ? -20.641 28.078 7.926 1 96.06 37 GLY B N 1
ATOM 4142 C CA . GLY B 1 37 ? -19.75 27.203 8.672 1 96.06 37 GLY B CA 1
ATOM 4143 C C . GLY B 1 37 ? -20.016 27.203 10.164 1 96.06 37 GLY B C 1
ATOM 4144 O O . GLY B 1 37 ? -20.688 28.109 10.68 1 96.06 37 GLY B O 1
ATOM 4145 N N . ARG B 1 38 ? -19.516 26.125 10.859 1 97.75 38 ARG B N 1
ATOM 4146 C CA . ARG B 1 38 ? -19.5 26.047 12.312 1 97.75 38 ARG B CA 1
ATOM 4147 C C . ARG B 1 38 ? -18.125 26.391 12.867 1 97.75 38 ARG B C 1
ATOM 4149 O O . ARG B 1 38 ? -17.125 26.328 12.148 1 97.75 38 ARG B O 1
ATOM 4156 N N . THR B 1 39 ? -18.109 26.891 14.094 1 98 39 THR B N 1
ATOM 4157 C CA . THR B 1 39 ? -16.812 27.125 14.711 1 98 39 THR B CA 1
ATOM 4158 C C . THR B 1 39 ? -16.188 25.797 15.148 1 98 39 THR B C 1
ATOM 4160 O O . THR B 1 39 ? -16.875 24.781 15.25 1 98 39 THR B O 1
ATOM 4163 N N . ALA B 1 40 ? -14.859 25.844 15.352 1 98.12 40 ALA B N 1
ATOM 4164 C CA . ALA B 1 40 ? -14.148 24.672 15.844 1 98.12 40 ALA B CA 1
ATOM 4165 C C . ALA B 1 40 ? -14.758 24.156 17.141 1 98.12 40 ALA B C 1
ATOM 4167 O O . ALA B 1 40 ? -14.961 22.953 17.312 1 98.12 40 ALA B O 1
ATOM 4168 N N . ARG B 1 41 ? -15.039 25.062 18.047 1 97.88 41 ARG B N 1
ATOM 4169 C CA . ARG B 1 41 ? -15.547 24.688 19.375 1 97.88 41 ARG B CA 1
ATOM 4170 C C . ARG B 1 41 ? -16.969 24.141 19.266 1 97.88 41 ARG B C 1
ATOM 4172 O O . ARG B 1 41 ? -17.344 23.234 20.031 1 97.88 41 ARG B O 1
ATOM 4179 N N . GLU B 1 42 ? -17.812 24.656 18.312 1 98.25 42 GLU B N 1
ATOM 4180 C CA . GLU B 1 42 ? -19.141 24.094 18.094 1 98.25 42 GLU B CA 1
ATOM 4181 C C . GLU B 1 42 ? -19.047 22.641 17.625 1 98.25 42 GLU B C 1
ATOM 4183 O O . GLU B 1 42 ? -19.766 21.766 18.109 1 98.25 42 GLU B O 1
ATOM 4188 N N . ASN B 1 43 ? -18.172 22.391 16.625 1 98.69 43 ASN B N 1
ATOM 4189 C CA . ASN B 1 43 ? -17.984 21.031 16.125 1 98.69 43 ASN B CA 1
ATOM 4190 C C . ASN B 1 43 ? -17.5 20.078 17.234 1 98.69 43 ASN B C 1
ATOM 4192 O O . ASN B 1 43 ? -18 18.969 17.344 1 98.69 43 ASN B O 1
ATOM 4196 N N . ILE B 1 44 ? -16.5 20.531 18.031 1 98.62 44 ILE B N 1
ATOM 4197 C CA . ILE B 1 44 ? -15.984 19.703 19.109 1 98.62 44 ILE B CA 1
ATOM 4198 C C . ILE B 1 44 ? -17.094 19.422 20.125 1 98.62 44 ILE B C 1
ATOM 4200 O O . ILE B 1 44 ? -17.266 18.266 20.547 1 98.62 44 ILE B O 1
ATOM 4204 N N . SER B 1 45 ? -17.828 20.484 20.484 1 98.25 45 SER B N 1
ATOM 4205 C CA . SER B 1 45 ? -18.891 20.328 21.469 1 98.25 45 SER B CA 1
ATOM 4206 C C . SER B 1 45 ? -19.938 19.328 20.984 1 98.25 45 SER B C 1
ATOM 4208 O O . SER B 1 45 ? -20.469 18.531 21.766 1 98.25 45 SER B O 1
ATOM 4210 N N . ASP B 1 46 ? -20.25 19.406 19.719 1 98.44 46 ASP B N 1
ATOM 4211 C CA . ASP B 1 46 ? -21.219 18.5 19.125 1 98.44 46 ASP B CA 1
ATOM 4212 C C . ASP B 1 46 ? -20.672 17.078 19.047 1 98.44 46 ASP B C 1
ATOM 4214 O O . ASP B 1 46 ? -21.438 16.109 19.094 1 98.44 46 ASP B O 1
ATOM 4218 N N . LEU B 1 47 ? -19.406 16.844 18.906 1 98.75 47 LEU B N 1
ATOM 4219 C CA . LEU B 1 47 ? -18.75 15.547 18.734 1 98.75 47 LEU B CA 1
ATOM 4220 C C . LEU B 1 47 ? -18.609 14.82 20.062 1 98.75 47 LEU B C 1
ATOM 4222 O O . LEU B 1 47 ? -18.844 13.609 20.141 1 98.75 47 LEU B O 1
ATOM 4226 N N . VAL B 1 48 ? -18.219 15.547 21.141 1 98.56 48 VAL B N 1
ATOM 4227 C CA . VAL B 1 48 ? -17.781 14.891 22.359 1 98.56 48 VAL B CA 1
ATOM 4228 C C . VAL B 1 48 ? -18.938 14.828 23.359 1 98.56 48 VAL B C 1
ATOM 4230 O O . VAL B 1 48 ? -19.922 15.555 23.219 1 98.56 48 VAL B O 1
ATOM 4233 N N . ASP B 1 49 ? -18.797 13.93 24.312 1 97.94 49 ASP B N 1
ATOM 4234 C CA . ASP B 1 49 ? -19.75 13.898 25.422 1 97.94 49 ASP B CA 1
ATOM 4235 C C . ASP B 1 49 ? -19.688 15.172 26.25 1 97.94 49 ASP B C 1
ATOM 4237 O O . ASP B 1 49 ? -18.594 15.688 26.516 1 97.94 49 ASP B O 1
ATOM 4241 N N . ALA B 1 50 ? -20.875 15.602 26.688 1 96.81 50 ALA B N 1
ATOM 4242 C CA . ALA B 1 50 ? -20.953 16.859 27.438 1 96.81 50 ALA B CA 1
ATOM 4243 C C . ALA B 1 50 ? -20.047 16.828 28.656 1 96.81 50 ALA B C 1
ATOM 4245 O O . ALA B 1 50 ? -20.047 15.859 29.422 1 96.81 50 ALA B O 1
ATOM 4246 N N . GLY B 1 51 ? -19.203 17.859 28.75 1 94 51 GLY B N 1
ATOM 4247 C CA . GLY B 1 51 ? -18.359 18.062 29.922 1 94 51 GLY B CA 1
ATOM 4248 C C . GLY B 1 51 ? -17.109 17.203 29.906 1 94 51 GLY B C 1
ATOM 4249 O O . GLY B 1 51 ? -16.328 17.203 30.859 1 94 51 GLY B O 1
ATOM 4250 N N . SER B 1 52 ? -16.828 16.516 28.844 1 96.56 52 SER B N 1
ATOM 4251 C CA . SER B 1 52 ? -15.742 15.547 28.859 1 96.56 52 SER B CA 1
ATOM 4252 C C . SER B 1 52 ? -14.477 16.125 28.219 1 96.56 52 SER B C 1
ATOM 4254 O O . SER B 1 52 ? -13.391 15.555 28.375 1 96.56 52 SER B O 1
ATOM 4256 N N . PHE B 1 53 ? -14.547 17.219 27.547 1 97.38 53 PHE B N 1
ATOM 4257 C CA . PHE B 1 53 ? -13.43 17.75 26.781 1 97.38 53 PHE B CA 1
ATOM 4258 C C . PHE B 1 53 ? -12.391 18.391 27.719 1 97.38 53 PHE B C 1
ATOM 4260 O O . PHE B 1 53 ? -12.727 19.281 28.5 1 97.38 53 PHE B O 1
ATOM 4267 N N . VAL B 1 54 ? -11.18 17.891 27.656 1 95.5 54 VAL B N 1
ATOM 4268 C CA . VAL B 1 54 ? -10.016 18.453 28.328 1 95.5 54 VAL B CA 1
ATOM 4269 C C . VAL B 1 54 ? -9.07 19.078 27.312 1 95.5 54 VAL B C 1
ATOM 4271 O O . VAL B 1 54 ? -8.414 18.359 26.547 1 95.5 54 VAL B O 1
ATOM 4274 N N . GLU B 1 55 ? -9.008 20.391 27.328 1 96.38 55 GLU B N 1
ATOM 4275 C CA . GLU B 1 55 ? -8.266 21.109 26.297 1 96.38 55 GLU B CA 1
ATOM 4276 C C . GLU B 1 55 ? -6.797 21.266 26.688 1 96.38 55 GLU B C 1
ATOM 4278 O O . GLU B 1 55 ? -6.48 21.562 27.844 1 96.38 55 GLU B O 1
ATOM 4283 N N . TYR B 1 56 ? -5.992 21.016 25.734 1 95.12 56 TYR B N 1
ATOM 4284 C CA . TYR B 1 56 ? -4.555 21.219 25.875 1 95.12 56 TYR B CA 1
ATOM 4285 C C . TYR B 1 56 ? -4.094 22.453 25.094 1 95.12 56 TYR B C 1
ATOM 4287 O O . TYR B 1 56 ? -4.441 22.609 23.922 1 95.12 56 TYR B O 1
ATOM 4295 N N . GLY B 1 57 ? -3.367 23.328 25.766 1 94 57 GLY B N 1
ATOM 4296 C CA . GLY B 1 57 ? -2.713 24.438 25.094 1 94 57 GLY B CA 1
ATOM 4297 C C . GLY B 1 57 ? -3.67 25.562 24.719 1 94 57 GLY B C 1
ATOM 4298 O O . GLY B 1 57 ? -3.498 26.203 23.688 1 94 57 GLY B O 1
ATOM 4299 N N . ARG B 1 58 ? -4.684 25.844 25.562 1 93 58 ARG B N 1
ATOM 4300 C CA . ARG B 1 58 ? -5.715 26.812 25.203 1 93 58 ARG B CA 1
ATOM 4301 C C . ARG B 1 58 ? -5.145 28.219 25.156 1 93 58 ARG B C 1
ATOM 4303 O O . ARG B 1 58 ? -5.695 29.094 24.484 1 93 58 ARG B O 1
ATOM 4310 N N . PHE B 1 59 ? -3.992 28.484 25.906 1 94.25 59 PHE B N 1
ATOM 4311 C CA . PHE B 1 59 ? -3.5 29.844 26.047 1 94.25 59 PHE B CA 1
ATOM 4312 C C . PHE B 1 59 ? -2.408 30.141 25.031 1 94.25 59 PHE B C 1
ATOM 4314 O O . PHE B 1 59 ? -1.896 31.25 24.953 1 94.25 59 PHE B O 1
ATOM 4321 N N . ALA B 1 60 ? -2.018 29.078 24.203 1 94.69 60 ALA B N 1
ATOM 4322 C CA . ALA B 1 60 ? -1.041 29.328 23.141 1 94.69 60 ALA B CA 1
ATOM 4323 C C . ALA B 1 60 ? -1.534 30.391 22.172 1 94.69 60 ALA B C 1
ATOM 4325 O O . ALA B 1 60 ? -2.732 30.484 21.891 1 94.69 60 ALA B O 1
ATOM 4326 N N . ILE B 1 61 ? -0.611 31.281 21.75 1 94.31 61 ILE B N 1
ATOM 4327 C CA . ILE B 1 61 ? -0.911 32.312 20.766 1 94.31 61 ILE B CA 1
ATOM 4328 C C . ILE B 1 61 ? 0.101 32.25 19.625 1 94.31 61 ILE B C 1
ATOM 4330 O O . ILE B 1 61 ? 1.146 31.625 19.75 1 94.31 61 ILE B O 1
ATOM 4334 N N . ALA B 1 62 ? -0.19 32.906 18.484 1 94.31 62 ALA B N 1
ATOM 4335 C CA . ALA B 1 62 ? 0.705 32.938 17.328 1 94.31 62 ALA B CA 1
ATOM 4336 C C . ALA B 1 62 ? 2.051 33.562 17.688 1 94.31 62 ALA B C 1
ATOM 4338 O O . ALA B 1 62 ? 2.111 34.5 18.484 1 94.31 62 ALA B O 1
ATOM 4339 N N . ALA B 1 63 ? 3.139 33.031 17.125 1 91.69 63 ALA B N 1
ATOM 4340 C CA . ALA B 1 63 ? 4.492 33.531 17.359 1 91.69 63 ALA B CA 1
ATOM 4341 C C . ALA B 1 63 ? 4.793 34.719 16.469 1 91.69 63 ALA B C 1
ATOM 4343 O O . ALA B 1 63 ? 5.695 34.656 15.633 1 91.69 63 ALA B O 1
ATOM 4344 N N . GLN B 1 64 ? 4.098 35.844 16.703 1 90.94 64 GLN B N 1
ATOM 4345 C CA . GLN B 1 64 ? 4.199 37 15.844 1 90.94 64 GLN B CA 1
ATOM 4346 C C . GLN B 1 64 ? 4.324 38.281 16.672 1 90.94 64 GLN B C 1
ATOM 4348 O O . GLN B 1 64 ? 3.773 39.312 16.297 1 90.94 64 GLN B O 1
ATOM 4353 N N . ARG B 1 65 ? 4.984 38.219 17.766 1 87.81 65 ARG B N 1
ATOM 4354 C CA . ARG B 1 65 ? 5.086 39.375 18.656 1 87.81 65 ARG B CA 1
ATOM 4355 C C . ARG B 1 65 ? 5.914 40.469 18.031 1 87.81 65 ARG B C 1
ATOM 4357 O O . ARG B 1 65 ? 5.793 41.656 18.422 1 87.81 65 ARG B O 1
ATOM 4364 N N . ARG B 1 66 ? 6.742 40.125 17.141 1 86.88 66 ARG B N 1
ATOM 4365 C CA . ARG B 1 66 ? 7.555 41.156 16.453 1 86.88 66 ARG B CA 1
ATOM 4366 C C . ARG B 1 66 ? 6.707 41.969 15.492 1 86.88 66 ARG B C 1
ATOM 4368 O O . ARG B 1 66 ? 7.086 43.094 15.125 1 86.88 66 ARG B O 1
ATOM 4375 N N . ARG B 1 67 ? 5.617 41.469 15.203 1 85 67 ARG B N 1
ATOM 4376 C CA . ARG B 1 67 ? 4.801 42.094 14.172 1 85 67 ARG B CA 1
ATOM 4377 C C . ARG B 1 67 ? 3.496 42.625 14.758 1 85 67 ARG B C 1
ATOM 4379 O O . ARG B 1 67 ? 2.883 43.531 14.195 1 85 67 ARG B O 1
ATOM 4386 N N . ARG B 1 68 ? 3.068 42.062 15.836 1 89.5 68 ARG B N 1
ATOM 4387 C CA . ARG B 1 68 ? 1.771 42.375 16.422 1 89.5 68 ARG B CA 1
ATOM 4388 C C . ARG B 1 68 ? 1.889 42.594 17.922 1 89.5 68 ARG B C 1
ATOM 4390 O O . ARG B 1 68 ? 2.758 42 18.578 1 89.5 68 ARG B O 1
ATOM 4397 N N . GLU B 1 69 ? 0.948 43.375 18.422 1 93.25 69 GLU B N 1
ATOM 4398 C CA . GLU B 1 69 ? 0.913 43.594 19.859 1 93.25 69 GLU B CA 1
ATOM 4399 C C . GLU B 1 69 ? 0.445 42.344 20.594 1 93.25 69 GLU B C 1
ATOM 4401 O O . GLU B 1 69 ? -0.449 41.625 20.125 1 93.25 69 GLU B O 1
ATOM 4406 N N . LEU B 1 70 ? 1.071 42.156 21.781 1 92.56 70 LEU B N 1
ATOM 4407 C CA . LEU B 1 70 ? 0.761 41 22.594 1 92.56 70 LEU B CA 1
ATOM 4408 C C . LEU B 1 70 ? -0.734 40.906 22.875 1 92.56 70 LEU B C 1
ATOM 4410 O O . LEU B 1 70 ? -1.338 39.844 22.75 1 92.56 70 LEU B O 1
ATOM 4414 N N . ALA B 1 71 ? -1.335 42.031 23.203 1 93.25 71 ALA B N 1
ATOM 4415 C CA . ALA B 1 71 ? -2.756 42.062 23.531 1 93.25 71 ALA B CA 1
ATOM 4416 C C . ALA B 1 71 ? -3.609 41.625 22.344 1 93.25 71 ALA B C 1
ATOM 4418 O O . ALA B 1 71 ? -4.633 40.969 22.5 1 93.25 71 ALA B O 1
ATOM 4419 N N . ASP B 1 72 ? -3.205 42.062 21.219 1 95.25 72 ASP B N 1
ATOM 4420 C CA . ASP B 1 72 ? -3.908 41.688 20 1 95.25 72 ASP B CA 1
ATOM 4421 C C . ASP B 1 72 ? -3.791 40.188 19.734 1 95.25 72 ASP B C 1
ATOM 4423 O O . ASP B 1 72 ? -4.777 39.531 19.375 1 95.25 72 ASP B O 1
ATOM 4427 N N . LEU B 1 73 ? -2.6 39.625 19.922 1 94.81 73 LEU B N 1
ATOM 4428 C CA . LEU B 1 73 ? -2.375 38.188 19.719 1 94.81 73 LEU B CA 1
ATOM 4429 C C . LEU B 1 73 ? -3.199 37.375 20.703 1 94.81 73 LEU B C 1
ATOM 4431 O O . LEU B 1 73 ? -3.799 36.375 20.328 1 94.81 73 LEU B O 1
ATOM 4435 N N . ILE B 1 74 ? -3.197 37.812 21.938 1 94.31 74 ILE B N 1
ATOM 4436 C CA . ILE B 1 74 ? -3.965 37.094 22.969 1 94.31 74 ILE B CA 1
ATOM 4437 C C . ILE B 1 74 ? -5.445 37.094 22.594 1 94.31 74 ILE B C 1
ATOM 4439 O O . ILE B 1 74 ? -6.129 36.094 22.734 1 94.31 74 ILE B O 1
ATOM 4443 N N . ALA B 1 75 ? -5.918 38.156 21.984 1 93.94 75 ALA B N 1
ATOM 4444 C CA . ALA B 1 75 ? -7.336 38.312 21.688 1 93.94 75 ALA B CA 1
ATOM 4445 C C . ALA B 1 75 ? -7.715 37.625 20.375 1 93.94 75 ALA B C 1
ATOM 4447 O O . ALA B 1 75 ? -8.828 37.125 20.234 1 93.94 75 ALA B O 1
ATOM 4448 N N . ARG B 1 76 ? -6.801 37.5 19.484 1 94.56 76 ARG B N 1
ATOM 4449 C CA . ARG B 1 76 ? -7.223 37.188 18.125 1 94.56 76 ARG B CA 1
ATOM 4450 C C . ARG B 1 76 ? -6.652 35.844 17.688 1 94.56 76 ARG B C 1
ATOM 4452 O O . ARG B 1 76 ? -7.098 35.25 16.688 1 94.56 76 ARG B O 1
ATOM 4459 N N . THR B 1 77 ? -5.73 35.312 18.406 1 96.38 77 THR B N 1
ATOM 4460 C CA . THR B 1 77 ? -5.117 34.031 17.984 1 96.38 77 THR B CA 1
ATOM 4461 C C . THR B 1 77 ? -5.191 33 19.094 1 96.38 77 THR B C 1
ATOM 4463 O O . THR B 1 77 ? -4.195 32.344 19.391 1 96.38 77 THR B O 1
ATOM 4466 N N . PRO B 1 78 ? -6.41 32.875 19.703 1 95.12 78 PRO B N 1
ATOM 4467 C CA . PRO B 1 78 ? -6.531 31.891 20.766 1 95.12 78 PRO B CA 1
ATOM 4468 C C . PRO B 1 78 ? -6.117 30.484 20.328 1 95.12 78 PRO B C 1
ATOM 4470 O O . PRO B 1 78 ? -6.402 30.078 19.203 1 95.12 78 PRO B O 1
ATOM 4473 N N . ALA B 1 79 ? -5.391 29.75 21.25 1 95.69 79 ALA B N 1
ATOM 4474 C CA . ALA B 1 79 ? -4.93 28.375 21.062 1 95.69 79 ALA B CA 1
ATOM 4475 C C . ALA B 1 79 ? -4.047 28.266 19.812 1 95.69 79 ALA B C 1
ATOM 4477 O O . ALA B 1 79 ? -3.879 27.172 19.266 1 95.69 79 ALA B O 1
ATOM 4478 N N . ASP B 1 80 ? -3.568 29.422 19.281 1 95.88 80 ASP B N 1
ATOM 4479 C CA . ASP B 1 80 ? -2.797 29.5 18.047 1 95.88 80 ASP B CA 1
ATOM 4480 C C . ASP B 1 80 ? -3.549 28.859 16.875 1 95.88 80 ASP B C 1
ATOM 4482 O O . ASP B 1 80 ? -2.945 28.203 16.031 1 95.88 80 ASP B O 1
ATOM 4486 N N . GLY B 1 81 ? -4.832 28.875 16.922 1 96.19 81 GLY B N 1
ATOM 4487 C CA . GLY B 1 81 ? -5.676 28.406 15.828 1 96.19 81 GLY B CA 1
ATOM 4488 C C . GLY B 1 81 ? -5.875 26.906 15.828 1 96.19 81 GLY B C 1
ATOM 4489 O O . GLY B 1 81 ? -6.32 26.344 14.828 1 96.19 81 GLY B O 1
ATOM 4490 N N . LEU B 1 82 ? -5.539 26.219 16.875 1 97.81 82 LEU B N 1
ATOM 4491 C CA . LEU B 1 82 ? -5.719 24.766 16.984 1 97.81 82 LEU B CA 1
ATOM 4492 C C . LEU B 1 82 ? -6.328 24.406 18.328 1 97.81 82 LEU B C 1
ATOM 4494 O O . LEU B 1 82 ? -5.645 24.422 19.359 1 97.81 82 LEU B O 1
ATOM 4498 N N . VAL B 1 83 ? -7.633 24.094 18.328 1 97.88 83 VAL B N 1
ATOM 4499 C CA . VAL B 1 83 ? -8.281 23.562 19.531 1 97.88 83 VAL B CA 1
ATOM 4500 C C . VAL B 1 83 ? -8.062 22.062 19.625 1 97.88 83 VAL B C 1
ATOM 4502 O O . VAL B 1 83 ? -8.367 21.328 18.688 1 97.88 83 VAL B O 1
ATOM 4505 N N . ALA B 1 84 ? -7.477 21.578 20.719 1 97.88 84 ALA B N 1
ATOM 4506 C CA . ALA B 1 84 ? -7.086 20.172 20.797 1 97.88 84 ALA B CA 1
ATOM 4507 C C . ALA B 1 84 ? -7.199 19.656 22.234 1 97.88 84 ALA B C 1
ATOM 4509 O O . ALA B 1 84 ? -7.008 20.422 23.188 1 97.88 84 ALA B O 1
ATOM 4510 N N . GLY B 1 85 ? -7.512 18.391 22.328 1 97.25 85 GLY B N 1
ATOM 4511 C CA . GLY B 1 85 ? -7.598 17.797 23.656 1 97.25 85 GLY B CA 1
ATOM 4512 C C . GLY B 1 85 ? -8.141 16.375 23.656 1 97.25 85 GLY B C 1
ATOM 4513 O O . GLY B 1 85 ? -8.172 15.727 22.609 1 97.25 85 GLY B O 1
ATOM 4514 N N . THR B 1 86 ? -8.352 15.844 24.812 1 97.31 86 THR B N 1
ATOM 4515 C CA . THR B 1 86 ? -8.953 14.531 25.016 1 97.31 86 THR B CA 1
ATOM 4516 C C . THR B 1 86 ? -10.414 14.664 25.438 1 97.31 86 THR B C 1
ATOM 4518 O O . THR B 1 86 ? -10.82 15.703 25.969 1 97.31 86 T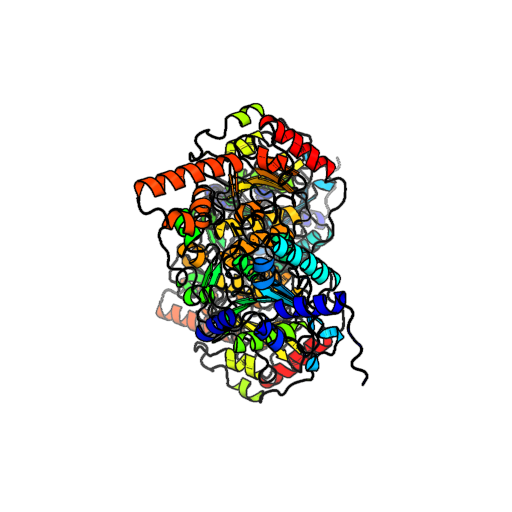HR B O 1
ATOM 4521 N N . ALA B 1 87 ? -11.164 13.719 25.109 1 97.94 87 ALA B N 1
ATOM 4522 C CA . ALA B 1 87 ? -12.578 13.695 25.469 1 97.94 87 ALA B CA 1
ATOM 4523 C C . ALA B 1 87 ? -13.156 12.289 25.344 1 97.94 87 ALA B C 1
ATOM 4525 O O . ALA B 1 87 ? -12.422 11.32 25.141 1 97.94 87 ALA B O 1
ATOM 4526 N N . ARG B 1 88 ? -14.391 12.156 25.656 1 98 88 ARG B N 1
ATOM 4527 C CA . ARG B 1 88 ? -15.148 10.945 25.375 1 98 88 ARG B CA 1
ATOM 4528 C C . ARG B 1 88 ? -16.078 11.141 24.188 1 98 88 ARG B C 1
ATOM 4530 O O . ARG B 1 88 ? -16.688 12.203 24.047 1 98 88 ARG B O 1
ATOM 4537 N N . VAL B 1 89 ? -16.094 10.258 23.328 1 98.56 89 VAL B N 1
ATOM 4538 C CA . VAL B 1 89 ? -17.047 10.211 22.234 1 98.56 89 VAL B CA 1
ATOM 4539 C C . VAL B 1 89 ? -17.859 8.922 22.297 1 98.56 89 VAL B C 1
ATOM 4541 O O . VAL B 1 89 ? -17.312 7.832 22.406 1 98.56 89 VAL B O 1
ATOM 4544 N N . ASN B 1 90 ? -19.188 9 22.25 1 98.19 90 ASN B N 1
ATOM 4545 C CA . ASN B 1 90 ? -20.094 7.852 22.297 1 98.19 90 ASN B CA 1
ATOM 4546 C C . ASN B 1 90 ? -20.094 7.195 23.672 1 98.19 90 ASN B C 1
ATOM 4548 O O . ASN B 1 90 ? -20.141 5.969 23.781 1 98.19 90 ASN B O 1
ATOM 4552 N N . GLY B 1 91 ? -20 8 24.719 1 96.94 91 GLY B N 1
ATOM 4553 C CA . GLY B 1 91 ? -20 7.477 26.078 1 96.94 91 GLY B CA 1
ATOM 4554 C C . GLY B 1 91 ? -21.234 6.68 26.406 1 96.94 91 GLY B C 1
ATOM 4555 O O . GLY B 1 91 ? -21.188 5.727 27.188 1 96.94 91 GLY B O 1
ATOM 4556 N N . ASN B 1 92 ? -22.359 7.035 25.859 1 95.38 92 ASN B N 1
ATOM 4557 C CA . ASN B 1 92 ? -23.609 6.344 26.094 1 95.38 92 ASN B CA 1
ATOM 4558 C C . ASN B 1 92 ? -23.578 4.91 25.562 1 95.38 92 ASN B C 1
ATOM 4560 O O . ASN B 1 92 ? -24.297 4.043 26.062 1 95.38 92 ASN B O 1
ATOM 4564 N N . LEU B 1 93 ? -22.719 4.66 24.594 1 95.06 93 LEU B N 1
ATOM 4565 C CA . LEU B 1 93 ? -22.641 3.34 23.984 1 95.06 93 LEU B CA 1
ATOM 4566 C C . LEU B 1 93 ? -21.531 2.502 24.625 1 95.06 93 LEU B C 1
ATOM 4568 O O . LEU B 1 93 ? -21.672 1.283 24.75 1 95.06 93 LEU B O 1
ATOM 4572 N N . PHE B 1 94 ? -20.438 3.086 25.062 1 96.19 94 PHE B N 1
ATOM 4573 C CA . PHE B 1 94 ? -19.25 2.303 25.328 1 96.19 94 PHE B CA 1
ATOM 4574 C C . PHE B 1 94 ? -18.75 2.539 26.75 1 96.19 94 PHE B C 1
ATOM 4576 O O . PHE B 1 94 ? -17.859 1.833 27.234 1 96.19 94 PHE B O 1
ATOM 4583 N N . GLY B 1 95 ? -19.328 3.354 27.5 1 92.56 95 GLY B N 1
ATOM 4584 C CA . GLY B 1 95 ? -18.828 3.701 28.828 1 92.56 95 GLY B CA 1
ATOM 4585 C C . GLY B 1 95 ? -17.625 4.625 28.781 1 92.56 95 GLY B C 1
ATOM 4586 O O . GLY B 1 95 ? -17.156 5 27.703 1 92.56 95 GLY B O 1
ATOM 4587 N N . ALA B 1 96 ? -17.109 4.941 29.891 1 88.69 96 ALA B N 1
ATOM 4588 C CA . ALA B 1 96 ? -16.109 5.996 30 1 88.69 96 ALA B CA 1
ATOM 4589 C C . ALA B 1 96 ? -14.766 5.543 29.438 1 88.69 96 ALA B C 1
ATOM 4591 O O . ALA B 1 96 ? -14.102 6.289 28.703 1 88.69 96 ALA B O 1
ATOM 4592 N N . ASP B 1 97 ? -14.398 4.328 29.688 1 89 97 ASP B N 1
ATOM 4593 C CA . ASP B 1 97 ? -13.062 3.873 29.312 1 89 97 ASP B CA 1
ATOM 4594 C C . ASP B 1 97 ? -12.961 3.654 27.812 1 89 97 ASP B C 1
ATOM 4596 O O . ASP B 1 97 ? -12.047 4.172 27.172 1 89 97 ASP B O 1
ATOM 4600 N N . ARG B 1 98 ? -13.984 3.055 27.219 1 93.62 98 ARG B N 1
ATOM 4601 C CA . ARG B 1 98 ? -13.93 2.695 25.812 1 93.62 98 ARG B CA 1
ATOM 4602 C C . ARG B 1 98 ? -14.32 3.875 24.922 1 93.62 98 ARG B C 1
ATOM 4604 O O . ARG B 1 98 ? -14.156 3.826 23.703 1 93.62 98 ARG B O 1
ATOM 4611 N N . SER B 1 99 ? -14.742 4.941 25.594 1 97.62 99 SER B N 1
ATOM 4612 C CA . SER B 1 99 ? -15.18 6.102 24.828 1 97.62 99 SER B CA 1
ATOM 4613 C C . SER B 1 99 ? -14.109 7.188 24.812 1 97.62 99 SER B C 1
ATOM 4615 O O . SER B 1 99 ? -14.305 8.242 24.203 1 97.62 99 SER B O 1
ATOM 4617 N N . ALA B 1 100 ? -12.945 6.965 25.484 1 97.62 100 ALA B N 1
ATOM 4618 C CA . ALA B 1 100 ? -11.852 7.93 25.484 1 97.62 100 ALA B CA 1
ATOM 4619 C C . ALA B 1 100 ? -11.297 8.141 24.078 1 97.62 100 ALA B C 1
ATOM 4621 O O . ALA B 1 100 ? -11 7.172 23.375 1 97.62 100 ALA B O 1
ATOM 4622 N N . CYS B 1 101 ? -11.234 9.383 23.641 1 98.5 101 CYS B N 1
ATOM 4623 C CA . CYS B 1 101 ? -10.742 9.773 22.328 1 98.5 101 CYS B CA 1
ATOM 4624 C C . CYS B 1 101 ? -9.914 11.047 22.406 1 98.5 101 CYS B C 1
ATOM 4626 O O . CYS B 1 101 ? -9.852 11.688 23.469 1 98.5 101 CYS B O 1
ATOM 4628 N N . ALA B 1 102 ? -9.195 11.305 21.406 1 98.75 102 ALA B N 1
ATOM 4629 C CA . ALA B 1 102 ? -8.594 12.625 21.188 1 98.75 102 ALA B CA 1
ATOM 4630 C C . ALA B 1 102 ? -9.297 13.375 20.078 1 98.75 102 ALA B C 1
ATOM 4632 O O . ALA B 1 102 ? -9.844 12.766 19.156 1 98.75 102 ALA B O 1
ATOM 4633 N N . VAL B 1 103 ? -9.352 14.664 20.219 1 98.69 103 VAL B N 1
ATOM 4634 C CA . VAL B 1 103 ? -9.961 15.508 19.188 1 98.69 103 VAL B CA 1
ATOM 4635 C C . VAL B 1 103 ? -9.094 16.75 18.953 1 98.69 103 VAL B C 1
ATOM 4637 O O . VAL B 1 103 ? -8.609 17.359 19.906 1 98.69 103 VAL B O 1
ATOM 4640 N N . LEU B 1 104 ? -8.797 16.969 17.719 1 98.69 104 LEU B N 1
ATOM 4641 C CA . LEU B 1 104 ? -8.125 18.188 17.297 1 98.69 104 LEU B CA 1
ATOM 4642 C C . LEU B 1 104 ? -8.938 18.906 16.219 1 98.69 104 LEU B C 1
ATOM 4644 O O . LEU B 1 104 ? -9.578 18.266 15.383 1 98.69 104 LEU B O 1
ATOM 4648 N N . SER B 1 105 ? -8.914 20.219 16.266 1 98.62 105 SER B N 1
ATOM 4649 C CA . SER B 1 105 ? -9.602 21 15.242 1 98.62 105 SER B CA 1
ATOM 4650 C C . SER B 1 105 ? -8.852 22.297 14.945 1 98.62 105 SER B C 1
ATOM 4652 O O . SER B 1 105 ? -8.664 23.125 15.828 1 98.62 105 SER B O 1
ATOM 4654 N N . TYR B 1 106 ? -8.414 22.344 13.695 1 98.19 106 TYR B N 1
ATOM 4655 C CA . TYR B 1 106 ? -8.016 23.688 13.273 1 98.19 106 TYR B CA 1
ATOM 4656 C C . TYR B 1 106 ? -9.195 24.641 13.336 1 98.19 106 TYR B C 1
ATOM 4658 O O . TYR B 1 106 ? -10.336 24.25 13.086 1 98.19 106 TYR B O 1
ATOM 4666 N N . ASP B 1 107 ? -8.938 25.891 13.758 1 97.31 107 ASP B N 1
ATOM 4667 C CA . ASP B 1 107 ? -9.93 26.953 13.812 1 97.31 107 ASP B CA 1
ATOM 4668 C C . ASP B 1 107 ? -9.758 27.922 12.641 1 97.31 107 ASP B C 1
ATOM 4670 O O . ASP B 1 107 ? -8.914 28.828 12.695 1 97.31 107 ASP B O 1
ATOM 4674 N N . TYR B 1 108 ? -10.594 27.766 11.68 1 96.06 108 TYR B N 1
ATOM 4675 C CA . TYR B 1 108 ? -10.477 28.547 10.461 1 96.06 108 TYR B CA 1
ATOM 4676 C C . TYR B 1 108 ? -10.641 30.047 10.758 1 96.06 108 TYR B C 1
ATOM 4678 O O . TYR B 1 108 ? -10.18 30.891 9.992 1 96.06 108 TYR B O 1
ATOM 4686 N N . THR B 1 109 ? -11.289 30.391 11.828 1 96.06 109 THR B N 1
ATOM 4687 C CA . THR B 1 109 ? -11.508 31.797 12.188 1 96.06 109 THR B CA 1
ATOM 4688 C C . THR B 1 109 ? -10.219 32.406 12.719 1 96.06 109 THR B C 1
ATOM 4690 O O . THR B 1 109 ? -10.141 33.656 12.875 1 96.06 109 THR B O 1
ATOM 4693 N N . VAL B 1 110 ? -9.266 31.609 13.047 1 95.38 110 VAL B N 1
ATOM 4694 C CA . VAL B 1 110 ? -7.969 32.094 13.523 1 95.38 110 VAL B CA 1
ATOM 4695 C C . VAL B 1 110 ? -6.918 31.906 12.438 1 95.38 110 VAL B C 1
ATOM 4697 O O . VAL B 1 110 ? -6.395 30.797 12.25 1 95.38 110 VAL B O 1
ATOM 4700 N N . LEU B 1 111 ? -6.535 32.938 11.727 1 92.75 111 LEU B N 1
ATOM 4701 C CA . LEU B 1 111 ? -5.52 33 10.68 1 92.75 111 LEU B CA 1
ATOM 4702 C C . LEU B 1 111 ? -5.738 31.875 9.656 1 92.75 111 LEU B C 1
ATOM 4704 O O . LEU B 1 111 ? -4.801 31.172 9.297 1 92.75 111 LEU B O 1
ATOM 4708 N N . ALA B 1 112 ? -6.945 31.562 9.328 1 91.81 112 ALA B N 1
ATOM 4709 C CA . ALA B 1 112 ? -7.395 30.672 8.266 1 91.81 112 ALA B CA 1
ATOM 4710 C C . ALA B 1 112 ? -6.98 29.234 8.539 1 91.81 112 ALA B C 1
ATOM 4712 O O . ALA B 1 112 ? -6.758 28.453 7.609 1 91.81 112 ALA B O 1
ATOM 4713 N N . GLY B 1 113 ? -6.785 28.906 9.82 1 94.12 113 GLY B N 1
ATOM 4714 C CA . GLY B 1 113 ? -6.453 27.547 10.18 1 94.12 113 GLY B CA 1
ATOM 4715 C C . GLY B 1 113 ? -5.059 27.125 9.742 1 94.12 113 GLY B C 1
ATOM 4716 O O . GLY B 1 113 ? -4.809 25.953 9.477 1 94.12 113 GLY B O 1
ATOM 4717 N N . THR B 1 114 ? -4.148 28.109 9.57 1 93.25 114 THR B N 1
ATOM 4718 C CA . THR B 1 114 ? -2.783 27.812 9.156 1 93.25 114 THR B CA 1
ATOM 4719 C C . THR B 1 114 ? -1.994 27.203 10.312 1 93.25 114 THR B C 1
ATOM 4721 O O . THR B 1 114 ? -2.379 27.344 11.477 1 93.25 114 THR B O 1
ATOM 4724 N N . GLN B 1 115 ? -0.932 26.531 9.953 1 94.44 115 GLN B N 1
ATOM 4725 C CA . GLN B 1 115 ? -0.102 25.828 10.93 1 94.44 115 GLN B CA 1
ATOM 4726 C C . GLN B 1 115 ? 1.039 26.719 11.422 1 94.44 115 GLN B C 1
ATOM 4728 O O . GLN B 1 115 ? 1.977 27 10.672 1 94.44 115 GLN B O 1
ATOM 4733 N N . GLY B 1 116 ? 0.952 27.156 12.688 1 91.94 116 GLY B N 1
ATOM 4734 C CA . GLY B 1 116 ? 1.998 27.969 13.273 1 91.94 116 GLY B CA 1
ATOM 4735 C C . GLY B 1 116 ? 2.984 27.172 14.109 1 91.94 116 GLY B C 1
ATOM 4736 O O . GLY B 1 116 ? 2.775 25.984 14.352 1 91.94 116 GLY B O 1
ATOM 4737 N N . ALA B 1 117 ? 4.055 27.812 14.5 1 91.56 117 ALA B N 1
ATOM 4738 C CA . ALA B 1 117 ? 5.125 27.172 15.258 1 91.56 117 ALA B CA 1
ATOM 4739 C C . ALA B 1 117 ? 4.59 26.562 16.547 1 91.56 117 ALA B C 1
ATOM 4741 O O . ALA B 1 117 ? 4.895 25.406 16.859 1 91.56 117 ALA B O 1
ATOM 4742 N N . LEU B 1 118 ? 3.846 27.328 17.281 1 92.25 118 LEU B N 1
ATOM 4743 C CA . LEU B 1 118 ? 3.314 26.812 18.531 1 92.25 118 LEU B CA 1
ATOM 4744 C C . LEU B 1 118 ? 2.234 25.766 18.281 1 92.25 118 LEU B C 1
ATOM 4746 O O . LEU B 1 118 ? 2.072 24.828 19.062 1 92.25 118 LEU B O 1
ATOM 4750 N N . GLY B 1 119 ? 1.515 25.953 17.156 1 93.75 119 GLY B N 1
ATOM 4751 C CA . GLY B 1 119 ? 0.594 24.906 16.75 1 93.75 119 GLY B CA 1
ATOM 4752 C C . GLY B 1 119 ? 1.27 23.562 16.547 1 93.75 119 GLY B C 1
ATOM 4753 O O . GLY B 1 119 ? 0.711 22.531 16.906 1 93.75 119 GLY B O 1
ATOM 4754 N N . HIS B 1 120 ? 2.418 23.562 15.984 1 94.88 120 HIS B N 1
ATOM 4755 C CA . HIS B 1 120 ? 3.182 22.328 15.805 1 94.88 120 HIS B CA 1
ATOM 4756 C C . HIS B 1 120 ? 3.562 21.719 17.156 1 94.88 120 HIS B C 1
ATOM 4758 O O . HIS B 1 120 ? 3.475 20.5 17.328 1 94.88 120 HIS B O 1
ATOM 4764 N N . HIS B 1 121 ? 3.939 22.578 18.094 1 93.12 121 HIS B N 1
ATOM 4765 C CA . HIS B 1 121 ? 4.25 22.062 19.422 1 93.12 121 HIS B CA 1
ATOM 4766 C C . HIS B 1 121 ? 3.037 21.391 20.047 1 93.12 121 HIS B C 1
ATOM 4768 O O . HIS B 1 121 ? 3.164 20.344 20.688 1 93.12 121 HIS B O 1
ATOM 4774 N N . LYS B 1 122 ? 1.904 22.031 19.891 1 94.94 122 LYS B N 1
ATOM 4775 C CA . LYS B 1 122 ? 0.672 21.469 20.438 1 94.94 122 LYS B CA 1
ATOM 4776 C C . LYS B 1 122 ? 0.373 20.109 19.812 1 94.94 122 LYS B C 1
ATOM 4778 O O . LYS B 1 122 ? 0.01 19.156 20.516 1 94.94 122 LYS B O 1
ATOM 4783 N N . LYS B 1 123 ? 0.527 19.969 18.5 1 97.31 123 LYS B N 1
ATOM 4784 C CA . LYS B 1 123 ? 0.314 18.703 17.812 1 97.31 123 LYS B CA 1
ATOM 4785 C C . LYS B 1 123 ? 1.291 17.641 18.312 1 97.31 123 LYS B C 1
ATOM 4787 O O . LYS B 1 123 ? 0.888 16.531 18.641 1 97.31 123 LYS B O 1
ATOM 4792 N N . ASP B 1 124 ? 2.574 18.031 18.406 1 96.06 124 ASP B N 1
ATOM 4793 C CA . ASP B 1 124 ? 3.578 17.078 18.875 1 96.06 124 ASP B CA 1
ATOM 4794 C C . ASP B 1 124 ? 3.205 16.5 20.234 1 96.06 124 ASP B C 1
ATOM 4796 O O . ASP B 1 124 ? 3.248 15.281 20.438 1 96.06 124 ASP B O 1
ATOM 4800 N N . ARG B 1 125 ? 2.797 17.391 21.094 1 93.62 125 ARG B N 1
ATOM 4801 C CA . ARG B 1 125 ? 2.43 16.984 22.453 1 93.62 125 ARG B CA 1
ATOM 4802 C C . ARG B 1 125 ? 1.215 16.062 22.438 1 93.62 125 ARG B C 1
ATOM 4804 O O . ARG B 1 125 ? 1.225 15 23.062 1 93.62 125 ARG B O 1
ATOM 4811 N N . LEU B 1 126 ? 0.241 16.391 21.688 1 96.31 126 LEU B N 1
ATOM 4812 C CA . LEU B 1 126 ? -0.985 15.609 21.688 1 96.31 126 LEU B CA 1
ATOM 4813 C C . LEU B 1 126 ? -0.779 14.281 20.953 1 96.31 126 LEU B C 1
ATOM 4815 O O . LEU B 1 126 ? -1.328 13.258 21.359 1 96.31 126 LEU B O 1
ATOM 4819 N N . PHE B 1 127 ? -0.044 14.297 19.859 1 98.19 127 PHE B N 1
ATOM 4820 C CA . PHE B 1 127 ? 0.218 13.062 19.125 1 98.19 127 PHE B CA 1
ATOM 4821 C C . PHE B 1 127 ? 0.988 12.078 20 1 98.19 127 PHE B C 1
ATOM 4823 O O . PHE B 1 127 ? 0.728 10.867 19.969 1 98.19 127 PHE B O 1
ATOM 4830 N N . ASP B 1 128 ? 1.914 12.531 20.797 1 94.88 128 ASP B N 1
ATOM 4831 C CA . ASP B 1 128 ? 2.613 11.695 21.766 1 94.88 128 ASP B CA 1
ATOM 4832 C C . ASP B 1 128 ? 1.639 11.086 22.781 1 94.88 128 ASP B C 1
ATOM 4834 O O . ASP B 1 128 ? 1.695 9.883 23.047 1 94.88 128 ASP B O 1
ATOM 4838 N N . LEU B 1 129 ? 0.758 11.875 23.281 1 94.31 129 LEU B N 1
ATOM 4839 C CA . LEU B 1 129 ? -0.216 11.406 24.266 1 94.31 129 LEU B CA 1
ATOM 4840 C C . LEU B 1 129 ? -1.178 10.398 23.641 1 94.31 129 LEU B C 1
ATOM 4842 O O . LEU B 1 129 ? -1.56 9.422 24.281 1 94.31 129 LEU B O 1
ATOM 4846 N N . ILE B 1 130 ? -1.59 10.656 22.406 1 97.94 130 ILE B N 1
ATOM 4847 C CA . ILE B 1 130 ? -2.471 9.75 21.688 1 97.94 130 ILE B CA 1
ATOM 4848 C C . ILE B 1 130 ? -1.815 8.375 21.578 1 97.94 130 ILE B C 1
ATOM 4850 O O . ILE B 1 130 ? -2.465 7.352 21.797 1 97.94 130 ILE B O 1
ATOM 4854 N N . GLU B 1 131 ? -0.587 8.359 21.219 1 96.62 131 GLU B N 1
ATOM 4855 C CA . GLU B 1 131 ? 0.137 7.098 21.109 1 96.62 131 GLU B CA 1
ATOM 4856 C C . GLU B 1 131 ? 0.235 6.391 22.453 1 96.62 131 GLU B C 1
ATOM 4858 O O . GLU B 1 131 ? -0.023 5.191 22.562 1 96.62 131 GLU B O 1
ATOM 4863 N N . ARG B 1 132 ? 0.564 7.105 23.547 1 93.56 132 ARG B N 1
ATOM 4864 C CA . ARG B 1 132 ? 0.764 6.539 24.875 1 93.56 132 ARG B CA 1
ATOM 4865 C C . ARG B 1 132 ? -0.54 5.98 25.438 1 93.56 132 ARG B C 1
ATOM 4867 O O . ARG B 1 132 ? -0.541 4.949 26.109 1 93.56 132 ARG B O 1
ATOM 4874 N N . MET B 1 133 ? -1.61 6.691 25.062 1 95.38 133 MET B N 1
ATOM 4875 C CA . MET B 1 133 ? -2.891 6.328 25.656 1 95.38 133 MET B CA 1
ATOM 4876 C C . MET B 1 133 ? -3.744 5.535 24.672 1 95.38 133 MET B C 1
ATOM 4878 O O . MET B 1 133 ? -4.848 5.098 25.016 1 95.38 133 MET B O 1
ATOM 4882 N N . LYS B 1 134 ? -3.205 5.348 23.438 1 96.31 134 LYS B N 1
ATOM 4883 C CA . LYS B 1 134 ? -3.898 4.617 22.375 1 96.31 134 LYS B CA 1
ATOM 4884 C C . LYS B 1 134 ? -5.312 5.16 22.172 1 96.31 134 LYS B C 1
ATOM 4886 O O . LYS B 1 134 ? -6.281 4.398 22.172 1 96.31 134 LYS B O 1
ATOM 4891 N N . LEU B 1 135 ? -5.426 6.469 21.891 1 97.62 135 LEU B N 1
ATOM 4892 C CA . LEU B 1 135 ? -6.719 7.141 21.797 1 97.62 135 LEU B CA 1
ATOM 4893 C C . LEU B 1 135 ? -7.176 7.246 20.344 1 97.62 135 LEU B C 1
ATOM 4895 O O . LEU B 1 135 ? -6.543 7.926 19.531 1 97.62 135 LEU B O 1
ATOM 4899 N N . PRO B 1 136 ? -8.367 6.559 20.016 1 98.44 136 PRO B N 1
ATOM 4900 C CA . PRO B 1 136 ? -8.961 6.914 18.719 1 98.44 136 PRO B CA 1
ATOM 4901 C C . PRO B 1 136 ? -9.094 8.422 18.531 1 98.44 136 PRO B C 1
ATOM 4903 O O . PRO B 1 136 ? -9.352 9.148 19.5 1 98.44 136 PRO B O 1
ATOM 4906 N N . THR B 1 137 ? -8.914 8.945 17.281 1 98.75 137 THR B N 1
ATOM 4907 C CA . THR B 1 137 ? -8.766 10.391 17.125 1 98.75 137 THR B CA 1
ATOM 4908 C C . THR B 1 137 ? -9.633 10.898 15.977 1 98.75 137 THR B C 1
ATOM 4910 O O . THR B 1 137 ? -9.695 10.273 14.914 1 98.75 137 THR B O 1
ATOM 4913 N N . VAL B 1 138 ? -10.336 11.961 16.203 1 98.81 138 VAL B N 1
ATOM 4914 C CA . VAL B 1 138 ? -11 12.742 15.164 1 98.81 138 VAL B CA 1
ATOM 4915 C C . VAL B 1 138 ? -10.266 14.062 14.961 1 98.81 138 VAL B C 1
ATOM 4917 O O . VAL B 1 138 ? -9.977 14.773 15.922 1 98.81 138 VAL B O 1
ATOM 4920 N N . PHE B 1 139 ? -9.859 14.398 13.742 1 98.81 139 PHE B N 1
ATOM 4921 C CA . PHE B 1 139 ? -9.102 15.602 13.414 1 98.81 139 PHE B CA 1
ATOM 4922 C C . PHE B 1 139 ? -9.836 16.438 12.375 1 98.81 139 PHE B C 1
ATOM 4924 O O . PHE B 1 139 ? -9.961 16.031 11.219 1 98.81 139 PHE B O 1
ATOM 4931 N N . PHE B 1 140 ? -10.406 17.609 12.758 1 98.81 140 PHE B N 1
ATOM 4932 C CA . PHE B 1 140 ? -10.961 18.578 11.82 1 98.81 140 PHE B CA 1
ATOM 4933 C C . PHE B 1 140 ? -9.844 19.359 11.133 1 98.81 140 PHE B C 1
ATOM 4935 O O . PHE B 1 140 ? -9.211 20.234 11.742 1 98.81 140 PHE B O 1
ATOM 4942 N N . ALA B 1 141 ? -9.664 19.141 9.781 1 98.44 141 ALA B N 1
ATOM 4943 C CA . ALA B 1 141 ? -8.391 19.469 9.141 1 98.44 141 ALA B CA 1
ATOM 4944 C C . ALA B 1 141 ? -8.547 20.672 8.203 1 98.44 141 ALA B C 1
ATOM 4946 O O . ALA B 1 141 ? -7.688 20.906 7.355 1 98.44 141 ALA B O 1
ATOM 4947 N N . GLU B 1 142 ? -9.586 21.422 8.32 1 97.62 142 GLU B N 1
ATOM 4948 C CA . GLU B 1 142 ? -9.773 22.594 7.473 1 97.62 142 GLU B CA 1
ATOM 4949 C C . GLU B 1 142 ? -8.625 23.578 7.633 1 97.62 142 GLU B C 1
ATOM 4951 O O . GLU B 1 142 ? -8.195 23.859 8.75 1 97.62 142 GLU B O 1
ATOM 4956 N N . GLY B 1 143 ? -8.125 24.078 6.461 1 94.94 143 GLY B N 1
ATOM 4957 C CA . GLY B 1 143 ? -7.148 25.156 6.574 1 94.94 143 GLY B CA 1
ATOM 4958 C C . GLY B 1 143 ? -6.145 25.172 5.434 1 94.94 143 GLY B C 1
ATOM 4959 O O . GLY B 1 143 ? -6.188 24.312 4.555 1 94.94 143 GLY B O 1
ATOM 4960 N N . GLY B 1 144 ? -5.191 26.203 5.449 1 88.44 144 GLY B N 1
ATOM 4961 C CA . GLY B 1 144 ? -4.344 26.531 4.312 1 88.44 144 GLY B CA 1
ATOM 4962 C C . GLY B 1 144 ? -2.951 25.938 4.422 1 88.44 144 GLY B C 1
ATOM 4963 O O . GLY B 1 144 ? -2.139 26.062 3.506 1 88.44 144 GLY B O 1
ATOM 4964 N N . GLY B 1 145 ? -2.617 25.375 5.535 1 89.81 145 GLY B N 1
ATOM 4965 C CA . GLY B 1 145 ? -1.291 24.797 5.66 1 89.81 145 GLY B CA 1
ATOM 4966 C C . GLY B 1 145 ? -0.365 25.609 6.551 1 89.81 145 GLY B C 1
ATOM 4967 O O . GLY B 1 145 ? -0.778 26.094 7.602 1 89.81 145 GLY B O 1
ATOM 4968 N N . GLY B 1 146 ? 0.972 25.719 6.074 1 89.75 146 GLY B N 1
ATOM 4969 C CA . GLY B 1 146 ? 1.967 26.391 6.891 1 89.75 146 GLY B CA 1
ATOM 4970 C C . GLY B 1 146 ? 1.741 27.891 6.988 1 89.75 146 GLY B C 1
ATOM 4971 O O . GLY B 1 146 ? 1.337 28.531 6.016 1 89.75 146 GLY B O 1
ATOM 4972 N N . ARG B 1 147 ? 2.121 28.438 8.164 1 87.25 147 ARG B N 1
ATOM 4973 C CA . ARG B 1 147 ? 1.923 29.859 8.414 1 87.25 147 ARG B CA 1
ATOM 4974 C C . ARG B 1 147 ? 3.191 30.656 8.117 1 87.25 147 ARG B C 1
ATOM 4976 O O . ARG B 1 147 ? 4.145 30.625 8.898 1 87.25 147 ARG B O 1
ATOM 4983 N N . PRO B 1 148 ? 3.354 31.406 7.062 1 77.06 148 PRO B N 1
ATOM 4984 C CA . PRO B 1 148 ? 4.551 32.219 6.773 1 77.06 148 PRO B CA 1
ATOM 4985 C C . PRO B 1 148 ? 4.734 33.375 7.742 1 77.06 148 PRO B C 1
ATOM 4987 O O . PRO B 1 148 ? 5.855 33.844 7.934 1 77.06 148 PRO B O 1
ATOM 4990 N N . GLY B 1 149 ? 3.869 33.812 8.562 1 75.75 149 GLY B N 1
ATOM 4991 C CA . GLY B 1 149 ? 3.924 35.031 9.352 1 75.75 149 GLY B CA 1
ATOM 4992 C C . GLY B 1 149 ? 4.449 34.812 10.758 1 75.75 149 GLY B C 1
ATOM 4993 O O . GLY B 1 149 ? 4.617 35.75 11.523 1 75.75 149 GLY B O 1
ATOM 4994 N N . ASP B 1 150 ? 4.75 33.531 11.047 1 83.31 150 ASP B N 1
ATOM 4995 C CA . ASP B 1 150 ? 5.34 33.219 12.352 1 83.31 150 ASP B CA 1
ATOM 4996 C C . ASP B 1 150 ? 6.824 33.594 12.375 1 83.31 150 ASP B C 1
ATOM 4998 O O . ASP B 1 150 ? 7.66 32.844 11.859 1 83.31 150 ASP B O 1
ATOM 5002 N N . THR B 1 151 ? 7.152 34.781 12.953 1 73.12 151 THR B N 1
ATOM 5003 C CA . THR B 1 151 ? 8.484 35.344 12.766 1 73.12 151 THR B CA 1
ATOM 5004 C C . THR B 1 151 ? 9.281 35.281 14.07 1 73.12 151 THR B C 1
ATOM 5006 O O . THR B 1 151 ? 10.469 35.625 14.094 1 73.12 151 THR B O 1
ATOM 5009 N N . ASP B 1 152 ? 8.68 34.938 15.172 1 78.31 152 ASP B N 1
ATOM 5010 C CA . ASP B 1 152 ? 9.375 34.938 16.453 1 78.31 152 ASP B CA 1
ATOM 5011 C C . ASP B 1 152 ? 10.141 33.625 16.672 1 78.31 152 ASP B C 1
ATOM 5013 O O . ASP B 1 152 ? 10.625 33.375 17.766 1 78.31 152 ASP B O 1
ATOM 5017 N N . TYR B 1 153 ? 10.328 32.938 15.664 1 75.44 153 TYR B N 1
ATOM 5018 C CA . TYR B 1 153 ? 11.047 31.672 15.695 1 75.44 153 TYR B CA 1
ATOM 5019 C C . TYR B 1 153 ? 12.117 31.625 14.617 1 75.44 153 TYR B C 1
ATOM 5021 O O . TYR B 1 153 ? 11.867 31.984 13.461 1 75.44 153 TYR B O 1
ATOM 5029 N N . PRO B 1 154 ? 13.492 31.469 15.125 1 79.75 154 PRO B N 1
ATOM 5030 C CA . PRO B 1 154 ? 14.477 31.297 14.055 1 79.75 154 PRO B CA 1
ATOM 5031 C C . PRO B 1 154 ? 14.133 30.141 13.117 1 79.75 154 PRO B C 1
ATOM 5033 O O . PRO B 1 154 ? 13.898 29.016 13.57 1 79.75 154 PRO B O 1
ATOM 5036 N N . VAL B 1 155 ? 13.945 30.516 11.867 1 83.88 155 VAL B N 1
ATOM 5037 C CA . VAL B 1 155 ? 13.531 29.469 10.945 1 83.88 155 VAL B CA 1
ATOM 5038 C C . VAL B 1 155 ? 14.156 29.703 9.578 1 83.88 155 VAL B C 1
ATOM 5040 O O . VAL B 1 155 ? 14.305 30.844 9.141 1 83.88 155 VAL B O 1
ATOM 5043 N N . VAL B 1 156 ? 14.68 28.578 9 1 87.75 156 VAL B N 1
ATOM 5044 C CA . VAL B 1 156 ? 15.055 28.609 7.59 1 87.75 156 VAL B CA 1
ATOM 5045 C C . VAL B 1 156 ? 14 27.891 6.754 1 87.75 156 VAL B C 1
ATOM 5047 O O . VAL B 1 156 ? 13.305 28.531 5.953 1 87.75 156 VAL B O 1
ATOM 5050 N N . SER B 1 157 ? 13.727 26.656 7.035 1 88.62 157 SER B N 1
ATOM 5051 C CA . SER B 1 157 ? 12.727 25.922 6.277 1 88.62 157 SER B CA 1
ATOM 5052 C C . SER B 1 157 ? 11.57 25.469 7.164 1 88.62 157 SER B C 1
ATOM 5054 O O . SER B 1 157 ? 10.469 25.219 6.676 1 88.62 157 SER B O 1
ATOM 5056 N N . MET B 1 158 ? 11.789 25.297 8.453 1 88.31 158 MET B N 1
ATOM 5057 C CA . MET B 1 158 ? 10.836 24.781 9.43 1 88.31 158 MET B CA 1
ATOM 5058 C C . MET B 1 158 ? 10.453 23.344 9.102 1 88.31 158 MET B C 1
ATOM 5060 O O . MET B 1 158 ? 9.375 22.875 9.492 1 88.31 158 MET B O 1
ATOM 5064 N N . LEU B 1 159 ? 11.242 22.641 8.383 1 91.75 159 LEU B N 1
ATOM 5065 C CA . LEU B 1 159 ? 10.922 21.281 7.957 1 91.75 159 LEU B CA 1
ATOM 5066 C C . LEU B 1 159 ? 11.422 20.25 8.977 1 91.75 159 LEU B C 1
ATOM 5068 O O . LEU B 1 159 ? 11.273 19.047 8.773 1 91.75 159 LEU B O 1
ATOM 5072 N N . ASP B 1 160 ? 11.977 20.719 10.023 1 91.31 160 ASP B N 1
ATOM 5073 C CA . ASP B 1 160 ? 12.414 19.844 11.109 1 91.31 160 ASP B CA 1
ATOM 5074 C C . ASP B 1 160 ? 11.281 19.578 12.102 1 91.31 160 ASP B C 1
ATOM 5076 O O . ASP B 1 160 ? 11.43 18.766 13.016 1 91.31 160 ASP B O 1
ATOM 5080 N N . VAL B 1 161 ? 10.102 20.25 11.938 1 91.56 161 VAL B N 1
ATOM 5081 C CA . VAL B 1 161 ? 8.953 19.969 12.797 1 91.56 161 VAL B CA 1
ATOM 5082 C C . VAL B 1 161 ? 8.578 18.484 12.695 1 91.56 161 VAL B C 1
ATOM 5084 O O . VAL B 1 161 ? 8.688 17.891 11.625 1 91.56 161 VAL B O 1
ATOM 5087 N N . ARG B 1 162 ? 8 17.906 13.719 1 93.88 162 ARG B N 1
ATOM 5088 C CA . ARG B 1 162 ? 7.828 16.453 13.797 1 93.88 162 ARG B CA 1
ATOM 5089 C C . ARG B 1 162 ? 6.367 16.062 13.594 1 93.88 162 ARG B C 1
ATOM 5091 O O . ARG B 1 162 ? 6.047 14.883 13.461 1 93.88 162 ARG B O 1
ATOM 5098 N N . ALA B 1 163 ? 5.52 16.984 13.531 1 94.56 163 ALA B N 1
ATOM 5099 C CA . ALA B 1 163 ? 4.086 16.719 13.586 1 94.56 163 ALA B CA 1
ATOM 5100 C C . ALA B 1 163 ? 3.672 15.711 12.508 1 94.56 163 ALA B C 1
ATOM 5102 O O . ALA B 1 163 ? 2.891 14.797 12.773 1 94.56 163 ALA B O 1
ATOM 5103 N N . PHE B 1 164 ? 4.184 15.828 11.32 1 95.25 164 PHE B N 1
ATOM 5104 C CA . PHE B 1 164 ? 3.777 14.969 10.211 1 95.25 164 PHE B CA 1
ATOM 5105 C C . PHE B 1 164 ? 4.273 13.547 10.422 1 95.25 164 PHE B C 1
ATOM 5107 O O . PHE B 1 164 ? 3.533 12.586 10.188 1 95.25 164 PHE B O 1
ATOM 5114 N N . LYS B 1 165 ? 5.508 13.414 10.891 1 95.81 165 LYS B N 1
ATOM 5115 C CA . LYS B 1 165 ? 6.031 12.102 11.25 1 95.81 165 LYS B CA 1
ATOM 5116 C C . LYS B 1 165 ? 5.188 11.445 12.336 1 95.81 165 LYS B C 1
ATOM 5118 O O . LYS B 1 165 ? 4.809 10.281 12.219 1 95.81 165 LYS B O 1
ATOM 5123 N N . LEU B 1 166 ? 4.93 12.18 13.391 1 96.38 166 LEU B N 1
ATOM 5124 C CA . LEU B 1 166 ? 4.223 11.641 14.547 1 96.38 166 LEU B CA 1
ATOM 5125 C C . LEU B 1 166 ? 2.803 11.227 14.18 1 96.38 166 LEU B C 1
ATOM 5127 O O . LEU B 1 166 ? 2.332 10.164 14.586 1 96.38 166 LEU B O 1
ATOM 5131 N N . TRP B 1 167 ? 2.145 12.062 13.391 1 97.5 167 TRP B N 1
ATOM 5132 C CA . TRP B 1 167 ? 0.797 11.734 12.938 1 97.5 167 TRP B CA 1
ATOM 5133 C C . TRP B 1 167 ? 0.808 10.5 12.039 1 97.5 167 TRP B C 1
ATOM 5135 O O . TRP B 1 167 ? 0.014 9.578 12.234 1 97.5 167 TRP B O 1
ATOM 5145 N N . ALA B 1 168 ? 1.699 10.469 1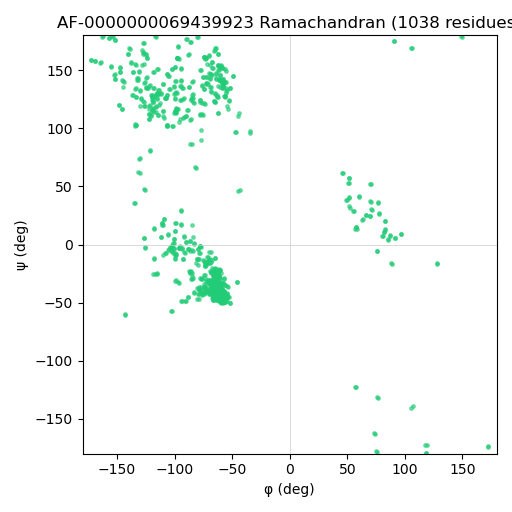1.117 1 96.81 168 ALA B N 1
ATOM 5146 C CA . ALA B 1 168 ? 1.817 9.336 10.195 1 96.81 168 ALA B CA 1
ATOM 5147 C C . ALA B 1 168 ? 2.127 8.047 10.953 1 96.81 168 ALA B C 1
ATOM 5149 O O . ALA B 1 168 ? 1.624 6.98 10.602 1 96.81 168 ALA B O 1
ATOM 5150 N N . ALA B 1 169 ? 2.887 8.156 11.984 1 95.62 169 ALA B N 1
ATOM 5151 C CA . ALA B 1 169 ? 3.34 7 12.75 1 95.62 169 ALA B CA 1
ATOM 5152 C C . ALA B 1 169 ? 2.189 6.379 13.539 1 95.62 169 ALA B C 1
ATOM 5154 O O . ALA B 1 169 ? 2.305 5.258 14.039 1 95.62 169 ALA B O 1
ATOM 5155 N N . LEU B 1 170 ? 1.078 7.098 13.664 1 96.94 170 LEU B N 1
ATOM 5156 C CA . LEU B 1 170 ? -0.078 6.574 14.383 1 96.94 170 LEU B CA 1
ATOM 5157 C C . LEU B 1 170 ? -0.876 5.613 13.5 1 96.94 170 LEU B C 1
ATOM 5159 O O . LEU B 1 170 ? -1.844 5.004 13.961 1 96.94 170 LEU B O 1
ATOM 5163 N N . SER B 1 171 ? -0.511 5.449 12.258 1 96 171 SER B N 1
ATOM 5164 C CA . SER B 1 171 ? -1.165 4.504 11.359 1 96 171 SER B CA 1
ATOM 5165 C C . SER B 1 171 ? -1.144 3.092 11.938 1 96 171 SER B C 1
ATOM 5167 O O . SER B 1 171 ? -0.084 2.582 12.305 1 96 171 SER B O 1
ATOM 5169 N N . GLY B 1 172 ? -2.309 2.463 11.992 1 94.31 172 GLY B N 1
ATOM 5170 C CA . GLY B 1 172 ? -2.432 1.104 12.5 1 94.31 172 GLY B CA 1
ATOM 5171 C C . GLY B 1 172 ? -2.346 1.019 14.008 1 94.31 172 GLY B C 1
ATOM 5172 O O . GLY B 1 172 ? -2.508 -0.059 14.586 1 94.31 172 GLY B O 1
ATOM 5173 N N . VAL B 1 173 ? -2.055 2.148 14.703 1 94.81 173 VAL B N 1
ATOM 5174 C CA . VAL B 1 173 ? -1.946 2.184 16.156 1 94.81 173 VAL B CA 1
ATOM 5175 C C . VAL B 1 173 ? -3.281 2.605 16.766 1 94.81 173 VAL B C 1
ATOM 5177 O O . VAL B 1 173 ? -3.777 1.964 17.688 1 94.81 173 VAL B O 1
ATOM 5180 N N . VAL B 1 174 ? -3.826 3.637 16.266 1 97.25 174 VAL B N 1
ATOM 5181 C CA . VAL B 1 174 ? -5.16 4.086 16.641 1 97.25 174 VAL B CA 1
ATOM 5182 C C . VAL B 1 174 ? -5.953 4.48 15.398 1 97.25 174 VAL B C 1
ATOM 5184 O O . VAL B 1 174 ? -5.383 4.961 14.422 1 97.25 174 VAL B O 1
ATOM 5187 N N . PRO B 1 175 ? -7.312 4.285 15.414 1 97.69 175 PRO B N 1
ATOM 5188 C CA . PRO B 1 175 ? -8.109 4.809 14.305 1 97.69 175 PRO B CA 1
ATOM 5189 C C . PRO B 1 175 ? -8.086 6.332 14.219 1 97.69 175 PRO B C 1
ATOM 5191 O O . PRO B 1 175 ? -8.258 7.012 15.234 1 97.69 175 PRO B O 1
ATOM 5194 N N . ARG B 1 176 ? -7.809 6.879 13.078 1 98.56 176 ARG B N 1
ATOM 5195 C CA . ARG B 1 176 ? -7.758 8.312 12.836 1 98.56 176 ARG B CA 1
ATOM 5196 C C . ARG B 1 176 ? -8.789 8.727 11.789 1 98.56 176 ARG B C 1
ATOM 5198 O O . ARG B 1 176 ? -8.719 8.297 10.641 1 98.56 176 ARG B O 1
ATOM 5205 N N . ILE B 1 177 ? -9.727 9.539 12.141 1 98.75 177 ILE B N 1
ATOM 5206 C CA . ILE B 1 177 ? -10.773 10.039 11.258 1 98.75 177 ILE B CA 1
ATOM 5207 C C . ILE B 1 177 ? -10.602 11.547 11.047 1 98.75 177 ILE B C 1
ATOM 5209 O O . ILE B 1 177 ? -10.594 12.312 12.016 1 98.75 177 ILE B O 1
ATOM 5213 N N . SER B 1 178 ? -10.422 11.922 9.805 1 98.75 178 SER B N 1
ATOM 5214 C CA . SER B 1 178 ? -10.367 13.352 9.5 1 98.75 178 SER B CA 1
ATOM 5215 C C . SER B 1 178 ? -11.703 13.859 8.984 1 98.75 178 SER B C 1
ATOM 5217 O O . SER B 1 178 ? -12.398 13.156 8.234 1 98.75 178 SER B O 1
ATOM 5219 N N . VAL B 1 179 ? -12.07 15.016 9.383 1 98.81 179 VAL B N 1
ATOM 5220 C CA . VAL B 1 179 ? -13.227 15.742 8.867 1 98.81 179 VAL B CA 1
ATOM 5221 C C . VAL B 1 179 ? -12.766 17.016 8.148 1 98.81 179 VAL B C 1
ATOM 5223 O O . VAL B 1 179 ? -11.961 17.781 8.688 1 98.81 179 VAL B O 1
ATOM 5226 N N . VAL B 1 180 ? -13.273 17.172 6.949 1 98.5 180 VAL B N 1
ATOM 5227 C CA . VAL B 1 180 ? -12.844 18.328 6.172 1 98.5 180 VAL B CA 1
ATOM 5228 C C . VAL B 1 180 ? -14.062 19.078 5.656 1 98.5 180 VAL B C 1
ATOM 5230 O O . VAL B 1 180 ? -14.953 18.5 5.035 1 98.5 180 VAL B O 1
ATOM 5233 N N . ASN B 1 181 ? -14.117 20.312 5.938 1 97.69 181 ASN B N 1
ATOM 5234 C CA . ASN B 1 181 ? -15.078 21.266 5.391 1 97.69 181 ASN B CA 1
ATOM 5235 C C . ASN B 1 181 ? -14.375 22.453 4.738 1 97.69 181 ASN B C 1
ATOM 5237 O O . ASN B 1 181 ? -13.422 23 5.301 1 97.69 181 ASN B O 1
ATOM 5241 N N . GLY B 1 182 ? -14.844 22.828 3.582 1 95.94 182 GLY B N 1
ATOM 5242 C CA . GLY B 1 182 ? -14.234 23.969 2.912 1 95.94 182 GLY B CA 1
ATOM 5243 C C . GLY B 1 182 ? -12.898 23.641 2.281 1 95.94 182 GLY B C 1
ATOM 5244 O O . GLY B 1 182 ? -12.773 22.656 1.536 1 95.94 182 GLY B O 1
ATOM 5245 N N . ARG B 1 183 ? -11.93 24.531 2.588 1 96 183 ARG B N 1
ATOM 5246 C CA . ARG B 1 183 ? -10.633 24.375 1.939 1 96 183 ARG B CA 1
ATOM 5247 C C . ARG B 1 183 ? -9.641 23.656 2.85 1 96 183 ARG B C 1
ATOM 5249 O O . ARG B 1 183 ? -9.531 23.984 4.035 1 96 183 ARG B O 1
ATOM 5256 N N . CYS B 1 184 ? -8.977 22.672 2.348 1 97.75 184 CYS B N 1
ATOM 5257 C CA . CYS B 1 184 ? -7.945 21.891 3.02 1 97.75 184 CYS B CA 1
ATOM 5258 C C . CYS B 1 184 ? -6.734 21.688 2.115 1 97.75 184 CYS B C 1
ATOM 5260 O O . CYS B 1 184 ? -6.75 20.844 1.228 1 97.75 184 CYS B O 1
ATOM 5262 N N . PHE B 1 185 ? -5.684 22.469 2.371 1 96.12 185 PHE B N 1
ATOM 5263 C CA . PHE B 1 185 ? -4.555 22.5 1.447 1 96.12 185 PHE B CA 1
ATOM 5264 C C . PHE B 1 185 ? -3.246 22.219 2.182 1 96.12 185 PHE B C 1
ATOM 5266 O O . PHE B 1 185 ? -3.154 22.422 3.395 1 96.12 185 PHE B O 1
ATOM 5273 N N . ALA B 1 186 ? -2.248 21.719 1.464 1 94.38 186 ALA B N 1
ATOM 5274 C CA . ALA B 1 186 ? -0.861 21.562 1.896 1 94.38 186 ALA B CA 1
ATOM 5275 C C . ALA B 1 186 ? -0.766 20.719 3.156 1 94.38 186 ALA B C 1
ATOM 5277 O O . ALA B 1 186 ? -1.297 19.594 3.201 1 94.38 186 ALA B O 1
ATOM 5278 N N . GLY B 1 187 ? -0.189 21.266 4.172 1 95.75 187 GLY B N 1
ATOM 5279 C CA . GLY B 1 187 ? 0.011 20.484 5.379 1 95.75 187 GLY B CA 1
ATOM 5280 C C . GLY B 1 187 ? -1.282 19.953 5.969 1 95.75 187 GLY B C 1
ATOM 5281 O O . GLY B 1 187 ? -1.313 18.859 6.523 1 95.75 187 GLY B O 1
ATOM 5282 N N . ASN B 1 188 ? -2.354 20.766 5.914 1 97.5 188 ASN B N 1
ATOM 5283 C CA . ASN B 1 188 ? -3.654 20.297 6.383 1 97.5 188 ASN B CA 1
ATOM 5284 C C . ASN B 1 188 ? -4.148 19.094 5.586 1 97.5 188 ASN B C 1
ATOM 5286 O O . ASN B 1 188 ? -4.723 18.172 6.148 1 97.5 188 ASN B O 1
ATOM 5290 N N . ALA B 1 189 ? -3.875 19.141 4.312 1 97.56 189 ALA B N 1
ATOM 5291 C CA . ALA B 1 189 ? -4.266 18.031 3.451 1 97.56 189 ALA B CA 1
ATOM 5292 C C . ALA B 1 189 ? -3.473 16.766 3.789 1 97.56 189 ALA B C 1
ATOM 5294 O O . ALA B 1 189 ? -3.994 15.656 3.688 1 97.56 189 ALA B O 1
ATOM 5295 N N . VAL B 1 190 ? -2.268 16.938 4.184 1 96.06 190 VAL B N 1
ATOM 5296 C CA . VAL B 1 190 ? -1.45 15.789 4.582 1 96.06 190 VAL B CA 1
ATOM 5297 C C . VAL B 1 190 ? -2.02 15.172 5.855 1 96.06 190 VAL B C 1
ATOM 5299 O O . VAL B 1 190 ? -2.061 13.945 5.992 1 96.06 190 VAL B O 1
ATOM 5302 N N . ILE B 1 191 ? -2.434 16.016 6.805 1 96.62 191 ILE B N 1
ATOM 5303 C CA . ILE B 1 191 ? -3.078 15.516 8.008 1 96.62 191 ILE B CA 1
ATOM 5304 C C . ILE B 1 191 ? -4.289 14.664 7.629 1 96.62 191 ILE B C 1
ATOM 5306 O O . ILE B 1 191 ? -4.43 13.531 8.102 1 96.62 191 ILE B O 1
ATOM 5310 N N . ALA B 1 192 ? -5.074 15.188 6.797 1 97.88 192 ALA B N 1
ATOM 5311 C CA . ALA B 1 192 ? -6.25 14.453 6.336 1 97.88 192 ALA B CA 1
ATOM 5312 C C . ALA B 1 192 ? -5.844 13.195 5.574 1 97.88 192 ALA B C 1
ATOM 5314 O O . ALA B 1 192 ? -6.379 12.117 5.824 1 97.88 192 ALA B O 1
ATOM 5315 N N . GLY B 1 193 ? -4.918 13.328 4.734 1 97.81 193 GLY B N 1
ATOM 5316 C CA . GLY B 1 193 ? -4.512 12.25 3.855 1 97.81 193 GLY B CA 1
ATOM 5317 C C . GLY B 1 193 ? -3.896 11.078 4.598 1 97.81 193 GLY B C 1
ATOM 5318 O O . GLY B 1 193 ? -4.02 9.93 4.168 1 97.81 193 GLY B O 1
ATOM 5319 N N . CYS B 1 194 ? -3.215 11.359 5.688 1 97.44 194 CYS B N 1
ATOM 5320 C CA . CYS B 1 194 ? -2.582 10.312 6.48 1 97.44 194 CYS B CA 1
ATOM 5321 C C . CYS B 1 194 ? -3.6 9.617 7.379 1 97.44 194 CYS B C 1
ATOM 5323 O O . CYS B 1 194 ? -3.311 8.57 7.961 1 97.44 194 CYS B O 1
ATOM 5325 N N . SER B 1 195 ? -4.797 10.164 7.535 1 98 195 SER B N 1
ATOM 5326 C CA . SER B 1 195 ? -5.824 9.555 8.375 1 98 195 SER B CA 1
ATOM 5327 C C . SER B 1 195 ? -6.363 8.273 7.738 1 98 195 SER B C 1
ATOM 5329 O O . SER B 1 195 ? -6.145 8.023 6.551 1 98 195 SER B O 1
ATOM 5331 N N . ASP B 1 196 ? -7.039 7.441 8.523 1 98.06 196 ASP B N 1
ATOM 5332 C CA . ASP B 1 196 ? -7.602 6.18 8.047 1 98.06 196 ASP B CA 1
ATOM 5333 C C . ASP B 1 196 ? -8.883 6.414 7.246 1 98.06 196 ASP B C 1
ATOM 5335 O O . ASP B 1 196 ? -9.125 5.742 6.242 1 98.06 196 ASP B O 1
ATOM 5339 N N . LEU B 1 197 ? -9.695 7.324 7.727 1 98.69 197 LEU B N 1
ATOM 5340 C CA . LEU B 1 197 ? -10.938 7.68 7.039 1 98.69 197 LEU B CA 1
ATOM 5341 C C . LEU B 1 197 ? -11.078 9.195 6.93 1 98.69 197 LEU B C 1
ATOM 5343 O O . LEU B 1 197 ? -10.719 9.922 7.852 1 98.69 197 LEU B O 1
ATOM 5347 N N . ILE B 1 198 ? -11.625 9.648 5.805 1 98.81 198 ILE B N 1
ATOM 5348 C CA . ILE B 1 198 ? -11.867 11.07 5.582 1 98.81 198 ILE B CA 1
ATOM 5349 C C . ILE B 1 198 ? -13.352 11.305 5.316 1 98.81 198 ILE B C 1
ATOM 5351 O O . ILE B 1 198 ? -13.922 10.719 4.391 1 98.81 198 ILE B O 1
ATOM 5355 N N . VAL B 1 199 ? -13.984 12.07 6.117 1 98.88 199 VAL B N 1
ATOM 5356 C CA . VAL B 1 199 ? -15.328 12.594 5.898 1 98.88 199 VAL B CA 1
ATOM 5357 C C . VAL B 1 199 ? -15.242 14.031 5.391 1 98.88 199 VAL B C 1
ATOM 5359 O O . VAL B 1 199 ? -14.578 14.875 6.004 1 98.88 199 VAL B O 1
ATOM 5362 N N . ALA B 1 200 ? -15.875 14.344 4.242 1 98.81 200 ALA B N 1
ATOM 5363 C CA . ALA B 1 200 ? -15.789 15.695 3.693 1 98.81 200 ALA B CA 1
ATOM 5364 C C . ALA B 1 200 ? -17.172 16.219 3.301 1 98.81 200 ALA B C 1
ATOM 5366 O O . ALA B 1 200 ? -18.016 15.461 2.818 1 98.81 200 ALA B O 1
ATOM 5367 N N . THR B 1 201 ? -17.391 17.484 3.545 1 98.5 201 THR B N 1
ATOM 5368 C CA . THR B 1 201 ? -18.625 18.109 3.07 1 98.5 201 THR B CA 1
ATOM 5369 C C . THR B 1 201 ? -18.578 18.312 1.558 1 98.5 201 THR B C 1
ATOM 5371 O O . THR B 1 201 ? -17.5 18.375 0.967 1 98.5 201 THR B O 1
ATOM 5374 N N . LYS B 1 202 ? -19.656 18.484 0.915 1 97.25 202 LYS B N 1
ATOM 5375 C CA . LYS B 1 202 ? -19.781 18.5 -0.539 1 97.25 202 LYS B CA 1
ATOM 5376 C C . LYS B 1 202 ? -19.078 19.703 -1.144 1 97.25 202 LYS B C 1
ATOM 5378 O O . LYS B 1 202 ? -18.703 19.688 -2.32 1 97.25 202 LYS B O 1
ATOM 5383 N N . ASP B 1 203 ? -18.844 20.781 -0.371 1 95.25 203 ASP B N 1
ATOM 5384 C CA . ASP B 1 203 ? -18.234 21.984 -0.897 1 95.25 203 ASP B CA 1
ATOM 5385 C C . ASP B 1 203 ? -16.734 22.031 -0.581 1 95.25 203 ASP B C 1
ATOM 5387 O O . ASP B 1 203 ? -16.109 23.094 -0.691 1 95.25 203 ASP B O 1
ATOM 5391 N N . THR B 1 204 ? -16.203 20.938 -0.268 1 97.19 204 THR B N 1
ATOM 5392 C CA . THR B 1 204 ? -14.812 20.859 0.166 1 97.19 204 THR B CA 1
ATOM 5393 C C . THR B 1 204 ? -13.875 20.766 -1.036 1 97.19 204 THR B C 1
ATOM 5395 O O . THR B 1 204 ? -14.227 20.203 -2.068 1 97.19 204 THR B O 1
ATOM 5398 N N . SER B 1 205 ? -12.742 21.469 -0.946 1 97.5 205 SER B N 1
ATOM 5399 C CA . SER B 1 205 ? -11.602 21.312 -1.841 1 97.5 205 SER B CA 1
ATOM 5400 C C . SER B 1 205 ? -10.359 20.875 -1.077 1 97.5 205 SER B C 1
ATOM 5402 O O . SER B 1 205 ? -9.945 21.516 -0.113 1 97.5 205 SER B O 1
ATOM 5404 N N . ILE B 1 206 ? -9.797 19.766 -1.466 1 98.06 206 ILE B N 1
ATOM 5405 C CA . ILE B 1 206 ? -8.617 19.203 -0.813 1 98.06 206 ILE B CA 1
ATOM 5406 C C . ILE B 1 206 ? -7.469 19.094 -1.816 1 98.06 206 ILE B C 1
ATOM 5408 O O . ILE B 1 206 ? -7.633 18.531 -2.9 1 98.06 206 ILE B O 1
ATOM 5412 N N . GLY B 1 207 ? -6.332 19.656 -1.451 1 97.06 207 GLY B N 1
ATOM 5413 C CA . GLY B 1 207 ? -5.195 19.594 -2.355 1 97.06 207 GLY B CA 1
ATOM 5414 C C . GLY B 1 207 ? -3.861 19.719 -1.646 1 97.06 207 GLY B C 1
ATOM 5415 O O . GLY B 1 207 ? -3.762 20.375 -0.612 1 97.06 207 GLY B O 1
ATOM 5416 N N . MET B 1 208 ? -2.852 19.141 -2.25 1 94.5 208 MET B N 1
ATOM 5417 C CA . MET B 1 208 ? -1.51 19.141 -1.673 1 94.5 208 MET B CA 1
ATOM 5418 C C . MET B 1 208 ? -0.889 20.531 -1.75 1 94.5 208 MET B C 1
ATOM 5420 O O . MET B 1 208 ? 0.128 20.797 -1.105 1 94.5 208 MET B O 1
ATOM 5424 N N . GLY B 1 209 ? -1.406 21.422 -2.533 1 91.31 209 GLY B N 1
ATOM 5425 C CA . GLY B 1 209 ? -1.016 22.828 -2.592 1 91.31 209 GLY B CA 1
ATOM 5426 C C . GLY B 1 209 ? -2.18 23.766 -2.869 1 91.31 209 GLY B C 1
ATOM 5427 O O . GLY B 1 209 ? -3.053 23.453 -3.682 1 91.31 209 GLY B O 1
ATOM 5428 N N . GLY B 1 210 ? -2.137 24.906 -2.188 1 88.19 210 GLY B N 1
ATOM 5429 C CA . GLY B 1 210 ? -3.152 25.906 -2.463 1 88.19 210 GLY B CA 1
ATOM 5430 C C . GLY B 1 210 ? -2.863 26.719 -3.709 1 88.19 210 GLY B C 1
ATOM 5431 O O . GLY B 1 210 ? -1.838 26.531 -4.363 1 88.19 210 GLY B O 1
ATOM 5432 N N . PRO B 1 211 ? -3.766 27.641 -4.055 1 86.56 211 PRO B N 1
ATOM 5433 C CA . PRO B 1 211 ? -3.645 28.438 -5.281 1 86.56 211 PRO B CA 1
ATOM 5434 C C . PRO B 1 211 ? -2.336 29.219 -5.352 1 86.56 211 PRO B C 1
ATOM 5436 O O . PRO B 1 211 ? -1.724 29.312 -6.418 1 86.56 211 PRO B O 1
ATOM 5439 N N . ALA B 1 212 ? -1.954 29.75 -4.266 1 79.75 212 ALA B N 1
ATOM 5440 C CA . ALA B 1 212 ? -0.731 30.547 -4.242 1 79.75 212 ALA B CA 1
ATOM 5441 C C . ALA B 1 212 ? 0.486 29.688 -4.594 1 79.75 212 ALA B C 1
ATOM 5443 O O . ALA B 1 212 ? 1.362 30.125 -5.344 1 79.75 212 ALA B O 1
ATOM 5444 N N . MET B 1 213 ? 0.55 28.562 -4.023 1 83.12 213 MET B N 1
ATOM 5445 C CA . MET B 1 213 ? 1.653 27.656 -4.309 1 83.12 213 MET B CA 1
ATOM 5446 C C . MET B 1 213 ? 1.622 27.203 -5.766 1 83.12 213 MET B C 1
ATOM 5448 O O . MET B 1 213 ? 2.668 27.078 -6.406 1 83.12 213 MET B O 1
ATOM 5452 N N . ILE B 1 214 ? 0.439 26.922 -6.234 1 87.75 214 ILE B N 1
ATOM 5453 C CA . ILE B 1 214 ? 0.271 26.469 -7.613 1 87.75 214 ILE B CA 1
ATOM 5454 C C . ILE B 1 214 ? 0.754 27.562 -8.57 1 87.75 214 ILE B C 1
ATOM 5456 O O . ILE B 1 214 ? 1.519 27.281 -9.5 1 87.75 214 ILE B O 1
ATOM 5460 N N . ALA B 1 215 ? 0.365 28.797 -8.305 1 83.75 215 ALA B N 1
ATOM 5461 C CA . ALA B 1 215 ? 0.784 29.938 -9.125 1 83.75 215 ALA B CA 1
ATOM 5462 C C . ALA B 1 215 ? 2.291 30.156 -9.023 1 83.75 215 ALA B C 1
ATOM 5464 O O . ALA B 1 215 ? 2.953 30.406 -10.031 1 83.75 215 ALA B O 1
ATOM 5465 N N . GLY B 1 216 ? 2.748 30.062 -7.863 1 75.75 216 GLY B N 1
ATOM 5466 C CA . GLY B 1 216 ? 4.172 30.25 -7.637 1 75.75 216 GLY B CA 1
ATOM 5467 C C . GLY B 1 216 ? 5.027 29.203 -8.336 1 75.75 216 GLY B C 1
ATOM 5468 O O . GLY B 1 216 ? 6.191 29.469 -8.656 1 75.75 216 GLY B O 1
ATOM 5469 N N . GLY B 1 217 ? 4.477 28.031 -8.547 1 76.19 217 GLY B N 1
ATOM 5470 C CA . GLY B 1 217 ? 5.188 26.969 -9.242 1 76.19 217 GLY B CA 1
ATOM 5471 C C . GLY B 1 217 ? 5.105 27.078 -10.75 1 76.19 217 GLY B C 1
ATOM 5472 O O . GLY B 1 217 ? 5.641 26.234 -11.469 1 76.19 217 GLY B O 1
ATOM 5473 N N . GLY B 1 218 ? 4.469 28.062 -11.156 1 77.56 218 GLY B N 1
ATOM 5474 C CA . GLY B 1 218 ? 4.387 28.328 -12.586 1 77.56 218 GLY B CA 1
ATOM 5475 C C . GLY B 1 218 ? 3.309 27.516 -13.273 1 77.56 218 GLY B C 1
ATOM 5476 O O . GLY B 1 218 ? 3.393 27.25 -14.477 1 77.56 218 GLY B O 1
ATOM 5477 N N . LEU B 1 219 ? 2.346 27.016 -12.492 1 83.06 219 LEU B N 1
ATOM 5478 C CA . LEU B 1 219 ? 1.33 26.141 -13.07 1 83.06 219 LEU B CA 1
ATOM 5479 C C . LEU B 1 219 ? 0.045 26.906 -13.352 1 83.06 219 LEU B C 1
ATOM 5481 O O . LEU B 1 219 ? -0.995 26.312 -13.633 1 83.06 219 LEU B O 1
ATOM 5485 N N . GLY B 1 220 ? 0.139 28.25 -13.273 1 85.12 220 GLY B N 1
ATOM 5486 C CA . GLY B 1 220 ? -0.997 29.094 -13.617 1 85.12 220 GLY B CA 1
ATOM 5487 C C . GLY B 1 220 ? -1.889 29.391 -12.43 1 85.12 220 GLY B C 1
ATOM 5488 O O . GLY B 1 220 ? -1.609 28.969 -11.305 1 85.12 220 GLY B O 1
ATOM 5489 N N . GLU B 1 221 ? -2.875 30.234 -12.695 1 90.25 221 GLU B N 1
ATOM 5490 C CA . GLU B 1 221 ? -3.842 30.609 -11.672 1 90.25 221 GLU B CA 1
ATOM 5491 C C . GLU B 1 221 ? -4.988 29.609 -11.586 1 90.25 221 GLU B C 1
ATOM 5493 O O . GLU B 1 221 ? -5.574 29.234 -12.609 1 90.25 221 GLU B O 1
ATOM 5498 N N . VAL B 1 222 ? -5.152 29.109 -10.352 1 92.69 222 VAL B N 1
ATOM 5499 C CA . VAL B 1 222 ? -6.23 28.156 -10.109 1 92.69 222 VAL B CA 1
ATOM 5500 C C . VAL B 1 222 ? -7.098 28.641 -8.945 1 92.69 222 VAL B C 1
ATOM 5502 O O . VAL B 1 222 ? -6.582 29.016 -7.891 1 92.69 222 VAL B O 1
ATOM 5505 N N . HIS B 1 223 ? -8.398 28.781 -9.266 1 94.5 223 HIS B N 1
ATOM 5506 C CA . HIS B 1 223 ? -9.312 29.109 -8.18 1 94.5 223 HIS B CA 1
ATOM 5507 C C . HIS B 1 223 ? -9.242 28.078 -7.062 1 94.5 223 HIS B C 1
ATOM 5509 O O . HIS B 1 223 ? -9.164 26.875 -7.328 1 94.5 223 HIS B O 1
ATOM 5515 N N . PRO B 1 224 ? -9.281 28.531 -5.781 1 92.75 224 PRO B N 1
ATOM 5516 C CA . PRO B 1 224 ? -9.141 27.609 -4.66 1 92.75 224 PRO B CA 1
ATOM 5517 C C . PRO B 1 224 ? -10.141 26.453 -4.727 1 92.75 224 PRO B C 1
ATOM 5519 O O . PRO B 1 224 ? -9.797 25.312 -4.379 1 92.75 224 PRO B O 1
ATOM 5522 N N . ASP B 1 225 ? -11.32 26.688 -5.176 1 94.31 225 ASP B N 1
ATOM 5523 C CA . ASP B 1 225 ? -12.367 25.672 -5.199 1 94.31 225 ASP B CA 1
ATOM 5524 C C . ASP B 1 225 ? -12.156 24.688 -6.348 1 94.31 225 ASP B C 1
ATOM 5526 O O . ASP B 1 225 ? -12.859 23.688 -6.453 1 94.31 225 ASP B O 1
ATOM 5530 N N . GLU B 1 226 ? -11.125 24.938 -7.113 1 94.5 226 GLU B N 1
ATOM 5531 C CA . GLU B 1 226 ? -10.812 24.062 -8.227 1 94.5 226 GLU B CA 1
ATOM 5532 C C . GLU B 1 226 ? -9.602 23.188 -7.914 1 94.5 226 GLU B C 1
ATOM 5534 O O . GLU B 1 226 ? -9.258 22.297 -8.695 1 94.5 226 GLU B O 1
ATOM 5539 N N . VAL B 1 227 ? -9.07 23.484 -6.789 1 95.12 227 VAL B N 1
ATOM 5540 C CA . VAL B 1 227 ? -7.93 22.672 -6.367 1 95.12 227 VAL B CA 1
ATOM 5541 C C . VAL B 1 227 ? -8.414 21.406 -5.656 1 95.12 227 VAL B C 1
ATOM 5543 O O . VAL B 1 227 ? -8.617 21.422 -4.441 1 95.12 227 VAL B O 1
ATOM 5546 N N . GLY B 1 228 ? -8.711 20.312 -6.414 1 97.25 228 GLY B N 1
ATOM 5547 C CA . GLY B 1 228 ? -9.141 19.047 -5.848 1 97.25 228 GLY B CA 1
ATOM 5548 C C . GLY B 1 228 ? -10.539 19.109 -5.254 1 97.25 228 GLY B C 1
ATOM 5549 O O . GLY B 1 228 ? -10.727 18.828 -4.066 1 97.25 228 GLY B O 1
ATOM 5550 N N . PRO B 1 229 ? -11.5 19.562 -5.973 1 98.12 229 PRO B N 1
ATOM 5551 C CA . PRO B 1 229 ? -12.883 19.578 -5.496 1 98.12 229 PRO B CA 1
ATOM 5552 C C . PRO B 1 229 ? -13.43 18.172 -5.227 1 98.12 229 PRO B C 1
ATOM 5554 O O . PRO B 1 229 ? -12.844 17.188 -5.668 1 98.12 229 PRO B O 1
ATOM 5557 N N . ILE B 1 230 ? -14.539 18.078 -4.5 1 97.75 230 ILE B N 1
ATOM 5558 C CA . ILE B 1 230 ? -15.117 16.797 -4.086 1 97.75 230 ILE B CA 1
ATOM 5559 C C . ILE B 1 230 ? -15.461 15.969 -5.316 1 97.75 230 ILE B C 1
ATOM 5561 O O . ILE B 1 230 ? -15.336 14.742 -5.297 1 97.75 230 ILE B O 1
ATOM 5565 N N . ALA B 1 231 ? -15.859 16.609 -6.375 1 97.12 231 ALA B N 1
ATOM 5566 C CA . ALA B 1 231 ? -16.172 15.883 -7.598 1 97.12 231 ALA B CA 1
ATOM 5567 C C . ALA B 1 231 ? -14.984 15.055 -8.07 1 97.12 231 ALA B C 1
ATOM 5569 O O . ALA B 1 231 ? -15.164 13.992 -8.672 1 97.12 231 ALA B O 1
ATOM 5570 N N . VAL B 1 232 ? -13.812 15.555 -7.758 1 97.69 232 VAL B N 1
ATOM 5571 C CA . VAL B 1 232 ? -12.578 14.852 -8.109 1 97.69 232 VAL B CA 1
ATOM 5572 C C . VAL B 1 232 ? -12.18 13.906 -6.973 1 97.69 232 VAL B C 1
ATOM 5574 O O . VAL B 1 232 ? -12 12.711 -7.191 1 97.69 232 VAL B O 1
ATOM 5577 N N . GLN B 1 233 ? -12.18 14.391 -5.762 1 98.12 233 GLN B N 1
ATOM 5578 C CA . GLN B 1 233 ? -11.602 13.688 -4.625 1 98.12 233 GLN B CA 1
ATOM 5579 C C . GLN B 1 233 ? -12.484 12.523 -4.191 1 98.12 233 GLN B C 1
ATOM 5581 O O . GLN B 1 233 ? -12 11.555 -3.596 1 98.12 233 GLN B O 1
ATOM 5586 N N . SER B 1 234 ? -13.766 12.57 -4.434 1 97.44 234 SER B N 1
ATOM 5587 C CA . SER B 1 234 ? -14.641 11.453 -4.105 1 97.44 234 SER B CA 1
ATOM 5588 C C . SER B 1 234 ? -14.516 10.328 -5.129 1 97.44 234 SER B C 1
ATOM 5590 O O . SER B 1 234 ? -14.625 9.148 -4.785 1 97.44 234 SER B O 1
ATOM 5592 N N . THR B 1 235 ? -14.18 10.656 -6.379 1 97 235 THR B N 1
ATOM 5593 C CA . THR B 1 235 ? -14.133 9.68 -7.457 1 97 235 THR B CA 1
ATOM 5594 C C . THR B 1 235 ? -12.766 9.008 -7.523 1 97 235 THR B C 1
ATOM 5596 O O . THR B 1 235 ? -12.648 7.859 -7.953 1 97 235 THR B O 1
ATOM 5599 N N . ASN B 1 236 ? -11.781 9.672 -7.004 1 96.81 236 ASN B N 1
ATOM 5600 C CA . ASN B 1 236 ? -10.445 9.094 -7.117 1 96.81 236 ASN B CA 1
ATOM 5601 C C . ASN B 1 236 ? -10.016 8.414 -5.82 1 96.81 236 ASN B C 1
ATOM 5603 O O . ASN B 1 236 ? -8.875 7.98 -5.688 1 96.81 236 ASN B O 1
ATOM 5607 N N . GLY B 1 237 ? -10.891 8.352 -4.848 1 96.62 237 GLY B N 1
ATOM 5608 C CA . GLY B 1 237 ? -10.664 7.496 -3.689 1 96.62 237 GLY B CA 1
ATOM 5609 C C . GLY B 1 237 ? -10.062 8.242 -2.512 1 96.62 237 GLY B C 1
ATOM 5610 O O . GLY B 1 237 ? -9.695 7.633 -1.505 1 96.62 237 GLY B O 1
ATOM 5611 N N . VAL B 1 238 ? -9.969 9.602 -2.549 1 98.38 238 VAL B N 1
ATOM 5612 C CA . VAL B 1 238 ? -9.383 10.375 -1.456 1 98.38 238 VAL B CA 1
ATOM 5613 C C . VAL B 1 238 ? -10.367 10.453 -0.292 1 98.38 238 VAL B C 1
ATOM 5615 O O . VAL B 1 238 ? -9.977 10.281 0.867 1 98.38 238 VAL B O 1
ATOM 5618 N N . VAL B 1 239 ? -11.602 10.688 -0.62 1 98.69 239 VAL B N 1
ATOM 5619 C CA . VAL B 1 239 ? -12.617 10.891 0.407 1 98.69 239 VAL B CA 1
ATOM 5620 C C . VAL B 1 239 ? -13.422 9.609 0.597 1 98.69 239 VAL B C 1
ATOM 5622 O O . VAL B 1 239 ? -13.836 8.977 -0.379 1 98.69 239 VAL B O 1
ATOM 5625 N N . ASP B 1 240 ? -13.672 9.242 1.826 1 98.62 240 ASP B N 1
ATOM 5626 C CA . ASP B 1 240 ? -14.391 8.008 2.135 1 98.62 240 ASP B CA 1
ATOM 5627 C C . ASP B 1 240 ? -15.898 8.242 2.164 1 98.62 240 ASP B C 1
ATOM 5629 O O . ASP B 1 240 ? -16.672 7.402 1.704 1 98.62 240 ASP B O 1
ATOM 5633 N N . VAL B 1 241 ? -16.297 9.32 2.816 1 98.81 241 VAL B N 1
ATOM 5634 C CA . VAL B 1 241 ? -17.719 9.648 2.93 1 98.81 241 VAL B CA 1
ATOM 5635 C C . VAL B 1 241 ? -17.938 11.125 2.609 1 98.81 241 VAL B C 1
ATOM 5637 O O . VAL B 1 241 ? -17.25 11.992 3.168 1 98.81 241 VAL B O 1
ATOM 5640 N N . VAL B 1 242 ? -18.828 11.406 1.697 1 98.75 242 VAL B N 1
ATOM 5641 C CA . VAL B 1 242 ? -19.219 12.773 1.372 1 98.75 242 VAL B CA 1
ATOM 5642 C C . VAL B 1 242 ? -20.547 13.109 2.066 1 98.75 242 VAL B C 1
ATOM 5644 O O . VAL B 1 242 ? -21.484 12.32 2.031 1 98.75 242 VAL B O 1
ATOM 5647 N N . VAL B 1 243 ? -20.594 14.227 2.754 1 98.62 243 VAL B N 1
ATOM 5648 C CA . VAL B 1 243 ? -21.781 14.641 3.492 1 98.62 243 VAL B CA 1
ATOM 5649 C C . VAL B 1 243 ? -22.188 16.047 3.082 1 98.62 243 VAL B C 1
ATOM 5651 O O . VAL B 1 243 ? -21.453 16.734 2.359 1 98.62 243 VAL B O 1
ATOM 5654 N N . ASP B 1 244 ? -23.359 16.516 3.59 1 97.88 244 ASP B N 1
ATOM 5655 C CA . ASP B 1 244 ? -23.922 17.781 3.139 1 97.88 244 ASP B CA 1
ATOM 5656 C C . ASP B 1 244 ? -23.297 18.953 3.881 1 97.88 244 ASP B C 1
ATOM 5658 O O . ASP B 1 244 ? -23.078 20.016 3.295 1 97.88 244 ASP B O 1
ATOM 5662 N N . ASP B 1 245 ? -23.094 18.812 5.176 1 97.62 245 ASP B N 1
ATOM 5663 C CA . ASP B 1 245 ? -22.625 19.922 6.008 1 97.62 245 ASP B CA 1
ATOM 5664 C C . ASP B 1 245 ? -21.875 19.406 7.234 1 97.62 245 ASP B C 1
ATOM 5666 O O . ASP B 1 245 ? -21.703 18.188 7.398 1 97.62 245 ASP B O 1
ATOM 5670 N N . GLU B 1 246 ? -21.375 20.328 8.062 1 98.12 246 GLU B N 1
ATOM 5671 C CA . GLU B 1 246 ? -20.531 19.969 9.195 1 98.12 246 GLU B CA 1
ATOM 5672 C C . GLU B 1 246 ? -21.328 19.219 10.266 1 98.12 246 GLU B C 1
ATOM 5674 O O . GLU B 1 246 ? -20.781 18.375 10.977 1 98.12 246 GLU B O 1
ATOM 5679 N N . GLU B 1 247 ? -22.594 19.547 10.438 1 98.12 247 GLU B N 1
ATOM 5680 C CA . GLU B 1 247 ? -23.422 18.812 11.391 1 98.12 247 GLU B CA 1
ATOM 5681 C C . GLU B 1 247 ? -23.469 17.328 11.039 1 98.12 247 GLU B C 1
ATOM 5683 O O . GLU B 1 247 ? -23.281 16.469 11.906 1 98.12 247 GLU B O 1
ATOM 5688 N N . GLN B 1 248 ? -23.734 17.078 9.805 1 98.5 248 GLN B N 1
ATOM 5689 C CA . GLN B 1 248 ? -23.766 15.688 9.352 1 98.5 248 GLN B CA 1
ATOM 5690 C C . GLN B 1 248 ? -22.375 15.055 9.438 1 98.5 248 GLN B C 1
ATOM 5692 O O . GLN B 1 248 ? -22.25 13.859 9.719 1 98.5 248 GLN B O 1
ATOM 5697 N N . ALA B 1 249 ? -21.359 15.836 9.125 1 98.81 249 ALA B N 1
ATOM 5698 C CA . ALA B 1 249 ? -19.984 15.32 9.219 1 98.81 249 ALA B CA 1
ATOM 5699 C C . ALA B 1 249 ? -19.703 14.805 10.625 1 98.81 249 ALA B C 1
ATOM 5701 O O . ALA B 1 249 ? -19.094 13.742 10.789 1 98.81 249 ALA B O 1
ATOM 5702 N N . VAL B 1 250 ? -20.094 15.555 11.633 1 98.81 250 VAL B N 1
ATOM 5703 C CA . VAL B 1 250 ? -19.859 15.164 13.016 1 98.81 250 VAL B CA 1
ATOM 5704 C C . VAL B 1 250 ? -20.641 13.891 13.328 1 98.81 250 VAL B C 1
ATOM 5706 O O . VAL B 1 250 ? -20.109 12.969 13.961 1 98.81 250 VAL B O 1
ATOM 5709 N N . THR B 1 251 ? -21.859 13.836 12.844 1 98.56 251 THR B N 1
ATOM 5710 C CA . THR B 1 251 ? -22.688 12.648 13.047 1 98.56 251 THR B CA 1
ATOM 5711 C C . THR B 1 251 ? -22.016 11.414 12.445 1 98.56 251 THR B C 1
ATOM 5713 O O . THR B 1 251 ? -21.938 10.367 13.086 1 98.56 251 THR B O 1
ATOM 5716 N N . VAL B 1 252 ? -21.516 11.555 11.266 1 98.69 252 VAL B N 1
ATOM 5717 C CA . VAL B 1 252 ? -20.875 10.453 10.562 1 98.69 252 VAL B CA 1
ATOM 5718 C C . VAL B 1 252 ? -19.562 10.086 11.25 1 98.69 252 VAL B C 1
ATOM 5720 O O . VAL B 1 252 ? -19.234 8.906 11.383 1 98.69 252 VAL B O 1
ATOM 5723 N N . ALA B 1 253 ? -18.812 11.102 11.68 1 98.75 253 ALA B N 1
ATOM 5724 C CA . ALA B 1 253 ? -17.578 10.836 12.398 1 98.75 253 ALA B CA 1
ATOM 5725 C C . ALA B 1 253 ? -17.844 10.023 13.664 1 98.75 253 ALA B C 1
ATOM 5727 O O . ALA B 1 253 ? -17.094 9.094 13.977 1 98.75 253 ALA B O 1
ATOM 5728 N N . LYS B 1 254 ? -18.922 10.367 14.422 1 98.56 254 LYS B N 1
ATOM 5729 C CA . LYS B 1 254 ? -19.312 9.617 15.609 1 98.56 254 LYS B CA 1
ATOM 5730 C C . LYS B 1 254 ? -19.641 8.164 15.266 1 98.56 254 LYS B C 1
ATOM 5732 O O . LYS B 1 254 ? -19.234 7.242 15.977 1 98.56 254 LYS B O 1
ATOM 5737 N N . ARG B 1 255 ? -20.312 8.031 14.219 1 98.31 255 ARG B N 1
ATOM 5738 C CA . ARG B 1 255 ? -20.672 6.688 13.781 1 98.31 255 ARG B CA 1
ATOM 5739 C C . ARG B 1 255 ? -19.438 5.898 13.367 1 98.31 255 ARG B C 1
ATOM 5741 O O . ARG B 1 255 ? -19.266 4.746 13.773 1 98.31 255 ARG B O 1
ATOM 5748 N N . LEU B 1 256 ? -18.594 6.504 12.562 1 98.75 256 LEU B N 1
ATOM 5749 C CA . LEU B 1 256 ? -17.391 5.828 12.078 1 98.75 256 LEU B CA 1
ATOM 5750 C C . LEU B 1 256 ? -16.5 5.402 13.234 1 98.75 256 LEU B C 1
ATOM 5752 O O . LEU B 1 256 ? -16.047 4.262 13.289 1 98.75 256 LEU B O 1
ATOM 5756 N N . ILE B 1 257 ? -16.266 6.348 14.148 1 98.5 257 ILE B N 1
ATOM 5757 C CA . ILE B 1 257 ? -15.344 6.027 15.234 1 98.5 257 ILE B CA 1
ATOM 5758 C C . ILE B 1 257 ? -15.945 4.938 16.109 1 98.5 257 ILE B C 1
ATOM 5760 O O . ILE B 1 257 ? -15.219 4.129 16.703 1 98.5 257 ILE B O 1
ATOM 5764 N N . SER B 1 258 ? -17.25 4.777 16.203 1 98.44 258 SER B N 1
ATOM 5765 C CA . SER B 1 258 ? -17.938 3.795 17.031 1 98.44 258 SER B CA 1
ATOM 5766 C C . SER B 1 258 ? -17.609 2.373 16.594 1 98.44 258 SER B C 1
ATOM 5768 O O . SER B 1 258 ? -17.594 1.454 17.422 1 98.44 258 SER B O 1
ATOM 5770 N N . TYR B 1 259 ? -17.328 2.146 15.281 1 98.44 259 TYR B N 1
ATOM 5771 C CA . TYR B 1 259 ? -16.984 0.812 14.812 1 98.44 259 TYR B CA 1
ATOM 5772 C C . TYR B 1 259 ? -15.695 0.321 15.453 1 98.44 259 TYR B C 1
ATOM 5774 O O . TYR B 1 259 ? -15.461 -0.886 15.555 1 98.44 259 TYR B O 1
ATOM 5782 N N . PHE B 1 260 ? -14.852 1.271 15.898 1 98.06 260 PHE B N 1
ATOM 5783 C CA . PHE B 1 260 ? -13.523 0.929 16.406 1 98.06 260 PHE B CA 1
ATOM 5784 C C . PHE B 1 260 ? -13.508 0.928 17.922 1 98.06 260 PHE B C 1
ATOM 5786 O O . PHE B 1 260 ? -12.461 0.735 18.547 1 98.06 260 PHE B O 1
ATOM 5793 N N . GLN B 1 261 ? -14.664 1.205 18.516 1 97.06 261 GLN B N 1
ATOM 5794 C CA . GLN B 1 261 ? -14.742 1.295 19.969 1 97.06 261 GLN B CA 1
ATOM 5795 C C . GLN B 1 261 ? -15.32 0.016 20.578 1 97.06 261 GLN B C 1
ATOM 5797 O O . GLN B 1 261 ? -15.43 -0.106 21.797 1 97.06 261 GLN B O 1
ATOM 5802 N N . GLY B 1 262 ? -15.711 -0.938 19.719 1 94.75 262 GLY B N 1
ATOM 5803 C CA . GLY B 1 262 ? -16.125 -2.246 20.203 1 94.75 262 GLY B CA 1
ATOM 5804 C C . GLY B 1 262 ? -17.562 -2.582 19.891 1 94.75 262 GLY B C 1
ATOM 5805 O O . GLY B 1 262 ? -18.188 -1.908 19.062 1 94.75 262 GLY B O 1
ATOM 5806 N N . ALA B 1 263 ? -18.016 -3.66 20.422 1 95.38 263 ALA B N 1
ATOM 5807 C CA . ALA B 1 263 ? -19.359 -4.152 20.188 1 95.38 263 ALA B CA 1
ATOM 5808 C C . ALA B 1 263 ? -20.391 -3.377 21 1 95.38 263 ALA B C 1
ATOM 5810 O O . ALA B 1 263 ? -20.047 -2.795 22.031 1 95.38 263 ALA B O 1
ATOM 5811 N N . VAL B 1 264 ? -21.547 -3.258 20.531 1 96.69 264 VAL B N 1
ATOM 5812 C CA . VAL B 1 264 ? -22.703 -2.697 21.234 1 96.69 264 VAL B CA 1
ATOM 5813 C C . VAL B 1 264 ? -23.781 -3.768 21.406 1 96.69 264 VAL B C 1
ATOM 5815 O O . VAL B 1 264 ? -23.578 -4.922 21.016 1 96.69 264 VAL B O 1
ATOM 5818 N N . ALA B 1 265 ? -24.844 -3.387 22.031 1 95.19 265 ALA B N 1
ATOM 5819 C CA . ALA B 1 265 ? -25.984 -4.305 22.125 1 95.19 265 ALA B CA 1
ATOM 5820 C C . ALA B 1 265 ? -26.484 -4.688 20.734 1 95.19 265 ALA B C 1
ATOM 5822 O O . ALA B 1 265 ? -26.516 -3.854 19.828 1 95.19 265 ALA B O 1
ATOM 5823 N N . PRO B 1 266 ? -26.859 -5.965 20.609 1 94.31 266 PRO B N 1
ATOM 5824 C CA . PRO B 1 266 ? -27.359 -6.391 19.297 1 94.31 266 PRO B CA 1
ATOM 5825 C C . PRO B 1 266 ? -28.516 -5.535 18.797 1 94.31 266 PRO B C 1
ATOM 5827 O O . PRO B 1 266 ? -29.422 -5.215 19.578 1 94.31 266 PRO B O 1
ATOM 5830 N N . GLY B 1 267 ? -28.359 -5.129 17.609 1 91.62 267 GLY B N 1
ATOM 5831 C CA . GLY B 1 267 ? -29.438 -4.371 17 1 91.62 267 GLY B CA 1
ATOM 5832 C C . GLY B 1 267 ? -30.438 -5.25 16.281 1 91.62 267 GLY B C 1
ATOM 5833 O O . GLY B 1 267 ? -30.266 -6.469 16.219 1 91.62 267 GLY B O 1
ATOM 5834 N N . ASP B 1 268 ? -31.516 -4.566 15.742 1 92.38 268 ASP B N 1
ATOM 5835 C CA . ASP B 1 268 ? -32.562 -5.262 14.977 1 92.38 268 ASP B CA 1
ATOM 5836 C C . ASP B 1 268 ? -32.031 -5.672 13.602 1 92.38 268 ASP B C 1
ATOM 5838 O O . ASP B 1 268 ? -31.203 -4.973 13.008 1 92.38 268 ASP B O 1
ATOM 5842 N N . GLY B 1 269 ? -32.406 -6.844 13.266 1 92.69 269 GLY B N 1
ATOM 5843 C CA . GLY B 1 269 ? -32.125 -7.277 11.898 1 92.69 269 GLY B CA 1
ATOM 5844 C C . GLY B 1 269 ? -33.375 -7.266 11.023 1 92.69 269 GLY B C 1
ATOM 5845 O O . GLY B 1 269 ? -34.5 -7.473 11.508 1 92.69 269 GLY B O 1
ATOM 5846 N N . ALA B 1 270 ? -33.156 -6.934 9.797 1 95.88 270 ALA B N 1
ATOM 5847 C CA . ALA B 1 270 ? -34.25 -7.023 8.828 1 95.88 270 ALA B CA 1
ATOM 5848 C C . ALA B 1 270 ? -34.688 -8.469 8.625 1 95.88 270 ALA B C 1
ATOM 5850 O O . ALA B 1 270 ? -34.062 -9.391 9.156 1 95.88 270 ALA B O 1
ATOM 5851 N N . ASP B 1 271 ? -35.906 -8.672 7.938 1 97.25 271 ASP B N 1
ATOM 5852 C CA . ASP B 1 271 ? -36.344 -10.008 7.559 1 97.25 271 ASP B CA 1
ATOM 5853 C C . ASP B 1 271 ? -35.375 -10.656 6.586 1 97.25 271 ASP B C 1
ATOM 5855 O O . ASP B 1 271 ? -35.25 -10.242 5.43 1 97.25 271 ASP B O 1
ATOM 5859 N N . GLN B 1 272 ? -34.719 -11.695 7.02 1 97.69 272 GLN B N 1
ATOM 5860 C CA . GLN B 1 272 ? -33.656 -12.336 6.25 1 97.69 272 GLN B CA 1
ATOM 5861 C C . GLN B 1 272 ? -34.219 -13.133 5.082 1 97.69 272 GLN B C 1
ATOM 5863 O O . GLN B 1 272 ? -33.5 -13.484 4.152 1 97.69 272 GLN B O 1
ATOM 5868 N N . THR B 1 273 ? -35.469 -13.477 5.082 1 97.56 273 THR B N 1
ATOM 5869 C CA . THR B 1 273 ? -36.062 -14.281 4.016 1 97.56 273 THR B CA 1
ATOM 5870 C C . THR B 1 273 ? -36.062 -13.523 2.691 1 97.56 273 THR B C 1
ATOM 5872 O O . THR B 1 273 ? -36.125 -14.125 1.622 1 97.56 273 THR B O 1
ATOM 5875 N N . ALA B 1 274 ? -35.969 -12.18 2.77 1 97.19 274 ALA B N 1
ATOM 5876 C CA . ALA B 1 274 ? -35.906 -11.352 1.568 1 97.19 274 ALA B CA 1
ATOM 5877 C C . ALA B 1 274 ? -34.688 -11.68 0.731 1 97.19 274 ALA B C 1
ATOM 5879 O O . ALA B 1 274 ? -34.688 -11.5 -0.49 1 97.19 274 ALA B O 1
ATOM 5880 N N . LEU B 1 275 ? -33.625 -12.172 1.343 1 97.81 275 LEU B N 1
ATOM 5881 C CA . LEU B 1 275 ? -32.375 -12.492 0.663 1 97.81 275 LEU B CA 1
ATOM 5882 C C . LEU B 1 275 ? -32.594 -13.586 -0.374 1 97.81 275 LEU B C 1
ATOM 5884 O O . LEU B 1 275 ? -31.844 -13.68 -1.349 1 97.81 275 LEU B O 1
ATOM 5888 N N . ARG B 1 276 ? -33.656 -14.414 -0.243 1 96.5 276 ARG B N 1
ATOM 5889 C CA . ARG B 1 276 ? -33.938 -15.547 -1.124 1 96.5 276 ARG B CA 1
ATOM 5890 C C . ARG B 1 276 ? -34.219 -15.078 -2.547 1 96.5 276 ARG B C 1
ATOM 5892 O O . ARG B 1 276 ? -34.031 -15.836 -3.504 1 96.5 276 ARG B O 1
ATOM 5899 N N . THR B 1 277 ? -34.594 -13.789 -2.66 1 95.12 277 THR B N 1
ATOM 5900 C CA . THR B 1 277 ? -35.094 -13.375 -3.969 1 95.12 277 THR B CA 1
ATOM 5901 C C . THR B 1 277 ? -34.312 -12.148 -4.465 1 95.12 277 THR B C 1
ATOM 5903 O O . THR B 1 277 ? -34.688 -11.562 -5.492 1 95.12 277 THR B O 1
ATOM 5906 N N . MET B 1 278 ? -33.312 -11.727 -3.781 1 94.88 278 MET B N 1
ATOM 5907 C CA . MET B 1 278 ? -32.625 -10.484 -4.129 1 94.88 278 MET B CA 1
ATOM 5908 C C . MET B 1 278 ? -31.719 -10.68 -5.344 1 94.88 278 MET B C 1
ATOM 5910 O O . MET B 1 278 ? -31.422 -9.727 -6.062 1 94.88 278 MET B O 1
ATOM 5914 N N . ILE B 1 279 ? -31.219 -11.836 -5.547 1 94.25 279 ILE B N 1
ATOM 5915 C CA . ILE B 1 279 ? -30.391 -12.117 -6.719 1 94.25 279 ILE B CA 1
ATOM 5916 C C . ILE B 1 279 ? -31.281 -12.656 -7.844 1 94.25 279 ILE B C 1
ATOM 5918 O O . ILE B 1 279 ? -32.031 -13.617 -7.648 1 94.25 279 ILE B O 1
ATOM 5922 N N . PRO B 1 280 ? -31.203 -12.008 -9 1 91.5 280 PRO B N 1
ATOM 5923 C CA . PRO B 1 280 ? -32.031 -12.453 -10.125 1 91.5 280 PRO B CA 1
ATOM 5924 C C . PRO B 1 280 ? -31.719 -13.875 -10.562 1 91.5 280 PRO B C 1
ATOM 5926 O O . PRO B 1 280 ? -30.562 -14.305 -10.492 1 91.5 280 PRO B O 1
ATOM 5929 N N . GLU B 1 281 ? -32.656 -14.531 -11.133 1 84.5 281 GLU B N 1
ATOM 5930 C CA . GLU B 1 281 ? -32.5 -15.891 -11.633 1 84.5 281 GLU B CA 1
ATOM 5931 C C . GLU B 1 281 ? -31.656 -15.914 -12.914 1 84.5 281 GLU B C 1
ATOM 5933 O O . GLU B 1 281 ? -30.891 -16.859 -13.148 1 84.5 281 GLU B O 1
ATOM 5938 N N . ARG B 1 282 ? -31.953 -14.844 -13.641 1 79.12 282 ARG B N 1
ATOM 5939 C CA . ARG B 1 282 ? -31.156 -14.742 -14.867 1 79.12 282 ARG B CA 1
ATOM 5940 C C . ARG B 1 282 ? -29.688 -14.508 -14.539 1 79.12 282 ARG B C 1
ATOM 5942 O O . ARG B 1 282 ? -29.328 -13.492 -13.938 1 79.12 282 ARG B O 1
ATOM 5949 N N . ALA B 1 283 ? -28.797 -15.352 -15.016 1 76.38 283 ALA B N 1
ATOM 5950 C CA . ALA B 1 283 ? -27.391 -15.414 -14.617 1 76.38 283 ALA B CA 1
ATOM 5951 C C . ALA B 1 283 ? -26.672 -14.117 -14.961 1 76.38 283 ALA B C 1
ATOM 5953 O O . ALA B 1 283 ? -25.766 -13.688 -14.234 1 76.38 283 ALA B O 1
ATOM 5954 N N . ARG B 1 284 ? -27.109 -13.477 -15.906 1 81.31 284 ARG B N 1
ATOM 5955 C CA . ARG B 1 284 ? -26.328 -12.344 -16.375 1 81.31 284 ARG B CA 1
ATOM 5956 C C . ARG B 1 284 ? -26.922 -11.023 -15.906 1 81.31 284 ARG B C 1
ATOM 5958 O O . ARG B 1 284 ? -26.328 -9.961 -16.094 1 81.31 284 ARG B O 1
ATOM 5965 N N . ARG B 1 285 ? -28 -11.039 -15.297 1 89.56 285 ARG B N 1
ATOM 5966 C CA . ARG B 1 285 ? -28.656 -9.797 -14.891 1 89.56 285 ARG B CA 1
ATOM 5967 C C . ARG B 1 285 ? -27.984 -9.211 -13.648 1 89.56 285 ARG B C 1
ATOM 5969 O O . ARG B 1 285 ? -27.891 -9.883 -12.617 1 89.56 285 ARG B O 1
ATOM 5976 N N . ALA B 1 286 ? -27.562 -7.996 -13.766 1 95.56 286 ALA B N 1
ATOM 5977 C CA . ALA B 1 286 ? -26.953 -7.289 -12.641 1 95.56 286 ALA B CA 1
ATOM 5978 C C . ALA B 1 286 ? -27.969 -7.004 -11.547 1 95.56 286 ALA B C 1
ATOM 5980 O O . ALA B 1 286 ? -29.188 -7.055 -11.797 1 95.56 286 ALA B O 1
ATOM 5981 N N . TYR B 1 287 ? -27.594 -6.801 -10.328 1 96.88 287 TYR B N 1
ATOM 5982 C CA . TYR B 1 287 ? -28.422 -6.469 -9.18 1 96.88 287 TYR B CA 1
ATOM 5983 C C . TYR B 1 287 ? -27.672 -5.578 -8.195 1 96.88 287 TYR B C 1
ATOM 5985 O O . TYR B 1 287 ? -26.438 -5.59 -8.164 1 96.88 287 TYR B O 1
ATOM 5993 N N . PRO B 1 288 ? -28.375 -4.738 -7.426 1 97 288 PRO B N 1
ATOM 5994 C CA . PRO B 1 288 ? -27.703 -3.883 -6.441 1 97 288 PRO B CA 1
ATOM 5995 C C . PRO B 1 288 ? -27.234 -4.656 -5.211 1 97 288 PRO B C 1
ATOM 5997 O O . PRO B 1 288 ? -27.984 -5.48 -4.672 1 97 288 PRO B O 1
ATOM 6000 N N . ILE B 1 289 ? -26.031 -4.43 -4.785 1 98.25 289 ILE B N 1
ATOM 6001 C CA . ILE B 1 289 ? -25.438 -5.16 -3.674 1 98.25 289 ILE B CA 1
ATOM 6002 C C . ILE B 1 289 ? -25.828 -4.508 -2.352 1 98.25 289 ILE B C 1
ATOM 6004 O O . ILE B 1 289 ? -25.859 -5.168 -1.31 1 98.25 289 ILE B O 1
ATOM 6008 N N . ARG B 1 290 ? -26.203 -3.184 -2.309 1 98.12 290 ARG B N 1
ATOM 6009 C CA . ARG B 1 290 ? -26.484 -2.408 -1.103 1 98.12 290 ARG B CA 1
ATOM 6010 C C . ARG B 1 290 ? -27.609 -3.039 -0.29 1 98.12 290 ARG B C 1
ATOM 6012 O O . ARG B 1 290 ? -27.453 -3.27 0.912 1 98.12 290 ARG B O 1
ATOM 6019 N N . PRO B 1 291 ? -28.75 -3.436 -0.892 1 98.25 291 PRO B N 1
ATOM 6020 C CA . PRO B 1 291 ? -29.844 -4.023 -0.104 1 98.25 291 PRO B CA 1
ATOM 6021 C C . PRO B 1 291 ? -29.422 -5.324 0.583 1 98.25 291 PRO B C 1
ATOM 6023 O O . PRO B 1 291 ? -29.906 -5.621 1.683 1 98.25 291 PRO B O 1
ATOM 6026 N N . ILE B 1 292 ? -28.547 -6.098 -0.051 1 98.69 292 ILE B N 1
ATOM 6027 C CA . ILE B 1 292 ? -28.094 -7.352 0.537 1 98.69 292 ILE B CA 1
ATOM 6028 C C . ILE B 1 292 ? -27.281 -7.066 1.792 1 98.69 292 ILE B C 1
ATOM 6030 O O . ILE B 1 292 ? -27.516 -7.66 2.846 1 98.69 292 ILE B O 1
ATOM 6034 N N . ILE B 1 293 ? -26.344 -6.121 1.702 1 98.81 293 ILE B N 1
ATOM 6035 C CA . ILE B 1 293 ? -25.484 -5.754 2.828 1 98.81 293 ILE B CA 1
ATOM 6036 C C . ILE B 1 293 ? -26.344 -5.203 3.965 1 98.81 293 ILE B C 1
ATOM 6038 O O . ILE B 1 293 ? -26.188 -5.598 5.121 1 98.81 293 ILE B O 1
ATOM 6042 N N . GLU B 1 294 ? -27.297 -4.363 3.656 1 98.56 294 GLU B N 1
ATOM 6043 C CA . GLU B 1 294 ? -28.156 -3.73 4.656 1 98.56 294 GLU B CA 1
ATOM 6044 C C . GLU B 1 294 ? -29.062 -4.75 5.324 1 98.56 294 GLU B C 1
ATOM 6046 O O . GLU B 1 294 ? -29.406 -4.621 6.504 1 98.56 294 GLU B O 1
ATOM 6051 N N . THR B 1 295 ? -29.531 -5.77 4.559 1 98.56 295 THR B N 1
ATOM 6052 C CA . THR B 1 295 ? -30.391 -6.805 5.113 1 98.56 295 THR B CA 1
ATOM 6053 C C . THR B 1 295 ? -29.625 -7.691 6.086 1 98.56 295 THR B C 1
ATOM 6055 O O . THR B 1 295 ? -30.156 -8.102 7.121 1 98.56 295 THR B O 1
ATOM 6058 N N . LEU B 1 296 ? -28.344 -7.969 5.762 1 98.69 296 LEU B N 1
ATOM 6059 C CA . LEU B 1 296 ? -27.516 -8.812 6.605 1 98.69 296 LEU B CA 1
ATOM 6060 C C . LEU B 1 296 ? -27.109 -8.078 7.883 1 98.69 296 LEU B C 1
ATOM 6062 O O . LEU B 1 296 ? -26.938 -8.703 8.93 1 98.69 296 LEU B O 1
ATOM 6066 N N . ALA B 1 297 ? -26.969 -6.758 7.879 1 98.62 297 ALA B N 1
ATOM 6067 C CA . ALA B 1 297 ? -26.438 -5.949 8.977 1 98.62 297 ALA B CA 1
ATOM 6068 C C . ALA B 1 297 ? -27.531 -5.543 9.945 1 98.62 297 ALA B C 1
ATOM 6070 O O . ALA B 1 297 ? -28.719 -5.676 9.633 1 98.62 297 ALA B O 1
ATOM 6071 N N . ASP B 1 298 ? -27.109 -5.105 11.156 1 98.44 298 ASP B N 1
ATOM 6072 C CA . ASP B 1 298 ? -28.062 -4.434 12.039 1 98.44 298 ASP B CA 1
ATOM 6073 C C . ASP B 1 298 ? -28.672 -3.209 11.359 1 98.44 298 ASP B C 1
ATOM 6075 O O . ASP B 1 298 ? -27.969 -2.453 10.68 1 98.44 298 ASP B O 1
ATOM 6079 N N . THR B 1 299 ? -29.984 -3.102 11.539 1 97.69 299 THR B N 1
ATOM 6080 C CA . THR B 1 299 ? -30.703 -2.012 10.891 1 97.69 299 THR B CA 1
ATOM 6081 C C . THR B 1 299 ? -30.047 -0.669 11.203 1 97.69 299 THR B C 1
ATOM 6083 O O . THR B 1 299 ? -29.812 -0.35 12.367 1 97.69 299 THR B O 1
ATOM 6086 N N . GLY B 1 300 ? -29.688 0.054 10.141 1 96.81 300 GLY B N 1
ATOM 6087 C CA . GLY B 1 300 ? -29.172 1.407 10.273 1 96.81 300 GLY B CA 1
ATOM 6088 C C . GLY B 1 300 ? -27.703 1.451 10.625 1 96.81 300 GLY B C 1
ATOM 6089 O O . GLY B 1 300 ? -27.156 2.52 10.906 1 96.81 300 GLY B O 1
ATOM 6090 N N . SER B 1 301 ? -27 0.356 10.57 1 98.19 301 SER B N 1
ATOM 6091 C CA . SER B 1 301 ? -25.625 0.322 11.07 1 98.19 301 SER B CA 1
ATOM 6092 C C . SER B 1 301 ? -24.625 0.456 9.938 1 98.19 301 SER B C 1
ATOM 6094 O O . SER B 1 301 ? -23.422 0.632 10.172 1 98.19 301 SER B O 1
ATOM 6096 N N . VAL B 1 302 ? -25.031 0.408 8.664 1 98.75 302 VAL B N 1
ATOM 6097 C CA . VAL B 1 302 ? -24.125 0.282 7.539 1 98.75 302 VAL B CA 1
ATOM 6098 C C . VAL B 1 302 ? -23.609 1.662 7.137 1 98.75 302 VAL B C 1
ATOM 6100 O O . VAL B 1 302 ? -24.391 2.602 6.98 1 98.75 302 VAL B O 1
ATOM 6103 N N . THR B 1 303 ? -22.297 1.811 7.016 1 98.88 303 THR B N 1
ATOM 6104 C CA . THR B 1 303 ? -21.656 2.961 6.387 1 98.88 303 THR B CA 1
ATOM 6105 C C . THR B 1 303 ? -20.812 2.523 5.199 1 98.88 303 THR B C 1
ATOM 6107 O O . THR B 1 303 ? -19.781 1.862 5.375 1 98.88 303 THR B O 1
ATOM 6110 N N . PHE B 1 304 ? -21.266 2.895 4.012 1 98.75 304 PHE B N 1
ATOM 6111 C CA . PHE B 1 304 ? -20.484 2.59 2.816 1 98.75 304 PHE B CA 1
ATOM 6112 C C . PHE B 1 304 ? -19.297 3.537 2.684 1 98.75 304 PHE B C 1
ATOM 6114 O O . PHE B 1 304 ? -19.422 4.734 2.959 1 98.75 304 PHE B O 1
ATOM 6121 N N . LEU B 1 305 ? -18.203 3.006 2.348 1 98.69 305 LEU B N 1
ATOM 6122 C CA . LEU B 1 305 ? -16.969 3.779 2.176 1 98.69 305 LEU B CA 1
ATOM 6123 C C . LEU B 1 305 ? -16.578 3.85 0.704 1 98.69 305 LEU B C 1
ATOM 6125 O O . LEU B 1 305 ? -16.703 2.861 -0.023 1 98.69 305 LEU B O 1
ATOM 6129 N N . ARG B 1 306 ? -16.125 5.051 0.251 1 98.31 306 ARG B N 1
ATOM 6130 C CA . ARG B 1 306 ? -15.57 5.301 -1.076 1 98.31 306 ARG B CA 1
ATOM 6131 C C . ARG B 1 306 ? -16.5 4.766 -2.164 1 98.31 306 ARG B C 1
ATOM 6133 O O . ARG B 1 306 ? -16.062 4.062 -3.072 1 98.31 306 ARG B O 1
ATOM 6140 N N . GLU B 1 307 ? -17.703 5.148 -2.115 1 97.38 307 GLU B N 1
ATOM 6141 C CA . GLU B 1 307 ? -18.734 4.602 -2.988 1 97.38 307 GLU B CA 1
ATOM 6142 C C . GLU B 1 307 ? -18.469 4.949 -4.449 1 97.38 307 GLU B C 1
ATOM 6144 O O . GLU B 1 307 ? -18.797 4.176 -5.348 1 97.38 307 GLU B O 1
ATOM 6149 N N . LYS B 1 308 ? -17.828 6.078 -4.707 1 97.31 308 LYS B N 1
ATOM 6150 C CA . LYS B 1 308 ? -17.641 6.539 -6.082 1 97.31 308 LYS B CA 1
ATOM 6151 C C . LYS B 1 308 ? -16.312 6.062 -6.645 1 97.31 308 LYS B C 1
ATOM 6153 O O . LYS B 1 308 ? -16.062 6.168 -7.844 1 97.31 308 LYS B O 1
ATOM 6158 N N . PHE B 1 309 ? -15.492 5.594 -5.848 1 98 309 PHE B N 1
ATOM 6159 C CA . PHE B 1 309 ? -14.195 5.07 -6.281 1 98 309 PHE B CA 1
ATOM 6160 C C . PHE B 1 309 ? -14.258 3.562 -6.48 1 98 309 PHE B C 1
ATOM 6162 O O . PHE B 1 309 ? -14.578 2.82 -5.547 1 98 309 PHE B O 1
ATOM 6169 N N . ALA B 1 310 ? -13.883 3.117 -7.719 1 98.06 310 ALA B N 1
ATOM 6170 C CA . ALA B 1 310 ? -13.922 1.694 -8.047 1 98.06 310 ALA B CA 1
ATOM 6171 C C . ALA B 1 310 ? -15.234 1.067 -7.586 1 98.06 310 ALA B C 1
ATOM 6173 O O . ALA B 1 310 ? -15.234 0.127 -6.785 1 98.06 310 ALA B O 1
ATOM 6174 N N . PRO B 1 311 ? -16.312 1.616 -8.18 1 98 311 PRO B N 1
ATOM 6175 C CA . PRO B 1 311 ? -17.641 1.221 -7.691 1 98 311 PRO B CA 1
ATOM 6176 C C . PRO B 1 311 ? -17.938 -0.256 -7.938 1 98 311 PRO B C 1
ATOM 6178 O O . PRO B 1 311 ? -18.906 -0.79 -7.395 1 98 311 PRO B O 1
ATOM 6181 N N . GLU B 1 312 ? -17.141 -0.96 -8.734 1 98.06 312 GLU B N 1
ATOM 6182 C CA . GLU B 1 312 ? -17.312 -2.395 -8.945 1 98.06 312 GLU B CA 1
ATOM 6183 C C . GLU B 1 312 ? -16.984 -3.186 -7.688 1 98.06 312 GLU B C 1
ATOM 6185 O O . GLU B 1 312 ? -17.281 -4.375 -7.594 1 98.06 312 GLU B O 1
ATOM 6190 N N . MET B 1 313 ? -16.328 -2.549 -6.734 1 98.56 313 MET B N 1
ATOM 6191 C CA . MET B 1 313 ? -16 -3.115 -5.43 1 98.56 313 MET B CA 1
ATOM 6192 C C . MET B 1 313 ? -16.641 -2.305 -4.305 1 98.56 313 MET B C 1
ATOM 6194 O O . MET B 1 313 ? -16.297 -1.138 -4.105 1 98.56 313 MET B O 1
ATOM 6198 N N . ALA B 1 314 ? -17.547 -2.91 -3.58 1 98.69 314 ALA B N 1
ATOM 6199 C CA . ALA B 1 314 ? -18.172 -2.23 -2.449 1 98.69 314 ALA B CA 1
ATOM 6200 C C . ALA B 1 314 ? -17.438 -2.529 -1.149 1 98.69 314 ALA B C 1
ATOM 6202 O O . ALA B 1 314 ? -17.016 -3.666 -0.91 1 98.69 314 ALA B O 1
ATOM 6203 N N . THR B 1 315 ? -17.188 -1.539 -0.344 1 98.81 315 THR B N 1
ATOM 6204 C CA . THR B 1 315 ? -16.656 -1.654 1.01 1 98.81 315 THR B CA 1
ATOM 6205 C C . THR B 1 315 ? -17.562 -0.924 2.006 1 98.81 315 THR B C 1
ATOM 6207 O O . THR B 1 315 ? -18.078 0.152 1.706 1 98.81 315 THR B O 1
ATOM 6210 N N . ALA B 1 316 ? -17.75 -1.549 3.162 1 98.88 316 ALA B N 1
ATOM 6211 C CA . ALA B 1 316 ? -18.625 -0.944 4.176 1 98.88 316 ALA B CA 1
ATOM 6212 C C . ALA B 1 316 ? -18.219 -1.389 5.578 1 98.88 316 ALA B C 1
ATOM 6214 O O . ALA B 1 316 ? -17.688 -2.486 5.758 1 98.88 316 ALA B O 1
ATOM 6215 N N . LEU B 1 317 ? -18.375 -0.525 6.508 1 98.88 317 LEU B N 1
ATOM 6216 C CA . LEU B 1 317 ? -18.406 -0.882 7.922 1 98.88 317 LEU B CA 1
ATOM 6217 C C . LEU B 1 317 ? -19.844 -1.084 8.406 1 98.88 317 LEU B C 1
ATOM 6219 O O . LEU B 1 317 ? -20.75 -0.345 8.008 1 98.88 317 LEU B O 1
ATOM 6223 N N . ALA B 1 318 ? -20.062 -2.078 9.148 1 98.75 318 ALA B N 1
ATOM 6224 C CA . ALA B 1 318 ? -21.391 -2.428 9.609 1 98.75 318 ALA B CA 1
ATOM 6225 C C . ALA B 1 318 ? -21.344 -3.162 10.945 1 98.75 318 ALA B C 1
ATOM 6227 O O . ALA B 1 318 ? -20.266 -3.311 11.539 1 98.75 318 ALA B O 1
ATOM 6228 N N . ARG B 1 319 ? -22.484 -3.459 11.492 1 98.62 319 ARG B N 1
ATOM 6229 C CA . ARG B 1 319 ? -22.594 -4.309 12.672 1 98.62 319 ARG B CA 1
ATOM 6230 C C . ARG B 1 319 ? -23.516 -5.5 12.406 1 98.62 319 ARG B C 1
ATOM 6232 O O . ARG B 1 319 ? -24.516 -5.371 11.711 1 98.62 319 ARG B O 1
ATOM 6239 N N . ILE B 1 320 ? -23.109 -6.578 12.797 1 98.25 320 ILE B N 1
ATOM 6240 C CA . ILE B 1 320 ? -23.969 -7.75 12.883 1 98.25 320 ILE B CA 1
ATOM 6241 C C . ILE B 1 320 ? -24.109 -8.188 14.336 1 98.25 320 ILE B C 1
ATOM 6243 O O . ILE B 1 320 ? -23.109 -8.539 14.984 1 98.25 320 ILE B O 1
ATOM 6247 N N . GLU B 1 321 ? -25.375 -8.164 14.867 1 97.19 321 GLU B N 1
ATOM 6248 C CA . GLU B 1 321 ? -25.656 -8.469 16.266 1 97.19 321 GLU B CA 1
ATOM 6249 C C . GLU B 1 321 ? -24.766 -7.645 17.203 1 97.19 321 GLU B C 1
ATOM 6251 O O . GLU B 1 321 ? -24.188 -8.18 18.141 1 97.19 321 GLU B O 1
ATOM 6256 N N . GLY B 1 322 ? -24.594 -6.41 16.828 1 97.75 322 GLY B N 1
ATOM 6257 C CA . GLY B 1 322 ? -23.891 -5.453 17.672 1 97.75 322 GLY B CA 1
ATOM 6258 C C . GLY B 1 322 ? -22.391 -5.441 17.422 1 97.75 322 GLY B C 1
ATOM 6259 O O . GLY B 1 322 ? -21.703 -4.504 17.828 1 97.75 322 GLY B O 1
ATOM 6260 N N . ARG B 1 323 ? -21.828 -6.445 16.781 1 97.38 323 ARG B N 1
ATOM 6261 C CA . ARG B 1 323 ? -20.406 -6.551 16.531 1 97.38 323 ARG B CA 1
ATOM 6262 C C . ARG B 1 323 ? -20 -5.773 15.273 1 97.38 323 ARG B C 1
ATOM 6264 O O . ARG B 1 323 ? -20.609 -5.945 14.211 1 97.38 323 ARG B O 1
ATOM 6271 N N . PRO B 1 324 ? -19.031 -4.887 15.438 1 98.38 324 PRO B N 1
ATOM 6272 C CA . PRO B 1 324 ? -18.562 -4.211 14.219 1 98.38 324 PRO B CA 1
ATOM 6273 C C . PRO B 1 324 ? -17.812 -5.152 13.273 1 98.38 324 PRO B C 1
ATOM 6275 O O . PRO B 1 324 ? -17.016 -5.977 13.727 1 98.38 324 PRO B O 1
ATOM 6278 N N . ILE B 1 325 ? -18.109 -5.07 12 1 98.69 325 ILE B N 1
ATOM 6279 C CA . ILE B 1 325 ? -17.453 -5.895 10.984 1 98.69 325 ILE B CA 1
ATOM 6280 C C . ILE B 1 325 ? -17.141 -5.043 9.758 1 98.69 325 ILE B C 1
ATOM 6282 O O . ILE B 1 325 ? -17.688 -3.949 9.594 1 98.69 325 ILE B O 1
ATOM 6286 N N . GLY B 1 326 ? -16.172 -5.461 8.961 1 98.88 326 GLY B N 1
ATOM 6287 C CA . GLY B 1 326 ? -15.992 -4.965 7.605 1 98.88 326 GLY B CA 1
ATOM 6288 C C . GLY B 1 326 ? -16.656 -5.84 6.555 1 98.88 326 GLY B C 1
ATOM 6289 O O . GLY B 1 326 ? -16.641 -7.066 6.664 1 98.88 326 GLY B O 1
ATOM 6290 N N . VAL B 1 327 ? -17.25 -5.211 5.562 1 98.94 327 VAL B N 1
ATOM 6291 C CA . VAL B 1 327 ? -17.891 -5.953 4.477 1 98.94 327 VAL B CA 1
ATOM 6292 C C . VAL B 1 327 ? -17.203 -5.609 3.152 1 98.94 327 VAL B C 1
ATOM 6294 O O . VAL B 1 327 ? -17.031 -4.434 2.826 1 98.94 327 VAL B O 1
ATOM 6297 N N . LEU B 1 328 ? -16.75 -6.527 2.488 1 98.75 328 LEU B N 1
ATOM 6298 C CA . LEU B 1 328 ? -16.203 -6.469 1.139 1 98.75 328 LEU B CA 1
ATOM 6299 C C . LEU B 1 328 ? -17.109 -7.195 0.152 1 98.75 328 LEU B C 1
ATOM 6301 O O . LEU B 1 328 ? -17.531 -8.328 0.404 1 98.75 328 LEU B O 1
ATOM 6305 N N . ALA B 1 329 ? -17.484 -6.555 -1.01 1 98.88 329 ALA B N 1
ATOM 6306 C CA . ALA B 1 329 ? -18.422 -7.211 -1.901 1 98.88 329 ALA B CA 1
ATOM 6307 C C . ALA B 1 329 ? -18.203 -6.781 -3.35 1 98.88 329 ALA B C 1
ATOM 6309 O O . ALA B 1 329 ? -17.906 -5.617 -3.619 1 98.88 329 ALA B O 1
ATOM 6310 N N . ASN B 1 330 ? -18.359 -7.715 -4.273 1 98.56 330 ASN B N 1
ATOM 6311 C CA . ASN B 1 330 ? -18.438 -7.348 -5.684 1 98.56 330 ASN B CA 1
ATOM 6312 C C . ASN B 1 330 ? -19.766 -6.652 -6.004 1 98.56 330 ASN B C 1
ATOM 6314 O O . ASN B 1 330 ? -20.812 -7.043 -5.496 1 98.56 330 ASN B O 1
ATOM 6318 N N . ASN B 1 331 ? -19.719 -5.594 -6.824 1 98.44 331 ASN B N 1
ATOM 6319 C CA . ASN B 1 331 ? -20.906 -4.898 -7.34 1 98.44 331 ASN B CA 1
ATOM 6320 C C . ASN B 1 331 ? -21.141 -5.211 -8.812 1 98.44 331 ASN B C 1
ATOM 6322 O O . ASN B 1 331 ? -20.531 -4.586 -9.688 1 98.44 331 ASN B O 1
ATOM 6326 N N . SER B 1 332 ? -22.094 -6.086 -9.078 1 96.69 332 SER B N 1
ATOM 6327 C CA . SER B 1 332 ? -22.297 -6.59 -10.43 1 96.69 332 SER B CA 1
ATOM 6328 C C . SER B 1 332 ? -22.891 -5.516 -11.336 1 96.69 332 SER B C 1
ATOM 6330 O O . SER B 1 332 ? -22.906 -5.664 -12.562 1 96.69 332 SER B O 1
ATOM 6332 N N . MET B 1 333 ? -23.344 -4.371 -10.766 1 97.19 333 MET B N 1
ATOM 6333 C CA . MET B 1 333 ? -23.906 -3.27 -11.539 1 97.19 333 MET B CA 1
ATOM 6334 C C . MET B 1 333 ? -22.812 -2.52 -12.297 1 97.19 333 MET B C 1
ATOM 6336 O O . MET B 1 333 ? -23.109 -1.731 -13.195 1 97.19 333 MET B O 1
ATOM 6340 N N . VAL B 1 334 ? -21.641 -2.758 -11.898 1 96.56 334 VAL B N 1
ATOM 6341 C CA . VAL B 1 334 ? -20.5 -2.09 -12.523 1 96.56 334 VAL B CA 1
ATOM 6342 C C . VAL B 1 334 ? -19.484 -3.131 -12.992 1 96.56 334 VAL B C 1
ATOM 6344 O O . VAL B 1 334 ? -18.938 -3.887 -12.18 1 96.56 334 VAL B O 1
ATOM 6347 N N . MET B 1 335 ? -19.188 -3.195 -14.266 1 93.5 335 MET B N 1
ATOM 6348 C CA . MET B 1 335 ? -18.234 -4.117 -14.875 1 93.5 335 MET B CA 1
ATOM 6349 C C . MET B 1 335 ? -18.531 -5.555 -14.469 1 93.5 335 MET B C 1
ATOM 6351 O O . MET B 1 335 ? -17.609 -6.324 -14.172 1 93.5 335 MET B O 1
ATOM 6355 N N . ALA B 1 336 ? -19.766 -5.809 -14.266 1 93 336 ALA B N 1
ATOM 6356 C CA . ALA B 1 336 ? -20.25 -7.141 -13.922 1 93 336 ALA B CA 1
ATOM 6357 C C . ALA B 1 336 ? -19.594 -7.645 -12.641 1 93 336 ALA B C 1
ATOM 6359 O O . ALA B 1 336 ? -19.562 -8.852 -12.383 1 93 336 ALA B O 1
ATOM 6360 N N . GLY B 1 337 ? -18.922 -6.781 -11.875 1 95.5 337 GLY B N 1
ATOM 6361 C CA . GLY B 1 337 ? -18.297 -7.164 -10.609 1 95.5 337 GLY B CA 1
ATOM 6362 C C . GLY B 1 337 ? -16.859 -7.609 -10.766 1 95.5 337 GLY B C 1
ATOM 6363 O O . GLY B 1 337 ? -16.25 -8.117 -9.82 1 95.5 337 GLY B O 1
ATOM 6364 N N . ALA B 1 338 ? -16.312 -7.488 -12.023 1 95.94 338 ALA B N 1
ATOM 6365 C CA . ALA B 1 338 ? -14.898 -7.828 -12.234 1 95.94 338 ALA B CA 1
ATOM 6366 C C . ALA B 1 338 ? -13.992 -6.945 -11.383 1 95.94 338 ALA B C 1
ATOM 6368 O O . ALA B 1 338 ? -14.281 -5.77 -11.156 1 95.94 338 ALA B O 1
ATOM 6369 N N . ILE B 1 339 ? -12.898 -7.562 -10.945 1 97.88 339 ILE B N 1
ATOM 6370 C CA . ILE B 1 339 ? -11.992 -6.824 -10.07 1 97.88 339 ILE B CA 1
ATOM 6371 C C . ILE B 1 339 ? -10.938 -6.098 -10.914 1 97.88 339 ILE B C 1
ATOM 6373 O O . ILE B 1 339 ? -10.086 -6.734 -11.531 1 97.88 339 ILE B O 1
ATOM 6377 N N . THR B 1 340 ? -11.031 -4.812 -10.938 1 97.88 340 THR B N 1
ATOM 6378 C CA . THR B 1 340 ? -10.078 -3.961 -11.641 1 97.88 340 THR B CA 1
ATOM 6379 C C . THR B 1 340 ? -8.875 -3.641 -10.75 1 97.88 340 THR B C 1
ATOM 6381 O O . THR B 1 340 ? -8.852 -4.016 -9.578 1 97.88 340 THR B O 1
ATOM 6384 N N . ALA B 1 341 ? -7.887 -2.945 -11.383 1 97.44 341 ALA B N 1
ATOM 6385 C CA . ALA B 1 341 ? -6.73 -2.486 -10.617 1 97.44 341 ALA B CA 1
ATOM 6386 C C . ALA B 1 341 ? -7.156 -1.586 -9.461 1 97.44 341 ALA B C 1
ATOM 6388 O O . ALA B 1 341 ? -6.723 -1.778 -8.32 1 97.44 341 ALA B O 1
ATOM 6389 N N . ALA B 1 342 ? -8.023 -0.624 -9.727 1 97.31 342 ALA B N 1
ATOM 6390 C CA . ALA B 1 342 ? -8.492 0.304 -8.703 1 97.31 342 ALA B CA 1
ATOM 6391 C C . ALA B 1 342 ? -9.281 -0.428 -7.617 1 97.31 342 ALA B C 1
ATOM 6393 O O . ALA B 1 342 ? -9.148 -0.125 -6.43 1 97.31 342 ALA B O 1
ATOM 6394 N N . ALA B 1 343 ? -10.078 -1.366 -8.055 1 98.31 343 ALA B N 1
ATOM 6395 C CA . ALA B 1 343 ? -10.844 -2.162 -7.102 1 98.31 343 ALA B CA 1
ATOM 6396 C C . ALA B 1 343 ? -9.922 -2.971 -6.191 1 98.31 343 ALA B C 1
ATOM 6398 O O . ALA B 1 343 ? -10.203 -3.129 -5 1 98.31 343 ALA B O 1
ATOM 6399 N N . SER B 1 344 ? -8.875 -3.49 -6.785 1 98.19 344 SER B N 1
ATOM 6400 C CA . SER B 1 344 ? -7.887 -4.238 -6.012 1 98.19 344 SER B CA 1
ATOM 6401 C C . SER B 1 344 ? -7.242 -3.355 -4.949 1 98.19 344 SER B C 1
ATOM 6403 O O . SER B 1 344 ? -7.086 -3.775 -3.799 1 98.19 344 SER B O 1
ATOM 6405 N N . ASP B 1 345 ? -6.883 -2.131 -5.324 1 97.25 345 ASP B N 1
ATOM 6406 C CA . ASP B 1 345 ? -6.301 -1.181 -4.379 1 97.25 345 ASP B CA 1
ATOM 6407 C C . ASP B 1 345 ? -7.281 -0.861 -3.25 1 97.25 345 ASP B C 1
ATOM 6409 O O . ASP B 1 345 ? -6.898 -0.846 -2.078 1 97.25 345 ASP B O 1
ATOM 6413 N N . LYS B 1 346 ? -8.516 -0.595 -3.609 1 97.94 346 LYS B N 1
ATOM 6414 C CA . LYS B 1 346 ? -9.562 -0.292 -2.639 1 97.94 346 LYS B CA 1
ATOM 6415 C C . LYS B 1 346 ? -9.734 -1.433 -1.64 1 97.94 346 LYS B C 1
ATOM 6417 O O . LYS B 1 346 ? -9.766 -1.205 -0.428 1 97.94 346 LYS B O 1
ATOM 6422 N N . ALA B 1 347 ? -9.797 -2.658 -2.145 1 98.44 347 ALA B N 1
ATOM 6423 C CA . ALA B 1 347 ? -9.992 -3.84 -1.311 1 98.44 347 ALA B CA 1
ATOM 6424 C C . ALA B 1 347 ? -8.797 -4.066 -0.391 1 98.44 347 ALA B C 1
ATOM 6426 O O . ALA B 1 347 ? -8.961 -4.34 0.8 1 98.44 347 ALA B O 1
ATOM 6427 N N . ALA B 1 348 ? -7.602 -3.971 -0.934 1 97.5 348 ALA B N 1
ATOM 6428 C CA . ALA B 1 348 ? -6.391 -4.203 -0.155 1 97.5 348 ALA B CA 1
ATOM 6429 C C . ALA B 1 348 ? -6.316 -3.258 1.041 1 97.5 348 ALA B C 1
ATOM 6431 O O . ALA B 1 348 ? -6.078 -3.693 2.17 1 97.5 348 ALA B O 1
ATOM 6432 N N . ARG B 1 349 ? -6.527 -1.979 0.812 1 96.81 349 ARG B N 1
ATOM 6433 C CA . ARG B 1 349 ? -6.492 -1.001 1.894 1 96.81 349 ARG B CA 1
ATOM 6434 C C . ARG B 1 349 ? -7.574 -1.291 2.93 1 96.81 349 ARG B C 1
ATOM 6436 O O . ARG B 1 349 ? -7.34 -1.162 4.133 1 96.81 349 ARG B O 1
ATOM 6443 N N . PHE B 1 350 ? -8.742 -1.595 2.463 1 98.38 350 PHE B N 1
ATOM 6444 C CA . PHE B 1 350 ? -9.859 -1.872 3.352 1 98.38 350 PHE B CA 1
ATOM 6445 C C . PHE B 1 350 ? -9.555 -3.064 4.25 1 98.38 350 PHE B C 1
ATOM 6447 O O . PHE B 1 350 ? -9.844 -3.033 5.449 1 98.38 350 PHE B O 1
ATOM 6454 N N . LEU B 1 351 ? -8.969 -4.145 3.684 1 97.88 351 LEU B N 1
ATOM 6455 C CA . LEU B 1 351 ? -8.57 -5.309 4.465 1 97.88 351 LEU B CA 1
ATOM 6456 C C . LEU B 1 351 ? -7.535 -4.934 5.516 1 97.88 351 LEU B C 1
ATOM 6458 O O . LEU B 1 351 ? -7.594 -5.41 6.652 1 97.88 351 LEU B O 1
ATOM 6462 N N . GLN B 1 352 ? -6.617 -4.082 5.152 1 96.75 352 GLN B N 1
ATOM 6463 C CA . GLN B 1 352 ? -5.609 -3.629 6.105 1 96.75 352 GLN B CA 1
ATOM 6464 C C . GLN B 1 352 ? -6.246 -2.854 7.254 1 96.75 352 GLN B C 1
ATOM 6466 O O . GLN B 1 352 ? -5.855 -3.016 8.414 1 96.75 352 GLN B O 1
ATOM 6471 N N . LEU B 1 353 ? -7.199 -1.989 6.918 1 97.69 353 LEU B N 1
ATOM 6472 C CA . LEU B 1 353 ? -7.906 -1.224 7.938 1 97.69 353 LEU B CA 1
ATOM 6473 C C . LEU B 1 353 ? -8.602 -2.15 8.93 1 97.69 353 LEU B C 1
ATOM 6475 O O . LEU B 1 353 ? -8.453 -1.988 10.148 1 97.69 353 LEU B O 1
ATOM 6479 N N . CYS B 1 354 ? -9.344 -3.109 8.406 1 97.94 354 CYS B N 1
ATOM 6480 C CA . CYS B 1 354 ? -10.055 -4.062 9.25 1 97.94 354 CYS B CA 1
ATOM 6481 C C . CYS B 1 354 ? -9.078 -4.852 10.117 1 97.94 354 CYS B C 1
ATOM 6483 O O . CYS B 1 354 ? -9.305 -5.023 11.312 1 97.94 354 CYS B O 1
ATOM 6485 N N . ASP B 1 355 ? -8 -5.332 9.547 1 96.62 355 ASP B N 1
ATOM 6486 C CA . ASP B 1 355 ? -7.016 -6.129 10.266 1 96.62 355 ASP B CA 1
ATOM 6487 C C . ASP B 1 355 ? -6.363 -5.32 11.391 1 96.62 355 ASP B C 1
ATOM 6489 O O . ASP B 1 355 ? -6.195 -5.82 12.508 1 96.62 355 ASP B O 1
ATOM 6493 N N . ALA B 1 356 ? -6.012 -4.102 11.094 1 95.88 356 ALA B N 1
ATOM 6494 C CA . ALA B 1 356 ? -5.312 -3.25 12.055 1 95.88 356 ALA B CA 1
ATOM 6495 C C . ALA B 1 356 ? -6.148 -3.035 13.312 1 95.88 356 ALA B C 1
ATOM 6497 O O . ALA B 1 356 ? -5.609 -2.938 14.414 1 95.88 356 ALA B O 1
ATOM 6498 N N . PHE B 1 357 ? -7.449 -2.992 13.125 1 95.94 357 PHE B N 1
ATOM 6499 C CA . PHE B 1 357 ? -8.266 -2.596 14.266 1 95.94 357 PHE B CA 1
ATOM 6500 C C . PHE B 1 357 ? -9.211 -3.719 14.672 1 95.94 357 PHE B C 1
ATOM 6502 O O . PHE B 1 357 ? -10.219 -3.477 15.344 1 95.94 357 PHE B O 1
ATOM 6509 N N . GLY B 1 358 ? -8.961 -4.922 14.164 1 95.88 358 GLY B N 1
ATOM 6510 C CA . GLY B 1 358 ? -9.586 -6.125 14.695 1 95.88 358 GLY B CA 1
ATOM 6511 C C . GLY B 1 358 ? -11.023 -6.297 14.242 1 95.88 358 GLY B C 1
ATOM 6512 O O . GLY B 1 358 ? -11.852 -6.836 14.977 1 95.88 358 GLY B O 1
ATOM 6513 N N . LEU B 1 359 ? -11.391 -5.762 13.109 1 97.88 359 LEU B N 1
ATOM 6514 C CA . LEU B 1 359 ? -12.734 -5.941 12.578 1 97.88 359 LEU B CA 1
ATOM 6515 C C . LEU B 1 359 ? -12.812 -7.195 11.711 1 97.88 359 LEU B C 1
ATOM 6517 O O . LEU B 1 359 ? -12.188 -7.262 10.648 1 97.88 359 LEU B O 1
ATOM 6521 N N . PRO B 1 360 ? -13.633 -8.227 12.156 1 98.25 360 PRO B N 1
ATOM 6522 C CA . PRO B 1 360 ? -13.805 -9.367 11.258 1 98.25 360 PRO B CA 1
ATOM 6523 C C . PRO B 1 360 ? -14.414 -8.969 9.914 1 98.25 360 PRO B C 1
ATOM 6525 O O . PRO B 1 360 ? -15.109 -7.953 9.82 1 98.25 360 PRO B O 1
ATOM 6528 N N . VAL B 1 361 ? -14.125 -9.781 8.852 1 98.81 361 VAL B N 1
ATOM 6529 C CA . VAL B 1 361 ? -14.477 -9.367 7.496 1 98.81 361 VAL B CA 1
ATOM 6530 C C . VAL B 1 361 ? -15.477 -10.359 6.902 1 98.81 361 VAL B C 1
ATOM 6532 O O . VAL B 1 361 ? -15.289 -11.57 6.996 1 98.81 361 VAL B O 1
ATOM 6535 N N . LEU B 1 362 ? -16.578 -9.852 6.41 1 98.88 362 LEU B N 1
ATOM 6536 C CA . LEU B 1 362 ? -17.516 -10.594 5.574 1 98.88 362 LEU B CA 1
ATOM 6537 C C . LEU B 1 362 ? -17.297 -10.289 4.098 1 98.88 362 LEU B C 1
ATOM 6539 O O . LEU B 1 362 ? -17.438 -9.141 3.672 1 98.88 362 LEU B O 1
ATOM 6543 N N . SER B 1 363 ? -16.859 -11.258 3.355 1 98.88 363 SER B N 1
ATOM 6544 C CA . SER B 1 363 ? -16.656 -11.109 1.918 1 98.88 363 SER B CA 1
ATOM 6545 C C . SER B 1 363 ? -17.828 -11.703 1.134 1 98.88 363 SER B C 1
ATOM 6547 O O . SER B 1 363 ? -18.094 -12.906 1.221 1 98.88 363 SER B O 1
ATOM 6549 N N . LEU B 1 364 ? -18.562 -10.883 0.425 1 98.88 364 LEU B N 1
ATOM 6550 C CA . LEU B 1 364 ? -19.656 -11.297 -0.436 1 98.88 364 LEU B CA 1
ATOM 6551 C C . LEU B 1 364 ? -19.219 -11.383 -1.891 1 98.88 364 LEU B C 1
ATOM 6553 O O . LEU B 1 364 ? -18.938 -10.359 -2.52 1 98.88 364 LEU B O 1
ATOM 6557 N N . VAL B 1 365 ? -19.266 -12.586 -2.447 1 98.62 365 VAL B N 1
ATOM 6558 C CA . VAL B 1 365 ? -18.531 -12.852 -3.686 1 98.62 365 VAL B CA 1
ATOM 6559 C C . VAL B 1 365 ? -19.531 -13.031 -4.836 1 98.62 365 VAL B C 1
ATOM 6561 O O . VAL B 1 365 ? -20.375 -13.93 -4.801 1 98.62 365 VAL B O 1
ATOM 6564 N N . ASP B 1 366 ? -19.578 -12.258 -5.766 1 97.88 366 ASP B N 1
ATOM 6565 C CA . ASP B 1 366 ? -20.125 -12.391 -7.113 1 97.88 366 ASP B CA 1
ATOM 6566 C C . ASP B 1 366 ? -19.125 -11.938 -8.164 1 97.88 366 ASP B C 1
ATOM 6568 O O . ASP B 1 366 ? -19.266 -10.859 -8.75 1 97.88 366 ASP B O 1
ATOM 6572 N N . CYS B 1 367 ? -18.125 -12.781 -8.359 1 94.75 367 CYS B N 1
ATOM 6573 C CA . CYS B 1 367 ? -16.891 -12.391 -9.031 1 94.75 367 CYS B CA 1
ATOM 6574 C C . CYS B 1 367 ? -16.703 -13.164 -10.32 1 94.75 367 CYS B C 1
ATOM 6576 O O . CYS B 1 367 ? -16.5 -14.383 -10.297 1 94.75 367 CYS B O 1
ATOM 6578 N N . PRO B 1 368 ? -16.75 -12.508 -11.43 1 93.12 368 PRO B N 1
ATOM 6579 C CA . PRO B 1 368 ? -16.406 -13.18 -12.688 1 93.12 368 PRO B CA 1
ATOM 6580 C C . PRO B 1 368 ? -14.898 -13.336 -12.875 1 93.12 368 PRO B C 1
ATOM 6582 O O . PRO B 1 368 ? -14.453 -13.93 -13.867 1 93.12 368 PRO B O 1
ATOM 6585 N N . GLY B 1 369 ? -14.117 -12.852 -11.953 1 93.38 369 GLY B N 1
ATOM 6586 C CA . GLY B 1 369 ? -12.664 -12.867 -12.023 1 93.38 369 GLY B CA 1
ATOM 6587 C C . GLY B 1 369 ? -12.055 -11.477 -12.016 1 93.38 369 GLY B C 1
ATOM 6588 O O . GLY B 1 369 ? -12.758 -10.484 -11.82 1 93.38 369 GLY B O 1
ATOM 6589 N N . TYR B 1 370 ? -10.688 -11.438 -12.094 1 95.06 370 TYR B N 1
ATOM 6590 C CA . TYR B 1 370 ? -10.008 -10.172 -12.359 1 95.06 370 TYR B CA 1
ATOM 6591 C C . TYR B 1 370 ? -10.312 -9.672 -13.766 1 95.06 370 TYR B C 1
ATOM 6593 O O . TYR B 1 370 ? -10.609 -10.469 -14.664 1 95.06 370 TYR B O 1
ATOM 6601 N N . MET B 1 371 ? -10.266 -8.367 -13.891 1 93.31 371 MET B N 1
ATOM 6602 C CA . MET B 1 371 ? -10.258 -7.812 -15.242 1 93.31 371 MET B CA 1
ATOM 6603 C C . MET B 1 371 ? -9.055 -8.312 -16.031 1 93.31 371 MET B C 1
ATOM 6605 O O . MET B 1 371 ? -8.062 -8.75 -15.445 1 93.31 371 MET B O 1
ATOM 6609 N N . VAL B 1 372 ? -9.227 -8.352 -17.406 1 92.38 372 VAL B N 1
ATOM 6610 C CA . VAL B 1 372 ? -8.133 -8.805 -18.25 1 92.38 372 VAL B CA 1
ATOM 6611 C C . VAL B 1 372 ? -8.055 -7.926 -19.5 1 92.38 372 VAL B C 1
ATOM 6613 O O . VAL B 1 372 ? -8.953 -7.121 -19.75 1 92.38 372 VAL B O 1
ATOM 6616 N N . GLY B 1 373 ? -6.926 -8.109 -20.25 1 94 373 GLY B N 1
ATOM 6617 C CA . GLY B 1 373 ? -6.77 -7.406 -21.516 1 94 373 GLY B CA 1
ATOM 6618 C C . GLY B 1 373 ? -5.781 -6.262 -21.438 1 94 373 GLY B C 1
ATOM 6619 O O . GLY B 1 373 ? -5.371 -5.859 -20.344 1 94 373 GLY B O 1
ATOM 6620 N N . PRO B 1 374 ? -5.453 -5.762 -22.578 1 94.81 374 PRO B N 1
ATOM 6621 C CA . PRO B 1 374 ? -4.41 -4.738 -22.656 1 94.81 374 PRO B CA 1
ATOM 6622 C C . PRO B 1 374 ? -4.727 -3.504 -21.812 1 94.81 374 PRO B C 1
ATOM 6624 O O . PRO B 1 374 ? -3.838 -2.943 -21.172 1 94.81 374 PRO B O 1
ATOM 6627 N N . ALA B 1 375 ? -5.953 -3.105 -21.844 1 94.69 375 ALA B N 1
ATOM 6628 C CA . ALA B 1 375 ? -6.324 -1.923 -21.078 1 94.69 375 ALA B CA 1
ATOM 6629 C C . ALA B 1 375 ? -6.121 -2.158 -19.578 1 94.69 375 ALA B C 1
ATOM 6631 O O . ALA B 1 375 ? -5.648 -1.271 -18.859 1 94.69 375 ALA B O 1
ATOM 6632 N N . ALA B 1 376 ? -6.523 -3.285 -19.078 1 95.56 376 ALA B N 1
ATOM 6633 C CA . ALA B 1 376 ? -6.312 -3.643 -17.672 1 95.56 376 ALA B CA 1
ATOM 6634 C C . ALA B 1 376 ? -4.828 -3.701 -17.328 1 95.56 376 ALA B C 1
ATOM 6636 O O . ALA B 1 376 ? -4.402 -3.213 -16.281 1 95.56 376 ALA B O 1
ATOM 6637 N N . GLU B 1 377 ? -4.062 -4.297 -18.234 1 96.06 377 GLU B N 1
ATOM 6638 C CA . GLU B 1 377 ? -2.631 -4.441 -17.984 1 96.06 377 GLU B CA 1
ATOM 6639 C C . GLU B 1 377 ? -1.937 -3.082 -17.969 1 96.06 377 GLU B C 1
ATOM 6641 O O . GLU B 1 377 ? -0.964 -2.885 -17.234 1 96.06 377 GLU B O 1
ATOM 6646 N N . ALA B 1 378 ? -2.434 -2.17 -18.766 1 95.75 378 ALA B N 1
ATOM 6647 C CA . ALA B 1 378 ? -1.876 -0.82 -18.797 1 95.75 378 ALA B CA 1
ATOM 6648 C C . ALA B 1 378 ? -1.989 -0.156 -17.422 1 95.75 378 ALA B C 1
ATOM 6650 O O . ALA B 1 378 ? -1.212 0.743 -17.094 1 95.75 378 ALA B O 1
ATOM 6651 N N . GLU B 1 379 ? -2.891 -0.625 -16.609 1 96.12 379 GLU B N 1
ATOM 6652 C CA . GLU B 1 379 ? -3.084 -0.087 -15.266 1 96.12 379 GLU B CA 1
ATOM 6653 C C . GLU B 1 379 ? -2.293 -0.883 -14.234 1 96.12 379 GLU B C 1
ATOM 6655 O O . GLU B 1 379 ? -2.588 -0.827 -13.039 1 96.12 379 GLU B O 1
ATOM 6660 N N . ALA B 1 380 ? -1.318 -1.653 -14.695 1 97.62 380 ALA B N 1
ATOM 6661 C CA . ALA B 1 380 ? -0.457 -2.467 -13.844 1 97.62 380 ALA B CA 1
ATOM 6662 C C . ALA B 1 380 ? -1.274 -3.479 -13.047 1 97.62 380 ALA B C 1
ATOM 6664 O O . ALA B 1 380 ? -1.02 -3.689 -11.859 1 97.62 380 ALA B O 1
ATOM 6665 N N . LEU B 1 381 ? -2.207 -4.062 -13.641 1 96.81 381 LEU B N 1
ATOM 6666 C CA . LEU B 1 381 ? -3.117 -4.977 -12.961 1 96.81 381 LEU B CA 1
ATOM 6667 C C . LEU B 1 381 ? -2.346 -6.094 -12.273 1 96.81 381 LEU B C 1
ATOM 6669 O O . LEU B 1 381 ? -2.691 -6.5 -11.156 1 96.81 381 LEU B O 1
ATOM 6673 N N . VAL B 1 382 ? -1.271 -6.547 -12.836 1 96.56 382 VAL B N 1
ATOM 6674 C CA . VAL B 1 382 ? -0.519 -7.668 -12.289 1 96.56 382 VAL B CA 1
ATOM 6675 C C . VAL B 1 382 ? -0.103 -7.363 -10.852 1 96.56 382 VAL B C 1
ATOM 6677 O O . VAL B 1 382 ? -0.362 -8.156 -9.938 1 96.56 382 VAL B O 1
ATOM 6680 N N . ARG B 1 383 ? 0.449 -6.227 -10.602 1 96.25 383 ARG B N 1
ATOM 6681 C CA . ARG B 1 383 ? 0.94 -5.879 -9.273 1 96.25 383 ARG B CA 1
ATOM 6682 C C . ARG B 1 383 ? -0.205 -5.457 -8.359 1 96.25 383 ARG B C 1
ATOM 6684 O O . ARG B 1 383 ? -0.208 -5.777 -7.168 1 96.25 383 ARG B O 1
ATOM 6691 N N . ARG B 1 384 ? -1.136 -4.746 -8.938 1 96.19 384 ARG B N 1
ATOM 6692 C CA . ARG B 1 384 ? -2.215 -4.199 -8.125 1 96.19 384 ARG B CA 1
ATOM 6693 C C . ARG B 1 384 ? -3.199 -5.289 -7.715 1 96.19 384 ARG B C 1
ATOM 6695 O O . ARG B 1 384 ? -3.703 -5.293 -6.59 1 96.19 384 ARG B O 1
ATOM 6702 N N . ALA B 1 385 ? -3.453 -6.254 -8.609 1 96.62 385 ALA B N 1
ATOM 6703 C CA . ALA B 1 385 ? -4.238 -7.434 -8.25 1 96.62 385 ALA B CA 1
ATOM 6704 C C . ALA B 1 385 ? -3.527 -8.258 -7.18 1 96.62 385 ALA B C 1
ATOM 6706 O O . ALA B 1 385 ? -4.16 -8.734 -6.234 1 96.62 385 ALA B O 1
ATOM 6707 N N . SER B 1 386 ? -2.246 -8.391 -7.312 1 96.12 386 SER B N 1
ATOM 6708 C CA . SER B 1 386 ? -1.45 -9.148 -6.355 1 96.12 386 SER B CA 1
ATOM 6709 C C . SER B 1 386 ? -1.443 -8.484 -4.984 1 96.12 386 SER B C 1
ATOM 6711 O O . SER B 1 386 ? -1.335 -9.156 -3.959 1 96.12 386 SER B O 1
ATOM 6713 N N . ARG B 1 387 ? -1.569 -7.16 -4.969 1 95.62 387 ARG B N 1
ATOM 6714 C CA . ARG B 1 387 ? -1.664 -6.414 -3.717 1 95.62 387 ARG B CA 1
ATOM 6715 C C . ARG B 1 387 ? -2.84 -6.902 -2.879 1 95.62 387 ARG B C 1
ATOM 6717 O O . ARG B 1 387 ? -2.721 -7.059 -1.661 1 95.62 387 ARG B O 1
ATOM 6724 N N . MET B 1 388 ? -3.957 -7.121 -3.512 1 96.56 388 MET B N 1
ATOM 6725 C CA . MET B 1 388 ? -5.141 -7.633 -2.826 1 96.56 388 MET B CA 1
ATOM 6726 C C . MET B 1 388 ? -4.879 -9.016 -2.246 1 96.56 388 MET B C 1
ATOM 6728 O O . MET B 1 388 ? -5.273 -9.312 -1.115 1 96.56 388 MET B O 1
ATOM 6732 N N . LEU B 1 389 ? -4.148 -9.867 -2.975 1 95.62 389 LEU B N 1
ATOM 6733 C CA . LEU B 1 389 ? -3.803 -11.203 -2.504 1 95.62 389 LEU B CA 1
ATOM 6734 C C . LEU B 1 389 ? -2.863 -11.133 -1.307 1 95.62 389 LEU B C 1
ATOM 6736 O O . LEU B 1 389 ? -3.045 -11.859 -0.327 1 95.62 389 LEU B O 1
ATOM 6740 N N . VAL B 1 390 ? -1.897 -10.266 -1.338 1 95.62 390 VAL B N 1
ATOM 6741 C CA . VAL B 1 390 ? -0.929 -10.133 -0.256 1 95.62 390 VAL B CA 1
ATOM 6742 C C . VAL B 1 390 ? -1.628 -9.617 1.002 1 95.62 390 VAL B C 1
ATOM 6744 O O . VAL B 1 390 ? -1.396 -10.133 2.1 1 95.62 390 VAL B O 1
ATOM 6747 N N . ALA B 1 391 ? -2.502 -8.609 0.825 1 95.44 391 ALA B N 1
ATOM 6748 C CA . ALA B 1 391 ? -3.266 -8.102 1.962 1 95.44 391 ALA B CA 1
ATOM 6749 C C . ALA B 1 391 ? -4.156 -9.188 2.557 1 95.44 391 ALA B C 1
ATOM 6751 O O . ALA B 1 391 ? -4.238 -9.336 3.777 1 95.44 391 ALA B O 1
ATOM 6752 N N . GLY B 1 392 ? -4.789 -9.977 1.696 1 96.12 392 GLY B N 1
ATOM 6753 C CA . GLY B 1 392 ? -5.621 -11.078 2.152 1 96.12 392 GLY B CA 1
ATOM 6754 C C . GLY B 1 392 ? -4.836 -12.164 2.867 1 96.12 392 GLY B C 1
ATOM 6755 O O . GLY B 1 392 ? -5.285 -12.688 3.889 1 96.12 392 GLY B O 1
ATOM 6756 N N . ALA B 1 393 ? -3.689 -12.477 2.332 1 94.62 393 ALA B N 1
ATOM 6757 C CA . ALA B 1 393 ? -2.855 -13.531 2.904 1 94.62 393 ALA B CA 1
ATOM 6758 C C . ALA B 1 393 ? -2.33 -13.125 4.277 1 94.62 393 ALA B C 1
ATOM 6760 O O . ALA B 1 393 ? -2.029 -13.992 5.109 1 94.62 393 ALA B O 1
ATOM 6761 N N . ALA B 1 394 ? -2.256 -11.875 4.523 1 93.62 394 ALA B N 1
ATOM 6762 C CA . ALA B 1 394 ? -1.693 -11.367 5.773 1 93.62 394 ALA B CA 1
ATOM 6763 C C . ALA B 1 394 ? -2.787 -11.125 6.809 1 93.62 394 ALA B C 1
ATOM 6765 O O . ALA B 1 394 ? -2.502 -10.742 7.945 1 93.62 394 ALA B O 1
ATOM 6766 N N . LEU B 1 395 ? -4.059 -11.328 6.426 1 94.94 395 LEU B N 1
ATOM 6767 C CA . LEU B 1 395 ? -5.191 -11.039 7.301 1 94.94 395 LEU B CA 1
ATOM 6768 C C . LEU B 1 395 ? -5.152 -11.914 8.547 1 94.94 395 LEU B C 1
ATOM 6770 O O . LEU B 1 395 ? -5.027 -13.141 8.445 1 94.94 395 LEU B O 1
ATOM 6774 N N . ARG B 1 396 ? -5.258 -11.344 9.797 1 95.81 396 ARG B N 1
ATOM 6775 C CA . ARG B 1 396 ? -5.297 -12.055 11.07 1 95.81 396 ARG B CA 1
ATOM 6776 C C . ARG B 1 396 ? -6.73 -12.18 11.586 1 95.81 396 ARG B C 1
ATOM 6778 O O . ARG B 1 396 ? -7.062 -13.148 12.273 1 95.81 396 ARG B O 1
ATOM 6785 N N . VAL B 1 397 ? -7.539 -11.133 11.234 1 96.81 397 VAL B N 1
ATOM 6786 C CA . VAL B 1 397 ? -8.922 -11.148 11.695 1 96.81 397 VAL B CA 1
ATOM 6787 C C . VAL B 1 397 ? -9.695 -12.25 10.969 1 96.81 397 VAL B C 1
ATOM 6789 O O . VAL B 1 397 ? -9.344 -12.641 9.852 1 96.81 397 VAL B O 1
ATOM 6792 N N . PRO B 1 398 ? -10.766 -12.758 11.602 1 96.44 398 PRO B N 1
ATOM 6793 C CA . PRO B 1 398 ? -11.586 -13.773 10.945 1 96.44 398 PRO B CA 1
ATOM 6794 C C . PRO B 1 398 ? -12.211 -13.281 9.641 1 96.44 398 PRO B C 1
ATOM 6796 O O . PRO B 1 398 ? -12.641 -12.125 9.555 1 96.44 398 PRO B O 1
ATOM 6799 N N . LEU B 1 399 ? -12.141 -14.133 8.641 1 98.25 399 LEU B N 1
ATOM 6800 C CA . LEU B 1 399 ? -12.789 -13.914 7.352 1 98.25 399 LEU B CA 1
ATOM 6801 C C . LEU B 1 399 ? -13.867 -14.961 7.094 1 98.25 399 LEU B C 1
ATOM 6803 O O . LEU B 1 399 ? -13.633 -16.156 7.293 1 98.25 399 LEU B O 1
ATOM 6807 N N . VAL B 1 400 ? -15.086 -14.531 6.816 1 98.5 400 VAL B N 1
ATOM 6808 C CA . VAL B 1 400 ? -16.156 -15.391 6.324 1 98.5 400 VAL B CA 1
ATOM 6809 C C . VAL B 1 400 ? -16.516 -14.992 4.891 1 98.5 400 VAL B C 1
ATOM 6811 O O . VAL B 1 400 ? -16.641 -13.812 4.578 1 98.5 400 VAL B O 1
ATOM 6814 N N . SER B 1 401 ? -16.625 -15.977 4.023 1 98.75 401 SER B N 1
ATOM 6815 C CA . SER B 1 401 ? -16.953 -15.695 2.629 1 98.75 401 SER B CA 1
ATOM 6816 C C . SER B 1 401 ? -18.281 -16.344 2.227 1 98.75 401 SER B C 1
ATOM 6818 O O . SER B 1 401 ? -18.531 -17.5 2.566 1 98.75 401 SER B O 1
ATOM 6820 N N . VAL B 1 402 ? -19.094 -15.586 1.554 1 98.69 402 VAL B N 1
ATOM 6821 C CA . VAL B 1 402 ? -20.344 -16.078 1.001 1 98.69 402 VAL B CA 1
ATOM 6822 C C . VAL B 1 402 ? -20.359 -15.859 -0.511 1 98.69 402 VAL B C 1
ATOM 6824 O O . VAL B 1 402 ? -20.375 -14.727 -0.987 1 98.69 402 VAL B O 1
ATOM 6827 N N . ILE B 1 403 ? -20.328 -16.922 -1.261 1 98.5 403 ILE B N 1
ATOM 6828 C CA . ILE B 1 403 ? -20.484 -16.828 -2.709 1 98.5 403 ILE B CA 1
ATOM 6829 C C . ILE B 1 403 ? -21.953 -16.641 -3.059 1 98.5 403 ILE B C 1
ATOM 6831 O O . ILE B 1 403 ? -22.75 -17.562 -2.922 1 98.5 403 ILE B O 1
ATOM 6835 N N . LEU B 1 404 ? -22.281 -15.453 -3.561 1 98.12 404 LEU B N 1
ATOM 6836 C CA . LEU B 1 404 ? -23.656 -15.102 -3.842 1 98.12 404 LEU B CA 1
ATOM 6837 C C . LEU B 1 404 ? -24.125 -15.727 -5.156 1 98.12 404 LEU B C 1
ATOM 6839 O O . LEU B 1 404 ? -25.219 -16.281 -5.234 1 98.12 404 LEU B O 1
ATOM 6843 N N . ARG B 1 405 ? -23.344 -15.602 -6.148 1 96.56 405 ARG B N 1
ATOM 6844 C CA . ARG B 1 405 ? -23.719 -16.094 -7.465 1 96.56 405 ARG B CA 1
ATOM 6845 C C . ARG B 1 405 ? -22.516 -16.672 -8.211 1 96.56 405 ARG B C 1
ATOM 6847 O O . ARG B 1 405 ? -22.484 -17.859 -8.516 1 96.56 405 ARG B O 1
ATOM 6854 N N . ARG B 1 406 ? -21.5 -15.93 -8.477 1 95.38 406 ARG B N 1
ATOM 6855 C CA . ARG B 1 406 ? -20.328 -16.375 -9.219 1 95.38 406 ARG B CA 1
ATOM 6856 C C . ARG B 1 406 ? -19.078 -16.375 -8.336 1 95.38 406 ARG B C 1
ATOM 6858 O O . ARG B 1 406 ? -18.797 -15.375 -7.668 1 95.38 406 ARG B O 1
ATOM 6865 N N . GLY B 1 407 ? -18.344 -17.359 -8.258 1 96.19 407 GLY B N 1
ATOM 6866 C CA . GLY B 1 407 ? -17 -17.469 -7.711 1 96.19 407 GLY B CA 1
ATOM 6867 C C . GLY B 1 407 ? -15.984 -17.969 -8.727 1 96.19 407 GLY B C 1
ATOM 6868 O O . GLY B 1 407 ? -15.625 -19.141 -8.727 1 96.19 407 GLY B O 1
ATOM 6869 N N . TYR B 1 408 ? -15.531 -17.078 -9.547 1 93.31 408 TYR B N 1
ATOM 6870 C CA . TYR B 1 408 ? -14.703 -17.516 -10.672 1 93.3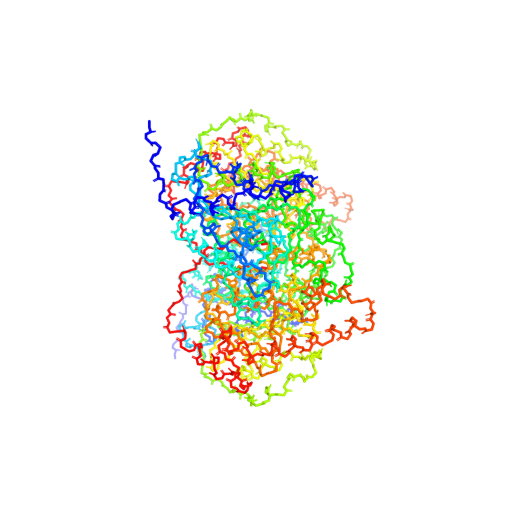1 408 TYR B CA 1
ATOM 6871 C C . TYR B 1 408 ? -13.281 -16.984 -10.539 1 93.31 408 TYR B C 1
ATOM 6873 O O . TYR B 1 408 ? -13.07 -15.805 -10.266 1 93.31 408 TYR B O 1
ATOM 6881 N N . GLY B 1 409 ? -12.312 -17.906 -10.688 1 93 409 GLY B N 1
ATOM 6882 C CA . GLY B 1 409 ? -10.93 -17.578 -11 1 93 409 GLY B CA 1
ATOM 6883 C C . GLY B 1 409 ? -10.188 -16.984 -9.82 1 93 409 GLY B C 1
ATOM 6884 O O . GLY B 1 409 ? -10.625 -17.109 -8.672 1 93 409 GLY B O 1
ATOM 6885 N N . LEU B 1 410 ? -9.023 -16.344 -10.18 1 94.06 410 LEU B N 1
ATOM 6886 C CA . LEU B 1 410 ? -8.109 -15.766 -9.203 1 94.06 410 LEU B CA 1
ATOM 6887 C C . LEU B 1 410 ? -8.789 -14.633 -8.43 1 94.06 410 LEU B C 1
ATOM 6889 O O . LEU B 1 410 ? -8.445 -14.375 -7.273 1 94.06 410 LEU B O 1
ATOM 6893 N N . GLY B 1 411 ? -9.75 -14.008 -9.109 1 96.19 411 GLY B N 1
ATOM 6894 C CA . GLY B 1 411 ? -10.508 -12.977 -8.414 1 96.19 411 GLY B CA 1
ATOM 6895 C C . GLY B 1 411 ? -11.266 -13.508 -7.215 1 96.19 411 GLY B C 1
ATOM 6896 O O . GLY B 1 411 ? -11.242 -12.906 -6.141 1 96.19 411 GLY B O 1
ATOM 6897 N N . ALA B 1 412 ? -11.945 -14.609 -7.434 1 96.88 412 ALA B N 1
ATOM 6898 C CA . ALA B 1 412 ? -12.664 -15.234 -6.324 1 96.88 412 ALA B CA 1
ATOM 6899 C C . ALA B 1 412 ? -11.695 -15.648 -5.219 1 96.88 412 ALA B C 1
ATOM 6901 O O . ALA B 1 412 ? -12.008 -15.523 -4.031 1 96.88 412 ALA B O 1
ATOM 6902 N N . GLN B 1 413 ? -10.531 -16.172 -5.586 1 96.94 413 GLN B N 1
ATOM 6903 C CA . GLN B 1 413 ? -9.523 -16.516 -4.586 1 96.94 413 GLN B CA 1
ATOM 6904 C C . GLN B 1 413 ? -9.094 -15.281 -3.795 1 96.94 413 GLN B C 1
ATOM 6906 O O . GLN B 1 413 ? -8.938 -15.352 -2.574 1 96.94 413 GLN B O 1
ATOM 6911 N N . ALA B 1 414 ? -8.93 -14.219 -4.523 1 97.44 414 ALA B N 1
ATOM 6912 C CA . ALA B 1 414 ? -8.539 -12.984 -3.844 1 97.44 414 ALA B CA 1
ATOM 6913 C C . ALA B 1 414 ? -9.625 -12.523 -2.875 1 97.44 414 ALA B C 1
ATOM 6915 O O . ALA B 1 414 ? -9.328 -12.102 -1.755 1 97.44 414 ALA B O 1
ATOM 6916 N N . MET B 1 415 ? -10.891 -12.617 -3.271 1 98.25 415 MET B N 1
ATOM 6917 C CA . MET B 1 415 ? -12.023 -12.227 -2.434 1 98.25 415 MET B CA 1
ATOM 6918 C C . MET B 1 415 ? -12.07 -13.07 -1.163 1 98.25 415 MET B C 1
ATOM 6920 O O . MET B 1 415 ? -12.68 -12.672 -0.169 1 98.25 415 MET B O 1
ATOM 6924 N N . THR B 1 416 ? -11.438 -14.234 -1.192 1 97.81 416 THR B N 1
ATOM 6925 C CA . THR B 1 416 ? -11.5 -15.172 -0.076 1 97.81 416 THR B CA 1
ATOM 6926 C C . THR B 1 416 ? -10.148 -15.281 0.616 1 97.81 416 THR B C 1
ATOM 6928 O O . THR B 1 416 ? -9.875 -16.266 1.31 1 97.81 416 THR B O 1
ATOM 6931 N N . GLY B 1 417 ? -9.305 -14.344 0.403 1 96 417 GLY B N 1
ATOM 6932 C CA . GLY B 1 417 ? -8.047 -14.297 1.13 1 96 417 GLY B CA 1
ATOM 6933 C C . GLY B 1 417 ? -6.961 -15.141 0.491 1 96 417 GLY B C 1
ATOM 6934 O O . GLY B 1 417 ? -5.906 -15.359 1.089 1 96 417 GLY B O 1
ATOM 6935 N N . GLY B 1 418 ? -7.188 -15.742 -0.669 1 95.75 418 GLY B N 1
ATOM 6936 C CA . GLY B 1 418 ? -6.156 -16.453 -1.409 1 95.75 418 GLY B CA 1
ATOM 6937 C C . GLY B 1 418 ? -6.555 -17.859 -1.786 1 95.75 418 GLY B C 1
ATOM 6938 O O . GLY B 1 418 ? -5.926 -18.484 -2.646 1 95.75 418 GLY B O 1
ATOM 6939 N N . SER B 1 419 ? -7.57 -18.375 -1.153 1 95.94 419 SER B N 1
ATOM 6940 C CA . SER B 1 419 ? -8.133 -19.703 -1.385 1 95.94 419 SER B CA 1
ATOM 6941 C C . SER B 1 419 ? -9.523 -19.812 -0.772 1 95.94 419 SER B C 1
ATOM 6943 O O . SER B 1 419 ? -9.844 -19.141 0.21 1 95.94 419 SER B O 1
ATOM 6945 N N . LEU B 1 420 ? -10.328 -20.781 -1.318 1 95.69 420 LEU B N 1
ATOM 6946 C CA . LEU B 1 420 ? -11.68 -20.953 -0.798 1 95.69 420 LEU B CA 1
ATOM 6947 C C . LEU B 1 420 ? -11.641 -21.547 0.609 1 95.69 420 LEU B C 1
ATOM 6949 O O . LEU B 1 420 ? -12.656 -21.531 1.313 1 95.69 420 LEU B O 1
ATOM 6953 N N . HIS B 1 421 ? -10.43 -21.922 1.07 1 94.5 421 HIS B N 1
ATOM 6954 C CA . HIS B 1 421 ? -10.344 -22.531 2.396 1 94.5 421 HIS B CA 1
ATOM 6955 C C . HIS B 1 421 ? -9.625 -21.609 3.375 1 94.5 421 HIS B C 1
ATOM 6957 O O . HIS B 1 421 ? -9.305 -22 4.496 1 94.5 421 HIS B O 1
ATOM 6963 N N . GLU B 1 422 ? -9.336 -20.438 2.957 1 94.69 422 GLU B N 1
ATOM 6964 C CA . GLU B 1 422 ? -8.672 -19.516 3.867 1 94.69 422 GLU B CA 1
ATOM 6965 C C . GLU B 1 422 ? -9.664 -18.891 4.844 1 94.69 422 GLU B C 1
ATOM 6967 O O . GLU B 1 422 ? -9.352 -18.703 6.02 1 94.69 422 GLU B O 1
ATOM 6972 N N . PRO B 1 423 ? -10.914 -18.562 4.387 1 96.94 423 PRO B N 1
ATOM 6973 C CA . PRO B 1 423 ? -11.883 -18.094 5.379 1 96.94 423 PRO B CA 1
ATOM 6974 C C . PRO B 1 423 ? -12.211 -19.141 6.434 1 96.94 423 PRO B C 1
ATOM 6976 O O . PRO B 1 423 ? -12.047 -20.344 6.184 1 96.94 423 PRO B O 1
ATOM 6979 N N . LEU B 1 424 ? -12.625 -18.703 7.617 1 95.56 424 LEU B N 1
ATOM 6980 C CA . LEU B 1 424 ? -13.094 -19.641 8.633 1 95.56 424 LEU B CA 1
ATOM 6981 C C . LEU B 1 424 ? -14.312 -20.406 8.148 1 95.56 424 LEU B C 1
ATOM 6983 O O . LEU B 1 424 ? -14.562 -21.531 8.594 1 95.56 424 LEU B O 1
ATOM 6987 N N . LEU B 1 425 ? -15.031 -19.75 7.273 1 95.19 425 LEU B N 1
ATOM 6988 C CA . LEU B 1 425 ? -16.234 -20.312 6.676 1 95.19 425 LEU B CA 1
ATOM 6989 C C . LEU B 1 425 ? -16.422 -19.797 5.254 1 95.19 425 LEU B C 1
ATOM 6991 O O . LEU B 1 425 ? -16.422 -18.594 5.016 1 95.19 425 LEU B O 1
ATOM 6995 N N . THR B 1 426 ? -16.438 -20.719 4.293 1 98.19 426 THR B N 1
ATOM 6996 C CA . THR B 1 426 ? -16.812 -20.406 2.918 1 98.19 426 THR B CA 1
ATOM 6997 C C . THR B 1 426 ? -18.094 -21.125 2.531 1 98.19 426 THR B C 1
ATOM 6999 O O . THR B 1 426 ? -18.109 -22.359 2.395 1 98.19 426 THR B O 1
ATOM 7002 N N . VAL B 1 427 ? -19.188 -20.359 2.334 1 97.81 427 VAL B N 1
ATOM 7003 C CA . VAL B 1 427 ? -20.484 -20.938 1.963 1 97.81 427 VAL B CA 1
ATOM 7004 C C . VAL B 1 427 ? -20.984 -20.281 0.677 1 97.81 427 VAL B C 1
ATOM 7006 O O . VAL B 1 427 ? -20.453 -19.266 0.232 1 97.81 427 VAL B O 1
ATOM 7009 N N . ALA B 1 428 ? -21.969 -20.938 0.03 1 98.25 428 ALA B N 1
ATOM 7010 C CA . ALA B 1 428 ? -22.562 -20.422 -1.199 1 98.25 428 ALA B CA 1
ATOM 7011 C C . ALA B 1 428 ? -24.078 -20.438 -1.125 1 98.25 428 ALA B C 1
ATOM 7013 O O . ALA B 1 428 ? -24.656 -21.219 -0.373 1 98.25 428 ALA B O 1
ATOM 7014 N N . TRP B 1 429 ? -24.641 -19.453 -1.811 1 97.56 429 TRP B N 1
ATOM 7015 C CA . TRP B 1 429 ? -26.078 -19.547 -2.043 1 97.56 429 TRP B CA 1
ATOM 7016 C C . TRP B 1 429 ? -26.391 -20.594 -3.111 1 97.56 429 TRP B C 1
ATOM 7018 O O . TRP B 1 429 ? -25.516 -21 -3.859 1 97.56 429 TRP B O 1
ATOM 7028 N N . PRO B 1 430 ? -27.672 -21.094 -3.197 1 93.56 430 PRO B N 1
ATOM 7029 C CA . PRO B 1 430 ? -28 -22.266 -4.008 1 93.56 430 PRO B CA 1
ATOM 7030 C C . PRO B 1 430 ? -27.75 -22.047 -5.5 1 93.56 430 PRO B C 1
ATOM 7032 O O . PRO B 1 430 ? -27.406 -22.984 -6.223 1 93.56 430 PRO B O 1
ATOM 7035 N N . ASN B 1 431 ? -27.859 -20.891 -5.953 1 92.5 431 ASN B N 1
ATOM 7036 C CA . ASN B 1 431 ? -27.734 -20.625 -7.383 1 92.5 431 ASN B CA 1
ATOM 7037 C C . ASN B 1 431 ? -26.297 -20.281 -7.766 1 92.5 431 ASN B C 1
ATOM 7039 O O . ASN B 1 431 ? -26.016 -19.922 -8.906 1 92.5 431 ASN B O 1
ATOM 7043 N N . ALA B 1 432 ? -25.391 -20.406 -6.855 1 95.06 432 ALA B N 1
ATOM 7044 C CA . ALA B 1 432 ? -24 -20 -7.105 1 95.06 432 ALA B CA 1
ATOM 7045 C C . ALA B 1 432 ? -23.281 -21.016 -7.98 1 95.06 432 ALA B C 1
ATOM 7047 O O . ALA B 1 432 ? -23.562 -22.219 -7.918 1 95.06 432 ALA B O 1
ATOM 7048 N N . HIS B 1 433 ? -22.422 -20.531 -8.82 1 94.62 433 HIS B N 1
ATOM 7049 C CA . HIS B 1 433 ? -21.547 -21.328 -9.672 1 94.62 433 HIS B CA 1
ATOM 7050 C C . HIS B 1 433 ? -20.078 -20.984 -9.422 1 94.62 433 HIS B C 1
ATOM 7052 O O . HIS B 1 433 ? -19.734 -19.812 -9.219 1 94.62 433 HIS B O 1
ATOM 7058 N N . LEU B 1 434 ? -19.281 -21.984 -9.352 1 94.88 434 LEU B N 1
ATOM 7059 C CA . LEU B 1 434 ? -17.844 -21.812 -9.141 1 94.88 434 LEU B CA 1
ATOM 7060 C C . LEU B 1 434 ? -17.047 -22.375 -10.312 1 94.88 434 LEU B C 1
ATOM 7062 O O . LEU B 1 434 ? -17.484 -23.344 -10.953 1 94.88 434 LEU B O 1
ATOM 7066 N N . GLY B 1 435 ? -15.961 -21.812 -10.578 1 91.19 435 GLY B N 1
ATOM 7067 C CA . GLY B 1 435 ? -15.094 -22.297 -11.648 1 91.19 435 GLY B CA 1
ATOM 7068 C C . GLY B 1 435 ? -13.758 -21.594 -11.695 1 91.19 435 GLY B C 1
ATOM 7069 O O . GLY B 1 435 ? -13.594 -20.516 -11.109 1 91.19 435 GLY B O 1
ATOM 7070 N N . PRO B 1 436 ? -12.773 -22.234 -12.312 1 87 436 PRO B N 1
ATOM 7071 C CA . PRO B 1 436 ? -11.453 -21.625 -12.445 1 87 436 PRO B CA 1
ATOM 7072 C C . PRO B 1 436 ? -11.477 -20.359 -13.32 1 87 436 PRO B C 1
ATOM 7074 O O . PRO B 1 436 ? -10.547 -19.562 -13.273 1 87 436 PRO B O 1
ATOM 7077 N N . MET B 1 437 ? -12.367 -20.25 -14.188 1 82 437 MET B N 1
ATOM 7078 C CA . MET B 1 437 ? -12.625 -19.094 -15.062 1 82 437 MET B CA 1
ATOM 7079 C C . MET B 1 437 ? -14.062 -19.094 -15.555 1 82 437 MET B C 1
ATOM 7081 O O . MET B 1 437 ? -14.859 -19.953 -15.156 1 82 437 MET B O 1
ATOM 7085 N N . GLY B 1 438 ? -14.422 -18.078 -16.312 1 79.31 438 GLY B N 1
ATOM 7086 C CA . GLY B 1 438 ? -15.727 -18.141 -16.953 1 79.31 438 GLY B CA 1
ATOM 7087 C C . GLY B 1 438 ? -15.953 -19.422 -17.719 1 79.31 438 GLY B C 1
ATOM 7088 O O . GLY B 1 438 ? -15.047 -19.906 -18.406 1 79.31 438 GLY B O 1
ATOM 7089 N N . LEU B 1 439 ? -17.047 -20.047 -17.609 1 79.94 439 LEU B N 1
ATOM 7090 C CA . LEU B 1 439 ? -17.297 -21.422 -18.016 1 79.94 439 LEU B CA 1
ATOM 7091 C C . LEU B 1 439 ? -17.188 -21.578 -19.531 1 79.94 439 LEU B C 1
ATOM 7093 O O . LEU B 1 439 ? -16.609 -22.562 -20.016 1 79.94 439 LEU B O 1
ATOM 7097 N N . GLU B 1 440 ? -17.766 -20.594 -20.203 1 74.62 440 GLU B N 1
ATOM 7098 C CA . GLU B 1 440 ? -17.641 -20.703 -21.641 1 74.62 440 GLU B CA 1
ATOM 7099 C C . GLU B 1 440 ? -16.188 -20.609 -22.094 1 74.62 440 GLU B C 1
ATOM 7101 O O . GLU B 1 440 ? -15.742 -21.359 -22.953 1 74.62 440 GLU B O 1
ATOM 7106 N N . GLY B 1 441 ? -15.5 -19.719 -21.469 1 73.19 441 GLY B N 1
ATOM 7107 C CA . GLY B 1 441 ? -14.078 -19.609 -21.734 1 73.19 441 GLY B CA 1
ATOM 7108 C C . GLY B 1 441 ? -13.289 -20.859 -21.406 1 73.19 441 GLY B C 1
ATOM 7109 O O . GLY B 1 441 ? -12.43 -21.281 -22.172 1 73.19 441 GLY B O 1
ATOM 7110 N N . ALA B 1 442 ? -13.648 -21.469 -20.422 1 75.81 442 ALA B N 1
ATOM 7111 C CA . ALA B 1 442 ? -12.992 -22.703 -20 1 75.81 442 ALA B CA 1
ATOM 7112 C C . ALA B 1 442 ? -13.219 -23.828 -21.016 1 75.81 442 ALA B C 1
ATOM 7114 O O . ALA B 1 442 ? -12.289 -24.578 -21.328 1 75.81 442 ALA B O 1
ATOM 7115 N N . VAL B 1 443 ? -14.43 -23.891 -21.484 1 77.56 443 VAL B N 1
ATOM 7116 C CA . VAL B 1 443 ? -14.789 -24.953 -22.422 1 77.56 443 VAL B CA 1
ATOM 7117 C C . VAL B 1 443 ? -14.023 -24.75 -23.734 1 77.56 443 VAL B C 1
ATOM 7119 O O . VAL B 1 443 ? -13.422 -25.688 -24.25 1 77.56 443 VAL B O 1
ATOM 7122 N N . ARG B 1 444 ? -13.977 -23.562 -24.109 1 75.62 444 ARG B N 1
ATOM 7123 C CA . ARG B 1 444 ? -13.328 -23.266 -25.375 1 75.62 444 ARG B CA 1
ATOM 7124 C C . ARG B 1 444 ? -11.82 -23.5 -25.297 1 75.62 444 ARG B C 1
ATOM 7126 O O . ARG B 1 444 ? -11.211 -24.031 -26.219 1 75.62 444 ARG B O 1
ATOM 7133 N N . LEU B 1 445 ? -11.289 -23.203 -24.234 1 73.12 445 LEU B N 1
ATOM 7134 C CA . LEU B 1 445 ? -9.852 -23.391 -24.031 1 73.12 445 LEU B CA 1
ATOM 7135 C C . LEU B 1 445 ? -9.516 -24.844 -23.781 1 73.12 445 LEU B C 1
ATOM 7137 O O . LEU B 1 445 ? -8.57 -25.375 -24.375 1 73.12 445 LEU B O 1
ATOM 7141 N N . GLY B 1 446 ? -10.289 -25.438 -23.047 1 73.88 446 GLY B N 1
ATOM 7142 C CA . GLY B 1 446 ? -10.016 -26.812 -22.641 1 73.88 446 GLY B CA 1
ATOM 7143 C C . GLY B 1 446 ? -10.219 -27.812 -23.75 1 73.88 446 GLY B C 1
ATOM 7144 O O . GLY B 1 446 ? -9.531 -28.828 -23.812 1 73.88 446 GLY B O 1
ATOM 7145 N N . LEU B 1 447 ? -11.203 -27.516 -24.594 1 75.56 447 LEU B N 1
ATOM 7146 C CA . LEU B 1 447 ? -11.547 -28.453 -25.656 1 75.56 447 LEU B CA 1
ATOM 7147 C C . LEU B 1 447 ? -11.125 -27.922 -27.016 1 75.56 447 LEU B C 1
ATOM 7149 O O . LEU B 1 447 ? -11.711 -28.266 -28.031 1 75.56 447 LEU B O 1
ATOM 7153 N N . ARG B 1 448 ? -10.188 -27.031 -26.891 1 76.94 448 ARG B N 1
ATOM 7154 C CA . ARG B 1 448 ? -9.797 -26.344 -28.109 1 76.94 448 ARG B CA 1
ATOM 7155 C C . ARG B 1 448 ? -9.469 -27.344 -29.219 1 76.94 448 ARG B C 1
ATOM 7157 O O . ARG B 1 448 ? -10 -27.234 -30.328 1 76.94 448 ARG B O 1
ATOM 7164 N N . LYS B 1 449 ? -8.648 -28.328 -28.953 1 76.69 449 LYS B N 1
ATOM 7165 C CA . LYS B 1 449 ? -8.234 -29.281 -29.969 1 76.69 449 LYS B CA 1
ATOM 7166 C C . LYS B 1 449 ? -9.43 -30.094 -30.484 1 76.69 449 LYS B C 1
ATOM 7168 O O . LYS B 1 449 ? -9.586 -30.281 -31.688 1 76.69 449 LYS B O 1
ATOM 7173 N N . GLU B 1 450 ? -10.227 -30.484 -29.516 1 81.38 450 GLU B N 1
ATOM 7174 C CA . GLU B 1 450 ? -11.406 -31.266 -29.875 1 81.38 450 GLU B CA 1
ATOM 7175 C C . GLU B 1 450 ? -12.383 -30.422 -30.703 1 81.38 450 GLU B C 1
ATOM 7177 O O . GLU B 1 450 ? -12.984 -30.922 -31.656 1 81.38 450 GLU B O 1
ATOM 7182 N N . LEU B 1 451 ? -12.531 -29.234 -30.375 1 84.44 451 LEU B N 1
ATOM 7183 C CA . LEU B 1 451 ? -13.469 -28.344 -31.062 1 84.44 451 LEU B CA 1
ATOM 7184 C C . LEU B 1 451 ? -12.961 -27.969 -32.438 1 84.44 451 LEU B C 1
ATOM 7186 O O . LEU B 1 451 ? -13.734 -27.891 -33.406 1 84.44 451 LEU B O 1
ATOM 7190 N N . GLU B 1 452 ? -11.688 -27.797 -32.5 1 82.19 452 GLU B N 1
ATOM 7191 C CA . GLU B 1 452 ? -11.094 -27.453 -33.781 1 82.19 452 GLU B CA 1
ATOM 7192 C C . GLU B 1 452 ? -11.211 -28.609 -34.781 1 82.19 452 GLU B C 1
ATOM 7194 O O . GLU B 1 452 ? -11.227 -28.406 -36 1 82.19 452 GLU B O 1
ATOM 7199 N N . ALA B 1 453 ? -11.281 -29.781 -34.25 1 86.56 453 ALA B N 1
ATOM 7200 C CA . ALA B 1 453 ? -11.391 -30.984 -35.062 1 86.56 453 ALA B CA 1
ATOM 7201 C C . ALA B 1 453 ? -12.781 -31.109 -35.688 1 86.56 453 ALA B C 1
ATOM 7203 O O . ALA B 1 453 ? -12.977 -31.859 -36.656 1 86.56 453 ALA B O 1
ATOM 7204 N N . ILE B 1 454 ? -13.672 -30.328 -35.156 1 89.88 454 ILE B N 1
ATOM 7205 C CA . ILE B 1 454 ? -15.031 -30.328 -35.688 1 89.88 454 ILE B CA 1
ATOM 7206 C C . ILE B 1 454 ? -15.125 -29.344 -36.844 1 89.88 454 ILE B C 1
ATOM 7208 O O . ILE B 1 454 ? -15.086 -28.125 -36.656 1 89.88 454 ILE B O 1
ATOM 7212 N N . ALA B 1 455 ? -15.227 -29.812 -38.094 1 87.38 455 ALA B N 1
ATOM 7213 C CA . ALA B 1 455 ? -15.164 -29 -39.281 1 87.38 455 ALA B CA 1
ATOM 7214 C C . ALA B 1 455 ? -16.391 -28.109 -39.406 1 87.38 455 ALA B C 1
ATOM 7216 O O . ALA B 1 455 ? -16.297 -26.938 -39.781 1 87.38 455 ALA B O 1
ATOM 7217 N N . ASP B 1 456 ? -17.516 -28.688 -39.125 1 89.88 456 ASP B N 1
ATOM 7218 C CA . ASP B 1 456 ? -18.766 -27.953 -39.281 1 89.88 456 ASP B CA 1
ATOM 7219 C C . ASP B 1 456 ? -18.938 -26.938 -38.156 1 89.88 456 ASP B C 1
ATOM 7221 O O . ASP B 1 456 ? -18.938 -27.281 -36.969 1 89.88 456 ASP B O 1
ATOM 7225 N N . GLU B 1 457 ? -19.062 -25.641 -38.625 1 87.62 457 GLU B N 1
ATOM 7226 C CA . GLU B 1 457 ? -19.172 -24.547 -37.656 1 87.62 457 GLU B CA 1
ATOM 7227 C C . GLU B 1 457 ? -20.391 -24.719 -36.75 1 87.62 457 GLU B C 1
ATOM 7229 O O . GLU B 1 457 ? -20.312 -24.469 -35.531 1 87.62 457 GLU B O 1
ATOM 7234 N N . SER B 1 458 ? -21.5 -25.062 -37.344 1 88.75 458 SER B N 1
ATOM 7235 C CA . SER B 1 458 ? -22.719 -25.266 -36.562 1 88.75 458 SER B CA 1
ATOM 7236 C C . SER B 1 458 ? -22.547 -26.406 -35.562 1 88.75 458 SER B C 1
ATOM 7238 O O . SER B 1 458 ? -22.984 -26.297 -34.406 1 88.75 458 SER B O 1
ATOM 7240 N N . ALA B 1 459 ? -21.922 -27.438 -35.969 1 89.69 459 ALA B N 1
ATOM 7241 C CA . ALA B 1 459 ? -21.641 -28.562 -35.062 1 89.69 459 ALA B CA 1
ATOM 7242 C C . ALA B 1 459 ? -20.656 -28.188 -33.969 1 89.69 459 ALA B C 1
ATOM 7244 O O . ALA B 1 459 ? -20.781 -28.641 -32.844 1 89.69 459 ALA B O 1
ATOM 7245 N N . ARG B 1 460 ? -19.719 -27.422 -34.312 1 89.06 460 ARG B N 1
ATOM 7246 C CA . ARG B 1 460 ? -18.75 -26.938 -33.344 1 89.06 460 ARG B CA 1
ATOM 7247 C C . ARG B 1 460 ? -19.438 -26.094 -32.281 1 89.06 460 ARG B C 1
ATOM 7249 O O . ARG B 1 460 ? -19.172 -26.281 -31.078 1 89.06 460 ARG B O 1
ATOM 7256 N N . GLU B 1 461 ? -20.25 -25.234 -32.719 1 87.19 461 GLU B N 1
ATOM 7257 C CA . GLU B 1 461 ? -20.969 -24.375 -31.766 1 87.19 461 GLU B CA 1
ATOM 7258 C C . GLU B 1 4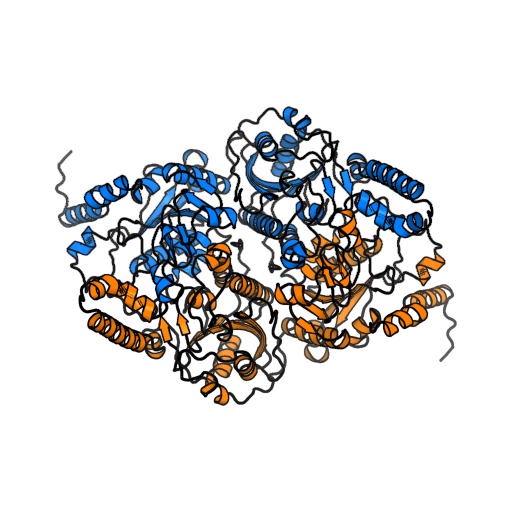61 ? -21.891 -25.188 -30.875 1 87.19 461 GLU B C 1
ATOM 7260 O O . GLU B 1 461 ? -22.078 -24.859 -29.703 1 87.19 461 GLU B O 1
ATOM 7265 N N . GLU B 1 462 ? -22.5 -26.141 -31.5 1 89.38 462 GLU B N 1
ATOM 7266 C CA . GLU B 1 462 ? -23.344 -27.016 -30.719 1 89.38 462 GLU B CA 1
ATOM 7267 C C . GLU B 1 462 ? -22.531 -27.797 -29.688 1 89.38 462 GLU B C 1
ATOM 7269 O O . GLU B 1 462 ? -22.984 -28 -28.562 1 89.38 462 GLU B O 1
ATOM 7274 N N . ALA B 1 463 ? -21.438 -28.25 -30.094 1 88.88 463 ALA B N 1
ATOM 7275 C CA . ALA B 1 463 ? -20.531 -28.922 -29.156 1 88.88 463 ALA B CA 1
ATOM 7276 C C . ALA B 1 463 ? -20.125 -28 -28.016 1 88.88 463 ALA B C 1
ATOM 7278 O O . ALA B 1 463 ? -20.047 -28.422 -26.859 1 88.88 463 ALA B O 1
ATOM 7279 N N . VAL B 1 464 ? -19.859 -26.812 -28.359 1 85.62 464 VAL B N 1
ATOM 7280 C CA . VAL B 1 464 ? -19.516 -25.812 -27.344 1 85.62 464 VAL B CA 1
ATOM 7281 C C . VAL B 1 464 ? -20.688 -25.625 -26.391 1 85.62 464 VAL B C 1
ATOM 7283 O O . VAL B 1 464 ? -20.5 -25.562 -25.172 1 85.62 464 VAL B O 1
ATOM 7286 N N . ARG B 1 465 ? -21.812 -25.516 -26.969 1 87.31 465 ARG B N 1
ATOM 7287 C CA . ARG B 1 465 ? -23.016 -25.328 -26.156 1 87.31 465 ARG B CA 1
ATOM 7288 C C . ARG B 1 465 ? -23.219 -26.5 -25.203 1 87.31 465 ARG B C 1
ATOM 7290 O O . ARG B 1 465 ? -23.562 -26.297 -24.031 1 87.31 465 ARG B O 1
ATOM 7297 N N . GLN B 1 466 ? -23.078 -27.656 -25.719 1 88.5 466 GLN B N 1
ATOM 7298 C CA . GLN B 1 466 ? -23.25 -28.844 -24.906 1 88.5 466 GLN B CA 1
ATOM 7299 C C . GLN B 1 466 ? -22.172 -28.922 -23.812 1 88.5 466 GLN B C 1
ATOM 7301 O O . GLN B 1 466 ? -22.484 -29.219 -22.656 1 88.5 466 GLN B O 1
ATOM 7306 N N . ALA B 1 467 ? -21.031 -28.703 -24.203 1 86.75 467 ALA B N 1
ATOM 7307 C CA . ALA B 1 467 ? -19.922 -28.734 -23.25 1 86.75 467 ALA B CA 1
ATOM 7308 C C . ALA B 1 467 ? -20.078 -27.641 -22.188 1 86.75 467 ALA B C 1
ATOM 7310 O O . ALA B 1 467 ? -19.781 -27.844 -21.016 1 86.75 467 ALA B O 1
ATOM 7311 N N . THR B 1 468 ? -20.562 -26.516 -22.625 1 85.56 468 THR B N 1
ATOM 7312 C CA . THR B 1 468 ? -20.797 -25.422 -21.703 1 85.56 468 THR B CA 1
ATOM 7313 C C . THR B 1 468 ? -21.922 -25.75 -20.734 1 85.56 468 THR B C 1
ATOM 7315 O O . THR B 1 468 ? -21.828 -25.438 -19.547 1 85.56 468 THR B O 1
ATOM 7318 N N . ALA B 1 469 ? -22.875 -26.344 -21.281 1 87.81 469 ALA B N 1
ATOM 7319 C CA . ALA B 1 469 ? -23.984 -26.766 -20.406 1 87.81 469 ALA B CA 1
ATOM 7320 C C . ALA B 1 469 ? -23.5 -27.781 -19.375 1 87.81 469 ALA B C 1
ATOM 7322 O O . ALA B 1 469 ? -23.906 -27.719 -18.203 1 87.81 469 ALA B O 1
ATOM 7323 N N . ALA B 1 470 ? -22.766 -28.719 -19.797 1 87.25 470 ALA B N 1
ATOM 7324 C CA . ALA B 1 470 ? -22.188 -29.688 -18.875 1 87.25 470 ALA B CA 1
ATOM 7325 C C . ALA B 1 470 ? -21.297 -29.016 -17.828 1 87.25 470 ALA B C 1
ATOM 7327 O O . ALA B 1 470 ? -21.312 -29.375 -16.656 1 87.25 470 ALA B O 1
ATOM 7328 N N . ALA B 1 471 ? -20.531 -28.156 -18.328 1 86.31 471 ALA B N 1
ATOM 7329 C CA . ALA B 1 471 ? -19.672 -27.391 -17.422 1 86.31 471 ALA B CA 1
ATOM 7330 C C . ALA B 1 471 ? -20.5 -26.594 -16.422 1 86.31 471 ALA B C 1
ATOM 7332 O O . ALA B 1 471 ? -20.141 -26.5 -15.242 1 86.31 471 ALA B O 1
ATOM 7333 N N . GLN B 1 472 ? -21.531 -26.047 -16.891 1 87.69 472 GLN B N 1
ATOM 7334 C CA . GLN B 1 472 ? -22.422 -25.281 -16.016 1 87.69 472 GLN B CA 1
ATOM 7335 C C . GLN B 1 472 ? -23.031 -26.172 -14.938 1 87.69 472 GLN B C 1
ATOM 7337 O O . GLN B 1 472 ? -23.188 -25.75 -13.789 1 87.69 472 GLN B O 1
ATOM 7342 N N . GLU B 1 473 ? -23.406 -27.297 -15.352 1 89.88 473 GLU B N 1
ATOM 7343 C CA . GLU B 1 473 ? -23.953 -28.25 -14.383 1 89.88 473 GLU B CA 1
ATOM 7344 C C . GLU B 1 473 ? -22.922 -28.625 -13.336 1 89.88 473 GLU B C 1
ATOM 7346 O O . GLU B 1 473 ? -23.234 -28.719 -12.148 1 89.88 473 GLU B O 1
ATOM 7351 N N . ASN B 1 474 ? -21.781 -28.906 -13.75 1 90.19 474 ASN B N 1
ATOM 7352 C CA . ASN B 1 474 ? -20.703 -29.25 -12.828 1 90.19 474 ASN B CA 1
ATOM 7353 C C . ASN B 1 474 ? -20.344 -28.094 -11.914 1 90.19 474 ASN B C 1
ATOM 7355 O O . ASN B 1 474 ? -19.906 -28.297 -10.781 1 90.19 474 ASN B O 1
ATOM 7359 N N . ALA B 1 475 ? -20.578 -26.891 -12.398 1 93.25 475 ALA B N 1
ATOM 7360 C CA . ALA B 1 475 ? -20.109 -25.672 -11.719 1 93.25 475 ALA B CA 1
ATOM 7361 C C . ALA B 1 475 ? -21.031 -25.328 -10.547 1 93.25 475 ALA B C 1
ATOM 7363 O O . ALA B 1 475 ? -20.719 -24.422 -9.766 1 93.25 475 ALA B O 1
ATOM 7364 N N . LYS B 1 476 ? -22.109 -26.016 -10.398 1 93.5 476 LYS B N 1
ATOM 7365 C CA . LYS B 1 476 ? -23.062 -25.719 -9.32 1 93.5 476 LYS B CA 1
ATOM 7366 C C . LYS B 1 476 ? -22.391 -25.797 -7.957 1 93.5 476 LYS B C 1
ATOM 7368 O O . LYS B 1 476 ? -21.594 -26.719 -7.707 1 93.5 476 LYS B O 1
ATOM 7373 N N . ALA B 1 477 ? -22.797 -24.875 -7.07 1 94.62 477 ALA B N 1
ATOM 7374 C CA . ALA B 1 477 ? -22.188 -24.766 -5.746 1 94.62 477 ALA B CA 1
ATOM 7375 C C . ALA B 1 477 ? -22.344 -26.062 -4.965 1 94.62 477 ALA B C 1
ATOM 7377 O O . ALA B 1 477 ? -21.453 -26.453 -4.199 1 94.62 477 ALA B O 1
ATOM 7378 N N . ILE B 1 478 ? -23.422 -26.734 -5.188 1 93.44 478 ILE B N 1
ATOM 7379 C CA . ILE B 1 478 ? -23.688 -27.953 -4.449 1 93.44 478 ILE B CA 1
ATOM 7380 C C . ILE B 1 478 ? -22.625 -29 -4.793 1 93.44 478 ILE B C 1
ATOM 7382 O O . ILE B 1 478 ? -22.234 -29.812 -3.941 1 93.44 478 ILE B O 1
ATOM 7386 N N . ASN B 1 479 ? -22.188 -29.078 -6.051 1 93.25 479 ASN B N 1
ATOM 7387 C CA . ASN B 1 479 ? -21.141 -30 -6.457 1 93.25 479 ASN B CA 1
ATOM 7388 C C . ASN B 1 479 ? -19.797 -29.656 -5.797 1 93.25 479 ASN B C 1
ATOM 7390 O O . ASN B 1 479 ? -19.047 -30.547 -5.422 1 93.25 479 ASN B O 1
ATOM 7394 N N . ALA B 1 480 ? -19.5 -28.375 -5.641 1 93.12 480 ALA B N 1
ATOM 7395 C CA . ALA B 1 480 ? -18.297 -27.938 -4.941 1 93.12 480 ALA B CA 1
ATOM 7396 C C . ALA B 1 480 ? -18.328 -28.359 -3.477 1 93.12 480 ALA B C 1
ATOM 7398 O O . ALA B 1 480 ? -17.312 -28.781 -2.928 1 93.12 480 ALA B O 1
ATOM 7399 N N . ALA B 1 481 ? -19.469 -28.156 -2.875 1 91.25 481 ALA B N 1
ATOM 7400 C CA . ALA B 1 481 ? -19.625 -28.578 -1.481 1 91.25 481 ALA B CA 1
ATOM 7401 C C . ALA B 1 481 ? -19.484 -30.078 -1.336 1 91.25 481 ALA B C 1
ATOM 7403 O O . ALA B 1 481 ? -18.938 -30.578 -0.342 1 91.25 481 ALA B O 1
ATOM 7404 N N . GLN B 1 482 ? -19.953 -30.828 -2.344 1 91.38 482 GLN B N 1
ATOM 7405 C CA . GLN B 1 482 ? -19.922 -32.281 -2.322 1 91.38 482 GLN B CA 1
ATOM 7406 C C . GLN B 1 482 ? -18.484 -32.812 -2.229 1 91.38 482 GLN B C 1
ATOM 7408 O O . GLN B 1 482 ? -18.234 -33.844 -1.61 1 91.38 482 GLN B O 1
ATOM 7413 N N . ILE B 1 483 ? -17.594 -32.094 -2.842 1 91 483 ILE B N 1
ATOM 7414 C CA . ILE B 1 483 ? -16.203 -32.531 -2.811 1 91 483 ILE B CA 1
ATOM 7415 C C . ILE B 1 483 ? -15.406 -31.656 -1.86 1 91 483 ILE B C 1
ATOM 7417 O O . ILE B 1 483 ? -14.172 -31.625 -1.919 1 91 483 ILE B O 1
ATOM 7421 N N . PHE B 1 484 ? -16.062 -30.766 -1.089 1 91.19 484 PHE B N 1
ATOM 7422 C CA . PHE B 1 484 ? -15.555 -29.984 0.03 1 91.19 484 PHE B CA 1
ATOM 7423 C C . PHE B 1 484 ? -14.594 -28.906 -0.459 1 91.19 484 PHE B C 1
ATOM 7425 O O . PHE B 1 484 ? -13.609 -28.594 0.212 1 91.19 484 PHE B O 1
ATOM 7432 N N . GLU B 1 485 ? -14.812 -28.391 -1.692 1 93.38 485 GLU B N 1
ATOM 7433 C CA . GLU B 1 485 ? -14.125 -27.156 -2.084 1 93.38 485 GLU B CA 1
ATOM 7434 C C . GLU B 1 485 ? -14.617 -25.969 -1.272 1 93.38 485 GLU B C 1
ATOM 7436 O O . GLU B 1 485 ? -13.883 -25 -1.082 1 93.38 485 GLU B O 1
ATOM 7441 N N . ILE B 1 486 ? -15.875 -26 -0.856 1 95.69 486 ILE B N 1
ATOM 7442 C CA . ILE B 1 486 ? -16.469 -25.047 0.071 1 95.69 486 ILE B CA 1
ATOM 7443 C C . ILE B 1 486 ? -17.141 -25.781 1.227 1 95.69 486 ILE B C 1
ATOM 7445 O O . ILE B 1 486 ? -17.312 -27 1.168 1 95.69 486 ILE B O 1
ATOM 7449 N N . ASP B 1 487 ? -17.438 -25.047 2.217 1 94.19 487 ASP B N 1
ATOM 7450 C CA . ASP B 1 487 ? -17.906 -25.672 3.445 1 94.19 487 ASP B CA 1
ATOM 7451 C C . ASP B 1 487 ? -19.375 -26.109 3.322 1 94.19 487 ASP B C 1
ATOM 7453 O O . ASP B 1 487 ? -19.781 -27.109 3.908 1 94.19 487 ASP B O 1
ATOM 7457 N N . ASP B 1 488 ? -20.172 -25.281 2.604 1 92.69 488 ASP B N 1
ATOM 7458 C CA . ASP B 1 488 ? -21.594 -25.578 2.582 1 92.69 488 ASP B CA 1
ATOM 7459 C C . ASP B 1 488 ? -22.312 -24.734 1.54 1 92.69 488 ASP B C 1
ATOM 7461 O O . ASP B 1 488 ? -21.75 -23.781 0.996 1 92.69 488 ASP B O 1
ATOM 7465 N N . VAL B 1 489 ? -23.484 -25.203 1.104 1 96.69 489 VAL B N 1
ATOM 7466 C CA . VAL B 1 489 ? -24.5 -24.406 0.401 1 96.69 489 VAL B CA 1
ATOM 7467 C C . VAL B 1 489 ? -25.688 -24.156 1.32 1 96.69 489 VAL B C 1
ATOM 7469 O O . VAL B 1 489 ? -26.266 -25.094 1.878 1 96.69 489 VAL B O 1
ATOM 7472 N N . ILE B 1 490 ? -26.031 -22.875 1.46 1 97.19 490 ILE B N 1
ATOM 7473 C CA . ILE B 1 490 ? -26.953 -22.547 2.543 1 97.19 490 ILE B CA 1
ATOM 7474 C C . ILE B 1 490 ? -28.172 -21.828 1.981 1 97.19 490 ILE B C 1
ATOM 7476 O O . ILE B 1 490 ? -28.141 -21.328 0.856 1 97.19 490 ILE B O 1
ATOM 7480 N N . ASP B 1 491 ? -29.281 -21.844 2.801 1 96.81 491 ASP B N 1
ATOM 7481 C CA . ASP B 1 491 ? -30.391 -20.906 2.574 1 96.81 491 ASP B CA 1
ATOM 7482 C C . ASP B 1 491 ? -29.953 -19.469 2.789 1 96.81 491 ASP B C 1
ATOM 7484 O O . ASP B 1 491 ? -29.422 -19.125 3.85 1 96.81 491 ASP B O 1
ATOM 7488 N N . PRO B 1 492 ? -30.125 -18.641 1.735 1 97.94 492 PRO B N 1
ATOM 7489 C CA . PRO B 1 492 ? -29.719 -17.25 1.898 1 97.94 492 PRO B CA 1
ATOM 7490 C C . PRO B 1 492 ? -30.203 -16.641 3.209 1 97.94 492 PRO B C 1
ATOM 7492 O O . PRO B 1 492 ? -29.516 -15.805 3.807 1 97.94 492 PRO B O 1
ATOM 7495 N N . ALA B 1 493 ? -31.328 -17.031 3.721 1 97.56 493 ALA B N 1
ATOM 7496 C CA . ALA B 1 493 ? -31.938 -16.484 4.93 1 97.56 493 ALA B CA 1
ATOM 7497 C C . ALA B 1 493 ? -31.141 -16.859 6.168 1 97.56 493 ALA B C 1
ATOM 7499 O O . ALA B 1 493 ? -31.312 -16.266 7.238 1 97.56 493 ALA B O 1
ATOM 7500 N N . GLU B 1 494 ? -30.266 -17.828 6.055 1 95.88 494 GLU B N 1
ATOM 7501 C CA . GLU B 1 494 ? -29.469 -18.297 7.184 1 95.88 494 GLU B CA 1
ATOM 7502 C C . GLU B 1 494 ? -28.141 -17.562 7.27 1 95.88 494 GLU B C 1
ATOM 7504 O O . GLU B 1 494 ? -27.391 -17.734 8.234 1 95.88 494 GLU B O 1
ATOM 7509 N N . THR B 1 495 ? -27.844 -16.734 6.277 1 98.25 495 THR B N 1
ATOM 7510 C CA . THR B 1 495 ? -26.531 -16.141 6.133 1 98.25 495 THR B CA 1
ATOM 7511 C C . THR B 1 495 ? -26.156 -15.336 7.379 1 98.25 495 THR B C 1
ATOM 7513 O O . THR B 1 495 ? -25.078 -15.539 7.957 1 98.25 495 THR B O 1
ATOM 7516 N N . ARG B 1 496 ? -27 -14.469 7.863 1 98.19 496 ARG B N 1
ATOM 7517 C CA . ARG B 1 496 ? -26.734 -13.578 8.984 1 98.19 496 ARG B CA 1
ATOM 7518 C C . ARG B 1 496 ? -26.375 -14.375 10.242 1 98.19 496 ARG B C 1
ATOM 7520 O O . ARG B 1 496 ? -25.375 -14.078 10.906 1 98.19 496 ARG B O 1
ATOM 7527 N N . SER B 1 497 ? -27.188 -15.383 10.586 1 95.69 497 SER B N 1
ATOM 7528 C CA . SER B 1 497 ? -26.984 -16.172 11.797 1 95.69 497 SER B CA 1
ATOM 7529 C C . SER B 1 497 ? -25.672 -16.953 11.727 1 95.69 497 SER B C 1
ATOM 7531 O O . SER B 1 497 ? -24.953 -17.062 12.727 1 95.69 497 SER B O 1
ATOM 7533 N N . LEU B 1 498 ? -25.344 -17.516 10.562 1 95.31 498 LEU B N 1
ATOM 7534 C CA . LEU B 1 498 ? -24.109 -18.281 10.383 1 95.31 498 LEU B CA 1
ATOM 7535 C C . LEU B 1 498 ? -22.891 -17.375 10.539 1 95.31 498 LEU B C 1
ATOM 7537 O O . LEU B 1 498 ? -21.906 -17.766 11.203 1 95.31 498 LEU B O 1
ATOM 7541 N N . VAL B 1 499 ? -22.969 -16.219 9.914 1 97.5 499 VAL B N 1
ATOM 7542 C CA . VAL B 1 499 ? -21.875 -15.266 9.992 1 97.5 499 VAL B CA 1
ATOM 7543 C C . VAL B 1 499 ? -21.672 -14.836 11.445 1 97.5 499 VAL B C 1
ATOM 7545 O O . VAL B 1 499 ? -20.547 -14.852 11.953 1 97.5 499 VAL B O 1
ATOM 7548 N N . ALA B 1 500 ? -22.75 -14.484 12.117 1 96.5 500 ALA B N 1
ATOM 7549 C CA . ALA B 1 500 ? -22.703 -14.039 13.508 1 96.5 500 ALA B CA 1
ATOM 7550 C C . ALA B 1 500 ? -22.094 -15.117 14.406 1 96.5 500 ALA B C 1
ATOM 7552 O O . ALA B 1 500 ? -21.234 -14.836 15.234 1 96.5 500 ALA B O 1
ATOM 7553 N N . SER B 1 501 ? -22.547 -16.328 14.242 1 94.81 501 SER B N 1
ATOM 7554 C CA . SER B 1 501 ? -22.062 -17.453 15.055 1 94.81 501 SER B CA 1
ATOM 7555 C C . SER B 1 501 ? -20.578 -17.703 14.82 1 94.81 501 SER B C 1
ATOM 7557 O O . SER B 1 501 ? -19.828 -17.953 15.766 1 94.81 501 SER B O 1
ATOM 7559 N N . THR B 1 502 ? -20.188 -17.641 13.547 1 95.56 502 THR B N 1
ATOM 7560 C CA . THR B 1 502 ? -18.797 -17.891 13.211 1 95.56 502 THR B CA 1
ATOM 7561 C C . THR B 1 502 ? -17.906 -16.812 13.812 1 95.56 502 THR B C 1
ATOM 7563 O O . THR B 1 502 ? -16.875 -17.125 14.414 1 95.56 502 THR B O 1
ATOM 7566 N N . PHE B 1 503 ? -18.281 -15.555 13.672 1 96.31 503 PHE B N 1
ATOM 7567 C CA . PHE B 1 503 ? -17.484 -14.469 14.227 1 96.31 503 PHE B CA 1
ATOM 7568 C C . PHE B 1 503 ? -17.453 -14.547 15.75 1 96.31 503 PHE B C 1
ATOM 7570 O O . PHE B 1 503 ? -16.406 -14.289 16.359 1 96.31 503 PHE B O 1
ATOM 7577 N N . ALA B 1 504 ? -18.547 -14.938 16.391 1 91.81 504 ALA B N 1
ATOM 7578 C CA . ALA B 1 504 ? -18.578 -15.086 17.844 1 91.81 504 ALA B CA 1
ATOM 7579 C C . ALA B 1 504 ? -17.594 -16.156 18.312 1 91.81 504 ALA B C 1
ATOM 7581 O O . ALA B 1 504 ? -16.906 -15.977 19.312 1 91.81 504 ALA B O 1
ATOM 7582 N N . ALA B 1 505 ? -17.531 -17.188 17.594 1 91.38 505 ALA B N 1
ATOM 7583 C CA . ALA B 1 505 ? -16.625 -18.297 17.938 1 91.38 505 ALA B CA 1
ATOM 7584 C C . ALA B 1 505 ? -15.172 -17.906 17.719 1 91.38 505 ALA B C 1
ATOM 7586 O O . ALA B 1 505 ? -14.281 -18.344 18.438 1 91.38 505 ALA B O 1
ATOM 7587 N N . ALA B 1 506 ? -14.938 -17.109 16.766 1 91.5 506 ALA B N 1
ATOM 7588 C CA . ALA B 1 506 ? -13.578 -16.812 16.312 1 91.5 506 ALA B CA 1
ATOM 7589 C C . ALA B 1 506 ? -12.953 -15.703 17.156 1 91.5 506 ALA B C 1
ATOM 7591 O O . ALA B 1 506 ? -11.727 -15.633 17.297 1 91.5 506 ALA B O 1
ATOM 7592 N N . MET B 1 507 ? -13.703 -14.836 17.656 1 87.12 507 MET B N 1
ATOM 7593 C CA . MET B 1 507 ? -13.188 -13.617 18.266 1 87.12 507 MET B CA 1
ATOM 7594 C C . MET B 1 507 ? -13.031 -13.789 19.781 1 87.12 507 MET B C 1
ATOM 7596 O O . MET B 1 507 ? -13.047 -12.805 20.516 1 87.12 507 MET B O 1
ATOM 7600 N N . ARG B 1 508 ? -12.789 -15 20.219 1 83.62 508 ARG B N 1
ATOM 7601 C CA . ARG B 1 508 ? -12.633 -15.281 21.641 1 83.62 508 ARG B CA 1
ATOM 7602 C C . ARG B 1 508 ? -11.188 -15.062 22.078 1 83.62 508 ARG B C 1
ATOM 7604 O O . ARG B 1 508 ? -10.922 -14.852 23.266 1 83.62 508 ARG B O 1
ATOM 7611 N N . GLU B 1 509 ? -10.219 -15.156 21.094 1 81.94 509 GLU B N 1
ATOM 7612 C CA . GLU B 1 509 ? -8.797 -15.055 21.391 1 81.94 509 GLU B CA 1
ATOM 7613 C C . GLU B 1 509 ? -8.18 -13.828 20.734 1 81.94 509 GLU B C 1
ATOM 7615 O O . GLU B 1 509 ? -8.68 -13.344 19.719 1 81.94 509 GLU B O 1
ATOM 7620 N N . PRO B 1 510 ? -7.137 -13.312 21.375 1 85.12 510 PRO B N 1
ATOM 7621 C CA . PRO B 1 510 ? -6.441 -12.188 20.75 1 85.12 510 PRO B CA 1
ATOM 7622 C C . PRO B 1 510 ? -5.836 -12.555 19.391 1 85.12 510 PRO B C 1
ATOM 7624 O O . PRO B 1 510 ? -5.473 -13.711 19.172 1 85.12 510 PRO B O 1
ATOM 7627 N N . LEU B 1 511 ? -5.746 -11.594 18.547 1 89.5 511 LEU B N 1
ATOM 7628 C CA . LEU B 1 511 ? -5.145 -11.797 17.234 1 89.5 511 LEU B CA 1
ATOM 7629 C C . LEU B 1 511 ? -3.648 -12.062 17.359 1 89.5 511 LEU B C 1
ATOM 7631 O O . LEU B 1 511 ? -2.992 -11.539 18.25 1 89.5 511 LEU B O 1
ATOM 7635 N N . PRO B 1 512 ? -3.176 -12.898 16.438 1 84.81 512 PRO B N 1
ATOM 7636 C CA . PRO B 1 512 ? -1.723 -13.086 16.422 1 84.81 512 PRO B CA 1
ATOM 7637 C C . PRO B 1 512 ? -0.969 -11.805 16.047 1 84.81 512 PRO B C 1
ATOM 7639 O O . PRO B 1 512 ? -1.585 -10.812 15.656 1 84.81 512 PRO B O 1
ATOM 7642 N N . LEU B 1 513 ? 0.34 -11.859 16.234 1 82.25 513 LEU B N 1
ATOM 7643 C CA . LEU B 1 513 ? 1.181 -10.711 15.906 1 82.25 513 LEU B CA 1
ATOM 7644 C C . LEU B 1 513 ? 1.137 -10.43 14.406 1 82.25 513 LEU B C 1
ATOM 7646 O O . LEU B 1 513 ? 1.034 -11.352 13.594 1 82.25 513 LEU B O 1
ATOM 7650 N N . ARG B 1 514 ? 1.24 -9.195 14.141 1 83.62 514 ARG B N 1
ATOM 7651 C CA . ARG B 1 514 ? 1.225 -8.789 12.742 1 83.62 514 ARG B CA 1
ATOM 7652 C C . ARG B 1 514 ? 2.498 -9.227 12.023 1 83.62 514 ARG B C 1
ATOM 7654 O O . ARG B 1 514 ? 3.584 -9.203 12.609 1 83.62 514 ARG B O 1
ATOM 7661 N N . ARG B 1 515 ? 2.256 -9.602 10.805 1 77.12 515 ARG B N 1
ATOM 7662 C CA . ARG B 1 515 ? 3.371 -10.016 9.961 1 77.12 515 ARG B CA 1
ATOM 7663 C C . ARG B 1 515 ? 3.877 -8.852 9.109 1 77.12 515 ARG B C 1
ATOM 7665 O O . ARG B 1 515 ? 3.141 -7.891 8.859 1 77.12 515 ARG B O 1
ATOM 7672 N N . SER B 1 516 ? 5.141 -8.93 8.797 1 79.31 516 SER B N 1
ATOM 7673 C CA . SER B 1 516 ? 5.707 -7.969 7.852 1 79.31 516 SER B CA 1
ATOM 7674 C C . SER B 1 516 ? 5.156 -8.188 6.445 1 79.31 516 SER B C 1
ATOM 7676 O O . SER B 1 516 ? 4.969 -9.328 6.02 1 79.31 516 SER B O 1
ATOM 7678 N N . VAL B 1 517 ? 4.746 -7.094 5.883 1 89.31 517 VAL B N 1
ATOM 7679 C CA . VAL B 1 517 ? 4.254 -7.168 4.512 1 89.31 517 VAL B CA 1
ATOM 7680 C C . VAL B 1 517 ? 4.934 -6.098 3.658 1 89.31 517 VAL B C 1
ATOM 7682 O O . VAL B 1 517 ? 5.133 -4.969 4.109 1 89.31 517 VAL B O 1
ATOM 7685 N N . VAL B 1 518 ? 5.414 -6.469 2.498 1 90.38 518 VAL B N 1
ATOM 7686 C CA . VAL B 1 518 ? 5.828 -5.512 1.476 1 90.38 518 VAL B CA 1
ATOM 7687 C C . VAL B 1 518 ? 4.73 -5.371 0.425 1 90.38 518 VAL B C 1
ATOM 7689 O O . VAL B 1 518 ? 4.418 -6.328 -0.287 1 90.38 518 VAL B O 1
ATOM 7692 N N . ASP B 1 519 ? 4.199 -4.223 0.401 1 90.44 519 ASP B N 1
ATOM 7693 C CA . ASP B 1 519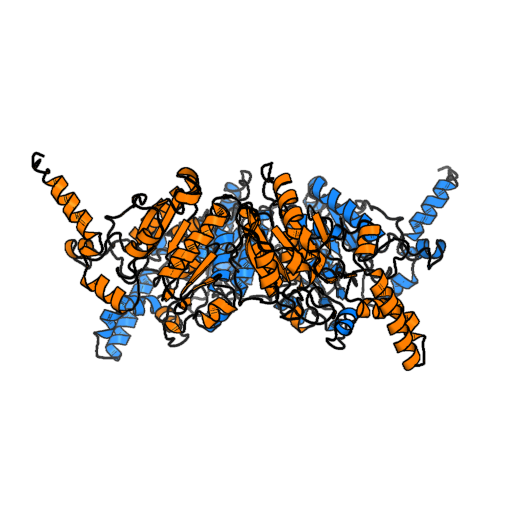 ? 3.17 -3.973 -0.604 1 90.44 519 ASP B CA 1
ATOM 7694 C C . ASP B 1 519 ? 3.715 -4.191 -2.014 1 90.44 519 ASP B C 1
ATOM 7696 O O . ASP B 1 519 ? 4.848 -3.814 -2.312 1 90.44 519 ASP B O 1
ATOM 7700 N N . THR B 1 520 ? 2.918 -4.816 -2.91 1 89.5 520 THR B N 1
ATOM 7701 C CA . THR B 1 520 ? 3.41 -5.16 -4.238 1 89.5 520 THR B CA 1
ATOM 7702 C C . THR B 1 520 ? 3.35 -3.953 -5.168 1 89.5 520 THR B C 1
ATOM 7704 O O . THR B 1 520 ? 3.92 -3.975 -6.262 1 89.5 520 THR B O 1
ATOM 7707 N N . TRP B 1 521 ? 2.613 -3.01 -4.734 1 87.38 521 TRP B N 1
ATOM 7708 C CA . TRP B 1 521 ? 2.443 -1.806 -5.539 1 87.38 521 TRP B CA 1
ATOM 7709 C C . TRP B 1 521 ? 2.746 -0.556 -4.719 1 87.38 521 TRP B C 1
ATOM 7711 O O . TRP B 1 521 ? 2.551 -0.542 -3.502 1 87.38 521 TRP B O 1
#

Foldseek 3Di:
DPPPDDDPVVVVVVVLLVLLDCVLPVPLQVVCVVVVHHWQVVLVCLFFPPPFWDWDQQQDWFLQVVPDPPVCRSNQQGSNQKTWTWGFGPCVFQNDLLRIAIEMEGGCSRVHSEQGPVNLVRLVVVLVVCLVSVHAYEYALGGAYHDPNNPNDDDDPPPPRCNLVSLLVCVLSHQYEYEYEAEHEAPSLSSLQSGLAYEYEQQYAHANHAQVVCVVVVNDGDDRSRRHHCVRCLQAQRHWHYHHGSSVSSVVVSLVNVLLSWFGAFADAAQQLVLLPQDDPPQLDFGACVVLVCRLFHHPNWDWTSCNYPVQWTWIWGHFRRHIAIEIEGGCVPPHRAQALRNLQVQLSRLSVCQSRQHEYEQEDPYQYHDDDDVRVVSVVVQSNVLLLLSLLQRQHAYEYEYEAEQEAQRNCSSRNNALVNHPAYEYEQNHFYYNHDLLVCLCVVCVVVLVVDPDPVVSVVVSVVSSVVSRVCRTRCNCCVVPSGVYHDNSSCVSVVVVVSNVVRSPDDTDDGDDGDRSD/DPPPDDDPVVVVVVVLLVLLDVVLPVPLQVVQVVVVHHWQVVLVCLFFPPPFWDWDQQQDWFQQVVPDPPVCRSNQQTSNQKTWTWGFGPCVWQNDLLRIAIEMEGGCSRVHSEQGPVNLVRLVVVLVVCLVSVHAYEYALGGAYHDPNNDNDDDDPPPPRCNLVSLLVCVLSHQYEYEYEAEHEAPSLSSLQSGLAYEYEQQYAHANHAQVVCVVVVVDGDDRSRRHHCVRCLQAQRHWHYHHGSSVSSVVVSLVNVLLSWFGAFADAAQQLVLLPQDDPPQLDFGACVVLVCRLFHHPNWDWTSCNYPVQWTWIWGHFNRHIAIEIEGGCVPPHRAQALRNLQVQLSRLSVCQSRQHEYEQEDPYQYHDDDDVRVVSVVVQSNVLLLLSLLQRQHAYEYEYEAEQEAQRNCSSRNNALVNHPAYEYEQNHFYYNHDLLVCLCVVCVVVLVVDPDPVVSVVVSVVSSVVSRVCRGRCNCCVVPSGVYHDNSSCVSVVVVVSNVVRSPDDTDDGDDGDRSD

Nearest PDB structures (foldseek):
  5fif-assembly1_B  TM=9.623E-01  e=4.262E-73  Deinococcus radiodurans
  5fif-assembly1_E  TM=9.683E-01  e=8.650E-72  Deinococcus radiodurans
  5fif-assembly1_F  TM=9.671E-01  e=6.435E-71  Deinococcus radiodurans
  5fif-assembly1_A  TM=9.629E-01  e=1.755E-70  Deinococcus radiodurans
  5fif-assembly1_C  TM=9.561E-01  e=6.431E-70  Deinococcus radiodurans

pLDDT: mean 93.67, std 6.79, range [39.34, 98.94]

InterPro domains:
  IPR011763 Acetyl-coenzyme A carboxyltransferase, C-terminal [PS50989] (266-509)
  IPR029045 ClpP/crotonase-like domain superfamily [SSF52096] (12-262)
  IPR029045 ClpP/crotonase-like domain superfamily [SSF52096] (271-513)
  IPR034733 Acetyl-coenzyme A carboxylase carboxyl transferase subunit beta [PF01039] (32-510)
  IPR051047 Acyl-CoA Carboxylase Beta Subunit [PTHR43842] (15-507)

Solvent-accessible surface area (backbone atoms only — not comparable to full-atom values): 49840 Å² total; per-residue (Å²): 128,79,82,69,78,70,52,67,70,54,50,49,48,52,54,56,54,48,33,52,39,66,84,57,38,54,67,56,51,48,53,39,46,73,73,73,44,78,53,45,66,56,53,49,58,71,48,32,39,89,91,42,69,43,74,50,56,56,83,41,40,59,44,29,64,88,77,40,55,65,70,54,34,54,55,57,19,36,17,23,12,38,53,30,31,39,26,24,41,57,40,92,71,47,37,70,79,52,8,44,24,32,42,37,22,33,18,52,81,21,79,45,14,26,46,32,70,58,33,43,51,51,45,44,54,48,46,51,48,32,63,78,66,55,28,36,30,41,35,35,30,26,13,61,6,73,44,78,68,47,67,67,49,98,66,52,34,67,48,45,50,51,41,60,21,51,54,22,46,36,28,38,66,33,62,31,36,17,38,35,54,42,51,16,11,24,58,24,20,40,57,34,20,46,25,78,39,27,35,29,23,61,75,16,14,45,21,60,34,44,37,62,53,27,35,47,70,68,72,45,88,50,59,62,71,57,27,21,22,36,83,46,30,30,43,51,51,56,30,31,38,79,32,85,38,68,72,52,41,41,54,49,50,54,54,59,54,42,53,73,49,46,62,48,74,62,50,58,62,50,74,38,65,58,52,66,64,61,63,63,84,53,85,80,56,60,46,79,50,63,64,56,55,49,39,52,18,14,62,91,44,68,44,68,40,23,66,60,19,42,51,22,37,43,37,32,42,29,20,46,65,19,34,36,29,30,38,41,29,36,17,30,74,32,76,55,8,29,43,38,35,61,27,19,38,54,48,21,28,50,49,34,48,24,40,52,66,63,24,34,34,41,23,41,33,31,16,64,10,52,50,55,42,49,73,40,32,62,60,24,24,41,17,26,44,22,27,22,26,31,41,30,32,59,52,65,42,59,34,36,29,38,28,58,37,31,38,9,26,70,32,31,16,32,62,27,27,21,8,37,64,61,24,85,41,25,35,23,25,74,80,10,33,34,20,56,41,51,56,63,26,46,41,53,61,62,37,36,71,66,43,67,68,40,80,48,64,70,57,29,51,48,49,48,50,50,49,30,49,51,46,52,61,49,15,28,31,61,55,25,29,72,73,57,47,30,75,39,63,45,63,52,46,47,47,48,63,53,52,48,52,51,50,61,67,60,65,74,58,83,70,71,83,85,73,57,67,40,62,45,82,129,80,80,70,80,72,51,68,71,54,48,51,48,53,55,56,53,47,33,52,38,68,82,57,38,54,67,55,50,48,53,38,45,74,72,73,43,77,53,45,66,55,53,48,59,71,49,34,38,89,89,41,71,45,75,51,57,56,83,40,40,59,45,29,63,88,79,39,55,64,70,55,35,54,54,57,19,36,16,22,12,35,52,32,32,40,27,26,41,57,38,91,70,47,37,72,77,53,8,44,25,32,41,38,23,34,20,51,82,19,79,44,14,25,45,31,70,56,31,43,52,51,44,44,54,48,46,52,49,30,62,76,66,54,28,37,31,42,34,35,30,25,12,60,8,74,42,76,71,47,65,68,50,98,68,53,33,68,47,45,51,50,41,60,19,52,55,24,47,36,29,39,67,34,62,31,36,16,38,36,54,43,51,16,11,24,58,25,22,42,57,35,21,45,24,78,39,27,36,29,22,60,76,17,12,47,20,59,32,42,36,61,53,27,36,49,70,69,72,44,89,49,59,62,71,58,28,21,22,37,84,46,30,30,43,51,51,56,30,30,37,81,33,84,39,70,71,52,39,41,54,48,50,53,54,58,54,44,54,73,49,46,62,46,74,60,49,58,63,50,75,38,66,58,54,66,64,62,64,62,86,54,86,81,55,60,46,79,48,63,64,56,54,51,39,53,18,16,62,90,43,68,44,69,40,23,65,61,20,41,50,21,37,44,39,30,42,30,20,46,65,20,32,37,29,30,37,41,30,37,17,30,74,31,76,56,8,30,41,38,36,62,26,18,38,54,50,22,28,50,49,35,49,25,39,53,67,64,24,33,34,42,23,40,34,33,17,62,10,52,50,54,44,48,72,40,33,62,61,25,24,41,17,27,44,21,28,20,26,33,40,31,31,62,53,65,41,58,33,36,29,38,28,57,36,29,36,9,24,70,33,31,17,34,62,27,27,20,8,38,65,61,24,85,40,25,34,23,26,77,78,9,34,35,19,57,42,52,57,62,27,45,42,52,62,62,36,36,70,66,43,65,68,39,79,50,65,70,58,30,51,49,49,48,50,51,48,30,50,52,47,52,60,49,15,28,32,62,55,25,30,72,73,57,47,29,76,39,64,43,60,52,46,48,48,48,63,52,51,48,53,49,52,60,67,60,65,76,59,82,71,70,81,84,72,57,66,41,61,46,80

Organism: Mycobacteroides abscessus (strain ATCC 19977 / DSM 44196 / CCUG 20993 / CIP 104536 / JCM 13569 / NCTC 13031 / TMC 1543 / L948) (NCBI:txid561007)

Sequence (1042 aa):
MADEQLREDHVELLARRALTEDAARPDAVARRHAAGGRTARENISDLVDAGSFVEYGRFAIAAQRRRRELADLIARTPADGLVAGTARVNGNLFGADRSACAVLSYDYTVLAGTQGALGHHKKDRLFDLIERMKLPTVFFAEGGGGRPGDTDYPVVSMLDVRAFKLWAALSGVVPRISVVNGRCFAGNAVIAGCSDLIVATKDTSIGMGGPAMIAGGGLGEVHPDEVGPIAVQSTNGVVDVVVDDEEQAVTVAKRLISYFQGAVAPGDGADQTALRTMIPERARRAYPIRPIIETLADTGSVTFLREKFAPEMATALARIEGRPIGVLANNSMVMAGAITAAASDKAARFLQLCDAFGLPVLSLVDCPGYMVGPAAEAEALVRRASRMLVAGAALRVPLVSVILRRGYGLGAQAMTGGSLHEPLLTVAWPNAHLGPMGLEGAVRLGLRKELEAIADESAREEAVRQATAAAQENAKAINAAQIFEIDDVIDPAETRSLVASTFAAAMREPLPLRRSVVDTWMADEQLREDHVELLARRALTEDAARPDAVARRHAAGGRTARENISDLVDAGSFVEYGRFAIAAQRRRRELADLIARTPADGLVAGTARVNGNLFGADRSACAVLSYDYTVLAGTQGALGHHKKDRLFDLIERMKLPTVFFAEGGGGRPGDTDYPVVSMLDVRAFKLWAALSGVVPRISVVNGRCFAGNAVIAGCSDLIVATKDTSIGMGGPAMIAGGGLGEVHPDEVGPIAVQSTNGVVDVVVDDEEQAVTVAKRLISYFQGAVAPGDGADQTALRTMIPERARRAYPIRPIIETLADTGSVTFLREKFAPEMATALARIEGRPIGVLANNSMVMAGAITAAASDKAARFLQLCDAFGLPVLSLVDCPGYMVGPAAEAEALVRRASRMLVAGAALRVPLVSVILRRGYGLGAQAMTGGSLHEPLLTVAWPNAHLGPMGLEGAVRLGLRKELEAIADESAREEAVRQATAAAQENAKAINAAQIFEIDDVIDPAETRSLVASTFAAAMREPLPLRRSVVDTW

Radius of gyration: 30.69 Å; Cα contacts (8 Å, |Δi|>4): 2489; chains: 2; bounding box: 73×106×90 Å